Protein AF-0000000080605460 (afdb_homodimer)

Secondary structure (DSSP, 8-state):
---------------S----EE-SS-S-EESSEEEEE-EEETTT--EE--TT-EEEEE-SSTTEEEEEEEEEEPSSP-----EEEEEES---GGG-PPPSEEEETT--B-TTSHHHH---SSSEEEEEEE-S-SS----EEEEEEEEEB------S------S------TTT-SS-GGG--EEEEEEEES--TTHHHHHHHHHHHHHHHHTTS-B---TT-SSSBEEEEEEE-SSTTSEEE-S-TT-B-HHHHHHSS--S--SS---HHHHHHHHHHHH-B-SS-STTBPPTTSEEEEEEEES---TT----HHHHHHHHHHTEEEEEEEES--HHHHHHHT-TT-SSEEEEES--SHHHHHHHIIIIIS--SSS---SS--EEEEE-STT-EEEEESTT--S-SSTT----S-TT---S-PPTT-EEEEEEE-TTS--EEEEEEEE--TTTSEEEEE-TT--EEEEE-SEEEEEEEEEES-SEEEEEEE--SS----EEEEEEEE-/--------------SS----EE-SS-S-EESSEEEEE-EEETTT--EE--TT-EEEEE-SSTTEEEEEEEEEEPSSP----EEEEEEES---GGG-PPPSEEEETT--B-TTSTTTT---SSSEEEEEEEES-SSS---EEEEEEEEEB------S------S------TTT-SS-GGG--EEEEEEEES--TTHHHHHHHHHHHHHHHHTTS-B---TT-SSSBEEEEEEE-SSTTSEEE-S-TT-B-HHHHHHSS--S--SS---HHHHHHHHHHHH-B-SS-STTBPPTTSEEEEEEEES---TT----HHHHHHHHHHTEEEEEEEES--HHHHHHHT-TT-SSEEEEES--SHHHHHHHIIIIIS--SSS---SS--EEEEE-STT-EEEEESTT--S-SSTT----S-TT---S-PPTT-EEEEEEE-TTS--EEEEEEEE--TTTSEEEEE-TT--EEEEE-SEEEEEEEEEES-SEEEEEEE--SS----EEEEEEEE-

InterPro domains:
  IPR035914 Spermadhesin, CUB domain superfamily [G3DSA:2.60.120.290] (391-506)
  IPR035914 Spermadhesin, CUB domain superfamily [SSF49854] (421-504)

Solvent-accessible surface area (backbone atoms only — not comparable to full-atom values): 52788 Å² total; per-residue (Å²): 137,72,84,64,84,71,78,75,75,60,74,47,77,65,72,88,56,78,68,51,55,34,43,62,57,82,52,69,41,72,42,53,63,49,79,40,54,41,19,22,19,74,50,47,62,42,63,24,57,42,93,75,32,52,32,41,37,29,32,79,38,87,57,16,6,38,26,57,29,30,32,40,53,43,81,77,74,52,77,17,58,36,34,39,33,31,26,54,29,80,67,62,68,89,70,62,64,78,55,73,40,74,35,48,68,75,51,62,36,51,86,88,31,76,72,5,60,44,50,25,38,26,31,31,29,25,41,35,47,49,53,74,36,79,86,42,33,44,47,41,41,33,36,33,26,41,38,87,46,48,25,78,53,77,61,72,85,56,78,62,68,64,76,70,84,61,78,71,64,70,90,56,35,86,62,67,57,34,52,48,26,29,46,36,39,39,31,39,39,30,46,32,77,59,43,68,65,38,42,52,38,48,50,35,31,50,41,56,51,44,63,41,39,36,67,41,59,62,78,74,53,61,61,36,19,27,29,27,42,34,32,41,36,57,48,90,67,14,46,15,64,50,46,31,60,38,60,28,49,57,66,44,48,61,56,36,48,76,68,49,55,39,91,57,76,56,44,61,46,57,16,51,46,50,47,51,66,66,51,54,33,64,90,72,85,47,76,53,35,44,50,76,42,40,48,34,32,39,42,38,34,27,27,54,56,62,88,85,50,65,70,47,70,73,43,47,50,56,31,51,65,47,30,42,30,47,35,40,39,31,39,68,48,50,71,68,32,42,53,66,72,66,38,85,88,54,74,49,39,74,45,73,30,88,61,33,48,61,60,47,37,26,68,52,41,32,19,63,61,44,40,64,69,80,39,91,50,46,74,40,35,68,33,67,74,38,78,52,78,86,78,27,32,32,34,31,29,8,60,62,47,59,60,33,88,44,65,86,36,62,72,69,65,61,90,75,44,57,37,41,36,33,53,46,31,36,75,49,74,44,72,51,68,41,88,85,59,34,24,34,37,38,38,38,21,34,31,38,34,64,89,61,19,38,43,33,30,22,35,78,86,66,46,79,74,48,78,44,58,22,75,40,65,60,46,50,71,52,72,43,74,45,29,30,41,36,37,39,38,39,32,42,55,50,50,37,35,45,23,33,36,38,39,38,37,65,95,134,77,79,64,78,58,47,31,57,34,66,74,72,56,79,69,72,72,80,45,60,36,40,60,55,81,61,70,43,72,42,57,66,50,81,42,58,48,18,24,24,79,48,3,44,41,62,29,68,37,89,72,31,56,32,43,38,30,31,83,40,84,58,16,7,39,26,62,28,34,36,42,62,44,80,77,69,59,80,21,56,37,36,41,39,31,29,58,29,82,69,66,72,84,71,51,64,81,61,72,45,77,39,50,64,82,54,68,40,53,85,92,32,82,72,7,64,44,60,27,48,29,34,29,31,25,42,38,48,53,58,71,39,78,84,49,38,50,49,44,43,35,41,37,26,40,39,88,47,50,30,78,68,77,73,76,84,66,78,68,74,69,71,79,81,57,81,70,63,70,90,56,35,86,61,68,57,34,52,46,28,29,46,36,40,38,31,40,38,31,47,30,78,60,42,66,63,38,42,51,37,49,51,36,32,51,40,56,50,46,61,38,39,33,68,42,60,64,79,77,54,61,60,36,19,28,29,26,41,33,32,40,35,57,48,92,66,14,47,15,64,50,48,32,61,36,59,29,50,58,67,44,50,61,57,36,48,75,66,45,54,38,91,56,78,56,44,61,47,57,17,53,45,49,48,51,68,66,52,53,33,65,88,69,85,46,74,53,35,46,49,76,42,41,48,35,33,38,42,37,34,27,26,55,56,60,86,84,52,66,70,47,68,71,43,47,51,55,30,51,65,47,30,42,31,48,34,40,38,30,39,69,46,51,72,69,31,43,53,65,72,65,37,83,88,56,74,48,37,75,44,73,30,88,60,33,48,61,61,48,38,26,69,50,40,32,19,62,62,43,41,64,70,80,40,91,50,46,73,40,35,67,34,68,75,39,80,52,77,84,76,28,31,32,34,31,29,8,61,62,45,61,60,34,88,43,61,87,34,63,71,68,68,60,90,74,44,58,38,42,37,32,52,46,31,37,74,46,77,44,73,53,67,40,89,84,58,32,26,32,37,38,38,36,22,34,31,36,34,61,88,61,18,38,44,33,31,21,36,78,85,67,44,81,74,48,76,45,44,19,75,41,66,61,46,52,70,53,72,44,73,45,28,30,42,36,37,38,37,37,33,43,55,48,50,39,35,46,22,34,35,37,38,39,37,66,94

Structure (mmCIF, N/CA/C/O backbone):
data_AF-0000000080605460-model_v1
#
loop_
_entity.id
_entity.type
_entity.pdbx_description
1 polymer 'Uncharacterized protein'
#
loop_
_atom_site.group_PDB
_atom_site.id
_atom_site.type_symbol
_atom_site.label_atom_id
_atom_site.label_alt_id
_atom_site.label_comp_id
_atom_site.label_asym_id
_atom_site.label_entity_id
_atom_site.label_seq_id
_atom_site.pdbx_PDB_ins_code
_atom_site.Cartn_x
_atom_site.Cartn_y
_atom_site.Cartn_z
_atom_site.occupancy
_atom_site.B_iso_or_equiv
_atom_site.auth_seq_id
_atom_site.auth_comp_id
_atom_site.auth_asym_id
_atom_site.auth_atom_id
_atom_site.pdbx_PDB_model_num
ATOM 1 N N . MET A 1 1 ? 46.125 33.969 37.312 1 19.55 1 MET A N 1
ATOM 2 C CA . MET A 1 1 ? 45.719 34.938 38.312 1 19.55 1 MET A CA 1
ATOM 3 C C . MET A 1 1 ? 44.281 35.406 38.094 1 19.55 1 MET A C 1
ATOM 5 O O . MET A 1 1 ? 43.75 35.312 36.969 1 19.55 1 MET A O 1
ATOM 9 N N . GLY A 1 2 ? 43.594 35.656 39.281 1 21.31 2 GLY A N 1
ATOM 10 C CA . GLY A 1 2 ? 42.5 36.25 40 1 21.31 2 GLY A CA 1
ATOM 11 C C . GLY A 1 2 ? 42.188 37.656 39.562 1 21.31 2 GLY A C 1
ATOM 12 O O . GLY A 1 2 ? 41.469 38.406 40.25 1 21.31 2 GLY A O 1
ATOM 13 N N . TRP A 1 3 ? 42.75 38.188 38.531 1 21.7 3 TRP A N 1
ATOM 14 C CA . TRP A 1 3 ? 42.312 39.594 38.562 1 21.7 3 TRP A CA 1
ATOM 15 C C . TRP A 1 3 ? 40.812 39.688 38.375 1 21.7 3 TRP A C 1
ATOM 17 O O . TRP A 1 3 ? 40.281 39.25 37.375 1 21.7 3 TRP A O 1
ATOM 27 N N . LYS A 1 4 ? 40.188 39.594 39.562 1 23.52 4 LYS A N 1
ATOM 28 C CA . LYS A 1 4 ? 38.781 39.812 39.938 1 23.52 4 LYS A CA 1
ATOM 29 C C . LYS A 1 4 ? 38.281 41.156 39.406 1 23.52 4 LYS A C 1
ATOM 31 O O . LYS A 1 4 ? 38.906 42.219 39.688 1 23.52 4 LYS A O 1
ATOM 36 N N . PHE A 1 5 ? 37.906 41.25 38.219 1 23.55 5 PHE A N 1
ATOM 37 C CA . PHE A 1 5 ? 37.344 42.5 37.719 1 23.55 5 PHE A CA 1
ATOM 38 C C . PHE A 1 5 ? 36.375 43.094 38.719 1 23.55 5 PHE A C 1
ATOM 40 O O . PHE A 1 5 ? 35.375 42.438 39.094 1 23.55 5 PHE A O 1
ATOM 47 N N . ALA A 1 6 ? 36.969 43.812 39.75 1 22.91 6 ALA A N 1
ATOM 48 C CA . ALA A 1 6 ? 36.469 44.656 40.812 1 22.91 6 ALA A CA 1
ATOM 49 C C . ALA A 1 6 ? 35.438 45.625 40.281 1 22.91 6 ALA A C 1
ATOM 51 O O . ALA A 1 6 ? 35.719 46.438 39.406 1 22.91 6 ALA A O 1
ATOM 52 N N . VAL A 1 7 ? 34.25 45.219 40.219 1 25.66 7 VAL A N 1
ATOM 53 C CA . VAL A 1 7 ? 33.094 46.094 40.094 1 25.66 7 VAL A CA 1
ATOM 54 C C . VAL A 1 7 ? 33.188 47.219 41.125 1 25.66 7 VAL A C 1
ATOM 56 O O . VAL A 1 7 ? 33.156 46.969 42.312 1 25.66 7 VAL A O 1
ATOM 59 N N . LEU A 1 8 ? 34.25 48.094 40.906 1 22.45 8 LEU A N 1
ATOM 60 C CA . LEU A 1 8 ? 34.406 49.281 41.781 1 22.45 8 LEU A CA 1
ATOM 61 C C . LEU A 1 8 ? 33.062 50 41.938 1 22.45 8 LEU A C 1
ATOM 63 O O . LEU A 1 8 ? 32.438 50.406 40.969 1 22.45 8 LEU A O 1
ATOM 67 N N . LEU A 1 9 ? 32.5 49.656 43.094 1 25.36 9 LEU A N 1
ATOM 68 C CA . LEU A 1 9 ? 31.375 50.312 43.781 1 25.36 9 LEU A CA 1
ATOM 69 C C . LEU A 1 9 ? 31.656 51.812 43.969 1 25.36 9 LEU A C 1
ATOM 71 O O . LEU A 1 9 ? 32.438 52.188 44.844 1 25.36 9 LEU A O 1
ATOM 75 N N . LEU A 1 10 ? 32.125 52.531 42.938 1 23.3 10 LEU A N 1
ATOM 76 C CA . LEU A 1 10 ? 32.406 53.906 43.281 1 23.3 10 LEU A CA 1
ATOM 77 C C . LEU A 1 10 ? 31.188 54.594 43.875 1 23.3 10 LEU A C 1
ATOM 79 O O . LEU A 1 10 ? 30.156 54.719 43.219 1 23.3 10 LEU A O 1
ATOM 83 N N . ALA A 1 11 ? 31.141 54.562 45.281 1 27.7 11 ALA A N 1
ATOM 84 C CA . ALA A 1 11 ? 30.234 55.281 46.219 1 27.7 11 ALA A CA 1
ATOM 85 C C . ALA A 1 11 ? 30.359 56.781 46.031 1 27.7 11 ALA A C 1
ATOM 87 O O . ALA A 1 11 ? 31.219 57.406 46.656 1 27.7 11 ALA A O 1
ATOM 88 N N . VAL A 1 12 ? 30.719 57.375 44.875 1 27.5 12 VAL A N 1
ATOM 89 C CA . VAL A 1 12 ? 30.922 58.812 45.062 1 27.5 12 VAL A CA 1
ATOM 90 C C . VAL A 1 12 ? 29.641 59.438 45.594 1 27.5 12 VAL A C 1
ATOM 92 O O . VAL A 1 12 ? 28.547 59.188 45.062 1 27.5 12 VAL A O 1
ATOM 95 N N . LEU A 1 13 ? 29.703 60.062 46.844 1 29.47 13 LEU A N 1
ATOM 96 C CA . LEU A 1 13 ? 28.828 60.875 47.688 1 29.47 13 LEU A CA 1
ATOM 97 C C . LEU A 1 13 ? 28.344 62.094 46.938 1 29.47 13 LEU A C 1
ATOM 99 O O . LEU A 1 13 ? 27.797 63.031 47.531 1 29.47 13 LEU A O 1
ATOM 103 N N . VAL A 1 14 ? 28.672 62.344 45.719 1 30.83 14 VAL A N 1
ATOM 104 C CA . VAL A 1 14 ? 28.438 63.75 45.344 1 30.83 14 VAL A CA 1
ATOM 105 C C . VAL A 1 14 ? 26.969 64.125 45.594 1 30.83 14 VAL A C 1
ATOM 107 O O . VAL A 1 14 ? 26.078 63.281 45.406 1 30.83 14 VAL A O 1
ATOM 110 N N . LYS A 1 15 ? 26.828 65.375 46.312 1 33.47 15 LYS A N 1
ATOM 111 C CA . LYS A 1 15 ? 25.734 66.25 46.781 1 33.47 15 LYS A CA 1
ATOM 112 C C . LYS A 1 15 ? 24.562 66.25 45.812 1 33.47 15 LYS A C 1
ATOM 114 O O . LYS A 1 15 ? 24.703 65.812 44.656 1 33.47 15 LYS A O 1
ATOM 119 N N . ASP A 1 16 ? 23.75 67.375 45.969 1 34.44 16 ASP A N 1
ATOM 120 C CA . ASP A 1 16 ? 22.328 67.688 45.781 1 34.44 16 ASP A CA 1
ATOM 121 C C . ASP A 1 16 ? 21.953 67.625 44.312 1 34.44 16 ASP A C 1
ATOM 123 O O . ASP A 1 16 ? 20.938 68.188 43.906 1 34.44 16 ASP A O 1
ATOM 127 N N . ALA A 1 17 ? 23.125 67.5 43.531 1 38.88 17 ALA A N 1
ATOM 128 C CA . ALA A 1 17 ? 22.938 67.875 42.125 1 38.88 17 ALA A CA 1
ATOM 129 C C . ALA A 1 17 ? 21.812 67.062 41.5 1 38.88 17 ALA A C 1
ATOM 131 O O . ALA A 1 17 ? 21.578 65.875 41.875 1 38.88 17 ALA A O 1
ATOM 132 N N . HIS A 1 18 ? 21.062 67.812 40.938 1 48.28 18 HIS A N 1
ATOM 133 C CA . HIS A 1 18 ? 19.922 67.312 40.188 1 48.28 18 HIS A CA 1
ATOM 134 C C . HIS A 1 18 ? 20.281 66 39.438 1 48.28 18 HIS A C 1
ATOM 136 O O . HIS A 1 18 ? 21.234 66 38.656 1 48.28 18 HIS A O 1
ATOM 142 N N . ALA A 1 19 ? 20.516 64.938 40.188 1 58.66 19 ALA A N 1
ATOM 143 C CA . ALA A 1 19 ? 20.688 63.594 39.594 1 58.66 19 ALA A CA 1
ATOM 144 C C . ALA A 1 19 ? 20.078 63.531 38.188 1 58.66 19 ALA A C 1
ATOM 146 O O . ALA A 1 19 ? 18.906 63.844 38.031 1 58.66 19 ALA A O 1
ATOM 147 N N . VAL A 1 20 ? 21.203 63.719 37.312 1 76.75 20 VAL A N 1
ATOM 148 C CA . VAL A 1 20 ? 20.719 63.562 35.938 1 76.75 20 VAL A CA 1
ATOM 149 C C . VAL A 1 20 ? 20.844 62.125 35.5 1 76.75 20 VAL A C 1
ATOM 151 O O . VAL A 1 20 ? 21.906 61.5 35.656 1 76.75 20 VAL A O 1
ATOM 154 N N . CYS A 1 21 ? 19.812 61.469 35.344 1 84.31 21 CYS A N 1
ATOM 155 C CA . CYS A 1 21 ? 19.797 60.094 34.812 1 84.31 21 CYS A CA 1
ATOM 156 C C . CYS A 1 21 ? 20.344 60.062 33.375 1 84.31 21 CYS A C 1
ATOM 158 O O . CYS A 1 21 ? 19.812 60.719 32.5 1 84.31 21 CYS A O 1
ATOM 160 N N . SER A 1 22 ? 21.516 59.281 33.312 1 84.88 22 SER A N 1
ATOM 161 C CA . SER A 1 22 ? 22.172 59.188 32 1 84.88 22 SER A CA 1
ATOM 162 C C . SER A 1 22 ? 22.031 57.781 31.422 1 84.88 22 SER A C 1
ATOM 164 O O . SER A 1 22 ? 22.062 56.781 32.188 1 84.88 22 SER A O 1
ATOM 166 N N . CYS A 1 23 ? 21.797 57.781 30.156 1 88.75 23 CYS A N 1
ATOM 167 C CA . CYS A 1 23 ? 21.734 56.469 29.484 1 88.75 23 CYS A CA 1
ATOM 168 C C . CYS A 1 23 ? 23.109 55.812 29.516 1 88.75 23 CYS A C 1
ATOM 170 O O . CYS A 1 23 ? 24.141 56.469 29.453 1 88.75 23 CYS A O 1
ATOM 172 N N . TYR A 1 24 ? 23.094 54.438 29.625 1 85.12 24 TYR A N 1
ATOM 173 C CA . TYR A 1 24 ? 24.328 53.656 29.578 1 85.12 24 TYR A CA 1
ATOM 174 C C . TYR A 1 24 ? 25.062 53.906 28.281 1 85.12 24 TYR A C 1
ATOM 176 O O . TYR A 1 24 ? 26.297 54.062 28.266 1 85.12 24 TYR A O 1
ATOM 184 N N . GLN A 1 25 ? 24.391 53.844 27.25 1 78.88 25 GLN A N 1
ATOM 185 C CA . GLN A 1 25 ? 24.906 54.188 25.938 1 78.88 25 GLN A CA 1
ATOM 186 C C . GLN A 1 25 ? 24.312 55.5 25.453 1 78.88 25 GLN A C 1
ATOM 188 O O . GLN A 1 25 ? 23.141 55.562 25.078 1 78.88 25 GLN A O 1
ATOM 193 N N . ALA A 1 26 ? 25 56.562 25.578 1 75.44 26 ALA A N 1
ATOM 194 C CA . ALA A 1 26 ? 24.516 57.938 25.344 1 75.44 26 ALA A CA 1
ATOM 195 C C . ALA A 1 26 ? 24.438 58.25 23.844 1 75.44 26 ALA A C 1
ATOM 197 O O . ALA A 1 26 ? 23.766 59.188 23.438 1 75.44 26 ALA A O 1
ATOM 198 N N . GLY A 1 27 ? 25.078 57.469 22.953 1 79.75 27 GLY A N 1
ATOM 199 C CA . GLY A 1 27 ? 25.078 57.656 21.5 1 79.75 27 GLY A CA 1
ATOM 200 C C . GLY A 1 27 ? 25.078 56.344 20.734 1 79.75 27 GLY A C 1
ATOM 201 O O . GLY A 1 27 ? 25.125 55.281 21.328 1 79.75 27 GLY A O 1
ATOM 202 N N . ASN A 1 28 ? 24.938 56.594 19.344 1 86.25 28 ASN A N 1
ATOM 203 C CA . ASN A 1 28 ? 24.969 55.406 18.484 1 86.25 28 ASN A CA 1
ATOM 204 C C . ASN A 1 28 ? 26.266 54.625 18.641 1 86.25 28 ASN A C 1
ATOM 206 O O . ASN A 1 28 ? 27.297 55.188 19 1 86.25 28 ASN A O 1
ATOM 210 N N . TYR A 1 29 ? 26.125 53.344 18.641 1 86.69 29 TYR A N 1
ATOM 211 C CA . TYR A 1 29 ? 27.219 52.406 18.844 1 86.69 29 TYR A CA 1
ATOM 212 C C . TYR A 1 29 ? 27.656 51.812 17.516 1 86.69 29 TYR A C 1
ATOM 214 O O . TYR A 1 29 ? 26.828 51.5 16.656 1 86.69 29 TYR A O 1
ATOM 222 N N . THR A 1 30 ? 29 51.844 17.188 1 90 30 THR A N 1
ATOM 223 C CA . THR A 1 30 ? 29.594 51.062 16.094 1 90 30 THR A CA 1
ATOM 224 C C . THR A 1 30 ? 30.641 50.094 16.609 1 90 30 THR A C 1
ATOM 226 O O . THR A 1 30 ? 31.578 50.5 17.312 1 90 30 THR A O 1
ATOM 229 N N . GLY A 1 31 ? 30.438 48.719 16.391 1 86.94 31 GLY A N 1
ATOM 230 C CA . GLY A 1 31 ? 31.391 47.719 16.828 1 86.94 31 GLY A CA 1
ATOM 231 C C . GLY A 1 31 ? 30.875 46.281 16.688 1 86.94 31 GLY A C 1
ATOM 232 O O . GLY A 1 31 ? 29.797 46.062 16.125 1 86.94 31 GLY A O 1
ATOM 233 N N . ALA A 1 32 ? 31.594 45.406 17.25 1 84.88 32 ALA A N 1
ATOM 234 C CA . ALA A 1 32 ? 31.312 43.969 17.031 1 84.88 32 ALA A CA 1
ATOM 235 C C . ALA A 1 32 ? 30.438 43.406 18.141 1 84.88 32 ALA A C 1
ATOM 237 O O . ALA A 1 32 ? 29.828 42.344 17.984 1 84.88 32 ALA A O 1
ATOM 238 N N . THR A 1 33 ? 30.375 44 19.25 1 89.5 33 THR A N 1
ATOM 239 C CA . THR A 1 33 ? 29.531 43.562 20.375 1 89.5 33 THR A CA 1
ATOM 240 C C . THR A 1 33 ? 28.859 44.781 21.016 1 89.5 33 THR A C 1
ATOM 242 O O . THR A 1 33 ? 29.531 45.594 21.688 1 89.5 33 THR A O 1
ATOM 245 N N . ALA A 1 34 ? 27.531 45 20.766 1 90.38 34 ALA A N 1
ATOM 246 C CA . ALA A 1 34 ? 26.797 46.125 21.328 1 90.38 34 ALA A CA 1
ATOM 247 C C . ALA A 1 34 ? 26.406 45.844 22.781 1 90.38 34 ALA A C 1
ATOM 249 O O . ALA A 1 34 ? 25.734 44.844 23.062 1 90.38 34 ALA A O 1
ATOM 250 N N . PRO A 1 35 ? 26.812 46.688 23.734 1 88.56 35 PRO A N 1
ATOM 251 C CA . PRO A 1 35 ? 26.469 46.469 25.141 1 88.56 35 PRO A CA 1
ATOM 252 C C . PRO A 1 35 ? 25.078 46.938 25.484 1 88.56 35 PRO A C 1
ATOM 254 O O . PRO A 1 35 ? 24.578 47.906 24.891 1 88.56 35 PRO A O 1
ATOM 257 N N . ILE A 1 36 ? 24.359 46.312 26.344 1 88.94 36 ILE A N 1
ATOM 258 C CA . ILE A 1 36 ? 23.047 46.656 26.875 1 88.94 36 ILE A CA 1
ATOM 259 C C . ILE A 1 36 ? 23.109 46.719 28.391 1 88.94 36 ILE A C 1
ATOM 261 O O . ILE A 1 36 ? 23.516 45.781 29.047 1 88.94 36 ILE A O 1
ATOM 265 N N . SER A 1 37 ? 22.75 47.969 28.922 1 88.12 37 SER A N 1
ATOM 266 C CA . SER A 1 37 ? 22.641 48.156 30.375 1 88.12 37 SER A CA 1
ATOM 267 C C . SER A 1 37 ? 21.656 49.25 30.703 1 88.12 37 SER A C 1
ATOM 269 O O . SER A 1 37 ? 21.359 50.094 29.859 1 88.12 37 SER A O 1
ATOM 271 N N . ASN A 1 38 ? 21.203 49.281 31.906 1 85.69 38 ASN A N 1
ATOM 272 C CA . ASN A 1 38 ? 20.312 50.312 32.406 1 85.69 38 ASN A CA 1
ATOM 273 C C . ASN A 1 38 ? 21 51.688 32.438 1 85.69 38 ASN A C 1
ATOM 275 O O . ASN A 1 38 ? 22.234 51.75 32.469 1 85.69 38 ASN A O 1
ATOM 279 N N . ALA A 1 39 ? 20.094 52.719 32.406 1 85.75 39 ALA A N 1
ATOM 280 C CA . ALA A 1 39 ? 20.594 54.062 32.688 1 85.75 39 ALA A CA 1
ATOM 281 C C . ALA A 1 39 ? 21.094 54.188 34.125 1 85.75 39 ALA A C 1
ATOM 283 O O . ALA A 1 39 ? 20.734 53.375 34.969 1 85.75 39 ALA A O 1
ATOM 284 N N . TYR A 1 40 ? 21.938 55.156 34.281 1 83.5 40 TYR A N 1
ATOM 285 C CA . TYR A 1 40 ? 22.516 55.312 35.594 1 83.5 40 TYR A CA 1
ATOM 286 C C . TYR A 1 40 ? 22.609 56.812 35.969 1 83.5 40 TYR A C 1
ATOM 288 O O . TYR A 1 40 ? 22.734 57.656 35.094 1 83.5 40 TYR A O 1
ATOM 296 N N . ASN A 1 41 ? 22.453 57.062 37.281 1 83.38 41 ASN A N 1
ATOM 297 C CA . ASN A 1 41 ? 22.688 58.406 37.812 1 83.38 41 ASN A CA 1
ATOM 298 C C . ASN A 1 41 ? 24.172 58.75 37.781 1 83.38 41 ASN A C 1
ATOM 300 O O . ASN A 1 41 ? 25.016 58 38.281 1 83.38 41 ASN A O 1
ATOM 304 N N . ASN A 1 42 ? 24.359 59.812 37.219 1 77.94 42 ASN A N 1
ATOM 305 C CA . ASN A 1 42 ? 25.75 60.188 37.031 1 77.94 42 ASN A CA 1
ATOM 306 C C . ASN A 1 42 ? 26.438 60.469 38.344 1 77.94 42 ASN A C 1
ATOM 308 O O . ASN A 1 42 ? 27.672 60.5 38.438 1 77.94 42 ASN A O 1
ATOM 312 N N . SER A 1 43 ? 25.609 60.719 39.406 1 77.31 43 SER A N 1
ATOM 313 C CA . SER A 1 43 ? 26.188 61.062 40.688 1 77.31 43 SER A CA 1
ATOM 314 C C . SER A 1 43 ? 26.688 59.844 41.438 1 77.31 43 SER A C 1
ATOM 316 O O . SER A 1 43 ? 27.734 59.906 42.094 1 77.31 43 SER A O 1
ATOM 318 N N . ASP A 1 44 ? 26.016 58.719 41.406 1 74 44 ASP A N 1
ATOM 319 C CA . ASP A 1 44 ? 26.375 57.594 42.25 1 74 44 ASP A CA 1
ATOM 320 C C . ASP A 1 44 ? 26.297 56.281 41.438 1 74 44 ASP A C 1
ATOM 322 O O . ASP A 1 44 ? 26.469 55.188 42 1 74 44 ASP A O 1
ATOM 326 N N . PHE A 1 45 ? 26.016 56.406 40.188 1 78.94 45 PHE A N 1
ATOM 327 C CA . PHE A 1 45 ? 25.953 55.281 39.25 1 78.94 45 PHE A CA 1
ATOM 328 C C . PHE A 1 45 ? 24.859 54.312 39.656 1 78.94 45 PHE A C 1
ATOM 330 O O . PHE A 1 45 ? 24.891 53.125 39.281 1 78.94 45 PHE A O 1
ATOM 337 N N . SER A 1 46 ? 23.969 54.938 40.5 1 79.88 46 SER A N 1
ATOM 338 C CA . SER A 1 46 ? 22.797 54.125 40.781 1 79.88 46 SER A CA 1
ATOM 339 C C . SER A 1 46 ? 21.891 54 39.562 1 79.88 46 SER A C 1
ATOM 341 O O . SER A 1 46 ? 21.875 54.906 38.719 1 79.88 46 SER A O 1
ATOM 343 N N . ALA A 1 47 ? 21.266 52.719 39.5 1 84.44 47 ALA A N 1
ATOM 344 C CA . ALA A 1 47 ? 20.344 52.531 38.375 1 84.44 47 ALA A CA 1
ATOM 345 C C . ALA A 1 47 ? 19.234 53.594 38.375 1 84.44 47 ALA A C 1
ATOM 347 O O . ALA A 1 47 ? 18.719 53.938 39.438 1 84.44 47 ALA A O 1
ATOM 348 N N . CYS A 1 48 ? 19.031 54.188 37.281 1 83.38 48 CYS A N 1
ATOM 349 C CA . CYS A 1 48 ? 17.906 55.094 37.094 1 83.38 48 CYS A CA 1
ATOM 350 C C . CYS A 1 48 ? 17.234 54.844 35.75 1 83.38 48 CYS A C 1
ATOM 352 O O . CYS A 1 48 ? 17.719 54.031 34.938 1 83.38 48 CYS A O 1
ATOM 354 N N . PHE A 1 49 ? 16.016 55.469 35.531 1 84.19 49 PHE A N 1
ATOM 355 C CA . PHE A 1 49 ? 15.32 55.344 34.25 1 84.19 49 PHE A CA 1
ATOM 356 C C . PHE A 1 49 ? 15.281 56.688 33.531 1 84.19 49 PHE A C 1
ATOM 358 O O . PHE A 1 49 ? 15 57.719 34.156 1 84.19 49 PHE A O 1
ATOM 365 N N . SER A 1 50 ? 15.68 56.594 32.375 1 80.62 50 SER A N 1
ATOM 366 C CA . SER A 1 50 ? 15.5 57.688 31.438 1 80.62 50 SER A CA 1
ATOM 367 C C . SER A 1 50 ? 14.695 57.25 30.219 1 80.62 50 SER A C 1
ATOM 369 O O . SER A 1 50 ? 15.023 56.25 29.578 1 80.62 50 SER A O 1
ATOM 371 N N . SER A 1 51 ? 13.602 58 29.969 1 79 51 SER A N 1
ATOM 372 C CA . SER A 1 51 ? 12.75 57.656 28.828 1 79 51 SER A CA 1
ATOM 373 C C . SER A 1 51 ? 13.461 57.938 27.5 1 79 51 SER A C 1
ATOM 375 O O . SER A 1 51 ? 12.992 57.5 26.438 1 79 51 SER A O 1
ATOM 377 N N . ALA A 1 52 ? 14.617 58.469 27.562 1 79.12 52 ALA A N 1
ATOM 378 C CA . ALA A 1 52 ? 15.352 58.906 26.375 1 79.12 52 ALA A CA 1
ATOM 379 C C . ALA A 1 52 ? 16.375 57.844 25.953 1 79.12 52 ALA A C 1
ATOM 381 O O . ALA A 1 52 ? 17.031 57.969 24.922 1 79.12 52 ALA A O 1
ATOM 382 N N . CYS A 1 53 ? 16.375 56.781 26.656 1 81.62 53 CYS A N 1
ATOM 383 C CA . CYS A 1 53 ? 17.5 55.875 26.406 1 81.62 53 CYS A CA 1
ATOM 384 C C . CYS A 1 53 ? 17.172 54.906 25.266 1 81.62 53 CYS A C 1
ATOM 386 O O . CYS A 1 53 ? 16.406 53.969 25.453 1 81.62 53 CYS A O 1
ATOM 388 N N . SER A 1 54 ? 17.531 55.25 24.141 1 89.69 54 SER A N 1
ATOM 389 C CA . SER A 1 54 ? 17.547 54.438 22.906 1 89.69 54 SER A CA 1
ATOM 390 C C . SER A 1 54 ? 18.75 54.812 22.047 1 89.69 54 SER A C 1
ATOM 392 O O . SER A 1 54 ? 19.188 55.969 22.031 1 89.69 54 SER A O 1
ATOM 394 N N . TYR A 1 55 ? 19.375 53.719 21.469 1 88.94 55 TYR A N 1
ATOM 395 C CA . TYR A 1 55 ? 20.484 54.031 20.578 1 88.94 55 TYR A CA 1
ATOM 396 C C . TYR A 1 55 ? 20.531 53.031 19.422 1 88.94 55 TYR A C 1
ATOM 398 O O . TYR A 1 55 ? 19.969 51.938 19.5 1 88.94 55 TYR A O 1
ATOM 406 N N . VAL A 1 56 ? 21.141 53.5 18.359 1 91.38 56 VAL A N 1
ATOM 407 C CA . VAL A 1 56 ? 21.375 52.656 17.188 1 91.38 56 VAL A CA 1
ATOM 408 C C . VAL A 1 56 ? 22.75 52 17.266 1 91.38 56 VAL A C 1
ATOM 410 O O . VAL A 1 56 ? 23.734 52.656 17.562 1 91.38 56 VAL A O 1
ATOM 413 N N . ALA A 1 57 ? 22.812 50.688 17.109 1 91.25 57 ALA A N 1
ATOM 414 C CA . ALA A 1 57 ? 24.062 49.938 17 1 91.25 57 ALA A CA 1
ATOM 415 C C . ALA A 1 57 ? 24.344 49.562 15.547 1 91.25 57 ALA A C 1
ATOM 417 O O . ALA A 1 57 ? 23.516 48.969 14.875 1 91.25 57 ALA A O 1
ATOM 418 N N . TYR A 1 58 ? 25.484 50 15.039 1 90 58 TYR A N 1
ATOM 419 C CA . TYR A 1 58 ? 26 49.625 13.719 1 90 58 TYR A CA 1
ATOM 420 C C . TYR A 1 58 ? 27.156 48.656 13.836 1 90 58 TYR A C 1
ATOM 422 O O . TYR A 1 58 ? 28.078 48.875 14.625 1 90 58 TYR A O 1
ATOM 430 N N . SER A 1 59 ? 27.109 47.594 13.031 1 85.5 59 SER A N 1
ATOM 431 C CA . SER A 1 59 ? 28.109 46.531 13.094 1 85.5 59 SER A CA 1
ATOM 432 C C . SER A 1 59 ? 29.453 47 12.547 1 85.5 59 SER A C 1
ATOM 434 O O . SER A 1 59 ? 30.469 46.344 12.766 1 85.5 59 SER A O 1
ATOM 436 N N . GLY A 1 60 ? 29.5 48.125 11.953 1 83.5 60 GLY A N 1
ATOM 437 C CA . GLY A 1 60 ? 30.719 48.625 11.336 1 83.5 60 GLY A CA 1
ATOM 438 C C . GLY A 1 60 ? 30.953 48.094 9.938 1 83.5 60 GLY A C 1
ATOM 439 O O . GLY A 1 60 ? 31.891 48.531 9.25 1 83.5 60 GLY A O 1
ATOM 440 N N . ASP A 1 61 ? 30.25 47.125 9.586 1 78.75 61 ASP A N 1
ATOM 441 C CA . ASP A 1 61 ? 30.344 46.406 8.305 1 78.75 61 ASP A CA 1
ATOM 442 C C . ASP A 1 61 ? 28.969 46.062 7.777 1 78.75 61 ASP A C 1
ATOM 444 O O . ASP A 1 61 ? 28.219 45.312 8.43 1 78.75 61 ASP A O 1
ATOM 448 N N . ASP A 1 62 ? 28.609 46.688 6.59 1 78 62 ASP A N 1
ATOM 449 C CA . ASP A 1 62 ? 27.266 46.5 6.027 1 78 62 ASP A CA 1
ATOM 450 C C . ASP A 1 62 ? 27.016 45.031 5.703 1 78 62 ASP A C 1
ATOM 452 O O . ASP A 1 62 ? 25.875 44.625 5.43 1 78 62 ASP A O 1
ATOM 456 N N . THR A 1 63 ? 27.938 44.219 5.824 1 73.31 63 THR A N 1
ATOM 457 C CA . THR A 1 63 ? 27.766 42.781 5.539 1 73.31 63 THR A CA 1
ATOM 458 C C . THR A 1 63 ? 27.609 42 6.828 1 73.31 63 THR A C 1
ATOM 460 O O . THR A 1 63 ? 27.516 40.75 6.797 1 73.31 63 THR A O 1
ATOM 463 N N . LYS A 1 64 ? 27.5 42.594 7.875 1 78.19 64 LYS A N 1
ATOM 464 C CA . LYS A 1 64 ? 27.406 41.906 9.164 1 78.19 64 LYS A CA 1
ATOM 465 C C . LYS A 1 64 ? 26.094 42.281 9.875 1 78.19 64 LYS A C 1
ATOM 467 O O . LYS A 1 64 ? 25.781 43.438 10.039 1 78.19 64 LYS A O 1
ATOM 472 N N . GLY A 1 65 ? 25.281 41.219 10.227 1 80.94 65 GLY A N 1
ATOM 473 C CA . GLY A 1 65 ? 24.094 41.375 11.055 1 80.94 65 GLY A CA 1
ATOM 474 C C . GLY A 1 65 ? 24.359 41.094 12.523 1 80.94 65 GLY A C 1
ATOM 475 O O . GLY A 1 65 ? 25.484 40.781 12.914 1 80.94 65 GLY A O 1
ATOM 476 N N . TRP A 1 66 ? 23.359 41.438 13.352 1 86.31 66 TRP A N 1
ATOM 477 C CA . TRP A 1 66 ? 23.453 41.281 14.797 1 86.31 66 TRP A CA 1
ATOM 478 C C . TRP A 1 66 ? 22.781 40 15.258 1 86.31 66 TRP A C 1
ATOM 480 O O . TRP A 1 66 ? 21.688 39.656 14.789 1 86.31 66 TRP A O 1
ATOM 490 N N . THR A 1 67 ? 23.484 39.188 16.031 1 85.69 67 THR A N 1
ATOM 491 C CA . THR A 1 67 ? 22.953 37.969 16.641 1 85.69 67 THR A CA 1
ATOM 492 C C . THR A 1 67 ? 23.672 37.656 17.953 1 85.69 67 THR A C 1
ATOM 494 O O . THR A 1 67 ? 24.422 38.5 18.453 1 85.69 67 THR A O 1
ATOM 497 N N . GLY A 1 68 ? 23.188 36.469 18.531 1 81.44 68 GLY A N 1
ATOM 498 C CA . GLY A 1 68 ? 23.844 36.062 19.766 1 81.44 68 GLY A CA 1
ATOM 499 C C . GLY A 1 68 ? 23.469 36.938 20.953 1 81.44 68 GLY A C 1
ATOM 500 O O . GLY A 1 68 ? 24.312 37.281 21.781 1 81.44 68 GLY A O 1
ATOM 501 N N . PHE A 1 69 ? 22.281 37.469 20.938 1 86.69 69 PHE A N 1
ATOM 502 C CA . PHE A 1 69 ? 21.766 38.312 22 1 86.69 69 PHE A CA 1
ATOM 503 C C . PHE A 1 69 ? 21.766 37.594 23.344 1 86.69 69 PHE A C 1
ATOM 505 O O . PHE A 1 69 ? 21.312 36.438 23.422 1 86.69 69 PHE A O 1
ATOM 512 N N . THR A 1 70 ? 22.391 38.125 24.312 1 87 70 THR A N 1
ATOM 513 C CA . THR A 1 70 ? 22.312 37.656 25.703 1 87 70 THR A CA 1
ATOM 514 C C . THR A 1 70 ? 21.875 38.781 26.625 1 87 70 THR A C 1
ATOM 516 O O . THR A 1 70 ? 22.25 39.938 26.422 1 87 70 THR A O 1
ATOM 519 N N . PHE A 1 71 ? 21.047 38.469 27.547 1 86.88 71 PHE A N 1
ATOM 520 C CA . PHE A 1 71 ? 20.438 39.5 28.406 1 86.88 71 PHE A CA 1
ATOM 521 C C . PHE A 1 71 ? 20.109 38.906 29.781 1 86.88 71 PHE A C 1
ATOM 523 O O . PHE A 1 71 ? 19.562 37.812 29.875 1 86.88 71 PHE A O 1
ATOM 530 N N . ASN A 1 72 ? 20.453 39.688 30.844 1 86.81 72 ASN A N 1
ATOM 531 C CA . ASN A 1 72 ? 20.203 39.25 32.219 1 86.81 72 ASN A CA 1
ATOM 532 C C . ASN A 1 72 ? 19.688 40.406 33.062 1 86.81 72 ASN A C 1
ATOM 534 O O . ASN A 1 72 ? 20.297 41.469 33.125 1 86.81 72 ASN A O 1
ATOM 538 N N . TRP A 1 73 ? 18.531 40.188 33.719 1 84.25 73 TRP A N 1
ATOM 539 C CA . TRP A 1 73 ? 18.062 41.094 34.75 1 84.25 73 TRP A CA 1
ATOM 540 C C . TRP A 1 73 ? 18.797 40.812 36.062 1 84.25 73 TRP A C 1
ATOM 542 O O . TRP A 1 73 ? 19 39.656 36.438 1 84.25 73 TRP A O 1
ATOM 552 N N . VAL A 1 74 ? 19.203 41.781 36.688 1 80.75 74 VAL A N 1
ATOM 553 C CA . VAL A 1 74 ? 19.828 41.625 38 1 80.75 74 VAL A CA 1
ATOM 554 C C . VAL A 1 74 ? 18.75 41.5 39.094 1 80.75 74 VAL A C 1
ATOM 556 O O . VAL A 1 74 ? 17.812 42.312 39.125 1 80.75 74 VAL A O 1
ATOM 559 N N . LEU A 1 75 ? 18.812 40.5 39.844 1 78.31 75 LEU A N 1
ATOM 560 C CA . LEU A 1 75 ? 17.891 40.281 40.969 1 78.31 75 LEU A CA 1
ATOM 561 C C . LEU A 1 75 ? 18.375 41 42.219 1 78.31 75 LEU A C 1
ATOM 563 O O . LEU A 1 75 ? 19.578 41.125 42.438 1 78.31 75 LEU A O 1
ATOM 567 N N . PRO A 1 76 ? 17.469 41.656 43.062 1 74.12 76 PRO A N 1
ATOM 568 C CA . PRO A 1 76 ? 16.031 41.531 42.844 1 74.12 76 PRO A CA 1
ATOM 569 C C . PRO A 1 76 ? 15.508 42.469 41.781 1 74.12 76 PRO A C 1
ATOM 571 O O . PRO A 1 76 ? 16.031 43.594 41.625 1 74.12 76 PRO A O 1
ATOM 574 N N . LEU A 1 77 ? 14.414 42.031 41.125 1 78.94 77 LEU A N 1
ATOM 575 C CA . LEU A 1 77 ? 13.797 42.875 40.125 1 78.94 77 LEU A CA 1
ATOM 576 C C . LEU A 1 77 ? 13.18 44.125 40.75 1 78.94 77 LEU A C 1
ATOM 578 O O . LEU A 1 77 ? 12.586 44.062 41.812 1 78.94 77 LEU A O 1
ATOM 582 N N . ALA A 1 78 ? 13.375 45.125 40.188 1 78.25 78 ALA A N 1
ATOM 583 C CA . ALA A 1 78 ? 12.812 46.375 40.688 1 78.25 78 ALA A CA 1
ATOM 584 C C . ALA A 1 78 ? 11.32 46.5 40.375 1 78.25 78 ALA A C 1
ATOM 586 O O . ALA A 1 78 ? 10.617 47.344 40.938 1 78.25 78 ALA A O 1
ATOM 587 N N . ASN A 1 79 ? 10.859 45.688 39.5 1 79.75 79 ASN A N 1
ATOM 588 C CA . ASN A 1 79 ? 9.469 45.688 39.062 1 79.75 79 ASN A CA 1
ATOM 589 C C . ASN A 1 79 ? 9.07 47.062 38.5 1 79.75 79 ASN A C 1
ATOM 591 O O . ASN A 1 79 ? 8.047 47.625 38.906 1 79.75 79 ASN A O 1
ATOM 595 N N . ALA A 1 80 ? 9.781 47.531 37.781 1 82.88 80 ALA A N 1
ATOM 596 C CA . ALA A 1 80 ? 9.609 48.875 37.25 1 82.88 80 ALA A CA 1
ATOM 597 C C . ALA A 1 80 ? 8.805 48.875 35.938 1 82.88 80 ALA A C 1
ATOM 599 O O . ALA A 1 80 ? 8.609 49.906 35.312 1 82.88 80 ALA A O 1
ATOM 600 N N . GLY A 1 81 ? 8.375 47.75 35.594 1 81.19 81 GLY A N 1
ATOM 601 C CA . GLY A 1 81 ? 7.676 47.625 34.344 1 81.19 81 GLY A CA 1
ATOM 602 C C . GLY A 1 81 ? 8.578 47.812 33.125 1 81.19 81 GLY A C 1
ATOM 603 O O . GLY A 1 81 ? 8.188 48.469 32.156 1 81.19 81 GLY A O 1
ATOM 604 N N . GLY A 1 82 ? 9.617 47.188 33.188 1 82.25 82 GLY A N 1
ATOM 605 C CA . GLY A 1 82 ? 10.617 47.406 32.156 1 82.25 82 GLY A CA 1
ATOM 606 C C . GLY A 1 82 ? 10.461 46.5 30.953 1 82.25 82 GLY A C 1
ATOM 607 O O . GLY A 1 82 ? 9.914 45.406 31.062 1 82.25 82 GLY A O 1
ATOM 608 N N . SER A 1 83 ? 10.945 47.094 29.844 1 86.81 83 SER A N 1
ATOM 609 C CA . SER A 1 83 ? 11 46.312 28.609 1 86.81 83 SER A CA 1
ATOM 610 C C . SER A 1 83 ? 12.195 46.75 27.75 1 86.81 83 SER A C 1
ATOM 612 O O . SER A 1 83 ? 12.539 47.938 27.688 1 86.81 83 SER A O 1
ATOM 614 N N . LEU A 1 84 ? 12.906 45.75 27.281 1 87.44 84 LEU A N 1
ATOM 615 C CA . LEU A 1 84 ? 13.945 46 26.281 1 87.44 84 LEU A CA 1
ATOM 616 C C . LEU A 1 84 ? 13.477 45.531 24.906 1 87.44 84 LEU A C 1
ATOM 618 O O . LEU A 1 84 ? 12.953 44.438 24.75 1 87.44 84 LEU A O 1
ATOM 622 N N . GLN A 1 85 ? 13.672 46.469 24.016 1 88.31 85 GLN A N 1
ATOM 623 C CA . GLN A 1 85 ? 13.328 46.156 22.641 1 88.31 85 GLN A CA 1
ATOM 624 C C . GLN A 1 85 ? 14.516 46.438 21.703 1 88.31 85 GLN A C 1
ATOM 626 O O . GLN A 1 85 ? 15.211 47.438 21.859 1 88.31 85 GLN A O 1
ATOM 631 N N . ILE A 1 86 ? 14.758 45.438 20.859 1 87.62 86 ILE A N 1
ATOM 632 C CA . ILE A 1 86 ? 15.734 45.594 19.781 1 87.62 86 ILE A CA 1
ATOM 633 C C . ILE A 1 86 ? 15.008 45.625 18.438 1 87.62 86 ILE A C 1
ATOM 635 O O . ILE A 1 86 ? 14.227 44.719 18.125 1 87.62 86 ILE A O 1
ATOM 639 N N . PHE A 1 87 ? 15.234 46.656 17.734 1 85.5 87 PHE A N 1
ATOM 640 C CA . PHE A 1 87 ? 14.609 46.844 16.422 1 85.5 87 PHE A CA 1
ATOM 641 C C . PHE A 1 87 ? 15.625 46.656 15.312 1 85.5 87 PHE A C 1
ATOM 643 O O . PHE A 1 87 ? 16.797 47.031 15.461 1 85.5 87 PHE A O 1
ATOM 650 N N . ASP A 1 88 ? 15.031 46.062 14.234 1 82.88 88 ASP A N 1
ATOM 651 C CA . ASP A 1 88 ? 15.852 45.969 13.031 1 82.88 88 ASP A CA 1
ATOM 652 C C . ASP A 1 88 ? 15.977 47.312 12.336 1 82.88 88 ASP A C 1
ATOM 654 O O . ASP A 1 88 ? 14.984 48.031 12.141 1 82.88 88 ASP A O 1
ATOM 658 N N . GLY A 1 89 ? 17.094 47.656 11.969 1 87.31 89 GLY A N 1
ATOM 659 C CA . GLY A 1 89 ? 17.328 48.938 11.336 1 87.31 89 GLY A CA 1
ATOM 660 C C . GLY A 1 89 ? 17.156 50.094 12.289 1 87.31 89 GLY A C 1
ATOM 661 O O . GLY A 1 89 ? 17.516 50 13.461 1 87.31 89 GLY A O 1
ATOM 662 N N . THR A 1 90 ? 16.812 51.219 11.664 1 85.69 90 THR A N 1
ATOM 663 C CA . THR A 1 90 ? 16.578 52.438 12.422 1 85.69 90 THR A CA 1
ATOM 664 C C . THR A 1 90 ? 15.156 52.938 12.211 1 85.69 90 THR A C 1
ATOM 666 O O . THR A 1 90 ? 14.961 54.031 11.68 1 85.69 90 THR A O 1
ATOM 669 N N . PRO A 1 91 ? 14.211 52.188 12.594 1 80.81 91 PRO A N 1
ATOM 670 C CA . PRO A 1 91 ? 12.828 52.625 12.375 1 80.81 91 PRO A CA 1
ATOM 671 C C . PRO A 1 91 ? 12.453 53.844 13.242 1 80.81 91 PRO A C 1
ATOM 673 O O . PRO A 1 91 ? 13.102 54.094 14.258 1 80.81 91 PRO A O 1
ATOM 676 N N . ASP A 1 92 ? 11.484 54.562 12.758 1 76.81 92 ASP A N 1
ATOM 677 C CA . ASP A 1 92 ? 10.867 55.594 13.594 1 76.81 92 ASP A CA 1
ATOM 678 C C . ASP A 1 92 ? 10.109 54.969 14.758 1 76.81 92 ASP A C 1
ATOM 680 O O . ASP A 1 92 ? 9.039 54.406 14.578 1 76.81 92 ASP A O 1
ATOM 684 N N . LEU A 1 93 ? 10.656 55.031 15.898 1 80.44 93 LEU A N 1
ATOM 685 C CA . LEU A 1 93 ? 10.109 54.406 17.078 1 80.44 93 LEU A CA 1
ATOM 686 C C . LEU A 1 93 ? 8.734 54.969 17.422 1 80.44 93 LEU A C 1
ATOM 688 O O . LEU A 1 93 ? 7.938 54.312 18.109 1 80.44 93 LEU A O 1
ATOM 692 N N . SER A 1 94 ? 8.492 56.219 16.938 1 76.88 94 SER A N 1
ATOM 693 C CA . SER A 1 94 ? 7.188 56.812 17.188 1 76.88 94 SER A CA 1
ATOM 694 C C . SER A 1 94 ? 6.09 56.094 16.406 1 76.88 94 SER A C 1
ATOM 696 O O . SER A 1 94 ? 4.91 56.188 16.75 1 76.88 94 SER A O 1
ATOM 698 N N . SER A 1 95 ? 6.461 55.375 15.445 1 72.81 95 SER A N 1
ATOM 699 C CA . SER A 1 95 ? 5.508 54.625 14.633 1 72.81 95 SER A CA 1
ATOM 700 C C . SER A 1 95 ? 5.219 53.25 15.234 1 72.81 95 SER A C 1
ATOM 702 O O . SER A 1 95 ? 4.5 52.438 14.641 1 72.81 95 SER A O 1
ATOM 704 N N . ASN A 1 96 ? 5.754 53.062 16.344 1 67.44 96 ASN A N 1
ATOM 705 C CA . ASN A 1 96 ? 5.598 51.812 17.094 1 67.44 96 ASN A CA 1
ATOM 706 C C . ASN A 1 96 ? 5.957 50.594 16.234 1 67.44 96 ASN A C 1
ATOM 708 O O . ASN A 1 96 ? 5.121 49.719 16.031 1 67.44 96 ASN A O 1
ATOM 712 N N . PRO A 1 97 ? 7.113 50.594 15.75 1 75.88 97 PRO A N 1
ATOM 713 C CA . PRO A 1 97 ? 7.555 49.469 14.922 1 75.88 97 PRO A CA 1
ATOM 714 C C . PRO A 1 97 ? 7.652 48.156 15.711 1 75.88 97 PRO A C 1
ATOM 716 O O . PRO A 1 97 ? 7.816 48.188 16.938 1 75.88 97 PRO A O 1
ATOM 719 N N . ALA A 1 98 ? 7.531 47.094 15.047 1 75.12 98 ALA A N 1
ATOM 720 C CA . ALA A 1 98 ? 7.719 45.781 15.688 1 75.12 98 ALA A CA 1
ATOM 721 C C . ALA A 1 98 ? 9.188 45.531 16.016 1 75.12 98 ALA A C 1
ATOM 723 O O . ALA A 1 98 ? 10.055 45.656 15.148 1 75.12 98 ALA A O 1
ATOM 724 N N . PRO A 1 99 ? 9.469 45.125 17.234 1 82.19 99 PRO A N 1
ATOM 725 C CA . PRO A 1 99 ? 10.867 44.875 17.562 1 82.19 99 PRO A CA 1
ATOM 726 C C . PRO A 1 99 ? 11.344 43.5 17.047 1 82.19 99 PRO A C 1
ATOM 728 O O . PRO A 1 99 ? 10.555 42.562 16.922 1 82.19 99 PRO A O 1
ATOM 731 N N . LEU A 1 100 ? 12.586 43.406 16.625 1 79.31 100 LEU A N 1
ATOM 732 C CA . LEU A 1 100 ? 13.297 42.188 16.312 1 79.31 100 LEU A CA 1
ATOM 733 C C . LEU A 1 100 ? 13.383 41.281 17.531 1 79.31 100 LEU A C 1
ATOM 735 O O . LEU A 1 100 ? 13.234 40.062 17.422 1 79.31 100 LEU A O 1
ATOM 739 N N . ILE A 1 101 ? 13.719 41.812 18.625 1 81.75 101 ILE A N 1
ATOM 740 C CA . ILE A 1 101 ? 13.805 41.156 19.922 1 81.75 101 ILE A CA 1
ATOM 741 C C . ILE A 1 101 ? 13.133 42.031 20.984 1 81.75 101 ILE A C 1
ATOM 743 O O . ILE A 1 101 ? 13.352 43.219 21.047 1 81.75 101 ILE A O 1
ATOM 747 N N . GLN A 1 102 ? 12.375 41.406 21.766 1 79.19 102 GLN A N 1
ATOM 748 C CA . GLN A 1 102 ? 11.789 42.094 22.922 1 79.19 102 GLN A CA 1
ATOM 749 C C . GLN A 1 102 ? 12.023 41.281 24.203 1 79.19 102 GLN A C 1
ATOM 751 O O . GLN A 1 102 ? 11.812 40.094 24.219 1 79.19 102 GLN A O 1
ATOM 756 N N . ILE A 1 103 ? 12.273 41.938 25.109 1 81.69 103 ILE A N 1
ATOM 757 C CA . ILE A 1 103 ? 12.539 41.344 26.422 1 81.69 103 ILE A CA 1
ATOM 758 C C . ILE A 1 103 ? 11.656 42.031 27.469 1 81.69 103 ILE A C 1
ATOM 760 O O . ILE A 1 103 ? 11.648 43.25 27.609 1 81.69 103 ILE A O 1
ATOM 764 N N . ASN A 1 104 ? 11.094 41.312 28.156 1 74.19 104 ASN A N 1
ATOM 765 C CA . ASN A 1 104 ? 10.328 41.844 29.297 1 74.19 104 ASN A CA 1
ATOM 766 C C . ASN A 1 104 ? 11.133 41.75 30.594 1 74.19 104 ASN A C 1
ATOM 768 O O . ASN A 1 104 ? 12.086 40.969 30.688 1 74.19 104 ASN A O 1
ATOM 772 N N . GLU A 1 105 ? 10.43 42.5 31.484 1 78.94 105 GLU A N 1
ATOM 773 C CA . GLU A 1 105 ? 11.125 42.562 32.781 1 78.94 105 GLU A CA 1
ATOM 774 C C . GLU A 1 105 ? 11.25 41.188 33.406 1 78.94 105 GLU A C 1
ATOM 776 O O . GLU A 1 105 ? 10.258 40.469 33.531 1 78.94 105 GLU A O 1
ATOM 781 N N . GLY A 1 106 ? 12.445 40.844 33.625 1 77.25 106 GLY A N 1
ATOM 782 C CA . GLY A 1 106 ? 12.742 39.562 34.25 1 77.25 106 GLY A CA 1
ATOM 783 C C . GLY A 1 106 ? 13.109 38.469 33.281 1 77.25 106 GLY A C 1
ATOM 784 O O . GLY A 1 106 ? 13.523 37.406 33.688 1 77.25 106 GLY A O 1
ATOM 785 N N . GLU A 1 107 ? 12.969 38.656 32.062 1 79.69 107 GLU A N 1
ATOM 786 C CA . GLU A 1 107 ? 13.305 37.688 31 1 79.69 107 GLU A CA 1
ATOM 787 C C . GLU A 1 107 ? 14.797 37.719 30.672 1 79.69 107 GLU A C 1
ATOM 789 O O . GLU A 1 107 ? 15.297 38.719 30.156 1 79.69 107 GLU A O 1
ATOM 794 N N . ASN A 1 108 ? 15.422 36.562 30.938 1 81 108 ASN A N 1
ATOM 795 C CA . ASN A 1 108 ? 16.828 36.5 30.578 1 81 108 ASN A CA 1
ATOM 796 C C . ASN A 1 108 ? 17.031 35.75 29.25 1 81 108 ASN A C 1
ATOM 798 O O . ASN A 1 108 ? 16.234 34.875 28.906 1 81 108 ASN A O 1
ATOM 802 N N . VAL A 1 109 ? 18.016 36.188 28.547 1 80.88 109 VAL A N 1
ATOM 803 C CA . VAL A 1 109 ? 18.406 35.5 27.312 1 80.88 109 VAL A CA 1
ATOM 804 C C . VAL A 1 109 ? 19.812 34.938 27.453 1 80.88 109 VAL A C 1
ATOM 806 O O . VAL A 1 109 ? 20.781 35.688 27.625 1 80.88 109 VAL A O 1
ATOM 809 N N . ILE A 1 110 ? 19.938 33.562 27.344 1 77.38 110 ILE A N 1
ATOM 810 C CA . ILE A 1 110 ? 21.234 32.938 27.438 1 77.38 110 ILE A CA 1
ATOM 811 C C . ILE A 1 110 ? 21.656 32.406 26.062 1 77.38 110 ILE A C 1
ATOM 813 O O . ILE A 1 110 ? 20.828 32.312 25.156 1 77.38 110 ILE A O 1
ATOM 817 N N . ALA A 1 111 ? 22.891 31.938 25.969 1 70.81 111 ALA A N 1
ATOM 818 C CA . ALA A 1 111 ? 23.484 31.5 24.703 1 70.81 111 ALA A CA 1
ATOM 819 C C . ALA A 1 111 ? 22.766 30.25 24.172 1 70.81 111 ALA A C 1
ATOM 821 O O . ALA A 1 111 ? 22.375 29.375 24.953 1 70.81 111 ALA A O 1
ATOM 822 N N . ASN A 1 112 ? 22.594 30.344 22.859 1 61.16 112 ASN A N 1
ATOM 823 C CA . ASN A 1 112 ? 22.047 29.25 22.078 1 61.16 112 ASN A CA 1
ATOM 824 C C . ASN A 1 112 ? 20.562 29.047 22.328 1 61.16 112 ASN A C 1
ATOM 826 O O . ASN A 1 112 ? 20.031 27.953 22.141 1 61.16 112 ASN A O 1
ATOM 830 N N . THR A 1 113 ? 20.016 30.188 22.844 1 60.72 113 THR A N 1
ATOM 831 C CA . THR A 1 113 ? 18.562 30.219 22.938 1 60.72 113 THR A CA 1
ATOM 832 C C . THR A 1 113 ? 17.953 30.906 21.734 1 60.72 113 THR A C 1
ATOM 834 O O . THR A 1 113 ? 18.672 31.547 20.938 1 60.72 113 THR A O 1
ATOM 837 N N . ALA A 1 114 ? 16.594 30.734 21.578 1 61.56 114 ALA A N 1
ATOM 838 C CA . ALA A 1 114 ? 15.914 31.266 20.391 1 61.56 114 ALA A CA 1
ATOM 839 C C . ALA A 1 114 ? 16.219 32.75 20.203 1 61.56 114 ALA A C 1
ATOM 841 O O . ALA A 1 114 ? 16.594 33.188 19.109 1 61.56 114 ALA A O 1
ATOM 842 N N . LYS A 1 115 ? 16.078 33.5 21.219 1 70.81 115 LYS A N 1
ATOM 843 C CA . LYS A 1 115 ? 16.344 34.938 21.109 1 70.81 115 LYS A CA 1
ATOM 844 C C . LYS A 1 115 ? 17.828 35.219 20.891 1 70.81 115 LYS A C 1
ATOM 846 O O . LYS A 1 115 ? 18.188 36.219 20.266 1 70.81 115 LYS A O 1
ATOM 851 N N . ASN A 1 116 ? 18.547 34.219 21.406 1 77.31 116 ASN A N 1
ATOM 852 C CA . ASN A 1 116 ? 19.984 34.344 21.203 1 77.31 116 ASN A CA 1
ATOM 853 C C . ASN A 1 116 ? 20.359 34.219 19.734 1 77.31 116 ASN A C 1
ATOM 855 O O . ASN A 1 116 ? 21.281 34.875 19.25 1 77.31 116 ASN A O 1
ATOM 859 N N . LEU A 1 117 ? 19.578 33.531 19.172 1 70.5 117 LEU A N 1
ATOM 860 C CA . LEU A 1 117 ? 19.984 33.125 17.828 1 70.5 117 LEU A CA 1
ATOM 861 C C . LEU A 1 117 ? 19.344 34.031 16.781 1 70.5 117 LEU A C 1
ATOM 863 O O . LEU A 1 117 ? 19.625 33.906 15.586 1 70.5 117 LEU A O 1
ATOM 867 N N . ILE A 1 118 ? 18.531 34.906 17.141 1 71.5 118 ILE A N 1
ATOM 868 C CA . ILE A 1 118 ? 17.938 35.875 16.219 1 71.5 118 ILE A CA 1
ATOM 869 C C . ILE A 1 118 ? 19.031 36.75 15.609 1 71.5 118 ILE A C 1
ATOM 871 O O . ILE A 1 118 ? 19.906 37.219 16.312 1 71.5 118 ILE A O 1
ATOM 875 N N . LYS A 1 119 ? 18.922 36.875 14.227 1 75.19 119 LYS A N 1
ATOM 876 C CA . LYS A 1 119 ? 19.875 37.719 13.5 1 75.19 119 LYS A CA 1
ATOM 877 C C . LYS A 1 119 ? 19.188 38.906 12.859 1 75.19 119 LYS A C 1
ATOM 879 O O . LYS A 1 119 ? 18.078 38.781 12.32 1 75.19 119 LYS A O 1
ATOM 884 N N . SER A 1 120 ? 19.719 39.969 12.922 1 77.12 120 SER A N 1
ATOM 885 C CA . SER A 1 120 ? 19.172 41.188 12.312 1 77.12 120 SER A CA 1
ATOM 886 C C . SER A 1 120 ? 19.297 41.125 10.789 1 77.12 120 SER A C 1
ATOM 888 O O . SER A 1 120 ? 20.234 40.531 10.258 1 77.12 120 SER A O 1
ATOM 890 N N . THR A 1 121 ? 18.391 41.781 10.07 1 74.94 121 THR A N 1
ATOM 891 C CA . THR A 1 121 ? 18.469 41.938 8.625 1 74.94 121 THR A CA 1
ATOM 892 C C . THR A 1 121 ? 19.281 43.188 8.273 1 74.94 121 THR A C 1
ATOM 894 O O . THR A 1 121 ? 19.578 43.438 7.102 1 74.94 121 THR A O 1
ATOM 897 N N . SER A 1 122 ? 19.484 43.969 9.086 1 80.06 122 SER A N 1
ATOM 898 C CA . SER A 1 122 ? 20.203 45.219 8.906 1 80.06 122 SER A CA 1
ATOM 899 C C . SER A 1 122 ? 21.5 45.25 9.695 1 80.06 122 SER A C 1
ATOM 901 O O . SER A 1 122 ? 21.594 44.656 10.781 1 80.06 122 SER A O 1
ATOM 903 N N . PRO A 1 123 ? 22.422 45.844 9.008 1 85.38 123 PRO A N 1
ATOM 904 C CA . PRO A 1 123 ? 23.656 46.031 9.773 1 85.38 123 PRO A CA 1
ATOM 905 C C . PRO A 1 123 ? 23.5 47 10.938 1 85.38 123 PRO A C 1
ATOM 907 O O . PRO A 1 123 ? 24.422 47.219 11.719 1 85.38 123 PRO A O 1
ATOM 910 N N . ARG A 1 124 ? 22.359 47.625 10.977 1 87.56 124 ARG A N 1
ATOM 911 C CA . ARG A 1 124 ? 21.984 48.5 12.078 1 87.56 124 ARG A CA 1
ATOM 912 C C . ARG A 1 124 ? 20.812 47.906 12.867 1 87.56 124 ARG A C 1
ATOM 914 O O . ARG A 1 124 ? 19.906 47.312 12.289 1 87.56 124 ARG A O 1
ATOM 921 N N . ILE A 1 125 ? 20.891 48.062 14.195 1 89.94 125 ILE A N 1
ATOM 922 C CA . ILE A 1 125 ? 19.75 47.781 15.062 1 89.94 125 ILE A CA 1
ATOM 923 C C . ILE A 1 125 ? 19.531 48.938 16.016 1 89.94 125 ILE A C 1
ATOM 925 O O . ILE A 1 125 ? 20.469 49.688 16.312 1 89.94 125 ILE A O 1
ATOM 929 N N . THR A 1 126 ? 18.281 49.125 16.391 1 90.56 126 THR A N 1
ATOM 930 C CA . THR A 1 126 ? 17.922 50.094 17.422 1 90.56 126 THR A CA 1
ATOM 931 C C . THR A 1 126 ? 17.562 49.406 18.734 1 90.56 126 THR A C 1
ATOM 933 O O . THR A 1 126 ? 16.719 48.5 18.75 1 90.56 126 THR A O 1
ATOM 936 N N . ILE A 1 127 ? 18.234 49.688 19.766 1 91.56 127 ILE A N 1
ATOM 937 C CA . ILE A 1 127 ? 18 49.125 21.078 1 91.56 127 ILE A CA 1
ATOM 938 C C . ILE A 1 127 ? 17.328 50.188 21.984 1 91.56 127 ILE A C 1
ATOM 940 O O . ILE A 1 127 ? 17.844 51.281 22.125 1 91.56 127 ILE A O 1
ATOM 944 N N . GLN A 1 128 ? 16.188 49.844 22.469 1 88.31 128 GLN A N 1
ATOM 945 C CA . GLN A 1 128 ? 15.438 50.75 23.344 1 88.31 128 GLN A CA 1
ATOM 946 C C . GLN A 1 128 ? 15 50.031 24.625 1 88.31 128 GLN A C 1
ATOM 948 O O . GLN A 1 128 ? 14.484 48.906 24.578 1 88.31 128 GLN A O 1
ATOM 953 N N . TYR A 1 129 ? 15.258 50.625 25.719 1 85.62 129 TYR A N 1
ATOM 954 C CA . TYR A 1 129 ? 14.703 50.188 26.984 1 85.62 129 TYR A CA 1
ATOM 955 C C . TYR A 1 129 ? 13.633 51.188 27.469 1 85.62 129 TYR A C 1
ATOM 957 O O . TYR A 1 129 ? 13.836 52.406 27.438 1 85.62 129 TYR A O 1
ATOM 965 N N . THR A 1 130 ? 12.484 50.656 27.812 1 82.19 130 THR A N 1
ATOM 966 C CA . THR A 1 130 ? 11.383 51.438 28.391 1 82.19 130 THR A CA 1
ATOM 967 C C . THR A 1 130 ? 10.938 50.844 29.719 1 82.19 130 THR A C 1
ATOM 969 O O . THR A 1 130 ? 11.219 49.656 30 1 82.19 130 THR A O 1
ATOM 972 N N . GLN A 1 131 ? 10.336 51.688 30.562 1 83.69 131 GLN A N 1
ATOM 973 C CA . GLN A 1 131 ? 9.688 51.219 31.781 1 83.69 131 GLN A CA 1
ATOM 974 C C . GLN A 1 131 ? 8.492 52.094 32.125 1 83.69 131 GLN A C 1
ATOM 976 O O . GLN A 1 131 ? 8.438 53.281 31.75 1 83.69 131 GLN A O 1
ATOM 981 N N . THR A 1 132 ? 7.613 51.562 32.938 1 82.12 132 THR A N 1
ATOM 982 C CA . THR A 1 132 ? 6.426 52.281 33.406 1 82.12 132 THR A CA 1
ATOM 983 C C . THR A 1 132 ? 6.742 53.156 34.594 1 82.12 132 THR A C 1
ATOM 985 O O . THR A 1 132 ? 6.246 54.281 34.719 1 82.12 132 THR A O 1
ATOM 988 N N . SER A 1 133 ? 7.648 52.656 35.375 1 82.56 133 SER A N 1
ATOM 989 C CA . SER A 1 133 ? 8.031 53.375 36.562 1 82.56 133 SER A CA 1
ATOM 990 C C . SER A 1 133 ? 9.039 54.469 36.25 1 82.56 133 SER A C 1
ATOM 992 O O . SER A 1 133 ? 10.008 54.25 35.531 1 82.56 133 SER A O 1
ATOM 994 N N . THR A 1 134 ? 8.766 55.625 36.781 1 78 134 THR A N 1
ATOM 995 C CA . THR A 1 134 ? 9.719 56.719 36.562 1 78 134 THR A CA 1
ATOM 996 C C . THR A 1 134 ? 10.578 56.906 37.812 1 78 134 THR A C 1
ATOM 998 O O . THR A 1 134 ? 11.5 57.719 37.812 1 78 134 THR A O 1
ATOM 1001 N N . THR A 1 135 ? 10.32 56.156 38.875 1 78.12 135 THR A N 1
ATOM 1002 C CA . THR A 1 135 ? 11.016 56.375 40.156 1 78.12 135 THR A CA 1
ATOM 1003 C C . THR A 1 135 ? 11.922 55.188 40.469 1 78.12 135 THR A C 1
ATOM 1005 O O . THR A 1 135 ? 12.836 55.312 41.281 1 78.12 135 THR A O 1
ATOM 1008 N N . THR A 1 136 ? 11.539 54.031 40.062 1 81.56 136 THR A N 1
ATOM 1009 C CA . THR A 1 136 ? 12.336 52.812 40.219 1 81.56 136 THR A CA 1
ATOM 1010 C C . THR A 1 136 ? 12.914 52.344 38.875 1 81.56 136 THR A C 1
ATOM 1012 O O . THR A 1 136 ? 12.266 52.5 37.844 1 81.56 136 THR A O 1
ATOM 1015 N N . ALA A 1 137 ? 14.047 51.844 39.031 1 84.06 137 ALA A N 1
ATOM 1016 C CA . ALA A 1 137 ? 14.688 51.406 37.781 1 84.06 137 ALA A CA 1
ATOM 1017 C C . ALA A 1 137 ? 15.148 49.969 37.875 1 84.06 137 ALA A C 1
ATOM 1019 O O . ALA A 1 137 ? 15.641 49.531 38.906 1 84.06 137 ALA A O 1
ATOM 1020 N N . ASN A 1 138 ? 14.922 49.312 36.906 1 87.25 138 ASN A N 1
ATOM 1021 C CA . ASN A 1 138 ? 15.484 47.969 36.75 1 87.25 138 ASN A CA 1
ATOM 1022 C C . ASN A 1 138 ? 17 48.031 36.531 1 87.25 138 ASN A C 1
ATOM 1024 O O . ASN A 1 138 ? 17.516 49 35.969 1 87.25 138 ASN A O 1
ATOM 1028 N N . VAL A 1 139 ? 17.625 46.906 37.031 1 85.5 139 VAL A N 1
ATOM 1029 C CA . VAL A 1 139 ? 19.031 46.688 36.688 1 85.5 139 VAL A CA 1
ATOM 1030 C C . VAL A 1 139 ? 19.156 45.5 35.719 1 85.5 139 VAL A C 1
ATOM 1032 O O . VAL A 1 139 ? 18.578 44.438 36 1 85.5 139 VAL A O 1
ATOM 1035 N N . TYR A 1 140 ? 19.75 45.719 34.688 1 88.81 140 TYR A N 1
ATOM 1036 C CA . TYR A 1 140 ? 19.922 44.688 33.688 1 88.81 140 TYR A CA 1
ATOM 1037 C C . TYR A 1 140 ? 21.219 44.875 32.938 1 88.81 140 TYR A C 1
ATOM 1039 O O . TYR A 1 140 ? 21.797 45.969 32.938 1 88.81 140 TYR A O 1
ATOM 1047 N N . TYR A 1 141 ? 21.719 43.688 32.375 1 87.81 141 TYR A N 1
ATOM 1048 C CA . TYR A 1 141 ? 22.859 43.75 31.484 1 87.81 141 TYR A CA 1
ATOM 1049 C C . TYR A 1 141 ? 22.75 42.688 30.375 1 87.81 141 TYR A C 1
ATOM 1051 O O . TYR A 1 141 ? 22.094 41.656 30.562 1 87.81 141 TYR A O 1
ATOM 1059 N N . GLY A 1 142 ? 23.297 43.062 29.25 1 88.25 142 GLY A N 1
ATOM 1060 C CA . GLY A 1 142 ? 23.328 42.156 28.109 1 88.25 142 GLY A CA 1
ATOM 1061 C C . GLY A 1 142 ? 24.203 42.625 26.969 1 88.25 142 GLY A C 1
ATOM 1062 O O . GLY A 1 142 ? 24.922 43.625 27.125 1 88.25 142 GLY A O 1
ATOM 1063 N N . SER A 1 143 ? 24.25 41.781 25.953 1 88.75 143 SER A N 1
ATOM 1064 C CA . SER A 1 143 ? 24.969 42.156 24.75 1 88.75 143 SER A CA 1
ATOM 1065 C C . SER A 1 143 ? 24.391 41.469 23.516 1 88.75 143 SER A C 1
ATOM 1067 O O . SER A 1 143 ? 23.672 40.469 23.641 1 88.75 143 SER A O 1
ATOM 1069 N N . ILE A 1 144 ? 24.688 42.062 22.422 1 89.44 144 ILE A N 1
ATOM 1070 C CA . ILE A 1 144 ? 24.391 41.438 21.141 1 89.44 144 ILE A CA 1
ATOM 1071 C C . ILE A 1 144 ? 25.594 41.594 20.203 1 89.44 144 ILE A C 1
ATOM 1073 O O . ILE A 1 144 ? 26.266 42.625 20.219 1 89.44 144 ILE A O 1
ATOM 1077 N N . LYS A 1 145 ? 25.781 40.469 19.406 1 87.56 145 LYS A N 1
ATOM 1078 C CA . LYS A 1 145 ? 27.031 40.375 18.656 1 87.56 145 LYS A CA 1
ATOM 1079 C C . LYS A 1 145 ? 26.781 40.594 17.156 1 87.56 145 LYS A C 1
ATOM 1081 O O . LYS A 1 145 ? 25.734 40.219 16.641 1 87.56 145 LYS A O 1
ATOM 1086 N N . ALA A 1 146 ? 27.766 41.312 16.562 1 83.94 146 ALA A N 1
ATOM 1087 C CA . ALA A 1 146 ? 27.781 41.438 15.102 1 83.94 146 ALA A CA 1
ATOM 1088 C C . ALA A 1 146 ? 28.5 40.25 14.461 1 83.94 146 ALA A C 1
ATOM 1090 O O . ALA A 1 146 ? 29.625 39.906 14.828 1 83.94 146 ALA A O 1
ATOM 1091 N N . THR A 1 147 ? 27.891 39.562 13.711 1 79.81 147 THR A N 1
ATOM 1092 C CA . THR A 1 147 ? 28.469 38.406 13.008 1 79.81 147 THR A CA 1
ATOM 1093 C C . THR A 1 147 ? 28.312 38.562 11.5 1 79.81 147 THR A C 1
ATOM 1095 O O . THR A 1 147 ? 27.391 39.25 11.031 1 79.81 147 THR A O 1
ATOM 1098 N N . PRO A 1 148 ? 29.297 38 10.719 1 71.75 148 PRO A N 1
ATOM 1099 C CA . PRO A 1 148 ? 29.125 38.062 9.266 1 71.75 148 PRO A CA 1
ATOM 1100 C C . PRO A 1 148 ? 27.781 37.5 8.797 1 71.75 148 PRO A C 1
ATOM 1102 O O . PRO A 1 148 ? 27.328 36.469 9.328 1 71.75 148 PRO A O 1
ATOM 1105 N N . GLY A 1 149 ? 27.141 38.344 7.852 1 68.31 149 GLY A N 1
ATOM 1106 C CA . GLY A 1 149 ? 25.859 37.938 7.27 1 68.31 149 GLY A CA 1
ATOM 1107 C C . GLY A 1 149 ? 24.688 38.688 7.883 1 68.31 149 GLY A C 1
ATOM 1108 O O . GLY A 1 149 ? 24.688 39 9.07 1 68.31 149 GLY A O 1
ATOM 1109 N N . LEU A 1 150 ? 23.844 39.281 7.215 1 56.91 150 LEU A N 1
ATOM 1110 C CA . LEU A 1 150 ? 22.578 39.844 7.645 1 56.91 150 LEU A CA 1
ATOM 1111 C C . LEU A 1 150 ? 21.469 38.812 7.609 1 56.91 150 LEU A C 1
ATOM 1113 O O . LEU A 1 150 ? 21.547 37.844 6.844 1 56.91 150 LEU A O 1
ATOM 1117 N N . GLN A 1 151 ? 20.781 39 8.758 1 54 151 GLN A N 1
ATOM 1118 C CA . GLN A 1 151 ? 19.562 38.25 8.492 1 54 151 GLN A CA 1
ATOM 1119 C C . GLN A 1 151 ? 18.859 38.75 7.238 1 54 151 GLN A C 1
ATOM 1121 O O . GLN A 1 151 ? 18.766 39.969 7.027 1 54 151 GLN A O 1
ATOM 1126 N N . PRO A 1 152 ? 18.469 38.062 6.312 1 38.16 152 PRO A N 1
ATOM 1127 C CA . PRO A 1 152 ? 17.766 38.625 5.176 1 38.16 152 PRO A CA 1
ATOM 1128 C C . PRO A 1 152 ? 16.562 39.469 5.605 1 38.16 152 PRO A C 1
ATOM 1130 O O . PRO A 1 152 ? 15.875 39.125 6.574 1 38.16 152 PRO A O 1
ATOM 1133 N N . ILE A 1 153 ? 16.625 40.844 5.777 1 37.66 153 ILE A N 1
ATOM 1134 C CA . ILE A 1 153 ? 15.531 41.781 5.992 1 37.66 153 ILE A CA 1
ATOM 1135 C C . ILE A 1 153 ? 14.211 41.156 5.543 1 37.66 153 ILE A C 1
ATOM 1137 O O . ILE A 1 153 ? 14.102 40.688 4.41 1 37.66 153 ILE A O 1
ATOM 1141 N N . ALA A 1 154 ? 13.492 40.812 6.57 1 33.25 154 ALA A N 1
ATOM 1142 C CA . ALA A 1 154 ? 12.164 40.594 6.008 1 33.25 154 ALA A CA 1
ATOM 1143 C C . ALA A 1 154 ? 11.648 41.812 5.281 1 33.25 154 ALA A C 1
ATOM 1145 O O . ALA A 1 154 ? 11.656 42.938 5.84 1 33.25 154 ALA A O 1
ATOM 1146 N N . GLU A 1 155 ? 12.062 42.219 4.121 1 31.02 155 GLU A N 1
ATOM 1147 C CA . GLU A 1 155 ? 11.305 43.219 3.404 1 31.02 155 GLU A CA 1
ATOM 1148 C C . GLU A 1 155 ? 9.875 43.312 3.936 1 31.02 155 GLU A C 1
ATOM 1150 O O . GLU A 1 155 ? 9.344 42.344 4.484 1 31.02 155 GLU A O 1
ATOM 1155 N N . PRO A 1 156 ? 9.289 44.656 4.168 1 28.2 156 PRO A N 1
ATOM 1156 C CA . PRO A 1 156 ? 7.859 44.812 4.422 1 28.2 156 PRO A CA 1
ATOM 1157 C C . PRO A 1 156 ? 7.047 43.562 4.051 1 28.2 156 PRO A C 1
ATOM 1159 O O . PRO A 1 156 ? 7.441 42.812 3.158 1 28.2 156 PRO A O 1
ATOM 1162 N N . THR A 1 157 ? 6.297 43.062 5.109 1 31.02 157 THR A N 1
ATOM 1163 C CA . THR A 1 157 ? 5.336 42 4.836 1 31.02 157 THR A CA 1
ATOM 1164 C C . THR A 1 157 ? 4.734 42.156 3.445 1 31.02 157 THR A C 1
ATOM 1166 O O . THR A 1 157 ? 3.945 43.094 3.205 1 31.02 157 THR A O 1
ATOM 1169 N N . SER A 1 158 ? 5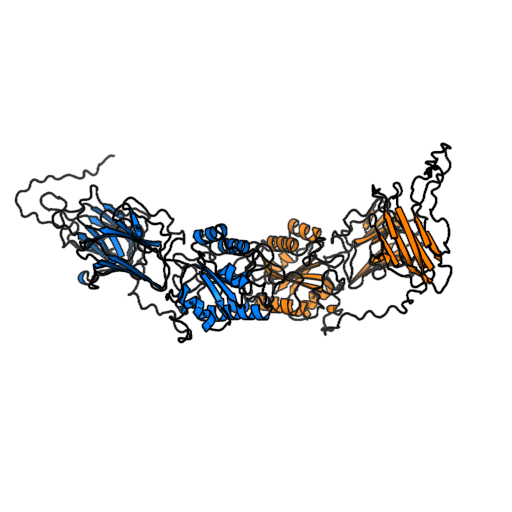.484 42.406 2.523 1 28.06 158 SER A N 1
ATOM 1170 C CA . SER A 1 158 ? 4.918 42.281 1.184 1 28.06 158 SER A CA 1
ATOM 1171 C C . SER A 1 158 ? 3.756 41.312 1.157 1 28.06 158 SER A C 1
ATOM 1173 O O . SER A 1 158 ? 3.77 40.312 1.875 1 28.06 158 SER A O 1
ATOM 1175 N N . THR A 1 159 ? 2.418 41.844 1.098 1 32.22 159 THR A N 1
ATOM 1176 C CA . THR A 1 159 ? 1.294 41 0.697 1 32.22 159 THR A CA 1
ATOM 1177 C C . THR A 1 159 ? 1.786 39.719 0.011 1 32.22 159 THR A C 1
ATOM 1179 O O . THR A 1 159 ? 2.236 39.781 -1.136 1 32.22 159 THR A O 1
ATOM 1182 N N . THR A 1 160 ? 2.656 39.156 0.636 1 34.75 160 THR A N 1
ATOM 1183 C CA . THR A 1 160 ? 3.004 37.906 -0.051 1 34.75 160 THR A CA 1
ATOM 1184 C C . THR A 1 160 ? 1.827 37.406 -0.881 1 34.75 160 THR A C 1
ATOM 1186 O O . THR A 1 160 ? 0.729 37.219 -0.357 1 34.75 160 THR A O 1
ATOM 1189 N N . ALA A 1 161 ? 1.899 37.688 -1.992 1 36.44 161 ALA A N 1
ATOM 1190 C CA . ALA A 1 161 ? 0.884 37.281 -2.961 1 36.44 161 ALA A CA 1
ATOM 1191 C C . ALA A 1 161 ? 0.309 35.906 -2.613 1 36.44 161 ALA A C 1
ATOM 1193 O O . ALA A 1 161 ? 1.05 35 -2.258 1 36.44 161 ALA A O 1
ATOM 1194 N N . ILE A 1 162 ? -0.919 35.938 -1.801 1 44.41 162 ILE A N 1
ATOM 1195 C CA . ILE A 1 162 ? -1.765 34.75 -1.891 1 44.41 162 ILE A CA 1
ATOM 1196 C C . ILE A 1 162 ? -1.305 33.875 -3.055 1 44.41 162 ILE A C 1
ATOM 1198 O O . ILE A 1 162 ? -1.094 34.375 -4.164 1 44.41 162 ILE A O 1
ATOM 1202 N N . PRO A 1 163 ? -0.541 32.906 -2.783 1 46.47 163 PRO A N 1
ATOM 1203 C CA . PRO A 1 163 ? -0.387 32.062 -3.977 1 46.47 163 PRO A CA 1
ATOM 1204 C C . PRO A 1 163 ? -1.575 32.188 -4.93 1 46.47 163 PRO A C 1
ATOM 1206 O O . PRO A 1 163 ? -2.729 32.125 -4.492 1 46.47 163 PRO A O 1
ATOM 1209 N N . SER A 1 164 ? -1.536 33 -5.949 1 48.03 164 SER A N 1
ATOM 1210 C CA . SER A 1 164 ? -2.602 33.344 -6.883 1 48.03 164 SER A CA 1
ATOM 1211 C C . SER A 1 164 ? -3.59 32.188 -7.047 1 48.03 164 SER A C 1
ATOM 1213 O O . SER A 1 164 ? -4.738 32.281 -6.613 1 48.03 164 SER A O 1
ATOM 1215 N N . THR A 1 165 ? -3.887 32.031 -8.367 1 57.06 165 THR A N 1
ATOM 1216 C CA . THR A 1 165 ? -5.035 32.125 -9.258 1 57.06 165 THR A CA 1
ATOM 1217 C C . THR A 1 165 ? -5.609 30.75 -9.562 1 57.06 165 THR A C 1
ATOM 1219 O O . THR A 1 165 ? -5.371 30.188 -10.633 1 57.06 165 THR A O 1
ATOM 1222 N N . LYS A 1 166 ? -5.625 29.891 -8.242 1 76.94 166 LYS A N 1
ATOM 1223 C CA . LYS A 1 166 ? -6.473 28.891 -8.891 1 76.94 166 LYS A CA 1
ATOM 1224 C C . LYS A 1 166 ? -7.941 29.297 -8.828 1 76.94 166 LYS A C 1
ATOM 1226 O O . LYS A 1 166 ? -8.375 29.922 -7.867 1 76.94 166 LYS A O 1
ATOM 1231 N N . THR A 1 167 ? -8.547 29.172 -9.844 1 80.81 167 THR A N 1
ATOM 1232 C CA . THR A 1 167 ? -9.992 29.391 -9.891 1 80.81 167 THR A CA 1
ATOM 1233 C C . THR A 1 167 ? -10.711 28.453 -8.93 1 80.81 167 THR A C 1
ATOM 1235 O O . THR A 1 167 ? -10.328 27.281 -8.781 1 80.81 167 THR A O 1
ATOM 1238 N N . TYR A 1 168 ? -11.516 29.047 -7.988 1 84.38 168 TYR A N 1
ATOM 1239 C CA . TYR A 1 168 ? -12.367 28.266 -7.105 1 84.38 168 TYR A CA 1
ATOM 1240 C C . TYR A 1 168 ? -13.805 28.766 -7.156 1 84.38 168 TYR A C 1
ATOM 1242 O O . TYR A 1 168 ? -14.078 29.844 -7.688 1 84.38 168 TYR A O 1
ATOM 1250 N N . ASP A 1 169 ? -14.75 27.953 -6.746 1 84.69 169 ASP A N 1
ATOM 1251 C CA . ASP A 1 169 ? -16.156 28.328 -6.758 1 84.69 169 ASP A CA 1
ATOM 1252 C C . ASP A 1 169 ? -16.5 29.203 -5.562 1 84.69 169 ASP A C 1
ATOM 1254 O O . ASP A 1 169 ? -16.688 28.703 -4.449 1 84.69 169 ASP A O 1
ATOM 1258 N N . THR A 1 170 ? -16.719 30.438 -5.738 1 84.69 170 THR A N 1
ATOM 1259 C CA . THR A 1 170 ? -16.953 31.422 -4.684 1 84.69 170 THR A CA 1
ATOM 1260 C C . THR A 1 170 ? -18.344 31.234 -4.074 1 84.69 170 THR A C 1
ATOM 1262 O O . THR A 1 170 ? -18.625 31.75 -3 1 84.69 170 THR A O 1
ATOM 1265 N N . GLN A 1 171 ? -19.188 30.484 -4.812 1 84.94 171 GLN A N 1
ATOM 1266 C CA . GLN A 1 171 ? -20.531 30.234 -4.289 1 84.94 171 GLN A CA 1
ATOM 1267 C C . GLN A 1 171 ? -20.484 29.297 -3.078 1 84.94 171 GLN A C 1
ATOM 1269 O O . GLN A 1 171 ? -21.312 29.406 -2.178 1 84.94 171 GLN A O 1
ATOM 1274 N N . TYR A 1 172 ? -19.422 28.469 -3.059 1 87.62 172 TYR A N 1
ATOM 1275 C CA . TYR A 1 172 ? -19.422 27.438 -2.035 1 87.62 172 TYR A CA 1
ATOM 1276 C C . TYR A 1 172 ? -18.359 27.719 -0.972 1 87.62 172 TYR A C 1
ATOM 1278 O O . TYR A 1 172 ? -18.609 27.531 0.222 1 87.62 172 TYR A O 1
ATOM 1286 N N . PHE A 1 173 ? -17.188 28.188 -1.331 1 92.12 173 PHE A N 1
ATOM 1287 C CA . PHE A 1 173 ? -16.062 28.312 -0.402 1 92.12 173 PHE A CA 1
ATOM 1288 C C . PHE A 1 173 ? -16 29.719 0.182 1 92.12 173 PHE A C 1
ATOM 1290 O O . PHE A 1 173 ? -15.984 30.703 -0.559 1 92.12 173 PHE A O 1
ATOM 1297 N N . LYS A 1 174 ? -15.844 29.797 1.479 1 90.44 174 LYS A N 1
ATOM 1298 C CA . LYS A 1 174 ? -15.742 31.078 2.166 1 90.44 174 LYS A CA 1
ATOM 1299 C C . LYS A 1 174 ? -14.461 31.812 1.78 1 90.44 174 LYS A C 1
ATOM 1301 O O . LYS A 1 174 ? -14.461 33.031 1.647 1 90.44 174 LYS A O 1
ATOM 1306 N N . TYR A 1 175 ? -13.391 31.125 1.751 1 90.25 175 TYR A N 1
ATOM 1307 C CA . TYR A 1 175 ? -12.102 31.641 1.313 1 90.25 175 TYR A CA 1
ATOM 1308 C C . TYR A 1 175 ? -11.523 30.781 0.194 1 90.25 175 TYR A C 1
ATOM 1310 O O . TYR A 1 175 ? -12.031 29.703 -0.098 1 90.25 175 TYR A O 1
ATOM 1318 N N . ASN A 1 176 ? -10.508 31.312 -0.533 1 90 176 ASN A N 1
ATOM 1319 C CA . ASN A 1 176 ? -9.773 30.547 -1.531 1 90 176 ASN A CA 1
ATOM 1320 C C . ASN A 1 176 ? -9.086 29.328 -0.91 1 90 176 ASN A C 1
ATOM 1322 O O . ASN A 1 176 ? -8.188 29.484 -0.077 1 90 176 ASN A O 1
ATOM 1326 N N . PRO A 1 177 ? -9.477 28.109 -1.337 1 94.88 177 PRO A N 1
ATOM 1327 C CA . PRO A 1 177 ? -8.852 26.922 -0.759 1 94.88 177 PRO A CA 1
ATOM 1328 C C . PRO A 1 177 ? -7.332 26.906 -0.936 1 94.88 177 PRO A C 1
ATOM 1330 O O . PRO A 1 177 ? -6.625 26.203 -0.217 1 94.88 177 PRO A O 1
ATOM 1333 N N . CYS A 1 178 ? -6.824 27.719 -1.771 1 93 178 CYS A N 1
ATOM 1334 C CA . CYS A 1 178 ? -5.387 27.875 -1.969 1 93 178 CYS A CA 1
ATOM 1335 C C . CYS A 1 178 ? -4.715 28.375 -0.701 1 93 178 CYS A C 1
ATOM 1337 O O . CYS A 1 178 ? -3.5 28.25 -0.541 1 93 178 CYS A O 1
ATOM 1339 N N . LEU A 1 179 ? -5.477 28.906 0.176 1 92 179 LEU A N 1
ATOM 1340 C CA . LEU A 1 179 ? -4.938 29.5 1.397 1 92 179 LEU A CA 1
ATOM 1341 C C . LEU A 1 179 ? -4.75 28.438 2.475 1 92 179 LEU A C 1
ATOM 1343 O O . LEU A 1 179 ? -4.137 28.703 3.512 1 92 179 LEU A O 1
ATOM 1347 N N . ILE A 1 180 ? -5.281 27.266 2.281 1 96.12 180 ILE A N 1
ATOM 1348 C CA . ILE A 1 180 ? -5.121 26.203 3.264 1 96.12 180 ILE A CA 1
ATOM 1349 C C . ILE A 1 180 ? -3.648 25.828 3.377 1 96.12 180 ILE A C 1
ATOM 1351 O O . ILE A 1 180 ? -3 25.516 2.371 1 96.12 180 ILE A O 1
ATOM 1355 N N . THR A 1 181 ? -3.109 25.859 4.52 1 95 181 THR A N 1
ATOM 1356 C CA . THR A 1 181 ? -1.738 25.469 4.828 1 95 181 THR A CA 1
ATOM 1357 C C . THR A 1 181 ? -1.715 24.281 5.777 1 95 181 THR A C 1
ATOM 1359 O O . THR A 1 181 ? -1.798 24.438 6.996 1 95 181 THR A O 1
ATOM 1362 N N . HIS A 1 182 ? -1.626 23.094 5.262 1 96.38 182 HIS A N 1
ATOM 1363 C CA . HIS A 1 182 ? -1.656 21.828 5.992 1 96.38 182 HIS A CA 1
ATOM 1364 C C . HIS A 1 182 ? -0.696 20.828 5.379 1 96.38 182 HIS A C 1
ATOM 1366 O O . HIS A 1 182 ? -0.44 20.859 4.172 1 96.38 182 HIS A O 1
ATOM 1372 N N . ASP A 1 183 ? -0.087 20 6.137 1 96.06 183 ASP A N 1
ATOM 1373 C CA . ASP A 1 183 ? 0.301 18.672 5.676 1 96.06 183 ASP A CA 1
ATOM 1374 C C . ASP A 1 183 ? -0.872 17.703 5.758 1 96.06 183 ASP A C 1
ATOM 1376 O O . ASP A 1 183 ? -1.277 17.297 6.855 1 96.06 183 ASP A O 1
ATOM 1380 N N . ILE A 1 184 ? -1.428 17.344 4.586 1 98.44 184 ILE A N 1
ATOM 1381 C CA . ILE A 1 184 ? -2.664 16.578 4.562 1 98.44 184 ILE A CA 1
ATOM 1382 C C . ILE A 1 184 ? -2.383 15.164 4.043 1 98.44 184 ILE A C 1
ATOM 1384 O O . ILE A 1 184 ? -1.94 14.992 2.906 1 98.44 184 ILE A O 1
ATOM 1388 N N . MET A 1 185 ? -2.588 14.188 4.879 1 98.56 185 MET A N 1
ATOM 1389 C CA . MET A 1 185 ? -2.643 12.789 4.449 1 98.56 185 MET A CA 1
ATOM 1390 C C . MET A 1 185 ? -4.055 12.406 4.031 1 98.56 185 MET A C 1
ATOM 1392 O O . MET A 1 185 ? -4.953 12.312 4.871 1 98.56 185 MET A O 1
ATOM 1396 N N . VAL A 1 186 ? -4.25 12.195 2.709 1 98.88 186 VAL A N 1
ATOM 1397 C CA . VAL A 1 186 ? -5.535 11.734 2.193 1 98.88 186 VAL A CA 1
ATOM 1398 C C . VAL A 1 186 ? -5.598 10.211 2.254 1 98.88 186 VAL A C 1
ATOM 1400 O O . VAL A 1 186 ? -4.66 9.523 1.835 1 98.88 186 VAL A O 1
ATOM 1403 N N . VAL A 1 187 ? -6.605 9.68 2.812 1 98.88 187 VAL A N 1
ATOM 1404 C CA . VAL A 1 187 ? -6.793 8.234 2.934 1 98.88 187 VAL A CA 1
ATOM 1405 C C . VAL A 1 187 ? -8.133 7.836 2.328 1 98.88 187 VAL A C 1
ATOM 1407 O O . VAL A 1 187 ? -9.18 8.391 2.693 1 98.88 187 VAL A O 1
ATOM 1410 N N . VAL A 1 188 ? -8.156 6.91 1.381 1 98.81 188 VAL A N 1
ATOM 1411 C CA . VAL A 1 188 ? -9.383 6.426 0.763 1 98.81 188 VAL A CA 1
ATOM 1412 C C . VAL A 1 188 ? -9.633 4.973 1.173 1 98.81 188 VAL A C 1
ATOM 1414 O O . VAL A 1 188 ? -8.758 4.117 1.01 1 98.81 188 VAL A O 1
ATOM 1417 N N . ASN A 1 189 ? -10.766 4.68 1.74 1 98.5 189 ASN A N 1
ATOM 1418 C CA . ASN A 1 189 ? -11.156 3.314 2.078 1 98.5 189 ASN A CA 1
ATOM 1419 C C . ASN A 1 189 ? -11.656 2.555 0.854 1 98.5 189 ASN A C 1
ATOM 1421 O O . ASN A 1 189 ? -12.719 2.869 0.314 1 98.5 189 ASN A O 1
ATOM 1425 N N . GLN A 1 190 ? -10.945 1.519 0.493 1 96.31 190 GLN A N 1
ATOM 1426 C CA . GLN A 1 190 ? -11.289 0.755 -0.7 1 96.31 190 GLN A CA 1
ATOM 1427 C C . GLN A 1 190 ? -12.484 -0.161 -0.439 1 96.31 190 GLN A C 1
ATOM 1429 O O . GLN A 1 190 ? -13.094 -0.677 -1.377 1 96.31 190 GLN A O 1
ATOM 1434 N N . ARG A 1 191 ? -12.758 -0.443 0.78 1 95.75 191 ARG A N 1
ATOM 1435 C CA . ARG A 1 191 ? -13.938 -1.222 1.139 1 95.75 191 ARG A CA 1
ATOM 1436 C C . ARG A 1 191 ? -15.18 -0.344 1.163 1 95.75 191 ARG A C 1
ATOM 1438 O O . ARG A 1 191 ? -15.359 0.464 2.076 1 95.75 191 ARG A O 1
ATOM 1445 N N . THR A 1 192 ? -16.031 -0.462 0.199 1 93 192 THR A N 1
ATOM 1446 C CA . THR A 1 192 ? -17.188 0.405 0.052 1 93 192 THR A CA 1
ATOM 1447 C C . THR A 1 192 ? -18.469 -0.419 -0.011 1 93 192 THR A C 1
ATOM 1449 O O . THR A 1 192 ? -18.531 -1.436 -0.707 1 93 192 THR A O 1
ATOM 1452 N N . ASN A 1 193 ? -19.5 -0.074 0.719 1 87.75 193 ASN A N 1
ATOM 1453 C CA . ASN A 1 193 ? -20.812 -0.709 0.64 1 87.75 193 ASN A CA 1
ATOM 1454 C C . ASN A 1 193 ? -21.469 -0.454 -0.708 1 87.75 193 ASN A C 1
ATOM 1456 O O . ASN A 1 193 ? -22.203 -1.308 -1.217 1 87.75 193 ASN A O 1
ATOM 1460 N N . GLY A 1 194 ? -21.266 0.593 -1.334 1 86.94 194 GLY A N 1
ATOM 1461 C CA . GLY A 1 194 ? -21.891 0.948 -2.604 1 86.94 194 GLY A CA 1
ATOM 1462 C C . GLY A 1 194 ? -21.062 0.515 -3.805 1 86.94 194 GLY A C 1
ATOM 1463 O O . GLY A 1 194 ? -21.328 0.935 -4.93 1 86.94 194 GLY A O 1
ATOM 1464 N N . GLY A 1 195 ? -20.047 -0.327 -3.574 1 90.25 195 GLY A N 1
ATOM 1465 C CA . GLY A 1 195 ? -19.234 -0.871 -4.656 1 90.25 195 GLY A CA 1
ATOM 1466 C C . GLY A 1 195 ? -18.406 0.18 -5.371 1 90.25 195 GLY A C 1
ATOM 1467 O O . GLY A 1 195 ? -17.922 1.118 -4.746 1 90.25 195 GLY A O 1
ATOM 1468 N N . ILE A 1 196 ? -18.234 -0.05 -6.668 1 90.5 196 ILE A N 1
ATOM 1469 C CA . ILE A 1 196 ? -17.344 0.772 -7.477 1 90.5 196 ILE A CA 1
ATOM 1470 C C . ILE A 1 196 ? -17.922 2.18 -7.613 1 90.5 196 ILE A C 1
ATOM 1472 O O . ILE A 1 196 ? -17.172 3.158 -7.691 1 90.5 196 ILE A O 1
ATOM 1476 N N . LYS A 1 197 ? -19.266 2.314 -7.625 1 90.56 197 LYS A N 1
ATOM 1477 C CA . LYS A 1 197 ? -19.891 3.633 -7.719 1 90.56 197 LYS A CA 1
ATOM 1478 C C . LYS A 1 197 ? -19.531 4.496 -6.512 1 90.56 197 LYS A C 1
ATOM 1480 O O . LYS A 1 197 ? -19.203 5.68 -6.664 1 90.56 197 LYS A O 1
ATOM 1485 N N . ALA A 1 198 ? -19.609 3.885 -5.293 1 94.19 198 ALA A N 1
ATOM 1486 C CA . ALA A 1 198 ? -19.25 4.613 -4.082 1 94.19 198 ALA A CA 1
ATOM 1487 C C . ALA A 1 198 ? -17.766 5 -4.09 1 94.19 198 ALA A C 1
ATOM 1489 O O . ALA A 1 198 ? -17.406 6.105 -3.686 1 94.19 198 ALA A O 1
ATOM 1490 N N . LEU A 1 199 ? -16.906 4.059 -4.527 1 96.38 199 LEU A N 1
ATOM 1491 C CA . LEU A 1 199 ? -15.477 4.348 -4.598 1 96.38 199 LEU A CA 1
ATOM 1492 C C . LEU A 1 199 ? -15.203 5.5 -5.555 1 96.38 199 LEU A C 1
ATOM 1494 O O . LEU A 1 199 ? -14.383 6.371 -5.27 1 96.38 199 LEU A O 1
ATOM 1498 N N . THR A 1 200 ? -15.867 5.473 -6.703 1 95.44 200 THR A N 1
ATOM 1499 C CA . THR A 1 200 ? -15.742 6.551 -7.676 1 95.44 200 THR A CA 1
ATOM 1500 C C . THR A 1 200 ? -16.172 7.883 -7.062 1 95.44 200 THR A C 1
ATOM 1502 O O . THR A 1 200 ? -15.539 8.914 -7.312 1 95.44 200 THR A O 1
ATOM 1505 N N . ALA A 1 201 ? -17.219 7.871 -6.281 1 94.81 201 ALA A N 1
ATOM 1506 C CA . ALA A 1 201 ? -17.672 9.078 -5.605 1 94.81 201 ALA A CA 1
ATOM 1507 C C . ALA A 1 201 ? -16.641 9.57 -4.598 1 94.81 201 ALA A C 1
ATOM 1509 O O . ALA A 1 201 ? -16.359 10.773 -4.516 1 94.81 201 ALA A O 1
ATOM 1510 N N . LEU A 1 202 ? -16.125 8.641 -3.795 1 98.31 202 LEU A N 1
ATOM 1511 C CA . LEU A 1 202 ? -15.062 9.023 -2.865 1 98.31 202 LEU A CA 1
ATOM 1512 C C . LEU A 1 202 ? -13.906 9.68 -3.602 1 98.31 202 LEU A C 1
ATOM 1514 O O . LEU A 1 202 ? -13.391 10.711 -3.162 1 98.31 202 LEU A O 1
ATOM 1518 N N . ASN A 1 203 ? -13.469 9.031 -4.699 1 98.44 203 ASN A N 1
ATOM 1519 C CA . ASN A 1 203 ? -12.383 9.57 -5.508 1 98.44 203 ASN A CA 1
ATOM 1520 C C . ASN A 1 203 ? -12.719 10.953 -6.055 1 98.44 203 ASN A C 1
ATOM 1522 O O . ASN A 1 203 ? -11.852 11.812 -6.168 1 98.44 203 ASN A O 1
ATOM 1526 N N . GLY A 1 204 ? -13.969 11.133 -6.434 1 97.44 204 GLY A N 1
ATOM 1527 C CA . GLY A 1 204 ? -14.422 12.445 -6.863 1 97.44 204 GLY A CA 1
ATOM 1528 C C . GLY A 1 204 ? -14.281 13.508 -5.789 1 97.44 204 GLY A C 1
ATOM 1529 O O . GLY A 1 204 ? -13.828 14.625 -6.066 1 97.44 204 GLY A O 1
ATOM 1530 N N . ILE A 1 205 ? -14.656 13.18 -4.566 1 98.19 205 ILE A N 1
ATOM 1531 C CA . ILE A 1 205 ? -14.531 14.109 -3.451 1 98.19 205 ILE A CA 1
ATOM 1532 C C . ILE A 1 205 ? -13.062 14.484 -3.258 1 98.19 205 ILE A C 1
ATOM 1534 O O . ILE A 1 205 ? -12.734 15.664 -3.086 1 98.19 205 ILE A O 1
ATOM 1538 N N . VAL A 1 206 ? -12.164 13.461 -3.312 1 98.75 206 VAL A N 1
ATOM 1539 C CA . VAL A 1 206 ? -10.734 13.719 -3.143 1 98.75 206 VAL A CA 1
ATOM 1540 C C . VAL A 1 206 ? -10.242 14.664 -4.238 1 98.75 206 VAL A C 1
ATOM 1542 O O . VAL A 1 206 ? -9.555 15.648 -3.955 1 98.75 206 VAL A O 1
ATOM 1545 N N . SER A 1 207 ? -10.594 14.375 -5.473 1 97.94 207 SER A N 1
ATOM 1546 C CA . SER A 1 207 ? -10.133 15.172 -6.605 1 97.94 207 SER A CA 1
ATOM 1547 C C . SER A 1 207 ? -10.602 16.625 -6.492 1 97.94 207 SER A C 1
ATOM 1549 O O . SER A 1 207 ? -9.82 17.547 -6.691 1 97.94 207 SER A O 1
ATOM 1551 N N . ASN A 1 208 ? -11.867 16.812 -6.172 1 95.62 208 ASN A N 1
ATOM 1552 C CA . ASN A 1 208 ? -12.43 18.156 -6.055 1 95.62 208 ASN A CA 1
ATOM 1553 C C . ASN A 1 208 ? -11.867 18.891 -4.848 1 95.62 208 ASN A C 1
ATOM 1555 O O . ASN A 1 208 ? -11.859 20.125 -4.816 1 95.62 208 ASN A O 1
ATOM 1559 N N . PHE A 1 209 ? -11.469 18.172 -3.82 1 98.12 209 PHE A N 1
ATOM 1560 C CA . PHE A 1 209 ? -10.867 18.766 -2.633 1 98.12 209 PHE A CA 1
ATOM 1561 C C . PHE A 1 209 ? -9.445 19.234 -2.93 1 98.12 209 PHE A C 1
ATOM 1563 O O . PHE A 1 209 ? -9.078 20.359 -2.578 1 98.12 209 PHE A O 1
ATOM 1570 N N . VAL A 1 210 ? -8.602 18.406 -3.645 1 97.94 210 VAL A N 1
ATOM 1571 C CA . VAL A 1 210 ? -7.176 18.703 -3.738 1 97.94 210 VAL A CA 1
ATOM 1572 C C . VAL A 1 210 ? -6.918 19.641 -4.918 1 97.94 210 VAL A C 1
ATOM 1574 O O . VAL A 1 210 ? -5.898 20.328 -4.957 1 97.94 210 VAL A O 1
ATOM 1577 N N . THR A 1 211 ? -7.77 19.703 -5.859 1 95.38 211 THR A N 1
ATOM 1578 C CA . THR A 1 211 ? -7.555 20.438 -7.098 1 95.38 211 THR A CA 1
ATOM 1579 C C . THR A 1 211 ? -7.41 21.938 -6.816 1 95.38 211 THR A C 1
ATOM 1581 O O . THR A 1 211 ? -6.504 22.578 -7.34 1 95.38 211 THR A O 1
ATOM 1584 N N . PRO A 1 212 ? -8.234 22.531 -5.961 1 94.44 212 PRO A N 1
ATOM 1585 C CA . PRO A 1 212 ? -8.094 23.969 -5.754 1 94.44 212 PRO A CA 1
ATOM 1586 C C . PRO A 1 212 ? -6.988 24.328 -4.762 1 94.44 212 PRO A C 1
ATOM 1588 O O . PRO A 1 212 ? -6.707 25.516 -4.543 1 94.44 212 PRO A O 1
ATOM 1591 N N . LEU A 1 213 ? -6.344 23.375 -4.121 1 96.38 213 LEU A N 1
ATOM 1592 C CA . LEU A 1 213 ? -5.293 23.641 -3.145 1 96.38 213 LEU A CA 1
ATOM 1593 C C . LEU A 1 213 ? -4.012 24.094 -3.836 1 96.38 213 LEU A C 1
ATOM 1595 O O . LEU A 1 213 ? -3.682 23.609 -4.922 1 96.38 213 LEU A O 1
ATOM 1599 N N . CYS A 1 214 ? -3.342 25.047 -3.305 1 92.81 214 CYS A N 1
ATOM 1600 C CA . CYS A 1 214 ? -1.95 25.297 -3.668 1 92.81 214 CYS A CA 1
ATOM 1601 C C . CYS A 1 214 ? -1.017 24.344 -2.939 1 92.81 214 CYS A C 1
ATOM 1603 O O . CYS A 1 214 ? -0.994 24.297 -1.708 1 92.81 214 CYS A O 1
ATOM 1605 N N . VAL A 1 215 ? -0.293 23.562 -3.738 1 94.81 215 VAL A N 1
ATOM 1606 C CA . VAL A 1 215 ? 0.474 22.453 -3.182 1 94.81 215 VAL A CA 1
ATOM 1607 C C . VAL A 1 215 ? 1.968 22.719 -3.342 1 94.81 215 VAL A C 1
ATOM 1609 O O . VAL A 1 215 ? 2.389 23.359 -4.312 1 94.81 215 VAL A O 1
ATOM 1612 N N . THR A 1 216 ? 2.76 22.328 -2.363 1 90 216 THR A N 1
ATOM 1613 C CA . THR A 1 216 ? 4.215 22.375 -2.4 1 90 216 THR A CA 1
ATOM 1614 C C . THR A 1 216 ? 4.82 21.047 -1.99 1 90 216 THR A C 1
ATOM 1616 O O . THR A 1 216 ? 4.16 20.234 -1.343 1 90 216 THR A O 1
ATOM 1619 N N . THR A 1 217 ? 5.984 20.703 -2.49 1 87.94 217 THR A N 1
ATOM 1620 C CA . THR A 1 217 ? 6.719 19.516 -2.072 1 87.94 217 THR A CA 1
ATOM 1621 C C . THR A 1 217 ? 8 19.891 -1.334 1 87.94 217 THR A C 1
ATOM 1623 O O . THR A 1 217 ? 8.805 19.031 -0.99 1 87.94 217 THR A O 1
ATOM 1626 N N . VAL A 1 218 ? 8.203 21.172 -1.15 1 81 218 VAL A N 1
ATOM 1627 C CA . VAL A 1 218 ? 9.414 21.688 -0.523 1 81 218 VAL A CA 1
ATOM 1628 C C . VAL A 1 218 ? 9.297 21.594 0.996 1 81 218 VAL A C 1
ATOM 1630 O O . VAL A 1 218 ? 8.375 22.156 1.59 1 81 218 VAL A O 1
ATOM 1633 N N . PRO A 1 219 ? 10.359 20.906 1.502 1 77.31 219 PRO A N 1
ATOM 1634 C CA . PRO A 1 219 ? 10.305 20.781 2.959 1 77.31 219 PRO A CA 1
ATOM 1635 C C . PRO A 1 219 ? 10.531 22.109 3.682 1 77.31 219 PRO A C 1
ATOM 1637 O O . PRO A 1 219 ? 11.273 22.953 3.199 1 77.31 219 PRO A O 1
ATOM 1640 N N . ASN A 1 220 ? 9.859 22.469 4.703 1 71.06 220 ASN A N 1
ATOM 1641 C CA . ASN A 1 220 ? 10.047 23.547 5.656 1 71.06 220 ASN A CA 1
ATOM 1642 C C . ASN A 1 220 ? 9.359 24.828 5.195 1 71.06 220 ASN A C 1
ATOM 1644 O O . ASN A 1 220 ? 9.625 25.906 5.719 1 71.06 220 ASN A O 1
ATOM 1648 N N . THR A 1 221 ? 8.648 24.75 4.039 1 79.25 221 THR A N 1
ATOM 1649 C CA . THR A 1 221 ? 7.793 25.891 3.707 1 79.25 221 THR A CA 1
ATOM 1650 C C . THR A 1 221 ? 6.754 26.125 4.801 1 79.25 221 THR A C 1
ATOM 1652 O O . THR A 1 221 ? 6.344 25.188 5.484 1 79.25 221 THR A O 1
ATOM 1655 N N . ILE A 1 222 ? 6.355 27.375 4.91 1 80.81 222 ILE A N 1
ATOM 1656 C CA . ILE A 1 222 ? 5.391 27.672 5.961 1 80.81 222 ILE A CA 1
ATOM 1657 C C . ILE A 1 222 ? 4.004 27.859 5.352 1 80.81 222 ILE A C 1
ATOM 1659 O O . ILE A 1 222 ? 3.006 27.922 6.074 1 80.81 222 ILE A O 1
ATOM 1663 N N . ASP A 1 223 ? 3.947 27.953 4.062 1 85.44 223 ASP A N 1
ATOM 1664 C CA . ASP A 1 223 ? 2.666 28.125 3.383 1 85.44 223 ASP A CA 1
ATOM 1665 C C . ASP A 1 223 ? 2.387 26.953 2.434 1 85.44 223 ASP A C 1
ATOM 1667 O O . ASP A 1 223 ? 3.186 26.031 2.334 1 85.44 223 ASP A O 1
ATOM 1671 N N . SER A 1 224 ? 1.198 26.922 1.863 1 91.56 224 SER A N 1
ATOM 1672 C CA . SER A 1 224 ? 0.756 25.922 0.91 1 91.56 224 SER A CA 1
ATOM 1673 C C . SER A 1 224 ? 0.53 24.578 1.594 1 91.56 224 SER A C 1
ATOM 1675 O O . SER A 1 224 ? 0.781 24.438 2.793 1 91.56 224 SER A O 1
ATOM 1677 N N . THR A 1 225 ? -0.022 23.719 0.883 1 96.5 225 THR A N 1
ATOM 1678 C CA . THR A 1 225 ? -0.373 22.406 1.395 1 96.5 225 THR A CA 1
ATOM 1679 C C . THR A 1 225 ? 0.583 21.344 0.855 1 96.5 225 THR A C 1
ATOM 1681 O O . THR A 1 225 ? 0.951 21.375 -0.321 1 96.5 225 THR A O 1
ATOM 1684 N N . ARG A 1 226 ? 1.081 20.453 1.677 1 95.81 226 ARG A N 1
ATOM 1685 C CA . ARG A 1 226 ? 1.717 19.234 1.207 1 95.81 226 ARG A CA 1
ATOM 1686 C C . ARG A 1 226 ? 0.751 18.047 1.273 1 95.81 226 ARG A C 1
ATOM 1688 O O . ARG A 1 226 ? -0.086 17.984 2.176 1 95.81 226 ARG A O 1
ATOM 1695 N N . LEU A 1 227 ? 0.927 17.172 0.286 1 97.75 227 LEU A N 1
ATOM 1696 C CA . LEU A 1 227 ? -0.04 16.078 0.162 1 97.75 227 LEU A CA 1
ATOM 1697 C C . LEU A 1 227 ? 0.653 14.727 0.242 1 97.75 227 LEU A C 1
ATOM 1699 O O . LEU A 1 227 ? 1.784 14.57 -0.225 1 97.75 227 LEU A O 1
ATOM 1703 N N . ALA A 1 228 ? 0.079 13.82 0.803 1 97.81 228 ALA A N 1
ATOM 1704 C CA . ALA A 1 228 ? 0.336 12.383 0.744 1 97.81 228 ALA A CA 1
ATOM 1705 C C . ALA A 1 228 ? -0.959 11.602 0.546 1 97.81 228 ALA A C 1
ATOM 1707 O O . ALA A 1 228 ? -2.047 12.109 0.822 1 97.81 228 ALA A O 1
ATOM 1708 N N . LEU A 1 229 ? -0.862 10.398 -0.026 1 98.62 229 LEU A N 1
ATOM 1709 C CA . LEU A 1 229 ? -2.035 9.594 -0.36 1 98.62 229 LEU A CA 1
ATOM 1710 C C . LEU A 1 229 ? -1.845 8.148 0.077 1 98.62 229 LEU A C 1
ATOM 1712 O O . LEU A 1 229 ? -0.794 7.551 -0.175 1 98.62 229 LEU A O 1
ATOM 1716 N N . ALA A 1 230 ? -2.781 7.609 0.73 1 98.62 230 ALA A N 1
ATOM 1717 C CA . ALA A 1 230 ? -2.852 6.191 1.074 1 98.62 230 ALA A CA 1
ATOM 1718 C C . ALA A 1 230 ? -4.254 5.637 0.84 1 98.62 230 ALA A C 1
ATOM 1720 O O . ALA A 1 230 ? -5.195 6.398 0.604 1 98.62 230 ALA A O 1
ATOM 1721 N N . SER A 1 231 ? -4.434 4.371 0.749 1 98.44 231 SER A N 1
ATOM 1722 C CA . SER A 1 231 ? -5.719 3.678 0.771 1 98.44 231 SER A CA 1
ATOM 1723 C C . SER A 1 231 ? -5.777 2.658 1.904 1 98.44 231 SER A C 1
ATOM 1725 O O . SER A 1 231 ? -4.746 2.146 2.34 1 98.44 231 SER A O 1
ATOM 1727 N N . LEU A 1 232 ? -6.957 2.486 2.482 1 98.12 232 LEU A N 1
ATOM 1728 C CA . LEU A 1 232 ? -7.152 1.388 3.422 1 98.12 232 LEU A CA 1
ATOM 1729 C C . LEU A 1 232 ? -7.309 0.063 2.684 1 98.12 232 LEU A C 1
ATOM 1731 O O . LEU A 1 232 ? -8.039 -0.017 1.689 1 98.12 232 LEU A O 1
ATOM 1735 N N . THR A 1 233 ? -6.566 -0.916 3.104 1 94 233 THR A N 1
ATOM 1736 C CA . THR A 1 233 ? -6.633 -2.279 2.59 1 94 233 THR A CA 1
ATOM 1737 C C . THR A 1 233 ? -6.879 -3.273 3.721 1 94 233 THR A C 1
ATOM 1739 O O . THR A 1 233 ? -6.699 -2.943 4.895 1 94 233 THR A O 1
ATOM 1742 N N . PRO A 1 234 ? -7.34 -4.457 3.396 1 93.44 234 PRO A N 1
ATOM 1743 C CA . PRO A 1 234 ? -7.598 -5.43 4.461 1 93.44 234 PRO A CA 1
ATOM 1744 C C . PRO A 1 234 ? -6.336 -6.156 4.914 1 93.44 234 PRO A C 1
ATOM 1746 O O . PRO A 1 234 ? -6.406 -7.047 5.77 1 93.44 234 PRO A O 1
ATOM 1749 N N . TYR A 1 235 ? -5.188 -5.816 4.418 1 92.06 235 TYR A N 1
ATOM 1750 C CA . TYR A 1 235 ? -3.949 -6.539 4.695 1 92.06 235 TYR A CA 1
ATOM 1751 C C . TYR A 1 235 ? -3.029 -5.727 5.594 1 92.06 235 TYR A C 1
ATOM 1753 O O . TYR A 1 235 ? -2.918 -4.508 5.438 1 92.06 235 TYR A O 1
ATOM 1761 N N . GLN A 1 236 ? -2.336 -6.367 6.551 1 92.19 236 GLN A N 1
ATOM 1762 C CA . GLN A 1 236 ? -1.384 -5.66 7.402 1 92.19 236 GLN A CA 1
ATOM 1763 C C . GLN A 1 236 ? -0.311 -4.969 6.566 1 92.19 236 GLN A C 1
ATOM 1765 O O . GLN A 1 236 ? 0.263 -5.574 5.66 1 92.19 236 GLN A O 1
ATOM 1770 N N . PRO A 1 237 ? -0.113 -3.646 6.875 1 94.25 237 PRO A N 1
ATOM 1771 C CA . PRO A 1 237 ? -0.515 -2.82 8.016 1 94.25 237 PRO A CA 1
ATOM 1772 C C . PRO A 1 237 ? -1.864 -2.139 7.805 1 94.25 237 PRO A C 1
ATOM 1774 O O . PRO A 1 237 ? -2.139 -1.101 8.414 1 94.25 237 PRO A O 1
ATOM 1777 N N . TYR A 1 238 ? -2.648 -2.615 6.941 1 96.56 238 TYR A N 1
ATOM 1778 C CA . TYR A 1 238 ? -4.043 -2.283 6.68 1 96.56 238 TYR A CA 1
ATOM 1779 C C . TYR A 1 238 ? -4.156 -0.97 5.914 1 96.56 238 TYR A C 1
ATOM 1781 O O . TYR A 1 238 ? -5.223 -0.347 5.895 1 96.56 238 TYR A O 1
ATOM 1789 N N . PHE A 1 239 ? -3.037 -0.53 5.465 1 98 239 PHE A N 1
ATOM 1790 C CA . PHE A 1 239 ? -3.021 0.604 4.551 1 98 239 PHE A CA 1
ATOM 1791 C C . PHE A 1 239 ? -1.951 0.422 3.48 1 98 239 PHE A C 1
ATOM 1793 O O . PHE A 1 239 ? -1.058 -0.415 3.625 1 98 239 PHE A O 1
ATOM 1800 N N . ALA A 1 240 ? -2.098 1.148 2.385 1 97.62 240 ALA A N 1
ATOM 1801 C CA . ALA A 1 240 ? -1.136 1.166 1.286 1 97.62 240 ALA A CA 1
ATOM 1802 C C . ALA A 1 240 ? -0.788 2.596 0.884 1 97.62 240 ALA A C 1
ATOM 1804 O O . ALA A 1 240 ? -1.669 3.377 0.516 1 97.62 240 ALA A O 1
ATOM 1805 N N . ILE A 1 241 ? 0.523 2.926 0.996 1 97.38 241 ILE A N 1
ATOM 1806 C CA . ILE A 1 241 ? 0.98 4.23 0.533 1 97.38 241 ILE A CA 1
ATOM 1807 C C . ILE A 1 241 ? 0.978 4.27 -0.993 1 97.38 241 ILE A C 1
ATOM 1809 O O . ILE A 1 241 ? 1.52 3.369 -1.643 1 97.38 241 ILE A O 1
ATOM 1813 N N . ARG A 1 242 ? 0.392 5.25 -1.568 1 97.31 242 ARG A N 1
ATOM 1814 C CA . ARG A 1 242 ? 0.141 5.207 -3.006 1 97.31 242 ARG A CA 1
ATOM 1815 C C . ARG A 1 242 ? 1.062 6.168 -3.75 1 97.31 242 ARG A C 1
ATOM 1817 O O . ARG A 1 242 ? 0.956 6.32 -4.969 1 97.31 242 ARG A O 1
ATOM 1824 N N . GLY A 1 243 ? 1.922 6.84 -3.117 1 95.25 243 GLY A N 1
ATOM 1825 C CA . GLY A 1 243 ? 2.924 7.75 -3.652 1 95.25 243 GLY A CA 1
ATOM 1826 C C . GLY A 1 243 ? 3.916 8.227 -2.609 1 95.25 243 GLY A C 1
ATOM 1827 O O . GLY A 1 243 ? 3.875 7.785 -1.459 1 95.25 243 GLY A O 1
ATOM 1828 N N . GLU A 1 244 ? 4.773 9.102 -3.049 1 94.12 244 GLU A N 1
ATOM 1829 C CA . GLU A 1 244 ? 5.793 9.594 -2.131 1 94.12 244 GLU A CA 1
ATOM 1830 C C . GLU A 1 244 ? 5.18 10.484 -1.052 1 94.12 244 GLU A C 1
ATOM 1832 O O . GLU A 1 244 ? 4.477 11.453 -1.36 1 94.12 244 GLU A O 1
ATOM 1837 N N . ILE A 1 245 ? 5.441 10.172 0.195 1 96.19 245 ILE A N 1
ATOM 1838 C CA . ILE A 1 245 ? 4.914 10.938 1.317 1 96.19 245 ILE A CA 1
ATOM 1839 C C . ILE A 1 245 ? 5.453 12.367 1.266 1 96.19 245 ILE A C 1
ATOM 1841 O O . ILE A 1 245 ? 6.668 12.578 1.266 1 96.19 245 ILE A O 1
ATOM 1845 N N . TRP A 1 246 ? 4.543 13.328 1.195 1 94.62 246 TRP A N 1
ATOM 1846 C CA . TRP A 1 246 ? 4.766 14.766 1.178 1 94.62 246 TRP A CA 1
ATOM 1847 C C . TRP A 1 246 ? 5.465 15.195 -0.11 1 94.62 246 TRP A C 1
ATOM 1849 O O . TRP A 1 246 ? 5.957 16.312 -0.213 1 94.62 246 TRP A O 1
ATOM 1859 N N . GLY A 1 247 ? 5.562 14.25 -1.077 1 92.75 247 GLY A N 1
ATOM 1860 C CA . GLY A 1 247 ? 6.203 14.547 -2.35 1 92.75 247 GLY A CA 1
ATOM 1861 C C . GLY A 1 247 ? 5.242 14.523 -3.521 1 92.75 247 GLY A C 1
ATOM 1862 O O . GLY A 1 247 ? 5.664 14.5 -4.68 1 92.75 247 GLY A O 1
ATOM 1863 N N . MET A 1 248 ? 3.945 14.562 -3.232 1 95.19 248 MET A N 1
ATOM 1864 C CA . MET A 1 248 ? 2.936 14.445 -4.281 1 95.19 248 MET A CA 1
ATOM 1865 C C . MET A 1 248 ? 2.324 15.805 -4.602 1 95.19 248 MET A C 1
ATOM 1867 O O . MET A 1 248 ? 2.055 16.594 -3.695 1 95.19 248 MET A O 1
ATOM 1871 N N . ASP A 1 249 ? 2.176 16.109 -5.852 1 94.12 249 ASP A N 1
ATOM 1872 C CA . ASP A 1 249 ? 1.343 17.234 -6.238 1 94.12 249 ASP A CA 1
ATOM 1873 C C . ASP A 1 249 ? -0.099 16.797 -6.488 1 94.12 249 ASP A C 1
ATOM 1875 O O . ASP A 1 249 ? -0.466 15.664 -6.199 1 94.12 249 ASP A O 1
ATOM 1879 N N . THR A 1 250 ? -0.916 17.734 -6.93 1 95.38 250 THR A N 1
ATOM 1880 C CA . THR A 1 250 ? -2.336 17.469 -7.121 1 95.38 250 THR A CA 1
ATOM 1881 C C . THR A 1 250 ? -2.539 16.359 -8.164 1 95.38 250 THR A C 1
ATOM 1883 O O . THR A 1 250 ? -3.385 15.484 -7.984 1 95.38 250 THR A O 1
ATOM 1886 N N . THR A 1 251 ? -1.793 16.375 -9.234 1 95.12 251 THR A N 1
ATOM 1887 C CA . THR A 1 251 ? -1.903 15.383 -10.305 1 95.12 251 THR A CA 1
ATOM 1888 C C . THR A 1 251 ? -1.498 14 -9.797 1 95.12 251 THR A C 1
ATOM 1890 O O . THR A 1 251 ? -2.146 13 -10.117 1 95.12 251 THR A O 1
ATOM 1893 N N . ASP A 1 252 ? -0.409 13.977 -9.008 1 96.5 252 ASP A N 1
ATOM 1894 C CA . ASP A 1 252 ? 0.007 12.711 -8.422 1 96.5 252 ASP A CA 1
ATOM 1895 C C . ASP A 1 252 ? -1.127 12.078 -7.613 1 96.5 252 ASP A C 1
ATOM 1897 O O . ASP A 1 252 ? -1.4 10.883 -7.742 1 96.5 252 ASP A O 1
ATOM 1901 N N . VAL A 1 253 ? -1.765 12.883 -6.781 1 98.44 253 VAL A N 1
ATOM 1902 C CA . VAL A 1 253 ? -2.822 12.359 -5.926 1 98.44 253 VAL A CA 1
ATOM 1903 C C . VAL A 1 253 ? -3.988 11.867 -6.781 1 98.44 253 VAL A C 1
ATOM 1905 O O . VAL A 1 253 ? -4.469 10.75 -6.602 1 98.44 253 VAL A O 1
ATOM 1908 N N . THR A 1 254 ? -4.453 12.617 -7.789 1 97.75 254 THR A N 1
ATOM 1909 C CA . THR A 1 254 ? -5.676 12.305 -8.523 1 97.75 254 THR A CA 1
ATOM 1910 C C . THR A 1 254 ? -5.457 11.125 -9.461 1 97.75 254 THR A C 1
ATOM 1912 O O . THR A 1 254 ? -6.398 10.391 -9.773 1 97.75 254 THR A O 1
ATOM 1915 N N . THR A 1 255 ? -4.207 10.844 -9.844 1 96.69 255 THR A N 1
ATOM 1916 C CA . THR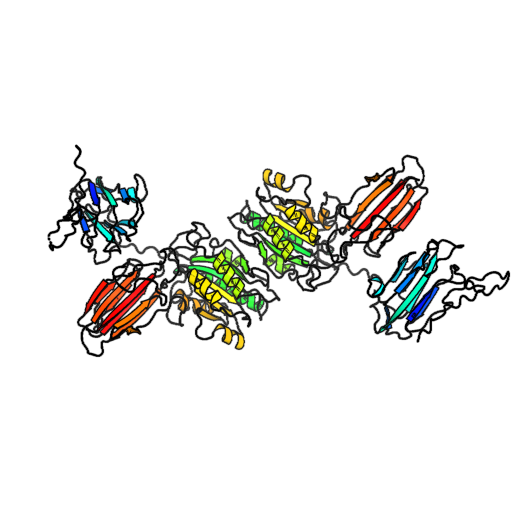 A 1 255 ? -3.943 9.766 -10.781 1 96.69 255 THR A CA 1
ATOM 1917 C C . THR A 1 255 ? -3.604 8.477 -10.039 1 96.69 255 THR A C 1
ATOM 1919 O O . THR A 1 255 ? -3.553 7.398 -10.648 1 96.69 255 THR A O 1
ATOM 1922 N N . ASN A 1 256 ? -3.379 8.555 -8.719 1 98.31 256 ASN A N 1
ATOM 1923 C CA . ASN A 1 256 ? -3 7.367 -7.965 1 98.31 256 ASN A CA 1
ATOM 1924 C C . ASN A 1 256 ? -4.121 6.914 -7.031 1 98.31 256 ASN A C 1
ATOM 1926 O O . ASN A 1 256 ? -3.906 6.062 -6.164 1 98.31 256 ASN A O 1
ATOM 1930 N N . LEU A 1 257 ? -5.312 7.5 -7.172 1 98.56 257 LEU A N 1
ATOM 1931 C CA . LEU A 1 257 ? -6.457 7.066 -6.375 1 98.56 257 LEU A CA 1
ATOM 1932 C C . LEU A 1 257 ? -6.82 5.617 -6.691 1 98.56 257 LEU A C 1
ATOM 1934 O O . LEU A 1 257 ? -6.695 5.18 -7.84 1 98.56 257 LEU A O 1
ATOM 1938 N N . PRO A 1 258 ? -7.238 4.836 -5.66 1 98.06 258 PRO A N 1
ATOM 1939 C CA . PRO A 1 258 ? -7.617 3.445 -5.926 1 98.06 258 PRO A CA 1
ATOM 1940 C C . PRO A 1 258 ? -8.812 3.328 -6.867 1 98.06 258 PRO A C 1
ATOM 1942 O O . PRO A 1 258 ? -9.805 4.039 -6.703 1 98.06 258 PRO A O 1
ATOM 1945 N N . GLN A 1 259 ? -8.719 2.414 -7.832 1 96 259 GLN A N 1
ATOM 1946 C CA . GLN A 1 259 ? -9.75 2.287 -8.852 1 96 259 GLN A CA 1
ATOM 1947 C C . GLN A 1 259 ? -10.484 0.958 -8.734 1 96 259 GLN A C 1
ATOM 1949 O O . GLN A 1 259 ? -11.32 0.626 -9.57 1 96 259 GLN A O 1
ATOM 1954 N N . SER A 1 260 ? -10.18 0.144 -7.781 1 94.5 260 SER A N 1
ATOM 1955 C CA . SER A 1 260 ? -10.914 -1.079 -7.48 1 94.5 260 SER A CA 1
ATOM 1956 C C . SER A 1 260 ? -11.109 -1.255 -5.98 1 94.5 260 SER A C 1
ATOM 1958 O O . SER A 1 260 ? -10.305 -0.768 -5.184 1 94.5 260 SER A O 1
ATOM 1960 N N . GLY A 1 261 ? -12.195 -1.831 -5.617 1 93.88 261 GLY A N 1
ATOM 1961 C CA . GLY A 1 261 ? -12.508 -2.053 -4.215 1 93.88 261 GLY A CA 1
ATOM 1962 C C . GLY A 1 261 ? -11.953 -3.357 -3.676 1 93.88 261 GLY A C 1
ATOM 1963 O O . GLY A 1 261 ? -11.172 -4.031 -4.352 1 93.88 261 GLY A O 1
ATOM 1964 N N . VAL A 1 262 ? -12.172 -3.623 -2.428 1 92.81 262 VAL A N 1
ATOM 1965 C CA . VAL A 1 262 ? -11.852 -4.879 -1.756 1 92.81 262 VAL A CA 1
ATOM 1966 C C . VAL A 1 262 ? -13.102 -5.426 -1.063 1 92.81 262 VAL A C 1
ATOM 1968 O O . VAL A 1 262 ? -13.992 -4.664 -0.685 1 92.81 262 VAL A O 1
ATOM 1971 N N . SER A 1 263 ? -13.148 -6.68 -0.901 1 87.62 263 SER A N 1
ATOM 1972 C CA . SER A 1 263 ? -14.344 -7.309 -0.356 1 87.62 263 SER A CA 1
ATOM 1973 C C . SER A 1 263 ? -14.141 -7.711 1.101 1 87.62 263 SER A C 1
ATOM 1975 O O . SER A 1 263 ? -15.109 -8.016 1.807 1 87.62 263 SER A O 1
ATOM 1977 N N . ILE A 1 264 ? -12.891 -7.699 1.531 1 87.44 264 ILE A N 1
ATOM 1978 C CA . ILE A 1 264 ? -12.516 -8.125 2.875 1 87.44 264 ILE A CA 1
ATOM 1979 C C . ILE A 1 264 ? -12.406 -6.902 3.787 1 87.44 264 ILE A C 1
ATOM 1981 O O . ILE A 1 264 ? -11.891 -5.859 3.379 1 87.44 264 ILE A O 1
ATOM 1985 N N . ASP A 1 265 ? -12.891 -7.098 5.012 1 89.25 265 ASP A N 1
ATOM 1986 C CA . ASP A 1 265 ? -12.859 -5.988 5.961 1 89.25 265 ASP A CA 1
ATOM 1987 C C . ASP A 1 265 ? -11.43 -5.738 6.453 1 89.25 265 ASP A C 1
ATOM 1989 O O . ASP A 1 265 ? -10.672 -6.68 6.684 1 89.25 265 ASP A O 1
ATOM 1993 N N . GLY A 1 266 ? -11.117 -4.48 6.57 1 94.44 266 GLY A N 1
ATOM 1994 C CA . GLY A 1 266 ? -9.844 -4.094 7.16 1 94.44 266 GLY A CA 1
ATOM 1995 C C . GLY A 1 266 ? -9.953 -3.703 8.625 1 94.44 266 GLY A C 1
ATOM 1996 O O . GLY A 1 266 ? -10.898 -4.105 9.305 1 94.44 266 GLY A O 1
ATOM 1997 N N . ASP A 1 267 ? -8.969 -3.092 9.148 1 97 267 ASP A N 1
ATOM 1998 C CA . ASP A 1 267 ? -8.883 -2.551 10.508 1 97 267 ASP A CA 1
ATOM 1999 C C . ASP A 1 267 ? -8.547 -1.062 10.477 1 97 267 ASP A C 1
ATOM 2001 O O . ASP A 1 267 ? -7.371 -0.686 10.477 1 97 267 ASP A O 1
ATOM 2005 N N . ILE A 1 268 ? -9.609 -0.251 10.555 1 98.31 268 ILE A N 1
ATOM 2006 C CA . ILE A 1 268 ? -9.461 1.187 10.359 1 98.31 268 ILE A CA 1
ATOM 2007 C C . ILE A 1 268 ? -8.625 1.775 11.5 1 98.31 268 ILE A C 1
ATOM 2009 O O . ILE A 1 268 ? -7.734 2.594 11.266 1 98.31 268 ILE A O 1
ATOM 2013 N N . ASP A 1 269 ? -8.883 1.376 12.75 1 98.44 269 ASP A N 1
ATOM 2014 C CA . ASP A 1 269 ? -8.148 1.893 13.898 1 98.44 269 ASP A CA 1
ATOM 2015 C C . ASP A 1 269 ? -6.656 1.595 13.773 1 98.44 269 ASP A C 1
ATOM 2017 O O . ASP A 1 269 ? -5.82 2.48 13.969 1 98.44 269 ASP A O 1
ATOM 2021 N N . ALA A 1 270 ? -6.336 0.377 13.43 1 97.94 270 ALA A N 1
ATOM 2022 C CA . ALA A 1 270 ? -4.938 -0.006 13.258 1 97.94 270 ALA A CA 1
ATOM 2023 C C . ALA A 1 270 ? -4.297 0.746 12.094 1 97.94 270 ALA A C 1
ATOM 2025 O O . ALA A 1 270 ? -3.143 1.177 12.188 1 97.94 270 ALA A O 1
ATOM 2026 N N . ALA A 1 271 ? -5.02 0.826 11.023 1 98.44 271 ALA A N 1
ATOM 2027 C CA . ALA A 1 271 ? -4.504 1.513 9.844 1 98.44 271 ALA A CA 1
ATOM 2028 C C . ALA A 1 271 ? -4.168 2.967 10.156 1 98.44 271 ALA A C 1
ATOM 2030 O O . ALA A 1 271 ? -3.078 3.441 9.828 1 98.44 271 ALA A O 1
ATOM 2031 N N . LEU A 1 272 ? -5.105 3.686 10.789 1 98.69 272 LEU A N 1
ATOM 2032 C CA . LEU A 1 272 ? -4.902 5.102 11.094 1 98.69 272 LEU A CA 1
ATOM 2033 C C . LEU A 1 272 ? -3.752 5.289 12.07 1 98.69 272 LEU A C 1
ATOM 2035 O O . LEU A 1 272 ? -2.945 6.211 11.914 1 98.69 272 LEU A O 1
ATOM 2039 N N . THR A 1 273 ? -3.684 4.402 13.055 1 97.81 273 THR A N 1
ATOM 2040 C CA . THR A 1 273 ? -2.58 4.453 14.008 1 97.81 273 THR A CA 1
ATOM 2041 C C . THR A 1 273 ? -1.243 4.273 13.297 1 97.81 273 THR A C 1
ATOM 2043 O O . THR A 1 273 ? -0.304 5.039 13.523 1 97.81 273 THR A O 1
ATOM 2046 N N . GLY A 1 274 ? -1.169 3.295 12.445 1 96.62 274 GLY A N 1
ATOM 2047 C CA . GLY A 1 274 ? 0.053 3.053 11.695 1 96.62 274 GLY A CA 1
ATOM 2048 C C . GLY A 1 274 ? 0.41 4.184 10.75 1 96.62 274 GLY A C 1
ATOM 2049 O O . GLY A 1 274 ? 1.577 4.566 10.648 1 96.62 274 GLY A O 1
ATOM 2050 N N . LEU A 1 275 ? -0.572 4.73 10.062 1 97.12 275 LEU A N 1
ATOM 2051 C CA . LEU A 1 275 ? -0.36 5.793 9.086 1 97.12 275 LEU A CA 1
ATOM 2052 C C . LEU A 1 275 ? 0.18 7.051 9.766 1 97.12 275 LEU A C 1
ATOM 2054 O O . LEU A 1 275 ? 1.108 7.684 9.258 1 97.12 275 LEU A O 1
ATOM 2058 N N . VAL A 1 276 ? -0.44 7.434 10.883 1 96.19 276 VAL A N 1
ATOM 2059 C CA . VAL A 1 276 ? -0.012 8.641 11.586 1 96.19 276 VAL A CA 1
ATOM 2060 C C . VAL A 1 276 ? 1.432 8.477 12.055 1 96.19 276 VAL A C 1
ATOM 2062 O O . VAL A 1 276 ? 2.246 9.391 11.906 1 96.19 276 VAL A O 1
ATOM 2065 N N . ASN A 1 277 ? 1.795 7.277 12.531 1 93.31 277 ASN A N 1
ATOM 2066 C CA . ASN A 1 277 ? 3.152 7.016 13 1 93.31 277 ASN A CA 1
ATOM 2067 C C . ASN A 1 277 ? 4.156 7.039 11.852 1 93.31 277 ASN A C 1
ATOM 2069 O O . ASN A 1 277 ? 5.301 7.453 12.031 1 93.31 277 ASN A O 1
ATOM 2073 N N . LEU A 1 278 ? 3.711 6.668 10.734 1 93.75 278 LEU A N 1
ATOM 2074 C CA . LEU A 1 278 ? 4.602 6.578 9.586 1 93.75 278 LEU A CA 1
ATOM 2075 C C . LEU A 1 278 ? 4.789 7.945 8.938 1 93.75 278 LEU A C 1
ATOM 2077 O O . LEU A 1 278 ? 5.887 8.273 8.477 1 93.75 278 LEU A O 1
ATOM 2081 N N . THR A 1 279 ? 3.775 8.758 8.82 1 93.69 279 THR A N 1
ATOM 2082 C CA . THR A 1 279 ? 3.734 9.891 7.898 1 93.69 279 THR A CA 1
ATOM 2083 C C . THR A 1 279 ? 4.059 11.188 8.625 1 93.69 279 THR A C 1
ATOM 2085 O O . THR A 1 279 ? 4.559 12.141 8.016 1 93.69 279 THR A O 1
ATOM 2088 N N . PHE A 1 280 ? 3.695 11.266 9.867 1 92 280 PHE A N 1
ATOM 2089 C CA . PHE A 1 280 ? 3.873 12.531 10.562 1 92 280 PHE A CA 1
ATOM 2090 C C . PHE A 1 280 ? 5.055 12.453 11.523 1 92 280 PHE A C 1
ATOM 2092 O O . PHE A 1 280 ? 4.887 12.594 12.734 1 92 280 PHE A O 1
ATOM 2099 N N . LEU A 1 281 ? 6.148 12.273 10.898 1 84.06 281 LEU A N 1
ATOM 2100 C CA . LEU A 1 281 ? 7.41 12.312 11.633 1 84.06 281 LEU A CA 1
ATOM 2101 C C . LEU A 1 281 ? 7.812 13.742 11.953 1 84.06 281 LEU A C 1
ATOM 2103 O O . LEU A 1 281 ? 7.469 14.672 11.211 1 84.06 281 LEU A O 1
ATOM 2107 N N . VAL A 1 282 ? 8.445 13.836 13.07 1 72.44 282 VAL A N 1
ATOM 2108 C CA . VAL A 1 282 ? 8.805 15.195 13.469 1 72.44 282 VAL A CA 1
ATOM 2109 C C . VAL A 1 282 ? 10.281 15.25 13.844 1 72.44 282 VAL A C 1
ATOM 2111 O O . VAL A 1 282 ? 10.797 14.344 14.5 1 72.44 282 VAL A O 1
ATOM 2114 N N . ASN A 1 283 ? 10.969 16.281 13.383 1 65.44 283 ASN A N 1
ATOM 2115 C CA . ASN A 1 283 ? 12.305 16.688 13.805 1 65.44 283 ASN A CA 1
ATOM 2116 C C . ASN A 1 283 ? 13.344 15.609 13.484 1 65.44 283 ASN A C 1
ATOM 2118 O O . ASN A 1 283 ? 14.25 15.359 14.281 1 65.44 283 ASN A O 1
ATOM 2122 N N . GLN A 1 284 ? 13.125 14.883 12.367 1 68.12 284 GLN A N 1
ATOM 2123 C CA . GLN A 1 284 ? 14.117 13.906 11.93 1 68.12 284 GLN A CA 1
ATOM 2124 C C . GLN A 1 284 ? 15.016 14.484 10.844 1 68.12 284 GLN A C 1
ATOM 2126 O O . GLN A 1 284 ? 16.031 13.875 10.484 1 68.12 284 GLN A O 1
ATOM 2131 N N . SER A 1 285 ? 14.641 15.578 10.445 1 64.12 285 SER A N 1
ATOM 2132 C CA . SER A 1 285 ? 15.375 16.266 9.391 1 64.12 285 SER A CA 1
ATOM 2133 C C . SER A 1 285 ? 15.375 15.461 8.102 1 64.12 285 SER A C 1
ATOM 2135 O O . SER A 1 285 ? 16.406 15.352 7.43 1 64.12 285 SER A O 1
ATOM 2137 N N . LYS A 1 286 ? 14.32 14.891 7.848 1 71.19 286 LYS A N 1
ATOM 2138 C CA . LYS A 1 286 ? 14.117 14.133 6.617 1 71.19 286 LYS A CA 1
ATOM 2139 C C . LYS A 1 286 ? 13.031 14.766 5.754 1 71.19 286 LYS A C 1
ATOM 2141 O O . LYS A 1 286 ? 12.219 15.547 6.246 1 71.19 286 LYS A O 1
ATOM 2146 N N . SER A 1 287 ? 13.062 14.422 4.473 1 70.44 287 SER A N 1
ATOM 2147 C CA . SER A 1 287 ? 12.062 14.93 3.537 1 70.44 287 SER A CA 1
ATOM 2148 C C . SER A 1 287 ? 10.672 14.414 3.869 1 70.44 287 SER A C 1
ATOM 2150 O O . SER A 1 287 ? 9.672 15.008 3.469 1 70.44 287 SER A O 1
ATOM 2152 N N . THR A 1 288 ? 10.672 13.445 4.656 1 75 288 THR A N 1
ATOM 2153 C CA . THR A 1 288 ? 9.406 12.82 5.031 1 75 288 THR A CA 1
ATOM 2154 C C . THR A 1 288 ? 8.859 13.438 6.312 1 75 288 THR A C 1
ATOM 2156 O O . THR A 1 288 ? 7.77 13.07 6.766 1 75 288 THR A O 1
ATOM 2159 N N . ASP A 1 289 ? 9.602 14.43 6.746 1 81.88 289 ASP A N 1
ATOM 2160 C CA . ASP A 1 289 ? 9.133 15.094 7.961 1 81.88 289 ASP A CA 1
ATOM 2161 C C . ASP A 1 289 ? 7.91 15.969 7.676 1 81.88 289 ASP A C 1
ATOM 2163 O O . ASP A 1 289 ? 7.832 16.609 6.625 1 81.88 289 ASP A O 1
ATOM 2167 N N . SER A 1 290 ? 7.023 15.969 8.664 1 86.81 290 SER A N 1
ATOM 2168 C CA . SER A 1 290 ? 6.008 17.016 8.641 1 86.81 290 SER A CA 1
ATOM 2169 C C . SER A 1 290 ? 6.598 18.359 9.039 1 86.81 290 SER A C 1
ATOM 2171 O O . SER A 1 290 ? 7.59 18.422 9.766 1 86.81 290 SER A O 1
ATOM 2173 N N . ARG A 1 291 ? 6.078 19.297 8.547 1 86.44 291 ARG A N 1
ATOM 2174 C CA . ARG A 1 291 ? 6.609 20.641 8.742 1 86.44 291 ARG A CA 1
ATOM 2175 C C . ARG A 1 291 ? 6.305 21.156 10.148 1 86.44 291 ARG A C 1
ATOM 2177 O O . ARG A 1 291 ? 5.266 20.812 10.727 1 86.44 291 ARG A O 1
ATOM 2184 N N . THR A 1 292 ? 7.156 21.984 10.57 1 81.75 292 THR A N 1
ATOM 2185 C CA . THR A 1 292 ? 6.969 22.625 11.867 1 81.75 292 THR A CA 1
ATOM 2186 C C . THR A 1 292 ? 5.969 23.781 11.766 1 81.75 292 THR A C 1
ATOM 2188 O O . THR A 1 292 ? 5.992 24.547 10.797 1 81.75 292 THR A O 1
ATOM 2191 N N . ASN A 1 293 ? 5.035 23.938 12.812 1 85 293 ASN A N 1
ATOM 2192 C CA . ASN A 1 293 ? 4.074 25.016 12.969 1 85 293 ASN A CA 1
ATOM 2193 C C . ASN A 1 293 ? 3.078 25.062 11.812 1 85 293 ASN A C 1
ATOM 2195 O O . ASN A 1 293 ? 2.564 26.125 11.461 1 85 293 ASN A O 1
ATOM 2199 N N . VAL A 1 294 ? 3.008 24.016 11.109 1 91.94 294 VAL A N 1
ATOM 2200 C CA . VAL A 1 294 ? 1.979 23.844 10.086 1 91.94 294 VAL A CA 1
ATOM 2201 C C . VAL A 1 294 ? 0.927 22.844 10.562 1 91.94 294 VAL A C 1
ATOM 2203 O O . VAL A 1 294 ? 1.263 21.828 11.164 1 91.94 294 VAL A O 1
ATOM 2206 N N . GLN A 1 295 ? -0.307 23.219 10.312 1 94.88 295 GLN A N 1
ATOM 2207 C CA . GLN A 1 295 ? -1.355 22.297 10.734 1 94.88 295 GLN A CA 1
ATOM 2208 C C . GLN A 1 295 ? -1.244 20.969 9.984 1 94.88 295 GLN A C 1
ATOM 2210 O O . GLN A 1 295 ? -0.763 20.922 8.852 1 94.88 295 GLN A O 1
ATOM 2215 N N . ARG A 1 296 ? -1.667 19.906 10.664 1 95.62 296 ARG A N 1
ATOM 2216 C CA . ARG A 1 296 ? -1.593 18.547 10.164 1 95.62 296 ARG A CA 1
ATOM 2217 C C . ARG A 1 296 ? -2.955 17.859 10.227 1 95.62 296 ARG A C 1
ATOM 2219 O O . ARG A 1 296 ? -3.666 17.969 11.227 1 95.62 296 ARG A O 1
ATOM 2226 N N . SER A 1 297 ? -3.295 17.188 9.133 1 97.56 297 SER A N 1
ATOM 2227 C CA . SER A 1 297 ? -4.594 16.531 9.164 1 97.56 297 SER A CA 1
ATOM 2228 C C . SER A 1 297 ? -4.582 15.242 8.344 1 97.56 297 SER A C 1
ATOM 2230 O O . SER A 1 297 ? -3.812 15.125 7.387 1 97.56 297 SER A O 1
ATOM 2232 N N . VAL A 1 298 ? -5.289 14.273 8.789 1 98.69 298 VAL A N 1
ATOM 2233 C CA . VAL A 1 298 ? -5.688 13.094 8.023 1 98.69 298 VAL A CA 1
ATOM 2234 C C . VAL A 1 298 ? -7.145 13.227 7.586 1 98.69 298 VAL A C 1
ATOM 2236 O O . VAL A 1 298 ? -8.016 13.523 8.406 1 98.69 298 VAL A O 1
ATOM 2239 N N . VAL A 1 299 ? -7.375 13.102 6.32 1 98.81 299 VAL A N 1
ATOM 2240 C CA . VAL A 1 299 ? -8.734 13.078 5.789 1 98.81 299 VAL A CA 1
ATOM 2241 C C . VAL A 1 299 ? -9.062 11.672 5.277 1 98.81 299 VAL A C 1
ATOM 2243 O O . VAL A 1 299 ? -8.562 11.258 4.227 1 98.81 299 VAL A O 1
ATOM 2246 N N . LEU A 1 300 ? -9.883 10.977 6.035 1 98.88 300 LEU A N 1
ATOM 2247 C CA . LEU A 1 300 ? -10.305 9.641 5.648 1 98.88 300 LEU A CA 1
ATOM 2248 C C . LEU A 1 300 ? -11.641 9.688 4.91 1 98.88 300 LEU A C 1
ATOM 2250 O O . LEU A 1 300 ? -12.641 10.148 5.461 1 98.88 300 LEU A O 1
ATOM 2254 N N . LEU A 1 301 ? -11.664 9.312 3.672 1 98.81 301 LEU A N 1
ATOM 2255 C CA . LEU A 1 301 ? -12.883 9.156 2.885 1 98.81 301 LEU A CA 1
ATOM 2256 C C . LEU A 1 301 ? -13.359 7.707 2.906 1 98.81 301 LEU A C 1
ATOM 2258 O O . LEU A 1 301 ? -12.602 6.793 2.572 1 98.81 301 LEU A O 1
ATOM 2262 N N . THR A 1 302 ? -14.578 7.457 3.234 1 98.62 302 THR A N 1
ATOM 2263 C CA . THR A 1 302 ? -15.078 6.094 3.371 1 98.62 302 THR A CA 1
ATOM 2264 C C . THR A 1 302 ? -16.562 6.02 3.031 1 98.62 302 THR A C 1
ATOM 2266 O O . THR A 1 302 ? -17.312 6.941 3.334 1 98.62 302 THR A O 1
ATOM 2269 N N . ALA A 1 303 ? -16.969 4.969 2.387 1 96.56 303 ALA A N 1
ATOM 2270 C CA . ALA A 1 303 ? -18.375 4.738 2.064 1 96.56 303 ALA A CA 1
ATOM 2271 C C . ALA A 1 303 ? -18.953 3.619 2.926 1 96.56 303 ALA A C 1
ATOM 2273 O O . ALA A 1 303 ? -19.922 2.967 2.535 1 96.56 303 ALA A O 1
ATOM 2274 N N . GLU A 1 304 ? -18.281 3.354 4.023 1 96.06 304 GLU A N 1
ATOM 2275 C CA . GLU A 1 304 ? -18.75 2.471 5.082 1 96.06 304 GLU A CA 1
ATOM 2276 C C . GLU A 1 304 ? -18.141 2.85 6.43 1 96.06 304 GLU A C 1
ATOM 2278 O O . GLU A 1 304 ? -17.125 3.547 6.484 1 96.06 304 GLU A O 1
ATOM 2283 N N . TRP A 1 305 ? -18.828 2.387 7.5 1 97.38 305 TRP A N 1
ATOM 2284 C CA . TRP A 1 305 ? -18.25 2.504 8.836 1 97.38 305 TRP A CA 1
ATOM 2285 C C . TRP A 1 305 ? -18.547 1.266 9.672 1 97.38 305 TRP A C 1
ATOM 2287 O O . TRP A 1 305 ? -19.594 1.196 10.328 1 97.38 305 TRP A O 1
ATOM 2297 N N . PRO A 1 306 ? -17.625 0.317 9.617 1 95 306 PRO A N 1
ATOM 2298 C CA . PRO A 1 306 ? -17.875 -0.941 10.32 1 95 306 PRO A CA 1
ATOM 2299 C C . PRO A 1 306 ? -17.906 -0.77 11.836 1 95 306 PRO A C 1
ATOM 2301 O O . PRO A 1 306 ? -17.312 0.178 12.367 1 95 306 PRO A O 1
ATOM 2304 N N . SER A 1 307 ? -18.516 -1.701 12.57 1 92.62 307 SER A N 1
ATOM 2305 C CA . SER A 1 307 ? -18.688 -1.61 14.016 1 92.62 307 SER A CA 1
ATOM 2306 C C . SER A 1 307 ? -17.344 -1.729 14.742 1 92.62 307 SER A C 1
ATOM 2308 O O . SER A 1 307 ? -17.203 -1.245 15.867 1 92.62 307 SER A O 1
ATOM 2310 N N . ALA A 1 308 ? -16.375 -2.332 14.078 1 94.19 308 ALA A N 1
ATOM 2311 C CA . ALA A 1 308 ? -15.07 -2.535 14.703 1 94.19 308 ALA A CA 1
ATOM 2312 C C . ALA A 1 308 ? -14.273 -1.238 14.727 1 94.19 308 ALA A C 1
ATOM 2314 O O . ALA A 1 308 ? -13.289 -1.125 15.461 1 94.19 308 ALA A O 1
ATOM 2315 N N . ALA A 1 309 ? -14.617 -0.282 13.898 1 96.88 309 ALA A N 1
ATOM 2316 C CA . ALA A 1 309 ? -13.945 1.016 13.922 1 96.88 309 ALA A CA 1
ATOM 2317 C C . ALA A 1 309 ? -14.469 1.887 15.055 1 96.88 309 ALA A C 1
ATOM 2319 O O . ALA A 1 309 ? -15.633 2.299 15.047 1 96.88 309 ALA A O 1
ATOM 2320 N N . THR A 1 310 ? -13.656 2.209 16.031 1 96.31 310 THR A N 1
ATOM 2321 C CA . THR A 1 310 ? -14.141 2.879 17.234 1 96.31 310 THR A CA 1
ATOM 2322 C C . THR A 1 310 ? -13.453 4.227 17.406 1 96.31 310 THR A C 1
ATOM 2324 O O . THR A 1 310 ? -13.953 5.094 18.125 1 96.31 310 THR A O 1
ATOM 2327 N N . LEU A 1 311 ? -12.297 4.344 16.812 1 97.94 311 LEU A N 1
ATOM 2328 C CA . LEU A 1 311 ? -11.484 5.539 17.031 1 97.94 311 LEU A CA 1
ATOM 2329 C C . LEU A 1 311 ? -11.383 5.867 18.516 1 97.94 311 LEU A C 1
ATOM 2331 O O . LEU A 1 311 ? -11.609 7.012 18.922 1 97.94 311 LEU A O 1
ATOM 2335 N N . ASN A 1 312 ? -11.039 4.859 19.297 1 96.31 312 ASN A N 1
ATOM 2336 C CA . ASN A 1 312 ? -11.039 4.961 20.75 1 96.31 312 ASN A CA 1
ATOM 2337 C C . ASN A 1 312 ? -9.859 5.797 21.25 1 96.31 312 ASN A C 1
ATOM 2339 O O . ASN A 1 312 ? -9.156 6.418 20.453 1 96.31 312 ASN A O 1
ATOM 2343 N N . ASP A 1 313 ? -9.578 5.812 22.531 1 96.44 313 ASP A N 1
ATOM 2344 C CA . ASP A 1 313 ? -8.594 6.688 23.172 1 96.44 313 ASP A CA 1
ATOM 2345 C C . ASP A 1 313 ? -7.172 6.305 22.75 1 96.44 313 ASP A C 1
ATOM 2347 O O . ASP A 1 313 ? -6.281 7.156 22.719 1 96.44 313 ASP A O 1
ATOM 2351 N N . THR A 1 314 ? -7.02 5.066 22.469 1 96.62 314 THR A N 1
ATOM 2352 C CA . THR A 1 314 ? -5.707 4.637 22 1 96.62 314 THR A CA 1
ATOM 2353 C C . THR A 1 314 ? -5.367 5.281 20.672 1 96.62 314 THR A C 1
ATOM 2355 O O . THR A 1 314 ? -4.25 5.758 20.469 1 96.62 314 THR A O 1
ATOM 2358 N N . VAL A 1 315 ? -6.348 5.266 19.766 1 97.81 315 VAL A N 1
ATOM 2359 C CA . VAL A 1 315 ? -6.148 5.922 18.469 1 97.81 315 VAL A CA 1
ATOM 2360 C C . VAL A 1 315 ? -5.941 7.418 18.688 1 97.81 315 VAL A C 1
ATOM 2362 O O . VAL A 1 315 ? -4.996 8 18.141 1 97.81 315 VAL A O 1
ATOM 2365 N N . LYS A 1 316 ? -6.762 8.031 19.469 1 96.62 316 LYS A N 1
ATOM 2366 C CA . LYS A 1 316 ? -6.68 9.461 19.766 1 96.62 316 LYS A CA 1
ATOM 2367 C C . LYS A 1 316 ? -5.293 9.836 20.281 1 96.62 316 LYS A C 1
ATOM 2369 O O . LYS A 1 316 ? -4.742 10.867 19.891 1 96.62 316 LYS A O 1
ATOM 2374 N N . SER A 1 317 ? -4.789 9.023 21.172 1 94.75 317 SER A N 1
ATOM 2375 C CA . SER A 1 317 ? -3.51 9.352 21.797 1 94.75 317 SER A CA 1
ATOM 2376 C C . SER A 1 317 ? -2.396 9.445 20.75 1 94.75 317 SER A C 1
ATOM 2378 O O . SER A 1 317 ? -1.481 10.266 20.891 1 94.75 317 SER A O 1
ATOM 2380 N N . VAL A 1 318 ? -2.449 8.648 19.766 1 94.25 318 VAL A N 1
ATOM 2381 C CA . VAL A 1 318 ? -1.446 8.664 18.703 1 94.25 318 VAL A CA 1
ATOM 2382 C C . VAL A 1 318 ? -1.573 9.953 17.891 1 94.25 318 VAL A C 1
ATOM 2384 O O . VAL A 1 318 ? -0.568 10.586 17.562 1 94.25 318 VAL A O 1
ATOM 2387 N N . PHE A 1 319 ? -2.76 10.367 17.562 1 94.94 319 PHE A N 1
ATOM 2388 C CA . PHE A 1 319 ? -3.01 11.617 16.844 1 94.94 319 PHE A CA 1
ATOM 2389 C C . PHE A 1 319 ? -2.576 12.812 17.672 1 94.94 319 PHE A C 1
ATOM 2391 O O . PHE A 1 319 ? -1.884 13.703 17.188 1 94.94 319 PHE A O 1
ATOM 2398 N N . ASP A 1 320 ? -2.941 12.781 18.938 1 91.44 320 ASP A N 1
ATOM 2399 C CA . ASP A 1 320 ? -2.607 13.883 19.844 1 91.44 320 ASP A CA 1
ATOM 2400 C C . ASP A 1 320 ? -1.096 14.047 19.969 1 91.44 320 ASP A C 1
ATOM 2402 O O . ASP A 1 320 ? -0.588 15.164 20 1 91.44 320 ASP A O 1
ATOM 2406 N N . ALA A 1 321 ? -0.447 12.93 20.047 1 87.31 321 ALA A N 1
ATOM 2407 C CA . ALA A 1 321 ? 1 12.953 20.25 1 87.31 321 ALA A CA 1
ATOM 2408 C C . ALA A 1 321 ? 1.707 13.609 19.078 1 87.31 321 ALA A C 1
ATOM 2410 O O . ALA A 1 321 ? 2.811 14.141 19.219 1 87.31 321 ALA A O 1
ATOM 2411 N N . LYS A 1 322 ? 1.041 13.586 17.953 1 88.81 322 LYS A N 1
ATOM 2412 C CA . LYS A 1 322 ? 1.655 14.133 16.75 1 88.81 322 LYS A CA 1
ATOM 2413 C C . LYS A 1 322 ? 0.969 15.43 16.312 1 88.81 322 LYS A C 1
ATOM 2415 O O . LYS A 1 322 ? 1.347 16.031 15.312 1 88.81 322 LYS A O 1
ATOM 2420 N N . GLY A 1 323 ? 0.012 15.906 17.094 1 90 323 GLY A N 1
ATOM 2421 C CA . GLY A 1 323 ? -0.736 17.109 16.75 1 90 323 GLY A CA 1
ATOM 2422 C C . GLY A 1 323 ? -1.482 16.984 15.438 1 90 323 GLY A C 1
ATOM 2423 O O . GLY A 1 323 ? -1.514 17.922 14.641 1 90 323 GLY A O 1
ATOM 2424 N N . VAL A 1 324 ? -1.977 15.812 15.109 1 95.06 324 VAL A N 1
ATOM 2425 C CA . VAL A 1 324 ? -2.664 15.547 13.844 1 95.06 324 VAL A CA 1
ATOM 2426 C C . VAL A 1 324 ? -4.176 15.57 14.07 1 95.06 324 VAL A C 1
ATOM 2428 O O . VAL A 1 324 ? -4.676 14.984 15.031 1 95.06 324 VAL A O 1
ATOM 2431 N N . ASN A 1 325 ? -4.879 16.281 13.211 1 96.5 325 ASN A N 1
ATOM 2432 C CA . ASN A 1 325 ? -6.336 16.359 13.227 1 96.5 325 ASN A CA 1
ATOM 2433 C C . ASN A 1 325 ? -6.961 15.328 12.289 1 96.5 325 ASN A C 1
ATOM 2435 O O . ASN A 1 325 ? -6.445 15.086 11.195 1 96.5 325 ASN A O 1
ATOM 2439 N N . LEU A 1 326 ? -8.062 14.695 12.742 1 98.5 326 LEU A N 1
ATOM 2440 C CA . LEU A 1 326 ? -8.719 13.688 11.914 1 98.5 326 LEU A CA 1
ATOM 2441 C C . LEU A 1 326 ? -10.078 14.188 11.438 1 98.5 326 LEU A C 1
ATOM 2443 O O . LEU A 1 326 ? -10.883 14.688 12.234 1 98.5 326 LEU A O 1
ATOM 2447 N N . LEU A 1 327 ? -10.258 14.148 10.18 1 98.69 327 LEU A N 1
ATOM 2448 C CA . LEU A 1 327 ? -11.562 14.32 9.539 1 98.69 327 LEU A CA 1
ATOM 2449 C C . LEU A 1 327 ? -11.992 13.039 8.828 1 98.69 327 LEU A C 1
ATOM 2451 O O . LEU A 1 327 ? -11.234 12.484 8.031 1 98.69 327 LEU A O 1
ATOM 2455 N N . VAL A 1 328 ? -13.18 12.516 9.156 1 98.69 328 VAL A N 1
ATOM 2456 C CA . VAL A 1 328 ? -13.758 11.391 8.43 1 98.69 328 VAL A CA 1
ATOM 2457 C C . VAL A 1 328 ? -14.914 11.875 7.555 1 98.69 328 VAL A C 1
ATOM 2459 O O . VAL A 1 328 ? -15.906 12.406 8.062 1 98.69 328 VAL A O 1
ATOM 2462 N N . VAL A 1 329 ? -14.734 11.734 6.277 1 98.19 329 VAL A N 1
ATOM 2463 C CA . VAL A 1 329 ? -15.766 12.086 5.309 1 98.19 329 VAL A CA 1
ATOM 2464 C C . VAL A 1 329 ? -16.438 10.812 4.793 1 98.19 329 VAL A C 1
ATOM 2466 O O . VAL A 1 329 ? -15.891 10.109 3.949 1 98.19 329 VAL A O 1
ATOM 2469 N N . GLY A 1 330 ? -17.625 10.586 5.27 1 96.5 330 GLY A N 1
ATOM 2470 C CA . GLY A 1 330 ? -18.438 9.492 4.758 1 96.5 330 GLY A CA 1
ATOM 2471 C C . GLY A 1 330 ? -19.141 9.828 3.457 1 96.5 330 GLY A C 1
ATOM 2472 O O . GLY A 1 330 ? -19.266 11 3.092 1 96.5 330 GLY A O 1
ATOM 2473 N N . TYR A 1 331 ? -19.469 8.812 2.766 1 96 331 TYR A N 1
ATOM 2474 C CA . TYR A 1 331 ? -20.312 8.945 1.577 1 96 331 TYR A CA 1
ATOM 2475 C C . TYR A 1 331 ? -21.484 7.984 1.632 1 96 331 TYR A C 1
ATOM 2477 O O . TYR A 1 331 ? -21.312 6.77 1.536 1 96 331 TYR A O 1
ATOM 2485 N N . ASN A 1 332 ? -22.672 8.523 1.713 1 91.12 332 ASN A N 1
ATOM 2486 C CA . ASN A 1 332 ? -23.906 7.766 1.747 1 91.12 332 ASN A CA 1
ATOM 2487 C C . ASN A 1 332 ? -23.875 6.672 2.811 1 91.12 332 ASN A C 1
ATOM 2489 O O . ASN A 1 332 ? -24.203 5.52 2.533 1 91.12 332 ASN A O 1
ATOM 2493 N N . LEU A 1 333 ? -23.344 6.996 3.967 1 92.25 333 LEU A N 1
ATOM 2494 C CA . LEU A 1 333 ? -23.375 6.066 5.094 1 92.25 333 LEU A CA 1
ATOM 2495 C C . LEU A 1 333 ? -24.812 5.816 5.547 1 92.25 333 LEU A C 1
ATOM 2497 O O . LEU A 1 333 ? -25.656 6.723 5.504 1 92.25 333 LEU A O 1
ATOM 2501 N N . THR A 1 334 ? -25.062 4.613 5.969 1 85.62 334 THR A N 1
ATOM 2502 C CA . THR A 1 334 ? -26.391 4.305 6.52 1 85.62 334 THR A CA 1
ATOM 2503 C C . THR A 1 334 ? -26.609 5.062 7.824 1 85.62 334 THR A C 1
ATOM 2505 O O . THR A 1 334 ? -25.672 5.609 8.406 1 85.62 334 THR A O 1
ATOM 2508 N N . ILE A 1 335 ? -27.844 5.047 8.227 1 87.69 335 ILE A N 1
ATOM 2509 C CA . ILE A 1 335 ? -28.203 5.723 9.469 1 87.69 335 ILE A CA 1
ATOM 2510 C C . ILE A 1 335 ? -27.438 5.109 10.633 1 87.69 335 ILE A C 1
ATOM 2512 O O . ILE A 1 335 ? -26.938 5.828 11.508 1 87.69 335 ILE A O 1
ATOM 2516 N N . GLU A 1 336 ? -27.312 3.809 10.633 1 87.56 336 GLU A N 1
ATOM 2517 C CA . GLU A 1 336 ? -26.594 3.109 11.695 1 87.56 336 GLU A CA 1
ATOM 2518 C C . GLU A 1 336 ? -25.109 3.441 11.68 1 87.56 336 GLU A C 1
ATOM 2520 O O . GLU A 1 336 ? -24.516 3.693 12.727 1 87.56 336 GLU A O 1
ATOM 2525 N N . GLU A 1 337 ? -24.547 3.406 10.523 1 91.62 337 GLU A N 1
ATOM 2526 C CA . GLU A 1 337 ? -23.141 3.732 10.375 1 91.62 337 GLU A CA 1
ATOM 2527 C C . GLU A 1 337 ? -22.859 5.172 10.797 1 91.62 337 GLU A C 1
ATOM 2529 O O . GLU A 1 337 ? -21.891 5.434 11.523 1 91.62 337 GLU A O 1
ATOM 2534 N N . TRP A 1 338 ? -23.656 6.098 10.297 1 91.69 338 TRP A N 1
ATOM 2535 C CA . TRP A 1 338 ? -23.516 7.504 10.648 1 91.69 338 TRP A CA 1
ATOM 2536 C C . TRP A 1 338 ? -23.688 7.707 12.156 1 91.69 338 TRP A C 1
ATOM 2538 O O . TRP A 1 338 ? -22.969 8.5 12.766 1 91.69 338 TRP A O 1
ATOM 2548 N N . GLY A 1 339 ? -24.625 7.016 12.742 1 90.25 339 GLY A N 1
ATOM 2549 C CA . GLY A 1 339 ? -24.828 7.09 14.18 1 90.25 339 GLY A CA 1
ATOM 2550 C C . GLY A 1 339 ? -23.594 6.695 14.977 1 90.25 339 GLY A C 1
ATOM 2551 O O . GLY A 1 339 ? -23.281 7.316 15.992 1 90.25 339 GLY A O 1
ATOM 2552 N N . ARG A 1 340 ? -22.891 5.68 14.523 1 93.44 340 ARG A N 1
ATOM 2553 C CA . ARG A 1 340 ? -21.656 5.25 15.188 1 93.44 340 ARG A CA 1
ATOM 2554 C C . ARG A 1 340 ? -20.547 6.266 14.992 1 93.44 340 ARG A C 1
ATOM 2556 O O . ARG A 1 340 ? -19.844 6.621 15.945 1 93.44 340 ARG A O 1
ATOM 2563 N N . LEU A 1 341 ? -20.422 6.746 13.766 1 95.81 341 LEU A N 1
ATOM 2564 C CA . LEU A 1 341 ? -19.328 7.633 13.406 1 95.81 341 LEU A CA 1
ATOM 2565 C C . LEU A 1 341 ? -19.516 9.016 14.023 1 95.81 341 LEU A C 1
ATOM 2567 O O . LEU A 1 341 ? -18.547 9.633 14.477 1 95.81 341 LEU A O 1
ATOM 2571 N N . ALA A 1 342 ? -20.75 9.508 14.031 1 93 342 ALA A N 1
ATOM 2572 C CA . ALA A 1 342 ? -21.031 10.875 14.453 1 93 342 ALA A CA 1
ATOM 2573 C C . ALA A 1 342 ? -21.484 10.914 15.914 1 93 342 ALA A C 1
ATOM 2575 O O . ALA A 1 342 ? -22.297 11.75 16.297 1 93 342 ALA A O 1
ATOM 2576 N N . SER A 1 343 ? -21.016 9.992 16.656 1 89.62 343 SER A N 1
ATOM 2577 C CA . SER A 1 343 ? -21.391 9.945 18.062 1 89.62 343 SER A CA 1
ATOM 2578 C C . SER A 1 343 ? -20.922 11.195 18.812 1 89.62 343 SER A C 1
ATOM 2580 O O . SER A 1 343 ? -19.938 11.836 18.391 1 89.62 343 SER A O 1
ATOM 2582 N N . ASN A 1 344 ? -21.547 11.547 19.859 1 86.5 344 ASN A N 1
ATOM 2583 C CA . ASN A 1 344 ? -21.188 12.719 20.672 1 86.5 344 ASN A CA 1
ATOM 2584 C C . ASN A 1 344 ? -19.875 12.5 21.406 1 86.5 344 ASN A C 1
ATOM 2586 O O . ASN A 1 344 ? -19.547 11.375 21.781 1 86.5 344 ASN A O 1
ATOM 2590 N N . GLY A 1 345 ? -19.203 13.562 21.641 1 87.06 345 GLY A N 1
ATOM 2591 C CA . GLY A 1 345 ? -17.969 13.508 22.391 1 87.06 345 GLY A CA 1
ATOM 2592 C C . GLY A 1 345 ? -16.781 13.047 21.547 1 87.06 345 GLY A C 1
ATOM 2593 O O . GLY A 1 345 ? -15.75 12.648 22.094 1 87.06 345 GLY A O 1
ATOM 2594 N N . ARG A 1 346 ? -16.969 13.055 20.312 1 92.75 346 ARG A N 1
ATOM 2595 C CA . ARG A 1 346 ? -15.898 12.633 19.422 1 92.75 346 ARG A CA 1
ATOM 2596 C C . ARG A 1 346 ? -14.781 13.672 19.359 1 92.75 346 ARG A C 1
ATOM 2598 O O . ARG A 1 346 ? -15.039 14.867 19.516 1 92.75 346 ARG A O 1
ATOM 2605 N N . TRP A 1 347 ? -13.562 13.141 19.141 1 95.75 347 TRP A N 1
ATOM 2606 C CA . TRP A 1 347 ? -12.398 14.016 19.078 1 95.75 347 TRP A CA 1
ATOM 2607 C C . TRP A 1 347 ? -12.055 14.359 17.641 1 95.75 347 TRP A C 1
ATOM 2609 O O . TRP A 1 347 ? -11.086 15.078 17.391 1 95.75 347 TRP A O 1
ATOM 2619 N N . TYR A 1 348 ? -12.773 13.867 16.719 1 97.5 348 TYR A N 1
ATOM 2620 C CA . TYR A 1 348 ? -12.562 14.047 15.281 1 97.5 348 TYR A CA 1
ATOM 2621 C C . TYR A 1 348 ? -13.773 14.688 14.625 1 97.5 348 TYR A C 1
ATOM 2623 O O . TYR A 1 348 ? -14.867 14.688 15.195 1 97.5 348 TYR A O 1
ATOM 2631 N N . ASN A 1 349 ? -13.539 15.336 13.492 1 97.56 349 ASN A N 1
ATOM 2632 C CA . ASN A 1 349 ? -14.633 15.898 12.711 1 97.56 349 ASN A CA 1
ATOM 2633 C C . ASN A 1 349 ? -15.203 14.875 11.727 1 97.56 349 ASN A C 1
ATOM 2635 O O . ASN A 1 349 ? -14.5 13.953 11.305 1 97.56 349 ASN A O 1
ATOM 2639 N N . VAL A 1 350 ? -16.5 15.031 11.43 1 97.06 350 VAL A N 1
ATOM 2640 C CA . VAL A 1 350 ? -17.141 14.07 10.539 1 97.06 350 VAL A CA 1
ATOM 2641 C C . VAL A 1 350 ? -18.078 14.805 9.578 1 97.06 350 VAL A C 1
ATOM 2643 O O . VAL A 1 350 ? -18.531 15.906 9.875 1 97.06 350 VAL A O 1
ATOM 2646 N N . LEU A 1 351 ? -18.219 14.227 8.43 1 94.44 351 LEU A N 1
ATOM 2647 C CA . LEU A 1 351 ? -19.203 14.609 7.43 1 94.44 351 LEU A CA 1
ATOM 2648 C C . LEU A 1 351 ? -19.734 13.383 6.691 1 94.44 351 LEU A C 1
ATOM 2650 O O . LEU A 1 351 ? -19 12.438 6.434 1 94.44 351 LEU A O 1
ATOM 2654 N N . ASN A 1 352 ? -21.016 13.367 6.453 1 94.38 352 ASN A N 1
ATOM 2655 C CA . ASN A 1 352 ? -21.594 12.375 5.551 1 94.38 352 ASN A CA 1
ATOM 2656 C C . ASN A 1 352 ? -22.047 13.016 4.242 1 94.38 352 ASN A C 1
ATOM 2658 O O . ASN A 1 352 ? -23.141 13.586 4.176 1 94.38 352 ASN A O 1
ATOM 2662 N N . ALA A 1 353 ? -21.25 12.867 3.232 1 91.25 353 ALA A N 1
ATOM 2663 C CA . ALA A 1 353 ? -21.531 13.516 1.953 1 91.25 353 ALA A CA 1
ATOM 2664 C C . ALA A 1 353 ? -22.562 12.734 1.149 1 91.25 353 ALA A C 1
ATOM 2666 O O . ALA A 1 353 ? -22.641 11.508 1.255 1 91.25 353 ALA A O 1
ATOM 2667 N N . ALA A 1 354 ? -23.328 13.461 0.318 1 86 354 ALA A N 1
ATOM 2668 C CA . ALA A 1 354 ? -24.328 12.852 -0.547 1 86 354 ALA A CA 1
ATOM 2669 C C . ALA A 1 354 ? -23.922 12.945 -2.016 1 86 354 ALA A C 1
ATOM 2671 O O . ALA A 1 354 ? -24.531 12.312 -2.879 1 86 354 ALA A O 1
ATOM 2672 N N . ASN A 1 355 ? -22.984 13.703 -2.287 1 87 355 ASN A N 1
ATOM 2673 C CA . ASN A 1 355 ? -22.438 13.883 -3.625 1 87 355 ASN A CA 1
ATOM 2674 C C . ASN A 1 355 ? -20.938 14.125 -3.58 1 87 355 ASN A C 1
ATOM 2676 O O . ASN A 1 355 ? -20.312 14.039 -2.516 1 87 355 ASN A O 1
ATOM 2680 N N . SER A 1 356 ? -20.312 14.273 -4.746 1 91.31 356 SER A N 1
ATOM 2681 C CA . SER A 1 356 ? -18.859 14.359 -4.801 1 91.31 356 SER A CA 1
ATOM 2682 C C . SER A 1 356 ? -18.406 15.695 -5.395 1 91.31 356 SER A C 1
ATOM 2684 O O . SER A 1 356 ? -17.25 15.836 -5.805 1 91.31 356 SER A O 1
ATOM 2686 N N . ASP A 1 357 ? -19.281 16.703 -5.5 1 87.5 357 ASP A N 1
ATOM 2687 C CA . ASP A 1 357 ? -18.969 17.953 -6.18 1 87.5 357 ASP A CA 1
ATOM 2688 C C . ASP A 1 357 ? -18.375 18.969 -5.211 1 87.5 357 ASP A C 1
ATOM 2690 O O . ASP A 1 357 ? -18.031 18.625 -4.074 1 87.5 357 ASP A O 1
ATOM 2694 N N . ASP A 1 358 ? -18.203 20.219 -5.656 1 89.31 358 ASP A N 1
ATOM 2695 C CA . ASP A 1 358 ? -17.562 21.25 -4.863 1 89.31 358 ASP A CA 1
ATOM 2696 C C . ASP A 1 358 ? -18.375 21.594 -3.623 1 89.31 358 ASP A C 1
ATOM 2698 O O . ASP A 1 358 ? -17.828 21.938 -2.58 1 89.31 358 ASP A O 1
ATOM 2702 N N . SER A 1 359 ? -19.641 21.469 -3.752 1 86.94 359 SER A N 1
ATOM 2703 C CA . SER A 1 359 ? -20.484 21.75 -2.596 1 86.94 359 SER A CA 1
ATOM 2704 C C . SER A 1 359 ? -20.219 20.781 -1.459 1 86.94 359 SER A C 1
ATOM 2706 O O . SER A 1 359 ? -20.172 21.172 -0.29 1 86.94 359 SER A O 1
ATOM 2708 N N . ALA A 1 360 ? -20.062 19.531 -1.802 1 89.06 360 ALA A N 1
ATOM 2709 C CA . ALA A 1 360 ? -19.719 18.516 -0.799 1 89.06 360 ALA A CA 1
ATOM 2710 C C . ALA A 1 360 ? -18.375 18.812 -0.138 1 89.06 360 ALA A C 1
ATOM 2712 O O . ALA A 1 360 ? -18.234 18.672 1.078 1 89.06 360 ALA A O 1
ATOM 2713 N N . VAL A 1 361 ? -17.422 19.25 -0.923 1 96.81 361 VAL A N 1
ATOM 2714 C CA . VAL A 1 361 ? -16.094 19.578 -0.424 1 96.81 361 VAL A CA 1
ATOM 2715 C C . VAL A 1 361 ? -16.156 20.797 0.482 1 96.81 361 VAL A C 1
ATOM 2717 O O . VAL A 1 361 ? -15.547 20.812 1.556 1 96.81 361 VAL A O 1
ATOM 2720 N N . ALA A 1 362 ? -16.922 21.781 0.085 1 93.81 362 ALA A N 1
ATOM 2721 C CA . ALA A 1 362 ? -17.062 23 0.87 1 93.81 362 ALA A CA 1
ATOM 2722 C C . ALA A 1 362 ? -17.656 22.719 2.244 1 93.81 362 ALA A C 1
ATOM 2724 O O . ALA A 1 362 ? -17.328 23.375 3.227 1 93.81 362 ALA A O 1
ATOM 2725 N N . ASN A 1 363 ? -18.438 21.672 2.293 1 92.81 363 ASN A N 1
ATOM 2726 C CA . ASN A 1 363 ? -19.125 21.312 3.531 1 92.81 363 ASN A CA 1
ATOM 2727 C C . ASN A 1 363 ? -18.141 20.859 4.609 1 92.81 363 ASN A C 1
ATOM 2729 O O . ASN A 1 363 ? -18.453 20.922 5.801 1 92.81 363 ASN A O 1
ATOM 2733 N N . PHE A 1 364 ? -16.938 20.469 4.25 1 96.31 364 PHE A N 1
ATOM 2734 C CA . PHE A 1 364 ? -15.984 20.172 5.309 1 96.31 364 PHE A CA 1
ATOM 2735 C C . PHE A 1 364 ? -14.82 21.156 5.266 1 96.31 364 PHE A C 1
ATOM 2737 O O . PHE A 1 364 ? -14.125 21.344 6.27 1 96.31 364 PHE A O 1
ATOM 2744 N N . VAL A 1 365 ? -14.562 21.828 4.148 1 97.62 365 VAL A N 1
ATOM 2745 C CA . VAL A 1 365 ? -13.469 22.781 4.07 1 97.62 365 VAL A CA 1
ATOM 2746 C C . VAL A 1 365 ? -13.812 24.031 4.883 1 97.62 365 VAL A C 1
ATOM 2748 O O . VAL A 1 365 ? -13 24.516 5.672 1 97.62 365 VAL A O 1
ATOM 2751 N N . ASN A 1 366 ? -15.016 24.547 4.734 1 94.25 366 ASN A N 1
ATOM 2752 C CA . ASN A 1 366 ? -15.422 25.781 5.391 1 94.25 366 ASN A CA 1
ATOM 2753 C C . ASN A 1 366 ? -15.375 25.656 6.91 1 94.25 366 ASN A C 1
ATOM 2755 O O . ASN A 1 366 ? -14.695 26.438 7.582 1 94.25 366 ASN A O 1
ATOM 2759 N N . PRO A 1 367 ? -15.992 24.672 7.484 1 94.31 367 PRO A N 1
ATOM 2760 C CA . PRO A 1 367 ? -15.977 24.641 8.953 1 94.31 367 PRO A CA 1
ATOM 2761 C C . PRO A 1 367 ? -14.648 24.141 9.516 1 94.31 367 PRO A C 1
ATOM 2763 O O . PRO A 1 367 ? -14.227 24.578 10.586 1 94.31 367 PRO A O 1
ATOM 2766 N N . PHE A 1 368 ? -13.953 23.25 8.844 1 96 368 PHE A N 1
ATOM 2767 C CA . PHE A 1 368 ? -12.859 22.578 9.531 1 96 368 PHE A CA 1
ATOM 2768 C C . PHE A 1 368 ? -11.516 23.172 9.117 1 96 368 PHE A C 1
ATOM 2770 O O . PHE A 1 368 ? -10.602 23.281 9.938 1 96 368 PHE A O 1
ATOM 2777 N N . TYR A 1 369 ? -11.359 23.562 7.887 1 97.56 369 TYR A N 1
ATOM 2778 C CA . TYR A 1 369 ? -10.102 24.172 7.457 1 97.56 369 TYR A CA 1
ATOM 2779 C C . TYR A 1 369 ? -10.164 25.688 7.602 1 97.56 369 TYR A C 1
ATOM 2781 O O . TYR A 1 369 ? -9.172 26.328 7.973 1 97.56 369 TYR A O 1
ATOM 2789 N N . PHE A 1 370 ? -11.352 26.297 7.371 1 95.31 370 PHE A N 1
ATOM 2790 C CA . PHE A 1 370 ? -11.477 27.75 7.43 1 95.31 370 PHE A CA 1
ATOM 2791 C C . PHE A 1 370 ? -12.062 28.188 8.773 1 95.31 370 PHE A C 1
ATOM 2793 O O . PHE A 1 370 ? -12.109 29.391 9.07 1 95.31 370 PHE A O 1
ATOM 2800 N N . ASN A 1 371 ? -12.469 27.203 9.516 1 95.31 371 ASN A N 1
ATOM 2801 C CA . ASN A 1 371 ? -13.008 27.531 10.836 1 95.31 371 ASN A CA 1
ATOM 2802 C C . ASN A 1 371 ? -14.07 28.625 10.75 1 95.31 371 ASN A C 1
ATOM 2804 O O . ASN A 1 371 ? -14.016 29.609 11.484 1 95.31 371 ASN A O 1
ATOM 2808 N N . ASP A 1 372 ? -15.062 28.438 9.914 1 88.75 372 ASP A N 1
ATOM 2809 C CA . ASP A 1 372 ? -16.016 29.5 9.656 1 88.75 372 ASP A CA 1
ATOM 2810 C C . ASP A 1 372 ? -17.234 29.375 10.555 1 88.75 372 ASP A C 1
ATOM 2812 O O . ASP A 1 372 ? -18.25 30.047 10.336 1 88.75 372 ASP A O 1
ATOM 2816 N N . ASN A 1 373 ? -17.219 28.438 11.469 1 87 373 ASN A N 1
ATOM 2817 C CA . ASN A 1 373 ? -18.234 28.234 12.508 1 87 373 ASN A CA 1
ATOM 2818 C C . ASN A 1 373 ? -19.531 27.703 11.922 1 87 373 ASN A C 1
ATOM 2820 O O . ASN A 1 373 ? -20.578 27.781 12.562 1 87 373 ASN A O 1
ATOM 2824 N N . SER A 1 374 ? -19.5 27.219 10.672 1 87.19 374 SER A N 1
ATOM 2825 C CA . SER A 1 374 ? -20.688 26.625 10.086 1 87.19 374 SER A CA 1
ATOM 2826 C C . SER A 1 374 ? -20.984 25.266 10.688 1 87.19 374 SER A C 1
ATOM 2828 O O . SER A 1 374 ? -22.109 24.75 10.578 1 87.19 374 SER A O 1
ATOM 2830 N N . SER A 1 375 ? -19.984 24.625 11.227 1 87.38 375 SER A N 1
ATOM 2831 C CA . SER A 1 375 ? -20.094 23.406 12 1 87.38 375 SER A CA 1
ATOM 2832 C C . SER A 1 375 ? -19.109 23.391 13.156 1 87.38 375 SER A C 1
ATOM 2834 O O . SER A 1 375 ? -18.047 24.016 13.086 1 87.38 375 SER A O 1
ATOM 2836 N N . PRO A 1 376 ? -19.5 22.688 14.25 1 86.5 376 PRO A N 1
ATOM 2837 C CA . PRO A 1 376 ? -18.516 22.562 15.32 1 86.5 376 PRO A CA 1
ATOM 2838 C C . PRO A 1 376 ? -17.219 21.922 14.852 1 86.5 376 PRO A C 1
ATOM 2840 O O . PRO A 1 376 ? -17.25 20.922 14.133 1 86.5 376 PRO A O 1
ATOM 2843 N N . ASN A 1 377 ? -16.125 22.531 15.211 1 93.75 377 ASN A N 1
ATOM 2844 C CA . ASN A 1 377 ? -14.805 22.047 14.828 1 93.75 377 ASN A CA 1
ATOM 2845 C C . ASN A 1 377 ? -14.07 21.438 16.016 1 93.75 377 ASN A C 1
ATOM 2847 O O . ASN A 1 377 ? -13.703 22.141 16.969 1 93.75 377 ASN A O 1
ATOM 2851 N N . SER A 1 378 ? -13.734 20.188 15.992 1 92.88 378 SER A N 1
ATOM 2852 C CA . SER A 1 378 ? -13.094 19.453 17.078 1 92.88 378 SER A CA 1
ATOM 2853 C C . SER A 1 378 ? -11.57 19.562 17 1 92.88 378 SER A C 1
ATOM 2855 O O . SER A 1 378 ? -10.859 19.062 17.875 1 92.88 378 SER A O 1
ATOM 2857 N N . TRP A 1 379 ? -10.859 20.031 16.016 1 93.38 379 TRP A N 1
ATOM 2858 C CA . TRP A 1 379 ? -9.414 20.047 15.797 1 93.38 379 TRP A CA 1
ATOM 2859 C C . TRP A 1 379 ? -8.719 20.953 16.812 1 93.38 379 TRP A C 1
ATOM 2861 O O . TRP A 1 379 ? -7.68 20.594 17.359 1 93.38 379 TRP A O 1
ATOM 2871 N N . CYS A 1 380 ? -9.078 22.031 17.141 1 88.12 380 CYS A N 1
ATOM 2872 C CA . CYS A 1 380 ? -8.445 22.984 18.047 1 88.12 380 CYS A CA 1
ATOM 2873 C C . CYS A 1 380 ? -9.492 23.812 18.781 1 88.12 380 CYS A C 1
ATOM 2875 O O . CYS A 1 380 ? -9.422 25.047 18.797 1 88.12 380 CYS A O 1
ATOM 2877 N N . PRO A 1 381 ? -10.234 23.031 19.469 1 90.25 381 PRO A N 1
ATOM 2878 C CA . PRO A 1 381 ? -11.32 23.797 20.094 1 90.25 381 PRO A CA 1
ATOM 2879 C C . PRO A 1 381 ? -10.82 24.734 21.188 1 90.25 381 PRO A C 1
ATOM 2881 O O . PRO A 1 381 ? -9.859 24.422 21.891 1 90.25 381 PRO A O 1
ATOM 2884 N N . PRO A 1 382 ? -11.508 25.906 21.281 1 93.31 382 PRO A N 1
ATOM 2885 C CA . PRO A 1 382 ? -11.219 26.812 22.391 1 93.31 382 PRO A CA 1
ATOM 2886 C C . PRO A 1 382 ? -11.797 26.312 23.719 1 93.31 382 PRO A C 1
ATOM 2888 O O . PRO A 1 382 ? -12.703 25.484 23.719 1 93.31 382 PRO A O 1
ATOM 2891 N N . GLN A 1 383 ? -11.188 26.672 24.766 1 93.69 383 GLN A N 1
ATOM 2892 C CA . GLN A 1 383 ? -11.773 26.5 26.094 1 93.69 383 GLN A CA 1
ATOM 2893 C C . GLN A 1 383 ? -12.461 27.781 26.547 1 93.69 383 GLN A C 1
ATOM 2895 O O . GLN A 1 383 ? -11.805 28.797 26.766 1 93.69 383 GLN A O 1
ATOM 2900 N N . SER A 1 384 ? -13.734 27.688 26.672 1 93.81 384 SER A N 1
ATOM 2901 C CA . SER A 1 384 ? -14.508 28.844 27.094 1 93.81 384 SER A CA 1
ATOM 2902 C C . SER A 1 384 ? -14.172 29.219 28.531 1 93.81 384 SER A C 1
ATOM 2904 O O . SER A 1 384 ? -13.555 28.453 29.266 1 93.81 384 SER A O 1
ATOM 2906 N N . VAL A 1 385 ? -14.664 30.406 28.891 1 95.38 385 VAL A N 1
ATOM 2907 C CA . VAL A 1 385 ? -14.414 30.938 30.234 1 95.38 385 VAL A CA 1
ATOM 2908 C C . VAL A 1 385 ? -14.969 29.984 31.281 1 95.38 385 VAL A C 1
ATOM 2910 O O . VAL A 1 385 ? -16.141 29.609 31.234 1 95.38 385 VAL A O 1
ATOM 2913 N N . GLN A 1 386 ? -14.133 29.641 32.156 1 94.5 386 GLN A N 1
ATOM 2914 C CA . GLN A 1 386 ? -14.492 28.734 33.219 1 94.5 386 GLN A CA 1
ATOM 2915 C C . GLN A 1 386 ? -13.984 29.25 34.562 1 94.5 386 GLN A C 1
ATOM 2917 O O . GLN A 1 386 ? -13 29.984 34.625 1 94.5 386 GLN A O 1
ATOM 2922 N N . ASN A 1 387 ? -14.633 28.75 35.594 1 90.5 387 ASN A N 1
ATOM 2923 C CA . ASN A 1 387 ? -14.203 29.125 36.938 1 90.5 387 ASN A CA 1
ATOM 2924 C C . ASN A 1 387 ? -12.953 28.359 37.344 1 90.5 387 ASN A C 1
ATOM 2926 O O . ASN A 1 387 ? -12.789 27.188 37.031 1 90.5 387 ASN A O 1
ATOM 2930 N N . LEU A 1 388 ? -12.148 29.031 37.938 1 88.12 388 LEU A N 1
ATOM 2931 C CA . LEU A 1 388 ? -11.016 28.422 38.625 1 88.12 388 LEU A CA 1
ATOM 2932 C C . LEU A 1 388 ? -11.242 28.375 40.125 1 88.12 388 LEU A C 1
ATOM 2934 O O . LEU A 1 388 ? -12.383 28.344 40.562 1 88.12 388 LEU A O 1
ATOM 2938 N N . THR A 1 389 ? -10.211 28.344 40.938 1 81.25 389 THR A N 1
ATOM 2939 C CA . THR A 1 389 ? -10.344 28.422 42.406 1 81.25 389 THR A CA 1
ATOM 2940 C C . THR A 1 389 ? -10.719 29.844 42.844 1 81.25 389 THR A C 1
ATOM 2942 O O . THR A 1 389 ? -10.148 30.812 42.344 1 81.25 389 THR A O 1
ATOM 2945 N N . GLY A 1 390 ? -11.766 29.953 43.75 1 82.12 390 GLY A N 1
ATOM 2946 C CA . GLY A 1 390 ? -12.211 31.266 44.219 1 82.12 390 GLY A CA 1
ATOM 2947 C C . GLY A 1 390 ? -13.031 32.031 43.219 1 82.12 390 GLY A C 1
ATOM 2948 O O . GLY A 1 390 ? -13.961 31.469 42.625 1 82.12 390 GLY A O 1
ATOM 2949 N N . ASN A 1 391 ? -12.633 33.281 43.031 1 86.31 391 ASN A N 1
ATOM 2950 C CA . ASN A 1 391 ? -13.383 34.156 42.125 1 86.31 391 ASN A CA 1
ATOM 2951 C C . ASN A 1 391 ? -12.656 34.312 40.781 1 86.31 391 ASN A C 1
ATOM 2953 O O . ASN A 1 391 ? -13.117 35.062 39.906 1 86.31 391 ASN A O 1
ATOM 2957 N N . THR A 1 392 ? -11.594 33.625 40.656 1 92.88 392 THR A N 1
ATOM 2958 C CA . THR A 1 392 ? -10.805 33.75 39.438 1 92.88 392 THR A CA 1
ATOM 2959 C C . THR A 1 392 ? -11.383 32.875 38.312 1 92.88 392 THR A C 1
ATOM 2961 O O . THR A 1 392 ? -11.891 31.781 38.594 1 92.88 392 THR A O 1
ATOM 2964 N N . VAL A 1 393 ? -11.352 33.375 37.062 1 96.12 393 VAL A N 1
ATOM 2965 C CA . VAL A 1 393 ? -11.773 32.594 35.906 1 96.12 393 VAL A CA 1
ATOM 2966 C C . VAL A 1 393 ? -10.633 32.5 34.875 1 96.12 393 VAL A C 1
ATOM 2968 O O . VAL A 1 393 ? -9.68 33.281 34.969 1 96.12 393 VAL A O 1
ATOM 2971 N N . PHE A 1 394 ? -10.719 31.531 33.969 1 97.06 394 PHE A N 1
ATOM 2972 C CA . PHE A 1 394 ? -9.703 31.422 32.938 1 97.06 394 PHE A CA 1
ATOM 2973 C C . PHE A 1 394 ? -10.328 30.953 31.625 1 97.06 394 PHE A C 1
ATOM 2975 O O . PHE A 1 394 ? -11.445 30.453 31.609 1 97.06 394 PHE A O 1
ATOM 2982 N N . PHE A 1 395 ? -9.711 31.234 30.578 1 97.25 395 PHE A N 1
ATOM 2983 C CA . PHE A 1 395 ? -9.93 30.625 29.266 1 97.25 395 PHE A CA 1
ATOM 2984 C C . PHE A 1 395 ? -8.609 30.406 28.547 1 97.25 395 PHE A C 1
ATOM 2986 O O . PHE A 1 395 ? -7.582 30.953 28.938 1 97.25 395 PHE A O 1
ATOM 2993 N N . GLN A 1 396 ? -8.586 29.516 27.609 1 96.5 396 GLN A N 1
ATOM 2994 C CA . GLN A 1 396 ? -7.367 29.188 26.875 1 96.5 396 GLN A CA 1
ATOM 2995 C C . GLN A 1 396 ? -7.684 28.688 25.484 1 96.5 396 GLN A C 1
ATOM 2997 O O . GLN A 1 396 ? -8.812 28.281 25.203 1 96.5 396 GLN A O 1
ATOM 3002 N N . GLU A 1 397 ? -6.746 28.797 24.688 1 96.06 397 GLU A N 1
ATOM 3003 C CA . GLU A 1 397 ? -6.797 28.234 23.328 1 96.06 397 GLU A CA 1
ATOM 3004 C C . GLU A 1 397 ? -5.414 27.766 22.875 1 96.06 397 GLU A C 1
ATOM 3006 O O . GLU A 1 397 ? -4.461 28.547 22.875 1 96.06 397 GLU A O 1
ATOM 3011 N N . PRO A 1 398 ? -5.195 26.484 22.438 1 93.94 398 PRO A N 1
ATOM 3012 C CA . PRO A 1 398 ? -6.227 25.453 22.312 1 93.94 398 PRO A CA 1
ATOM 3013 C C . PRO A 1 398 ? -6.645 24.875 23.672 1 93.94 398 PRO A C 1
ATOM 3015 O O . PRO A 1 398 ? -6.066 25.219 24.703 1 93.94 398 PRO A O 1
ATOM 3018 N N . VAL A 1 399 ? -7.684 24.016 23.609 1 92.69 399 VAL A N 1
ATOM 3019 C CA . VAL A 1 399 ? -8.227 23.422 24.844 1 92.69 399 VAL A CA 1
ATOM 3020 C C . VAL A 1 399 ? -7.148 22.625 25.547 1 92.69 399 VAL A C 1
ATOM 3022 O O . VAL A 1 399 ? -7.141 22.531 26.781 1 92.69 399 VAL A O 1
ATOM 3025 N N . ASN A 1 400 ? -6.242 22.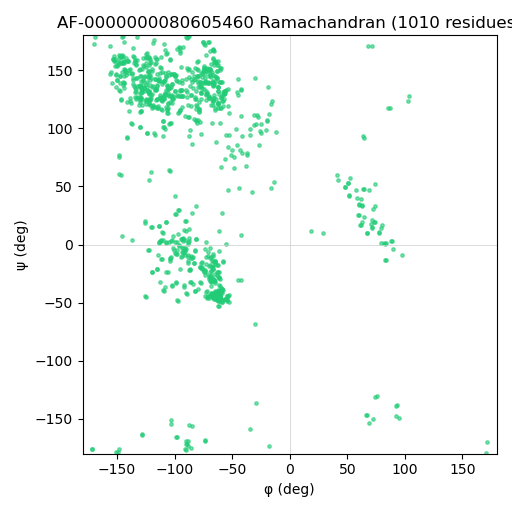094 24.812 1 89.56 400 ASN A N 1
ATOM 3026 C CA . ASN A 1 400 ? -5.172 21.281 25.375 1 89.56 400 ASN A CA 1
ATOM 3027 C C . ASN A 1 400 ? -3.885 22.078 25.531 1 89.56 400 ASN A C 1
ATOM 3029 O O . ASN A 1 400 ? -2.787 21.531 25.438 1 89.56 400 ASN A O 1
ATOM 3033 N N . TYR A 1 401 ? -4.047 23.328 25.672 1 91 401 TYR A N 1
ATOM 3034 C CA . TYR A 1 401 ? -2.91 24.203 25.969 1 91 401 TYR A CA 1
ATOM 3035 C C . TYR A 1 401 ? -1.986 23.578 27 1 91 401 TYR A C 1
ATOM 3037 O O . TYR A 1 401 ? -2.447 23.078 28.031 1 91 401 TYR A O 1
ATOM 3045 N N . SER A 1 402 ? -0.693 23.625 26.688 1 85.56 402 SER A N 1
ATOM 3046 C CA . SER A 1 402 ? 0.267 22.969 27.562 1 85.56 402 SER A CA 1
ATOM 3047 C C . SER A 1 402 ? 1.355 23.922 28.016 1 85.56 402 SER A C 1
ATOM 3049 O O . SER A 1 402 ? 2.455 23.5 28.375 1 85.56 402 SER A O 1
ATOM 3051 N N . GLY A 1 403 ? 1.101 25.141 27.938 1 87 403 GLY A N 1
ATOM 3052 C CA . GLY A 1 403 ? 2.064 26.141 28.375 1 87 403 GLY A CA 1
ATOM 3053 C C . GLY A 1 403 ? 1.906 26.516 29.844 1 87 403 GLY A C 1
ATOM 3054 O O . GLY A 1 403 ? 1.232 25.812 30.609 1 87 403 GLY A O 1
ATOM 3055 N N . PRO A 1 404 ? 2.592 27.547 30.188 1 88.5 404 PRO A N 1
ATOM 3056 C CA . PRO A 1 404 ? 2.535 28.016 31.578 1 88.5 404 PRO A CA 1
ATOM 3057 C C . PRO A 1 404 ? 1.171 28.578 31.953 1 88.5 404 PRO A C 1
ATOM 3059 O O . PRO A 1 404 ? 0.528 29.25 31.141 1 88.5 404 PRO A O 1
ATOM 3062 N N . LYS A 1 405 ? 0.82 28.406 33.219 1 90.38 405 LYS A N 1
ATOM 3063 C CA . LYS A 1 405 ? -0.426 28.953 33.75 1 90.38 405 LYS A CA 1
ATOM 3064 C C . LYS A 1 405 ? -0.158 29.859 34.938 1 90.38 405 LYS A C 1
ATOM 3066 O O . LYS A 1 405 ? -1.093 30.406 35.562 1 90.38 405 LYS A O 1
ATOM 3071 N N . SER A 1 406 ? 1.066 29.875 35.281 1 87.81 406 SER A N 1
ATOM 3072 C CA . SER A 1 406 ? 1.561 30.797 36.281 1 87.81 406 SER A CA 1
ATOM 3073 C C . SER A 1 406 ? 2.98 31.25 35.969 1 87.81 406 SER A C 1
ATOM 3075 O O . SER A 1 406 ? 3.668 30.641 35.156 1 87.81 406 SER A O 1
ATOM 3077 N N . SER A 1 407 ? 3.355 32.344 36.625 1 81.81 407 SER A N 1
ATOM 3078 C CA . SER A 1 407 ? 4.656 32.938 36.344 1 81.81 407 SER A CA 1
ATOM 3079 C C . SER A 1 407 ? 5.797 32 36.75 1 81.81 407 SER A C 1
ATOM 3081 O O . SER A 1 407 ? 6.926 32.156 36.281 1 81.81 407 SER A O 1
ATOM 3083 N N . ASP A 1 408 ? 5.469 31.031 37.5 1 81.44 408 ASP A N 1
ATOM 3084 C CA . ASP A 1 408 ? 6.488 30.094 37.969 1 81.44 408 ASP A CA 1
ATOM 3085 C C . ASP A 1 408 ? 6.609 28.891 37.062 1 81.44 408 ASP A C 1
ATOM 3087 O O . ASP A 1 408 ? 7.496 28.047 37.219 1 81.44 408 ASP A O 1
ATOM 3091 N N . GLU A 1 409 ? 5.727 28.828 36.125 1 81.38 409 GLU A N 1
ATOM 3092 C CA . GLU A 1 409 ? 5.727 27.688 35.219 1 81.38 409 GLU A CA 1
ATOM 3093 C C . GLU A 1 409 ? 6.418 28.047 33.906 1 81.38 409 GLU A C 1
ATOM 3095 O O . GLU A 1 409 ? 6.555 29.219 33.562 1 81.38 409 GLU A O 1
ATOM 3100 N N . ILE A 1 410 ? 7.121 26.938 33.406 1 70.94 410 ILE A N 1
ATOM 3101 C CA . ILE A 1 410 ? 7.77 27.094 32.094 1 70.94 410 ILE A CA 1
ATOM 3102 C C . ILE A 1 410 ? 7.082 26.219 31.062 1 70.94 410 ILE A C 1
ATOM 3104 O O . ILE A 1 410 ? 6.336 25.297 31.422 1 70.94 410 ILE A O 1
ATOM 3108 N N . TRP A 1 411 ? 7.336 26.578 29.812 1 68.38 411 TRP A N 1
ATOM 3109 C CA . TRP A 1 411 ? 6.867 25.688 28.75 1 68.38 411 TRP A CA 1
ATOM 3110 C C . TRP A 1 411 ? 7.578 24.344 28.812 1 68.38 411 TRP A C 1
ATOM 3112 O O . TRP A 1 411 ? 8.797 24.281 28.969 1 68.38 411 TRP A O 1
ATOM 3122 N N . VAL A 1 412 ? 6.852 23.234 29.047 1 60.22 412 VAL A N 1
ATOM 3123 C CA . VAL A 1 412 ? 7.438 21.922 29.203 1 60.22 412 VAL A CA 1
ATOM 3124 C C . VAL A 1 412 ? 7.523 21.234 27.844 1 60.22 412 VAL A C 1
ATOM 3126 O O . VAL A 1 412 ? 8.398 20.391 27.609 1 60.22 412 VAL A O 1
ATOM 3129 N N . ASP A 1 413 ? 6.555 21.328 27.031 1 59.28 413 ASP A N 1
ATOM 3130 C CA . ASP A 1 413 ? 6.551 20.531 25.797 1 59.28 413 ASP A CA 1
ATOM 3131 C C . ASP A 1 413 ? 7.562 21.078 24.797 1 59.28 413 ASP A C 1
ATOM 3133 O O . ASP A 1 413 ? 7.734 22.297 24.672 1 59.28 413 ASP A O 1
ATOM 3137 N N . PRO A 1 414 ? 8.461 20.094 24.391 1 54.78 414 PRO A N 1
ATOM 3138 C CA . PRO A 1 414 ? 9.406 20.562 23.375 1 54.78 414 PRO A CA 1
ATOM 3139 C C . PRO A 1 414 ? 8.727 21.359 22.266 1 54.78 414 PRO A C 1
ATOM 3141 O O . PRO A 1 414 ? 7.59 21.062 21.891 1 54.78 414 PRO A O 1
ATOM 3144 N N . PHE A 1 415 ? 9.367 22.562 21.984 1 48.03 415 PHE A N 1
ATOM 3145 C CA . PHE A 1 415 ? 8.938 23.484 20.938 1 48.03 415 PHE A CA 1
ATOM 3146 C C . PHE A 1 415 ? 8.609 22.734 19.656 1 48.03 415 PHE A C 1
ATOM 3148 O O . PHE A 1 415 ? 7.695 23.109 18.922 1 48.03 415 PHE A O 1
ATOM 3155 N N . ASP A 1 416 ? 9.32 21.625 19.5 1 51.25 416 ASP A N 1
ATOM 3156 C CA . ASP A 1 416 ? 9.25 20.922 18.219 1 51.25 416 ASP A CA 1
ATOM 3157 C C . ASP A 1 416 ? 8.102 19.922 18.203 1 51.25 416 ASP A C 1
ATOM 3159 O O . ASP A 1 416 ? 7.965 19.141 17.266 1 51.25 416 ASP A O 1
ATOM 3163 N N . GLY A 1 417 ? 7.289 19.875 19.359 1 56.44 417 GLY A N 1
ATOM 3164 C CA . GLY A 1 417 ? 6.414 18.719 19.547 1 56.44 417 GLY A CA 1
ATOM 3165 C C . GLY A 1 417 ? 5.09 18.859 18.828 1 56.44 417 GLY A C 1
ATOM 3166 O O . GLY A 1 417 ? 4.332 17.891 18.719 1 56.44 417 GLY A O 1
ATOM 3167 N N . GLN A 1 418 ? 4.918 19.531 17.812 1 71.12 418 GLN A N 1
ATOM 3168 C CA . GLN A 1 418 ? 3.877 19.719 16.812 1 71.12 418 GLN A CA 1
ATOM 3169 C C . GLN A 1 418 ? 2.492 19.469 17.406 1 71.12 418 GLN A C 1
ATOM 3171 O O . GLN A 1 418 ? 1.49 19.516 16.688 1 71.12 418 GLN A O 1
ATOM 3176 N N . SER A 1 419 ? 2.412 19.328 18.844 1 79.88 419 SER A N 1
ATOM 3177 C CA . SER A 1 419 ? 1.107 19.125 19.453 1 79.88 419 SER A CA 1
ATOM 3178 C C . SER A 1 419 ? 0.636 20.391 20.172 1 79.88 419 SER A C 1
ATOM 3180 O O . SER A 1 419 ? 1.405 21.344 20.344 1 79.88 419 SER A O 1
ATOM 3182 N N . THR A 1 420 ? -0.656 20.516 20.531 1 87.12 420 THR A N 1
ATOM 3183 C CA . THR A 1 420 ? -1.262 21.562 21.359 1 87.12 420 THR A CA 1
ATOM 3184 C C . THR A 1 420 ? -1.151 22.922 20.672 1 87.12 420 THR A C 1
ATOM 3186 O O . THR A 1 420 ? -0.693 23.891 21.281 1 87.12 420 THR A O 1
ATOM 3189 N N . ARG A 1 421 ? -1.477 22.984 19.5 1 91.94 421 ARG A N 1
ATOM 3190 C CA . ARG A 1 421 ? -1.434 24.234 18.75 1 91.94 421 ARG A CA 1
ATOM 3191 C C . ARG A 1 421 ? -2.838 24.703 18.375 1 91.94 421 ARG A C 1
ATOM 3193 O O . ARG A 1 421 ? -3.744 23.875 18.203 1 91.94 421 ARG A O 1
ATOM 3200 N N . TYR A 1 422 ? -2.955 26.031 18.328 1 94.81 422 TYR A N 1
ATOM 3201 C CA . TYR A 1 422 ? -4.223 26.562 17.828 1 94.81 422 TYR A CA 1
ATOM 3202 C C . TYR A 1 422 ? -4.344 26.391 16.328 1 94.81 422 TYR A C 1
ATOM 3204 O O . TYR A 1 422 ? -3.395 25.953 15.664 1 94.81 422 TYR A O 1
ATOM 3212 N N . CYS A 1 423 ? -5.535 26.672 15.742 1 96.19 423 CYS A N 1
ATOM 3213 C CA . CYS A 1 423 ? -5.77 26.422 14.32 1 96.19 423 CYS A CA 1
ATOM 3214 C C . CYS A 1 423 ? -5.727 27.734 13.531 1 96.19 423 CYS A C 1
ATOM 3216 O O . CYS A 1 423 ? -5.875 28.812 14.102 1 96.19 423 CYS A O 1
ATOM 3218 N N . ASN A 1 424 ? -5.488 27.578 12.266 1 95.94 424 ASN A N 1
ATOM 3219 C CA . ASN A 1 424 ? -5.613 28.688 11.328 1 95.94 424 ASN A CA 1
ATOM 3220 C C . ASN A 1 424 ? -7.051 29.188 11.242 1 95.94 424 ASN A C 1
ATOM 3222 O O . ASN A 1 424 ? -7.988 28.453 11.57 1 95.94 424 ASN A O 1
ATOM 3226 N N . PHE A 1 425 ? -7.156 30.438 10.82 1 95.69 425 PHE A N 1
ATOM 3227 C CA . PHE A 1 425 ? -8.445 31.078 10.555 1 95.69 425 PHE A CA 1
ATOM 3228 C C . PHE A 1 425 ? -9.305 31.094 11.812 1 95.69 425 PHE A C 1
ATOM 3230 O O . PHE A 1 425 ? -10.531 31 11.734 1 95.69 425 PHE A O 1
ATOM 3237 N N . ALA A 1 426 ? -8.656 31.062 12.93 1 96.31 426 ALA A N 1
ATOM 3238 C CA . ALA A 1 426 ? -9.406 31.188 14.18 1 96.31 426 ALA A CA 1
ATOM 3239 C C . ALA A 1 426 ? -10.016 32.562 14.32 1 96.31 426 ALA A C 1
ATOM 3241 O O . ALA A 1 426 ? -9.406 33.562 13.922 1 96.31 426 ALA A O 1
ATOM 3242 N N . ASP A 1 427 ? -11.188 32.719 14.805 1 95.19 427 ASP A N 1
ATOM 3243 C CA . ASP A 1 427 ? -11.891 33.938 15.195 1 95.19 427 ASP A CA 1
ATOM 3244 C C . ASP A 1 427 ? -12.844 33.688 16.359 1 95.19 427 ASP A C 1
ATOM 3246 O O . ASP A 1 427 ? -14.055 33.562 16.156 1 95.19 427 ASP A O 1
ATOM 3250 N N . ASN A 1 428 ? -12.227 33.562 17.516 1 96 428 ASN A N 1
ATOM 3251 C CA . ASN A 1 428 ? -12.984 33.219 18.703 1 96 428 ASN A CA 1
ATOM 3252 C C . ASN A 1 428 ? -13.039 34.375 19.703 1 96 428 ASN A C 1
ATOM 3254 O O . ASN A 1 428 ? -12.125 35.188 19.766 1 96 428 ASN A O 1
ATOM 3258 N N . GLN A 1 429 ? -14.07 34.406 20.469 1 95.25 429 GLN A N 1
ATOM 3259 C CA . GLN A 1 429 ? -14.273 35.469 21.453 1 95.25 429 GLN A CA 1
ATOM 3260 C C . GLN A 1 429 ? -14.578 34.875 22.828 1 95.25 429 GLN A C 1
ATOM 3262 O O . GLN A 1 429 ? -15.234 33.844 22.938 1 95.25 429 GLN A O 1
ATOM 3267 N N . TYR A 1 430 ? -14.133 35.5 23.812 1 96.75 430 TYR A N 1
ATOM 3268 C CA . TYR A 1 430 ? -14.328 35.188 25.219 1 96.75 430 TYR A CA 1
ATOM 3269 C C . TYR A 1 430 ? -14.789 36.438 26 1 96.75 430 TYR A C 1
ATOM 3271 O O . TYR A 1 430 ? -14.117 37.469 25.984 1 96.75 430 TYR A O 1
ATOM 3279 N N . THR A 1 431 ? -15.891 36.312 26.656 1 96.62 431 THR A N 1
ATOM 3280 C CA . THR A 1 431 ? -16.391 37.438 27.406 1 96.62 431 THR A CA 1
ATOM 3281 C C . THR A 1 431 ? -16.594 37.094 28.875 1 96.62 431 THR A C 1
ATOM 3283 O O . THR A 1 431 ? -17.078 36 29.188 1 96.62 431 THR A O 1
ATOM 3286 N N . TYR A 1 432 ? -16.125 37.906 29.703 1 96.88 432 TYR A N 1
ATOM 3287 C CA . TYR A 1 432 ? -16.328 37.781 31.141 1 96.88 432 TYR A CA 1
ATOM 3288 C C . TYR A 1 432 ? -16.797 39.094 31.75 1 96.88 432 TYR A C 1
ATOM 3290 O O . TYR A 1 432 ? -16.312 40.156 31.375 1 96.88 432 TYR A O 1
ATOM 3298 N N . THR A 1 433 ? -17.797 39.031 32.656 1 95.75 433 THR A N 1
ATOM 3299 C CA . THR A 1 433 ? -18.312 40.156 33.375 1 95.75 433 THR A CA 1
ATOM 3300 C C . THR A 1 433 ? -18.203 39.938 34.875 1 95.75 433 THR A C 1
ATOM 3302 O O . THR A 1 433 ? -18.703 38.906 35.406 1 95.75 433 THR A O 1
ATOM 3305 N N . ASN A 1 434 ? -17.547 40.875 35.562 1 95.25 434 ASN A N 1
ATOM 3306 C CA . ASN A 1 434 ? -17.5 40.844 37 1 95.25 434 ASN A CA 1
ATOM 3307 C C . ASN A 1 434 ? -18.875 41.125 37.625 1 95.25 434 ASN A C 1
ATOM 3309 O O . ASN A 1 434 ? -19.422 42.219 37.469 1 95.25 434 ASN A O 1
ATOM 3313 N N . PRO A 1 435 ? -19.359 40.25 38.344 1 91.38 435 PRO A N 1
ATOM 3314 C CA . PRO A 1 435 ? -20.719 40.406 38.875 1 91.38 435 PRO A CA 1
ATOM 3315 C C . PRO A 1 435 ? -20.797 41.562 39.875 1 91.38 435 PRO A C 1
ATOM 3317 O O . PRO A 1 435 ? -21.875 42.156 40.062 1 91.38 435 PRO A O 1
ATOM 3320 N N . ASN A 1 436 ? -19.719 42.031 40.5 1 91.75 436 ASN A N 1
ATOM 3321 C CA . ASN A 1 436 ? -19.766 43.094 41.5 1 91.75 436 ASN A CA 1
ATOM 3322 C C . ASN A 1 436 ? -19.578 44.469 40.844 1 91.75 436 ASN A C 1
ATOM 3324 O O . ASN A 1 436 ? -19.531 45.5 41.562 1 91.75 436 ASN A O 1
ATOM 3328 N N . GLY A 1 437 ? -19.359 44.469 39.562 1 90.25 437 GLY A N 1
ATOM 3329 C CA . GLY A 1 437 ? -19.312 45.719 38.812 1 90.25 437 GLY A CA 1
ATOM 3330 C C . GLY A 1 437 ? -17.969 46.438 38.875 1 90.25 437 GLY A C 1
ATOM 3331 O O . GLY A 1 437 ? -17.812 47.531 38.375 1 90.25 437 GLY A O 1
ATOM 3332 N N . LYS A 1 438 ? -16.984 45.844 39.594 1 92.69 438 LYS A N 1
ATOM 3333 C CA . LYS A 1 438 ? -15.672 46.469 39.75 1 92.69 438 LYS A CA 1
ATOM 3334 C C . LYS A 1 438 ? -14.727 46.031 38.625 1 92.69 438 LYS A C 1
ATOM 3336 O O . LYS A 1 438 ? -15.125 45.312 37.719 1 92.69 438 LYS A O 1
ATOM 3341 N N . GLY A 1 439 ? -13.516 46.594 38.688 1 93.38 439 GLY A N 1
ATOM 3342 C CA . GLY A 1 439 ? -12.531 46.344 37.656 1 93.38 439 GLY A CA 1
ATOM 3343 C C . GLY A 1 439 ? -11.977 44.938 37.688 1 93.38 439 GLY A C 1
ATOM 3344 O O . GLY A 1 439 ? -12.422 44.094 38.469 1 93.38 439 GLY A O 1
ATOM 3345 N N . LEU A 1 440 ? -11.133 44.625 36.656 1 95 440 LEU A N 1
ATOM 3346 C CA . LEU A 1 440 ? -10.562 43.281 36.469 1 95 440 LEU A CA 1
ATOM 3347 C C . LEU A 1 440 ? -9.047 43.375 36.375 1 95 440 LEU A C 1
ATOM 3349 O O . LEU A 1 440 ? -8.5 44.344 35.844 1 95 440 LEU A O 1
ATOM 3353 N N . GLN A 1 441 ? -8.422 42.375 36.906 1 93.31 441 GLN A N 1
ATOM 3354 C CA . GLN A 1 441 ? -7.016 42.094 36.625 1 93.31 441 GLN A CA 1
ATOM 3355 C C . GLN A 1 441 ? -6.867 40.875 35.688 1 93.31 441 GLN A C 1
ATOM 3357 O O . GLN A 1 441 ? -7.457 39.844 35.938 1 93.31 441 GLN A O 1
ATOM 3362 N N . VAL A 1 442 ? -6.074 41.062 34.562 1 93.62 442 VAL A N 1
ATOM 3363 C CA . VAL A 1 442 ? -5.945 40.031 33.531 1 93.62 442 VAL A CA 1
ATOM 3364 C C . VAL A 1 442 ? -4.477 39.625 33.406 1 93.62 442 VAL A C 1
ATOM 3366 O O . VAL A 1 442 ? -3.611 40.5 33.25 1 93.62 442 VAL A O 1
ATOM 3369 N N . GLN A 1 443 ? -4.238 38.375 33.469 1 92.06 443 GLN A N 1
ATOM 3370 C CA . GLN A 1 443 ? -2.918 37.812 33.219 1 92.06 443 GLN A CA 1
ATOM 3371 C C . GLN A 1 443 ? -2.947 36.875 31.984 1 92.06 443 GLN A C 1
ATOM 3373 O O . GLN A 1 443 ? -3.846 36.062 31.844 1 92.06 443 GLN A O 1
ATOM 3378 N N . VAL A 1 444 ? -1.926 37.094 31.109 1 92.81 444 VAL A N 1
ATOM 3379 C CA . VAL A 1 444 ? -1.942 36.406 29.844 1 92.81 444 VAL A CA 1
ATOM 3380 C C . VAL A 1 444 ? -0.598 35.719 29.609 1 92.81 444 VAL A C 1
ATOM 3382 O O . VAL A 1 444 ? 0.455 36.344 29.703 1 92.81 444 VAL A O 1
ATOM 3385 N N . PHE A 1 445 ? -0.626 34.406 29.359 1 90.94 445 PHE A N 1
ATOM 3386 C CA . PHE A 1 445 ? 0.483 33.625 28.828 1 90.94 445 PHE A CA 1
ATOM 3387 C C . PHE A 1 445 ? 0.218 33.219 27.375 1 90.94 445 PHE A C 1
ATOM 3389 O O . PHE A 1 445 ? -0.89 32.812 27.047 1 90.94 445 PHE A O 1
ATOM 3396 N N . TYR A 1 446 ? 1.251 33.469 26.453 1 90.44 446 TYR A N 1
ATOM 3397 C CA . TYR A 1 446 ? 0.882 33.219 25.062 1 90.44 446 TYR A CA 1
ATOM 3398 C C . TYR A 1 446 ? 2.117 32.938 24.219 1 90.44 446 TYR A C 1
ATOM 3400 O O . TYR A 1 446 ? 3.223 33.344 24.562 1 90.44 446 TYR A O 1
ATOM 3408 N N . GLU A 1 447 ? 1.995 32.125 23.25 1 88.56 447 GLU A N 1
ATOM 3409 C CA . GLU A 1 447 ? 2.855 31.938 22.078 1 88.56 447 GLU A CA 1
ATOM 3410 C C . GLU A 1 447 ? 2.043 31.953 20.781 1 88.56 447 GLU A C 1
ATOM 3412 O O . GLU A 1 447 ? 1.335 31 20.484 1 88.56 447 GLU A O 1
ATOM 3417 N N . LEU A 1 448 ? 2.055 33.062 20.078 1 91.44 448 LEU A N 1
ATOM 3418 C CA . LEU A 1 448 ? 1.308 33.281 18.844 1 91.44 448 LEU A CA 1
ATOM 3419 C C . LEU A 1 448 ? 2.246 33.656 17.703 1 91.44 448 LEU A C 1
ATOM 3421 O O . LEU A 1 448 ? 3.396 34.031 17.938 1 91.44 448 LEU A O 1
ATOM 3425 N N . GLU A 1 449 ? 1.752 33.469 16.516 1 89.19 449 GLU A N 1
ATOM 3426 C CA . GLU A 1 449 ? 2.539 33.969 15.383 1 89.19 449 GLU A CA 1
ATOM 3427 C C . GLU A 1 449 ? 2.695 35.469 15.445 1 89.19 449 GLU A C 1
ATOM 3429 O O . GLU A 1 449 ? 1.712 36.219 15.328 1 89.19 449 GLU A O 1
ATOM 3434 N N . ALA A 1 450 ? 3.891 35.844 15.484 1 82.75 450 ALA A N 1
ATOM 3435 C CA . ALA A 1 450 ? 4.176 37.281 15.719 1 82.75 450 ALA A CA 1
ATOM 3436 C C . ALA A 1 450 ? 3.707 38.125 14.547 1 82.75 450 ALA A C 1
ATOM 3438 O O . ALA A 1 450 ? 4.082 37.875 13.398 1 82.75 450 ALA A O 1
ATOM 3439 N N . GLY A 1 451 ? 2.934 39.062 14.859 1 81.44 451 GLY A N 1
ATOM 3440 C CA . GLY A 1 451 ? 2.537 40.094 13.891 1 81.44 451 GLY A CA 1
ATOM 3441 C C . GLY A 1 451 ? 1.442 39.625 12.953 1 81.44 451 GLY A C 1
ATOM 3442 O O . GLY A 1 451 ? 1.002 40.375 12.078 1 81.44 451 GLY A O 1
ATOM 3443 N N . LYS A 1 452 ? 1.009 38.406 13.172 1 86.25 452 LYS A N 1
ATOM 3444 C CA . LYS A 1 452 ? -0.001 37.875 12.266 1 86.25 452 LYS A CA 1
ATOM 3445 C C . LYS A 1 452 ? -1.229 37.406 13.039 1 86.25 452 LYS A C 1
ATOM 3447 O O . LYS A 1 452 ? -2.363 37.656 12.617 1 86.25 452 LYS A O 1
ATOM 3452 N N . ASP A 1 453 ? -0.979 36.688 14.133 1 92.56 453 ASP A N 1
ATOM 3453 C CA . ASP A 1 453 ? -2.053 36.219 15.008 1 92.56 453 ASP A CA 1
ATOM 3454 C C . ASP A 1 453 ? -2.145 37.094 16.266 1 92.56 453 ASP A C 1
ATOM 3456 O O . ASP A 1 453 ? -1.123 37.469 16.828 1 92.56 453 ASP A O 1
ATOM 3460 N N . PHE A 1 454 ? -3.449 37.406 16.641 1 92 454 PHE A N 1
ATOM 3461 C CA . PHE A 1 454 ? -3.598 38.375 17.703 1 92 454 PHE A CA 1
ATOM 3462 C C . PHE A 1 454 ? -4.645 37.938 18.719 1 92 454 PHE A C 1
ATOM 3464 O O . PHE A 1 454 ? -5.691 37.406 18.344 1 92 454 PHE A O 1
ATOM 3471 N N . LEU A 1 455 ? -4.301 38.125 19.969 1 95.12 455 LEU A N 1
ATOM 3472 C CA . LEU A 1 455 ? -5.258 38.125 21.062 1 95.12 455 LEU A CA 1
ATOM 3473 C C . LEU A 1 455 ? -5.496 39.531 21.562 1 95.12 455 LEU A C 1
ATOM 3475 O O . LEU A 1 455 ? -4.602 40.156 22.156 1 95.12 455 LEU A O 1
ATOM 3479 N N . LYS A 1 456 ? -6.719 40.062 21.375 1 92.69 456 LYS A N 1
ATOM 3480 C CA . LYS A 1 456 ? -7.07 41.438 21.703 1 92.69 456 LYS A CA 1
ATOM 3481 C C . LYS A 1 456 ? -8.148 41.5 22.797 1 92.69 456 LYS A C 1
ATOM 3483 O O . LYS A 1 456 ? -9.047 40.656 22.812 1 92.69 456 LYS A O 1
ATOM 3488 N N . PHE A 1 457 ? -8.031 42.438 23.641 1 92.62 457 PHE A N 1
ATOM 3489 C CA . PHE A 1 457 ? -9 42.625 24.719 1 92.62 457 PHE A CA 1
ATOM 3490 C C . PHE A 1 457 ? -9.727 43.969 24.578 1 92.62 457 PHE A C 1
ATOM 3492 O O . PHE A 1 457 ? -9.102 45 24.344 1 92.62 457 PHE A O 1
ATOM 3499 N N . TYR A 1 458 ? -11.016 43.906 24.703 1 91.62 458 TYR A N 1
ATOM 3500 C CA . TYR A 1 458 ? -11.875 45.062 24.562 1 91.62 458 TYR A CA 1
ATOM 3501 C C . TYR A 1 458 ? -12.703 45.281 25.828 1 91.62 458 TYR A C 1
ATOM 3503 O O . TYR A 1 458 ? -13.039 44.344 26.531 1 91.62 458 TYR A O 1
ATOM 3511 N N . ASP A 1 459 ? -13.008 46.531 26.094 1 91.19 459 ASP A N 1
ATOM 3512 C CA . ASP A 1 459 ? -13.883 46.812 27.234 1 91.19 459 ASP A CA 1
ATOM 3513 C C . ASP A 1 459 ? -15.352 46.781 26.812 1 91.19 459 ASP A C 1
ATOM 3515 O O . ASP A 1 459 ? -15.68 46.344 25.703 1 91.19 459 ASP A O 1
ATOM 3519 N N . SER A 1 460 ? -16.172 47.156 27.75 1 90.25 460 SER A N 1
ATOM 3520 C CA . SER A 1 460 ? -17.609 47.062 27.531 1 90.25 460 SER A CA 1
ATOM 3521 C C . SER A 1 460 ? -18.047 48 26.406 1 90.25 460 SER A C 1
ATOM 3523 O O . SER A 1 460 ? -19.109 47.781 25.797 1 90.25 460 SER A O 1
ATOM 3525 N N . SER A 1 461 ? -17.312 49.094 26.125 1 88.06 461 SER A N 1
ATOM 3526 C CA . SER A 1 461 ? -17.641 50.031 25.062 1 88.06 461 SER A CA 1
ATOM 3527 C C . SER A 1 461 ? -16.938 49.656 23.766 1 88.06 461 SER A C 1
ATOM 3529 O O . SER A 1 461 ? -16.875 50.469 22.828 1 88.06 461 SER A O 1
ATOM 3531 N N . ASN A 1 462 ? -16.234 48.5 23.734 1 88.12 462 ASN A N 1
ATOM 3532 C CA . ASN A 1 462 ? -15.531 47.969 22.578 1 88.12 462 ASN A CA 1
ATOM 3533 C C . ASN A 1 462 ? -14.258 48.75 22.281 1 88.12 462 ASN A C 1
ATOM 3535 O O . ASN A 1 462 ? -13.828 48.844 21.125 1 88.12 462 ASN A O 1
ATOM 3539 N N . ASN A 1 463 ? -13.805 49.469 23.281 1 86.25 463 ASN A N 1
ATOM 3540 C CA . ASN A 1 463 ? -12.484 50.062 23.156 1 86.25 463 ASN A CA 1
ATOM 3541 C C . ASN A 1 463 ? -11.375 49.031 23.391 1 86.25 463 ASN A C 1
ATOM 3543 O O . ASN A 1 463 ? -11.469 48.219 24.297 1 86.25 463 ASN A O 1
ATOM 3547 N N . LEU A 1 464 ? -10.367 49.062 22.547 1 87.5 464 LEU A N 1
ATOM 3548 C CA . LEU A 1 464 ? -9.234 48.156 22.688 1 87.5 464 LEU A CA 1
ATOM 3549 C C . LEU A 1 464 ? -8.445 48.469 23.953 1 87.5 464 LEU A C 1
ATOM 3551 O O . LEU A 1 464 ? -8.016 49.625 24.156 1 87.5 464 LEU A O 1
ATOM 3555 N N . ILE A 1 465 ? -8.289 47.469 24.812 1 85.19 465 ILE A N 1
ATOM 3556 C CA . ILE A 1 465 ? -7.57 47.594 26.078 1 85.19 465 ILE A CA 1
ATOM 3557 C C . ILE A 1 465 ? -6.137 47.094 25.922 1 85.19 465 ILE A C 1
ATOM 3559 O O . ILE A 1 465 ? -5.195 47.719 26.422 1 85.19 465 ILE A O 1
ATOM 3563 N N . ALA A 1 466 ? -6.02 45.969 25.359 1 87.31 466 ALA A N 1
ATOM 3564 C CA . ALA A 1 466 ? -4.73 45.281 25.203 1 87.31 466 ALA A CA 1
ATOM 3565 C C . ALA A 1 466 ? -4.715 44.406 23.969 1 87.31 466 ALA A C 1
ATOM 3567 O O . ALA A 1 466 ? -5.766 43.906 23.531 1 87.31 466 ALA A O 1
ATOM 3568 N N . SER A 1 467 ? -3.566 44.281 23.312 1 86.88 467 SER A N 1
ATOM 3569 C CA . SER A 1 467 ? -3.354 43.406 22.156 1 86.88 467 SER A CA 1
ATOM 3570 C C . SER A 1 467 ? -2.064 42.625 22.297 1 86.88 467 SER A C 1
ATOM 3572 O O . SER A 1 467 ? -1.001 43.188 22.562 1 86.88 467 SER A O 1
ATOM 3574 N N . PHE A 1 468 ? -2.199 41.312 22.156 1 88.31 468 PHE A N 1
ATOM 3575 C CA . PHE A 1 468 ? -1.049 40.438 22.359 1 88.31 468 PHE A CA 1
ATOM 3576 C C . PHE A 1 468 ? -0.742 39.656 21.078 1 88.31 468 PHE A C 1
ATOM 3578 O O . PHE A 1 468 ? -1.653 39.156 20.422 1 88.31 468 PHE A O 1
ATOM 3585 N N . THR A 1 469 ? 0.437 39.5 20.625 1 88.94 469 THR A N 1
ATOM 3586 C CA . THR A 1 469 ? 1.016 38.688 19.562 1 88.94 469 THR A CA 1
ATOM 3587 C C . THR A 1 469 ? 2.465 38.344 19.875 1 88.94 469 THR A C 1
ATOM 3589 O O . THR A 1 469 ? 3.086 38.969 20.75 1 88.94 469 THR A O 1
ATOM 3592 N N . GLY A 1 470 ? 2.916 37.188 19.297 1 85.94 470 GLY A N 1
ATOM 3593 C CA . GLY A 1 470 ? 4.277 36.75 19.594 1 85.94 470 GLY A CA 1
ATOM 3594 C C . GLY A 1 470 ? 4.363 35.781 20.75 1 85.94 470 GLY A C 1
ATOM 3595 O O . GLY A 1 470 ? 3.6 34.812 20.812 1 85.94 470 GLY A O 1
ATOM 3596 N N . PHE A 1 471 ? 5.375 35.969 21.609 1 79.94 471 PHE A N 1
ATOM 3597 C CA . PHE A 1 471 ? 5.688 34.938 22.609 1 79.94 471 PHE A CA 1
ATOM 3598 C C . PHE A 1 471 ? 5.867 35.562 23.984 1 79.94 471 PHE A C 1
ATOM 3600 O O . PHE A 1 471 ? 6.465 36.656 24.109 1 79.94 471 PHE A O 1
ATOM 3607 N N . GLU A 1 472 ? 5.109 35.031 25.031 1 70.5 472 GLU A N 1
ATOM 3608 C CA . GLU A 1 472 ? 5.246 35.469 26.406 1 70.5 472 GLU A CA 1
ATOM 3609 C C . GLU A 1 472 ? 5.203 34.281 27.375 1 70.5 472 GLU A C 1
ATOM 3611 O O . GLU A 1 472 ? 4.199 33.594 27.453 1 70.5 472 GLU A O 1
ATOM 3616 N N . VAL A 1 473 ? 6.324 34.125 28.25 1 65.81 473 VAL A N 1
ATOM 3617 C CA . VAL A 1 473 ? 6.402 33 29.156 1 65.81 473 VAL A CA 1
ATOM 3618 C C . VAL A 1 473 ? 6.156 33.469 30.594 1 65.81 473 VAL A C 1
ATOM 3620 O O . VAL A 1 473 ? 5.727 32.688 31.453 1 65.81 473 VAL A O 1
ATOM 3623 N N . SER A 1 474 ? 6.379 34.688 30.875 1 69 474 SER A N 1
ATOM 3624 C CA . SER A 1 474 ? 6.301 35.156 32.25 1 69 474 SER A CA 1
ATOM 3625 C C . SER A 1 474 ? 4.906 35.656 32.594 1 69 474 SER A C 1
ATOM 3627 O O . SER A 1 474 ? 4.582 35.906 33.75 1 69 474 SER A O 1
ATOM 3629 N N . GLY A 1 475 ? 4.148 35.75 31.609 1 75.5 475 GLY A N 1
ATOM 3630 C CA . GLY A 1 475 ? 2.791 36.219 31.828 1 75.5 475 GLY A CA 1
ATOM 3631 C C . GLY A 1 475 ? 2.676 37.719 31.781 1 75.5 475 GLY A C 1
ATOM 3632 O O . GLY A 1 475 ? 3.348 38.438 32.531 1 75.5 475 GLY A O 1
ATOM 3633 N N . SER A 1 476 ? 1.992 38.312 30.938 1 76.94 476 SER A N 1
ATOM 3634 C CA . SER A 1 476 ? 1.669 39.719 30.859 1 76.94 476 SER A CA 1
ATOM 3635 C C . SER A 1 476 ? 0.389 40.062 31.625 1 76.94 476 SER A C 1
ATOM 3637 O O . SER A 1 476 ? -0.578 39.281 31.578 1 76.94 476 SER A O 1
ATOM 3639 N N . THR A 1 477 ? 0.502 41.062 32.406 1 85.25 477 THR A N 1
ATOM 3640 C CA . THR A 1 477 ? -0.664 41.406 33.219 1 85.25 477 THR A CA 1
ATOM 3641 C C . THR A 1 477 ? -1.127 42.844 32.938 1 85.25 477 THR A C 1
ATOM 3643 O O . THR A 1 477 ? -0.306 43.719 32.688 1 85.25 477 THR A O 1
ATOM 3646 N N . PHE A 1 478 ? -2.424 43.094 32.906 1 83.06 478 PHE A N 1
ATOM 3647 C CA . PHE A 1 478 ? -3.002 44.438 32.844 1 83.06 478 PHE A CA 1
ATOM 3648 C C . PHE A 1 478 ? -4.293 44.5 33.625 1 83.06 478 PHE A C 1
ATOM 3650 O O . PHE A 1 478 ? -4.871 43.469 34 1 83.06 478 PHE A O 1
ATOM 3657 N N . SER A 1 479 ? -4.629 45.688 34.031 1 89.69 479 SER A N 1
ATOM 3658 C CA . SER A 1 479 ? -5.875 45.938 34.75 1 89.69 479 SER A CA 1
ATOM 3659 C C . SER A 1 479 ? -6.797 46.844 33.969 1 89.69 479 SER A C 1
ATOM 3661 O O . SER A 1 479 ? -6.344 47.594 33.125 1 89.69 479 SER A O 1
ATOM 3663 N N . THR A 1 480 ? -8.008 46.75 34.25 1 89.62 480 THR A N 1
ATOM 3664 C CA . THR A 1 480 ? -9.008 47.625 33.656 1 89.62 480 THR A CA 1
ATOM 3665 C C . THR A 1 480 ? -10.086 47.969 34.688 1 89.62 480 THR A C 1
ATOM 3667 O O . THR A 1 480 ? -10.344 47.219 35.594 1 89.62 480 THR A O 1
ATOM 3670 N N . THR A 1 481 ? -10.625 49.156 34.5 1 91.88 481 THR A N 1
ATOM 3671 C CA . THR A 1 481 ? -11.719 49.562 35.375 1 91.88 481 THR A CA 1
ATOM 3672 C C . THR A 1 481 ? -13.055 49.062 34.844 1 91.88 481 THR A C 1
ATOM 3674 O O . THR A 1 481 ? -14.062 49.094 35.562 1 91.88 481 THR A O 1
ATOM 3677 N N . SER A 1 482 ? -13.023 48.562 33.656 1 91.69 482 SER A N 1
ATOM 3678 C CA . SER A 1 482 ? -14.242 48 33.094 1 91.69 482 SER A CA 1
ATOM 3679 C C . SER A 1 482 ? -14.609 46.688 33.781 1 91.69 482 SER A C 1
ATOM 3681 O O . SER A 1 482 ? -13.734 45.875 34.125 1 91.69 482 SER A O 1
ATOM 3683 N N . SER A 1 483 ? -15.867 46.531 34.031 1 94.88 483 SER A N 1
ATOM 3684 C CA . SER A 1 483 ? -16.328 45.312 34.688 1 94.88 483 SER A CA 1
ATOM 3685 C C . SER A 1 483 ? -16.516 44.188 33.688 1 94.88 483 SER A C 1
ATOM 3687 O O . SER A 1 483 ? -16.656 43 34.062 1 94.88 483 SER A O 1
ATOM 3689 N N . THR A 1 484 ? -16.562 44.531 32.438 1 96.31 484 THR A N 1
ATOM 3690 C CA . THR A 1 484 ? -16.719 43.562 31.391 1 96.31 484 THR A CA 1
ATOM 3691 C C . THR A 1 484 ? -15.562 43.625 30.391 1 96.31 484 THR A C 1
ATOM 3693 O O . THR A 1 484 ? -15.172 44.719 29.969 1 96.31 484 THR A O 1
ATOM 3696 N N . ILE A 1 485 ? -15 42.469 30.094 1 95.62 485 ILE A N 1
ATOM 3697 C CA . ILE A 1 485 ? -13.953 42.406 29.078 1 95.62 485 ILE A CA 1
ATOM 3698 C C . ILE A 1 485 ? -14.312 41.344 28.031 1 95.62 485 ILE A C 1
ATOM 3700 O O . ILE A 1 485 ? -14.922 40.344 28.359 1 95.62 485 ILE A O 1
ATOM 3704 N N . THR A 1 486 ? -14.016 41.656 26.797 1 96.12 486 THR A N 1
ATOM 3705 C CA . THR A 1 486 ? -14.125 40.688 25.703 1 96.12 486 THR A CA 1
ATOM 3706 C C . THR A 1 486 ? -12.766 40.469 25.031 1 96.12 486 THR A C 1
ATOM 3708 O O . THR A 1 486 ? -12.133 41.438 24.578 1 96.12 486 THR A O 1
ATOM 3711 N N . ALA A 1 487 ? -12.336 39.312 25.109 1 97.12 487 ALA A N 1
ATOM 3712 C CA . ALA A 1 487 ? -11.125 38.906 24.391 1 97.12 487 ALA A CA 1
ATOM 3713 C C . ALA A 1 487 ? -11.461 38.312 23.031 1 97.12 487 ALA A C 1
ATOM 3715 O O . ALA A 1 487 ? -12.398 37.531 22.906 1 97.12 487 ALA A O 1
ATOM 3716 N N . ARG A 1 488 ? -10.781 38.719 21.984 1 94.94 488 ARG A N 1
ATOM 3717 C CA . ARG A 1 488 ? -10.938 38.156 20.641 1 94.94 488 ARG A CA 1
ATOM 3718 C C . ARG A 1 488 ? -9.609 37.625 20.125 1 94.94 488 ARG A C 1
ATOM 3720 O O . ARG A 1 488 ? -8.625 38.344 20.047 1 94.94 488 ARG A O 1
ATOM 3727 N N . PHE A 1 489 ? -9.578 36.344 19.812 1 96.88 489 PHE A N 1
ATOM 3728 C CA . PHE A 1 489 ? -8.406 35.719 19.203 1 96.88 489 PHE A CA 1
ATOM 3729 C C . PHE A 1 489 ? -8.625 35.562 17.703 1 96.88 489 PHE A C 1
ATOM 3731 O O . PHE A 1 489 ? -9.641 35 17.281 1 96.88 489 PHE A O 1
ATOM 3738 N N . THR A 1 490 ? -7.664 36.062 16.875 1 94.88 490 THR A N 1
ATOM 3739 C CA . THR A 1 490 ? -7.688 35.875 15.438 1 94.88 490 THR A CA 1
ATOM 3740 C C . THR A 1 490 ? -6.352 35.312 14.945 1 94.88 490 THR A C 1
ATOM 3742 O O . THR A 1 490 ? -5.293 35.75 15.406 1 94.88 490 THR A O 1
ATOM 3745 N N . SER A 1 491 ? -6.387 34.344 14.156 1 95.38 491 SER A N 1
ATOM 3746 C CA . SER A 1 491 ? -5.203 33.812 13.484 1 95.38 491 SER A CA 1
ATOM 3747 C C . SER A 1 491 ? -5.344 33.906 11.969 1 95.38 491 SER A C 1
ATOM 3749 O O . SER A 1 491 ? -6.461 33.906 11.438 1 95.38 491 SER A O 1
ATOM 3751 N N . ASP A 1 492 ? -4.227 34.062 11.273 1 93.19 492 ASP A N 1
ATOM 3752 C CA . ASP A 1 492 ? -4.273 34.062 9.82 1 93.19 492 ASP A CA 1
ATOM 3753 C C . ASP A 1 492 ? -4.215 32.656 9.242 1 93.19 492 ASP A C 1
ATOM 3755 O O . ASP A 1 492 ? -4.707 31.719 9.852 1 93.19 492 ASP A O 1
ATOM 3759 N N . TYR A 1 493 ? -3.76 32.469 7.934 1 92.12 493 TYR A N 1
ATOM 3760 C CA . TYR A 1 493 ? -3.936 31.219 7.199 1 92.12 493 TYR A CA 1
ATOM 3761 C C . TYR A 1 493 ? -2.719 30.312 7.363 1 92.12 493 TYR A C 1
ATOM 3763 O O . TYR A 1 493 ? -2.699 29.188 6.852 1 92.12 493 TYR A O 1
ATOM 3771 N N . GLU A 1 494 ? -1.677 30.766 8.07 1 90.94 494 GLU A N 1
ATOM 3772 C CA . GLU A 1 494 ? -0.453 29.969 8.133 1 90.94 494 GLU A CA 1
ATOM 3773 C C . GLU A 1 494 ? 0.223 30.094 9.492 1 90.94 494 GLU A C 1
ATOM 3775 O O . GLU A 1 494 ? -0.109 30.984 10.273 1 90.94 494 GLU A O 1
ATOM 3780 N N . SER A 1 495 ? 1.099 29.203 9.844 1 88.38 495 SER A N 1
ATOM 3781 C CA . SER A 1 495 ? 1.997 29.234 11 1 88.38 495 SER A CA 1
ATOM 3782 C C . SER A 1 495 ? 1.218 29.219 12.305 1 88.38 495 SER A C 1
ATOM 3784 O O . SER A 1 495 ? 0.898 30.266 12.859 1 88.38 495 SER A O 1
ATOM 3786 N N . VAL A 1 496 ? 1.004 28.109 12.836 1 93.31 496 VAL A N 1
ATOM 3787 C CA . VAL A 1 496 ? 0.286 27.969 14.094 1 93.31 496 VAL A CA 1
ATOM 3788 C C . VAL A 1 496 ? 1.272 27.656 15.219 1 93.31 496 VAL A C 1
ATOM 3790 O O . VAL A 1 496 ? 2.258 26.953 15.008 1 93.31 496 VAL A O 1
ATOM 3793 N N . TYR A 1 497 ? 0.945 28.172 16.391 1 90 497 TYR A N 1
ATOM 3794 C CA . TYR A 1 497 ? 1.793 28.016 17.562 1 90 497 TYR A CA 1
ATOM 3795 C C . TYR A 1 497 ? 0.999 27.469 18.75 1 90 497 TYR A C 1
ATOM 3797 O O . TYR A 1 497 ? -0.084 26.906 18.562 1 90 497 TYR A O 1
ATOM 3805 N N . ARG A 1 498 ? 1.489 27.562 20 1 91.44 498 ARG A N 1
ATOM 3806 C CA . ARG A 1 498 ? 0.965 26.766 21.109 1 91.44 498 ARG A CA 1
ATOM 3807 C C . ARG A 1 498 ? -0.158 27.5 21.828 1 91.44 498 ARG A C 1
ATOM 3809 O O . ARG A 1 498 ? -0.764 26.953 22.75 1 91.44 498 ARG A O 1
ATOM 3816 N N . GLY A 1 499 ? -0.421 28.719 21.469 1 94.12 499 GLY A N 1
ATOM 3817 C CA . GLY A 1 499 ? -1.655 29.359 21.891 1 94.12 499 GLY A CA 1
ATOM 3818 C C . GLY A 1 499 ? -1.491 30.188 23.141 1 94.12 499 GLY A C 1
ATOM 3819 O O . GLY A 1 499 ? -0.492 30.891 23.297 1 94.12 499 GLY A O 1
ATOM 3820 N N . PHE A 1 500 ? -2.637 30.25 23.938 1 94.69 500 PHE A N 1
ATOM 3821 C CA . PHE A 1 500 ? -2.615 31.156 25.078 1 94.69 500 PHE A CA 1
ATOM 3822 C C . PHE A 1 500 ? -3.451 30.625 26.234 1 94.69 500 PHE A C 1
ATOM 3824 O O . PHE A 1 500 ? -4.312 29.766 26.031 1 94.69 500 PHE A O 1
ATOM 3831 N N . TYR A 1 501 ? -3.098 31.109 27.359 1 95.44 501 TYR A N 1
ATOM 3832 C CA . TYR A 1 501 ? -3.816 30.922 28.609 1 95.44 501 TYR A CA 1
ATOM 3833 C C . TYR A 1 501 ? -4.066 32.25 29.312 1 95.44 501 TYR A C 1
ATOM 3835 O O . TYR A 1 501 ? -3.135 33.031 29.531 1 95.44 501 TYR A O 1
ATOM 3843 N N . VAL A 1 502 ? -5.344 32.594 29.672 1 96.56 502 VAL A N 1
ATOM 3844 C CA . VAL A 1 502 ? -5.734 33.875 30.281 1 96.56 502 VAL A CA 1
ATOM 3845 C C . VAL A 1 502 ? -6.406 33.625 31.625 1 96.56 502 VAL A C 1
ATOM 3847 O O . VAL A 1 502 ? -7.332 32.812 31.719 1 96.56 502 VAL A O 1
ATOM 3850 N N . GLN A 1 503 ? -5.949 34.312 32.531 1 95.56 503 GLN A N 1
ATOM 3851 C CA . GLN A 1 503 ? -6.574 34.312 33.844 1 95.56 503 GLN A CA 1
ATOM 3852 C C . GLN A 1 503 ? -7.141 35.688 34.188 1 95.56 503 GLN A C 1
ATOM 3854 O O . GLN A 1 503 ? -6.477 36.688 33.969 1 95.56 503 GLN A O 1
ATOM 3859 N N . ILE A 1 504 ? -8.352 35.719 34.688 1 95.88 504 ILE A N 1
ATOM 3860 C CA . ILE A 1 504 ? -9.016 36.969 35.062 1 95.88 504 ILE A CA 1
ATOM 3861 C C . ILE A 1 504 ? -9.375 36.938 36.531 1 95.88 504 ILE A C 1
ATOM 3863 O O . ILE A 1 504 ? -10.047 36.031 37 1 95.88 504 ILE A O 1
ATOM 3867 N N . THR A 1 505 ? -8.969 37.906 37.25 1 94.62 505 THR A N 1
ATOM 3868 C CA . THR A 1 505 ? -9.281 38.062 38.656 1 94.62 505 THR A CA 1
ATOM 3869 C C . THR A 1 505 ? -10.133 39.312 38.875 1 94.62 505 THR A C 1
ATOM 3871 O O . THR A 1 505 ? -9.656 40.438 38.688 1 94.62 505 THR A O 1
ATOM 3874 N N . PRO A 1 506 ? -11.344 39.094 39.375 1 93.44 506 PRO A N 1
ATOM 3875 C CA . PRO A 1 506 ? -12.148 40.25 39.719 1 93.44 506 PRO A CA 1
ATOM 3876 C C . PRO A 1 506 ? -11.555 41.062 40.875 1 93.44 506 PRO A C 1
ATOM 3878 O O . PRO A 1 506 ? -11.023 40.469 41.812 1 93.44 506 PRO A O 1
ATOM 3881 N N . GLN A 1 507 ? -11.641 42.375 40.688 1 87.38 507 GLN A N 1
ATOM 3882 C CA . GLN A 1 507 ? -11.109 43.25 41.75 1 87.38 507 GLN A CA 1
ATOM 3883 C C . GLN A 1 507 ? -12.18 43.562 42.781 1 87.38 507 GLN A C 1
ATOM 3885 O O . GLN A 1 507 ? -13.375 43.562 42.5 1 87.38 507 GLN A O 1
ATOM 3890 N N . MET B 1 1 ? -22.312 -66.438 23.422 1 20.95 1 MET B N 1
ATOM 3891 C CA . MET B 1 1 ? -20.875 -66.625 23.594 1 20.95 1 MET B CA 1
ATOM 3892 C C . MET B 1 1 ? -20.125 -66.312 22.312 1 20.95 1 MET B C 1
ATOM 3894 O O . MET B 1 1 ? -20.031 -67.125 21.391 1 20.95 1 MET B O 1
ATOM 3898 N N . GLY B 1 2 ? -20.234 -65.188 21.859 1 22.39 2 GLY B N 1
ATOM 3899 C CA . GLY B 1 2 ? -20.375 -64.562 20.562 1 22.39 2 GLY B CA 1
ATOM 3900 C C . GLY B 1 2 ? -19.047 -64.312 19.859 1 22.39 2 GLY B C 1
ATOM 3901 O O . GLY B 1 2 ? -18.156 -63.688 20.422 1 22.39 2 GLY B O 1
ATOM 3902 N N . TRP B 1 3 ? -18.625 -65.375 19.141 1 20.44 3 TRP B N 1
ATOM 3903 C CA . TRP B 1 3 ? -17.328 -65.812 18.656 1 20.44 3 TRP B CA 1
ATOM 3904 C C . TRP B 1 3 ? -16.625 -64.75 17.859 1 20.44 3 TRP B C 1
ATOM 3906 O O . TRP B 1 3 ? -17.141 -64.25 16.859 1 20.44 3 TRP B O 1
ATOM 3916 N N . LYS B 1 4 ? -16.031 -64 18.656 1 22 4 LYS B N 1
ATOM 3917 C CA . LYS B 1 4 ? -15.117 -62.875 18.547 1 22 4 LYS B CA 1
ATOM 3918 C C . LYS B 1 4 ? -14.078 -63.094 17.453 1 22 4 LYS B C 1
ATOM 3920 O O . LYS B 1 4 ? -13.398 -64.125 17.438 1 22 4 LYS B O 1
ATOM 3925 N N . PHE B 1 5 ? -14.609 -62.844 16.234 1 21.22 5 PHE B N 1
ATOM 3926 C CA . PHE B 1 5 ? -13.922 -63.094 14.984 1 21.22 5 PHE B CA 1
ATOM 3927 C C . PHE B 1 5 ? -12.438 -62.781 15.102 1 21.22 5 PHE B C 1
ATOM 3929 O O . PHE B 1 5 ? -12.062 -61.594 15.289 1 21.22 5 PHE B O 1
ATOM 3936 N N . ALA B 1 6 ? -12.078 -63.75 15.703 1 21.52 6 ALA B N 1
ATOM 3937 C CA . ALA B 1 6 ? -10.711 -63.906 16.188 1 21.52 6 ALA B CA 1
ATOM 3938 C C . ALA B 1 6 ? -9.703 -63.656 15.07 1 21.52 6 ALA B C 1
ATOM 3940 O O . ALA B 1 6 ? -9.727 -64.312 14.047 1 21.52 6 ALA B O 1
ATOM 3941 N N . VAL B 1 7 ? -9.742 -62.469 15.023 1 24.44 7 VAL B N 1
ATOM 3942 C CA . VAL B 1 7 ? -8.719 -61.906 14.148 1 24.44 7 VAL B CA 1
ATOM 3943 C C . VAL B 1 7 ? -7.383 -62.625 14.406 1 24.44 7 VAL B C 1
ATOM 3945 O O . VAL B 1 7 ? -6.82 -62.5 15.492 1 24.44 7 VAL B O 1
ATOM 3948 N N . LEU B 1 8 ? -7.879 -64.062 14.352 1 21.2 8 LEU B N 1
ATOM 3949 C CA . LEU B 1 8 ? -6.844 -65.062 14.555 1 21.2 8 LEU B CA 1
ATOM 3950 C C . LEU B 1 8 ? -5.496 -64.562 14.039 1 21.2 8 LEU B C 1
ATOM 3952 O O . LEU B 1 8 ? -5.379 -64.188 12.883 1 21.2 8 LEU B O 1
ATOM 3956 N N . LEU B 1 9 ? -4.953 -64.25 15.234 1 21.2 9 LEU B N 1
ATOM 3957 C CA . LEU B 1 9 ? -3.539 -63.906 15.297 1 21.2 9 LEU B CA 1
ATOM 3958 C C . LEU B 1 9 ? -2.672 -65.062 14.836 1 21.2 9 LEU B C 1
ATOM 3960 O O . LEU B 1 9 ? -2.502 -66.062 15.57 1 21.2 9 LEU B O 1
ATOM 3964 N N . LEU B 1 10 ? -3.441 -65.938 14.289 1 18.53 10 LEU B N 1
ATOM 3965 C CA . LEU B 1 10 ? -2.709 -67.188 14.023 1 18.53 10 LEU B CA 1
ATOM 3966 C C . LEU B 1 10 ? -1.222 -66.938 13.844 1 18.53 10 LEU B C 1
ATOM 3968 O O . LEU B 1 10 ? -0.828 -66.188 12.922 1 18.53 10 LEU B O 1
ATOM 3972 N N . ALA B 1 11 ? -0.561 -66.938 15.234 1 20.69 11 ALA B N 1
ATOM 3973 C CA . ALA B 1 11 ? 0.9 -66.938 15.234 1 20.69 11 ALA B CA 1
ATOM 3974 C C . ALA B 1 11 ? 1.434 -68.25 14.781 1 20.69 11 ALA B C 1
ATOM 3976 O O . ALA B 1 11 ? 1.461 -69.25 15.555 1 20.69 11 ALA B O 1
ATOM 3977 N N . VAL B 1 12 ? 0.584 -69.312 14.562 1 24.09 12 VAL B N 1
ATOM 3978 C CA . VAL B 1 12 ? 1.288 -70.562 14.32 1 24.09 12 VAL B CA 1
ATOM 3979 C C . VAL B 1 12 ? 2.75 -70.312 13.984 1 24.09 12 VAL B C 1
ATOM 3981 O O . VAL B 1 12 ? 3.059 -69.312 13.305 1 24.09 12 VAL B O 1
ATOM 3984 N N . LEU B 1 13 ? 3.59 -71.125 15.133 1 24.98 13 LEU B N 1
ATOM 3985 C CA . LEU B 1 13 ? 5.043 -71.25 15.148 1 24.98 13 LEU B CA 1
ATOM 3986 C C . LEU B 1 13 ? 5.555 -71.812 13.828 1 24.98 13 LEU B C 1
ATOM 3988 O O . LEU B 1 13 ? 6.742 -72.125 13.703 1 24.98 13 LEU B O 1
ATOM 3992 N N . VAL B 1 14 ? 5.074 -72.562 13.578 1 27.48 14 VAL B N 1
ATOM 3993 C CA . VAL B 1 14 ? 5.508 -73.375 12.469 1 27.48 14 VAL B CA 1
ATOM 3994 C C . VAL B 1 14 ? 6.301 -72.562 11.469 1 27.48 14 VAL B C 1
ATOM 3996 O O . VAL B 1 14 ? 5.832 -71.5 11.008 1 27.48 14 VAL B O 1
ATOM 3999 N N . LYS B 1 15 ? 8.125 -73.312 11.781 1 30.52 15 LYS B N 1
ATOM 4000 C CA . LYS B 1 15 ? 8.719 -72.125 11.203 1 30.52 15 LYS B CA 1
ATOM 4001 C C . LYS B 1 15 ? 7.809 -71.5 10.141 1 30.52 15 LYS B C 1
ATOM 4003 O O . LYS B 1 15 ? 7.566 -70.312 10.148 1 30.52 15 LYS B O 1
ATOM 4008 N N . ASP B 1 16 ? 7.973 -72.062 9.812 1 28.88 16 ASP B N 1
ATOM 4009 C CA . ASP B 1 16 ? 8.656 -71.438 8.688 1 28.88 16 ASP B CA 1
ATOM 4010 C C . ASP B 1 16 ? 7.676 -70.688 7.809 1 28.88 16 ASP B C 1
ATOM 4012 O O . ASP B 1 16 ? 7.977 -69.562 7.363 1 28.88 16 ASP B O 1
ATOM 4016 N N . ALA B 1 17 ? 6.035 -71.625 7.742 1 38.75 17 ALA B N 1
ATOM 4017 C CA . ALA B 1 17 ? 5.57 -71.438 6.375 1 38.75 17 ALA B CA 1
ATOM 4018 C C . ALA B 1 17 ? 5.031 -70 6.215 1 38.75 17 ALA B C 1
ATOM 4020 O O . ALA B 1 17 ? 4.383 -69.5 7.117 1 38.75 17 ALA B O 1
ATOM 4021 N N . HIS B 1 18 ? 5.137 -69.625 5.332 1 44 18 HIS B N 1
ATOM 4022 C CA . HIS B 1 18 ? 5.145 -68.312 4.598 1 44 18 HIS B CA 1
ATOM 4023 C C . HIS B 1 18 ? 3.822 -67.625 4.77 1 44 18 HIS B C 1
ATOM 4025 O O . HIS B 1 18 ? 2.773 -68.062 4.336 1 44 18 HIS B O 1
ATOM 4031 N N . ALA B 1 19 ? 3.303 -67 6.438 1 55.75 19 ALA B N 1
ATOM 4032 C CA . ALA B 1 19 ? 2.186 -66.062 6.523 1 55.75 19 ALA B CA 1
ATOM 4033 C C . ALA B 1 19 ? 1.926 -65.438 5.172 1 55.75 19 ALA B C 1
ATOM 4035 O O . ALA B 1 19 ? 2.832 -64.812 4.578 1 55.75 19 ALA B O 1
ATOM 4036 N N . VAL B 1 20 ? 0.56 -66.125 4.988 1 72.88 20 VAL B N 1
ATOM 4037 C CA . VAL B 1 20 ? 0.341 -65.625 3.639 1 72.88 20 VAL B CA 1
ATOM 4038 C C . VAL B 1 20 ? -0.686 -64.5 3.674 1 72.88 20 VAL B C 1
ATOM 4040 O O . VAL B 1 20 ? -1.778 -64.625 4.223 1 72.88 20 VAL B O 1
ATOM 4043 N N . CYS B 1 21 ? -0.612 -63.594 3.615 1 76.94 21 CYS B N 1
ATOM 4044 C CA . CYS B 1 21 ? -1.494 -62.438 3.529 1 76.94 21 CYS B CA 1
ATOM 4045 C C . CYS B 1 21 ? -2.482 -62.594 2.379 1 76.94 21 CYS B C 1
ATOM 4047 O O . CYS B 1 21 ? -2.082 -62.625 1.214 1 76.94 21 CYS B O 1
ATOM 4049 N N . SER B 1 22 ? -3.889 -62.562 3.037 1 84.38 22 SER B N 1
ATOM 4050 C CA . SER B 1 22 ? -4.902 -62.812 2.018 1 84.38 22 SER B CA 1
ATOM 4051 C C . SER B 1 22 ? -5.777 -61.594 1.792 1 84.38 22 SER B C 1
ATOM 4053 O O . SER B 1 22 ? -6.082 -60.844 2.736 1 84.38 22 SER B O 1
ATOM 4055 N N . CYS B 1 23 ? -6.105 -61.375 0.373 1 87.62 23 CYS B N 1
ATOM 4056 C CA . CYS B 1 23 ? -7 -60.25 0.08 1 87.62 23 CYS B CA 1
ATOM 4057 C C . CYS B 1 23 ? -8.391 -60.5 0.661 1 87.62 23 CYS B C 1
ATOM 4059 O O . CYS B 1 23 ? -8.852 -61.656 0.709 1 87.62 23 CYS B O 1
ATOM 4061 N N . TYR B 1 24 ? -8.852 -59.406 1.214 1 84.5 24 TYR B N 1
ATOM 4062 C CA . TYR B 1 24 ? -10.195 -59.562 1.763 1 84.5 24 TYR B CA 1
ATOM 4063 C C . TYR B 1 24 ? -11.156 -60.094 0.707 1 84.5 24 TYR B C 1
ATOM 4065 O O . TYR B 1 24 ? -11.977 -60.969 0.99 1 84.5 24 TYR B O 1
ATOM 4073 N N . GLN B 1 25 ? -11.07 -59.531 -0.503 1 78.31 25 GLN B N 1
ATOM 4074 C CA . GLN B 1 25 ? -11.828 -60 -1.648 1 78.31 25 GLN B CA 1
ATOM 4075 C C . GLN B 1 25 ? -10.914 -60.656 -2.684 1 78.31 25 GLN B C 1
ATOM 4077 O O . GLN B 1 25 ? -10.266 -59.969 -3.465 1 78.31 25 GLN B O 1
ATOM 4082 N N . ALA B 1 26 ? -10.82 -61.969 -2.539 1 68.88 26 ALA B N 1
ATOM 4083 C CA . ALA B 1 26 ? -9.703 -62.688 -3.15 1 68.88 26 ALA B CA 1
ATOM 4084 C C . ALA B 1 26 ? -9.898 -62.812 -4.66 1 68.88 26 ALA B C 1
ATOM 4086 O O . ALA B 1 26 ? -8.945 -63.062 -5.395 1 68.88 26 ALA B O 1
ATOM 4087 N N . GLY B 1 27 ? -11.57 -62.719 -5.316 1 80.12 27 GLY B N 1
ATOM 4088 C CA . GLY B 1 27 ? -11.953 -62.781 -6.719 1 80.12 27 GLY B CA 1
ATOM 4089 C C . GLY B 1 27 ? -12.953 -61.688 -7.109 1 80.12 27 GLY B C 1
ATOM 4090 O O . GLY B 1 27 ? -13.391 -60.906 -6.266 1 80.12 27 GLY B O 1
ATOM 4091 N N . ASN B 1 28 ? -13.352 -61.656 -8.484 1 82.5 28 ASN B N 1
ATOM 4092 C CA . ASN B 1 28 ? -14.352 -60.688 -8.953 1 82.5 28 ASN B CA 1
ATOM 4093 C C . ASN B 1 28 ? -15.68 -60.875 -8.234 1 82.5 28 ASN B C 1
ATOM 4095 O O . ASN B 1 28 ? -16.016 -62 -7.805 1 82.5 28 ASN B O 1
ATOM 4099 N N . TYR B 1 29 ? -16.328 -59.781 -7.883 1 87.88 29 TYR B N 1
ATOM 4100 C CA . TYR B 1 29 ? -17.562 -59.75 -7.109 1 87.88 29 TYR B CA 1
ATOM 4101 C C . TYR B 1 29 ? -18.75 -59.469 -8.016 1 87.88 29 TYR B C 1
ATOM 4103 O O . TYR B 1 29 ? -18.703 -58.625 -8.891 1 87.88 29 TYR B O 1
ATOM 4111 N N . THR B 1 30 ? -19.984 -60.344 -8.023 1 88.62 30 THR B N 1
ATOM 4112 C CA . THR B 1 30 ? -21.266 -60.031 -8.656 1 88.62 30 THR B CA 1
ATOM 4113 C C . THR B 1 30 ? -22.375 -59.969 -7.613 1 88.62 30 THR B C 1
ATOM 4115 O O . THR B 1 30 ? -22.578 -60.906 -6.852 1 88.62 30 THR B O 1
ATOM 4118 N N . GLY B 1 31 ? -23.016 -58.844 -7.488 1 86.25 31 GLY B N 1
ATOM 4119 C CA . GLY B 1 31 ? -24.094 -58.719 -6.523 1 86.25 31 GLY B CA 1
ATOM 4120 C C . GLY B 1 31 ? -24.578 -57.281 -6.348 1 86.25 31 GLY B C 1
ATOM 4121 O O . GLY B 1 31 ? -24.125 -56.375 -7.047 1 86.25 31 GLY B O 1
ATOM 4122 N N . ALA B 1 32 ? -25.625 -57.062 -5.398 1 82.62 32 ALA B N 1
ATOM 4123 C CA . ALA B 1 32 ? -26.328 -55.781 -5.273 1 82.62 32 ALA B CA 1
ATOM 4124 C C . ALA B 1 32 ? -25.594 -54.844 -4.328 1 82.62 32 ALA B C 1
ATOM 4126 O O . ALA B 1 32 ? -25.859 -53.625 -4.32 1 82.62 32 ALA B O 1
ATOM 4127 N N . THR B 1 33 ? -24.672 -55.281 -3.367 1 82 33 THR B N 1
ATOM 4128 C CA . THR B 1 33 ? -23.844 -54.469 -2.473 1 82 33 THR B CA 1
ATOM 4129 C C . THR B 1 33 ? -22.422 -55.031 -2.422 1 82 33 THR B C 1
ATOM 4131 O O . THR B 1 33 ? -22.172 -56.094 -1.843 1 82 33 THR B O 1
ATOM 4134 N N . ALA B 1 34 ? -21.234 -54.406 -3.145 1 85.31 34 ALA B N 1
ATOM 4135 C CA . ALA B 1 34 ? -19.844 -54.844 -3.18 1 85.31 34 ALA B CA 1
ATOM 4136 C C . ALA B 1 34 ? -19.125 -54.469 -1.886 1 85.31 34 ALA B C 1
ATOM 4138 O O . ALA B 1 34 ? -19.062 -53.312 -1.509 1 85.31 34 ALA B O 1
ATOM 4139 N N . PRO B 1 35 ? -18.469 -55.375 -1.114 1 83 35 PRO B N 1
ATOM 4140 C CA . PRO B 1 35 ? -17.781 -55.125 0.151 1 83 35 PRO B CA 1
ATOM 4141 C C . PRO B 1 35 ? -16.328 -54.656 -0.047 1 83 35 PRO B C 1
ATOM 4143 O O . PRO B 1 35 ? -15.68 -55.031 -1.018 1 83 35 PRO B O 1
ATOM 4146 N N . ILE B 1 36 ? -15.875 -53.688 0.841 1 85.75 36 ILE B N 1
ATOM 4147 C CA . ILE B 1 36 ? -14.516 -53.156 0.861 1 85.75 36 ILE B CA 1
ATOM 4148 C C . ILE B 1 36 ? -13.922 -53.312 2.262 1 85.75 36 ILE B C 1
ATOM 4150 O O . ILE B 1 36 ? -14.492 -52.812 3.238 1 85.75 36 ILE B O 1
ATOM 4154 N N . SER B 1 37 ? -12.523 -54.125 2.42 1 80.81 37 SER B N 1
ATOM 4155 C CA . SER B 1 37 ? -11.781 -54.25 3.674 1 80.81 37 SER B CA 1
ATOM 4156 C C . SER B 1 37 ? -10.305 -54.531 3.418 1 80.81 37 SER B C 1
ATOM 4158 O O . SER B 1 37 ? -9.922 -54.938 2.33 1 80.81 37 SER B O 1
ATOM 4160 N N . ASN B 1 38 ? -9.414 -54.5 4.465 1 80.69 38 ASN B N 1
ATOM 4161 C CA . ASN B 1 38 ? -7.988 -54.812 4.348 1 80.69 38 ASN B CA 1
ATOM 4162 C C . ASN B 1 38 ? -7.738 -56.312 4.148 1 80.69 38 ASN B C 1
ATOM 4164 O O . ASN B 1 38 ? -8.578 -57.125 4.504 1 80.69 38 ASN B O 1
ATOM 4168 N N . ALA B 1 39 ? -6.379 -56.594 3.637 1 80.88 39 ALA B N 1
ATOM 4169 C CA . ALA B 1 39 ? -5.941 -58 3.635 1 80.88 39 ALA B CA 1
ATOM 4170 C C . ALA B 1 39 ? -5.742 -58.5 5.059 1 80.88 39 ALA B C 1
ATOM 4172 O O . ALA B 1 39 ? -5.57 -57.719 5.992 1 80.88 39 ALA B O 1
ATOM 4173 N N . TYR B 1 40 ? -5.613 -59.844 5.312 1 77.12 40 TYR B N 1
ATOM 4174 C CA . TYR B 1 40 ? -5.445 -60.375 6.648 1 77.12 40 TYR B CA 1
ATOM 4175 C C . TYR B 1 40 ? -4.574 -61.625 6.617 1 77.12 40 TYR B C 1
ATOM 4177 O O . TYR B 1 40 ? -4.543 -62.344 5.613 1 77.12 40 TYR B O 1
ATOM 4185 N N . ASN B 1 41 ? -3.609 -61.812 7.617 1 79.62 41 ASN B N 1
ATOM 4186 C CA . ASN B 1 41 ? -2.82 -63.031 7.762 1 79.62 41 ASN B CA 1
ATOM 4187 C C . ASN B 1 41 ? -3.709 -64.25 7.992 1 79.62 41 ASN B C 1
ATOM 4189 O O . ASN B 1 41 ? -4.516 -64.25 8.922 1 79.62 41 ASN B O 1
ATOM 4193 N N . ASN B 1 42 ? -3.527 -65.188 7.199 1 70.94 42 ASN B N 1
ATOM 4194 C CA . ASN B 1 42 ? -4.422 -66.375 7.238 1 70.94 42 ASN B CA 1
ATOM 4195 C C . ASN B 1 42 ? -4.281 -67.125 8.547 1 70.94 42 ASN B C 1
ATOM 4197 O O . ASN B 1 42 ? -5.121 -68 8.867 1 70.94 42 ASN B O 1
ATOM 4201 N N . SER B 1 43 ? -2.844 -66.688 9.406 1 72.56 43 SER B N 1
ATOM 4202 C CA . SER B 1 43 ? -2.549 -67.438 10.617 1 72.56 43 SER B CA 1
ATOM 4203 C C . SER B 1 43 ? -3.285 -66.812 11.82 1 72.56 43 SER B C 1
ATOM 4205 O O . SER B 1 43 ? -3.752 -67.562 12.688 1 72.56 43 SER B O 1
ATOM 4207 N N . ASP B 1 44 ? -3.658 -65.438 12.133 1 69.44 44 ASP B N 1
ATOM 4208 C CA . ASP B 1 44 ? -4.223 -64.812 13.328 1 69.44 44 ASP B CA 1
ATOM 4209 C C . ASP B 1 44 ? -5.164 -63.656 12.953 1 69.44 44 ASP B C 1
ATOM 4211 O O . ASP B 1 44 ? -5.617 -62.906 13.828 1 69.44 44 ASP B O 1
ATOM 4215 N N . PHE B 1 45 ? -5.559 -63.344 11.688 1 74.44 45 PHE B N 1
ATOM 4216 C CA . PHE B 1 45 ? -6.539 -62.438 11.117 1 74.44 45 PHE B CA 1
ATOM 4217 C C . PHE B 1 45 ? -6.168 -61 11.414 1 74.44 45 PHE B C 1
ATOM 4219 O O . PHE B 1 45 ? -7.031 -60.094 11.438 1 74.44 45 PHE B O 1
ATOM 4226 N N . SER B 1 46 ? -4.676 -61.031 11.648 1 78.12 46 SER B N 1
ATOM 4227 C CA . SER B 1 46 ? -4.219 -59.656 11.82 1 78.12 46 SER B CA 1
ATOM 4228 C C . SER B 1 46 ? -4.164 -58.906 10.492 1 78.12 46 SER B C 1
ATOM 4230 O O . SER B 1 46 ? -3.973 -59.531 9.438 1 78.12 46 SER B O 1
ATOM 4232 N N . ALA B 1 47 ? -4.578 -57.625 10.445 1 80.81 47 ALA B N 1
ATOM 4233 C CA . ALA B 1 47 ? -4.426 -56.812 9.234 1 80.81 47 ALA B CA 1
ATOM 4234 C C . ALA B 1 47 ? -3.025 -57 8.648 1 80.81 47 ALA B C 1
ATOM 4236 O O . ALA B 1 47 ? -2.033 -56.969 9.375 1 80.81 47 ALA B O 1
ATOM 4237 N N . CYS B 1 48 ? -2.885 -57.031 7.527 1 75.75 48 CYS B N 1
ATOM 4238 C CA . CYS B 1 48 ? -1.595 -56.969 6.848 1 75.75 48 CYS B CA 1
ATOM 4239 C C . CYS B 1 48 ? -1.719 -56.281 5.488 1 75.75 48 CYS B C 1
ATOM 4241 O O . CYS B 1 48 ? -2.828 -56.031 5.027 1 75.75 48 CYS B O 1
ATOM 4243 N N . PHE B 1 49 ? -0.703 -56.188 4.676 1 73.25 49 PHE B N 1
ATOM 4244 C CA . PHE B 1 49 ? -0.844 -55.531 3.377 1 73.25 49 PHE B CA 1
ATOM 4245 C C . PHE B 1 49 ? -0.291 -56.438 2.268 1 73.25 49 PHE B C 1
ATOM 4247 O O . PHE B 1 49 ? 0.814 -56.969 2.387 1 73.25 49 PHE B O 1
ATOM 4254 N N . SER B 1 50 ? -1.682 -56.781 1.381 1 77.38 50 SER B N 1
ATOM 4255 C CA . SER B 1 50 ? -1.258 -57.469 0.159 1 77.38 50 SER B CA 1
ATOM 4256 C C . SER B 1 50 ? -1.438 -56.562 -1.061 1 77.38 50 SER B C 1
ATOM 4258 O O . SER B 1 50 ? -2.535 -56.062 -1.307 1 77.38 50 SER B O 1
ATOM 4260 N N . SER B 1 51 ? -0.195 -56.469 -1.737 1 77.56 51 SER B N 1
ATOM 4261 C CA . SER B 1 51 ? -0.18 -55.562 -2.877 1 77.56 51 SER B CA 1
ATOM 4262 C C . SER B 1 51 ? -1.044 -56.094 -4.02 1 77.56 51 SER B C 1
ATOM 4264 O O . SER B 1 51 ? -1.282 -55.406 -5 1 77.56 51 SER B O 1
ATOM 4266 N N . ALA B 1 52 ? -1.355 -57.219 -3.785 1 77.25 52 ALA B N 1
ATOM 4267 C CA . ALA B 1 52 ? -2.064 -57.938 -4.84 1 77.25 52 ALA B CA 1
ATOM 4268 C C . ALA B 1 52 ? -3.57 -57.719 -4.742 1 77.25 52 ALA B C 1
ATOM 4270 O O . ALA B 1 52 ? -4.332 -58.188 -5.594 1 77.25 52 ALA B O 1
ATOM 4271 N N . CYS B 1 53 ? -3.83 -57 -3.816 1 78.75 53 CYS B N 1
ATOM 4272 C CA . CYS B 1 53 ? -5.262 -57 -3.547 1 78.75 53 CYS B CA 1
ATOM 4273 C C . CYS B 1 53 ? -5.98 -55.969 -4.398 1 78.75 53 CYS B C 1
ATOM 4275 O O . CYS B 1 53 ? -5.883 -54.75 -4.129 1 78.75 53 CYS B O 1
ATOM 4277 N N . SER B 1 54 ? -6.656 -56.344 -5.613 1 87.88 54 SER B N 1
ATOM 4278 C CA . SER B 1 54 ? -7.586 -55.656 -6.5 1 87.88 54 SER B CA 1
ATOM 4279 C C . SER B 1 54 ? -8.617 -56.625 -7.078 1 87.88 54 SER B C 1
ATOM 4281 O O . SER B 1 54 ? -8.312 -57.781 -7.324 1 87.88 54 SER B O 1
ATOM 4283 N N . TYR B 1 55 ? -9.992 -56.094 -7.105 1 87.69 55 TYR B N 1
ATOM 4284 C CA . TYR B 1 55 ? -10.969 -56.969 -7.73 1 87.69 55 TYR B CA 1
ATOM 4285 C C . TYR B 1 55 ? -12.008 -56.188 -8.508 1 87.69 55 TYR B C 1
ATOM 4287 O O . TYR B 1 55 ? -12.211 -55 -8.242 1 87.69 55 TYR B O 1
ATOM 4295 N N . VAL B 1 56 ? -12.719 -56.906 -9.555 1 91.12 56 VAL B N 1
ATOM 4296 C CA . VAL B 1 56 ? -13.805 -56.312 -10.344 1 91.12 56 VAL B CA 1
ATOM 4297 C C . VAL B 1 56 ? -15.148 -56.656 -9.695 1 91.12 56 VAL B C 1
ATOM 4299 O O . VAL B 1 56 ? -15.398 -57.812 -9.352 1 91.12 56 VAL B O 1
ATOM 4302 N N . ALA B 1 57 ? -16.031 -55.625 -9.422 1 91.81 57 ALA B N 1
ATOM 4303 C CA . ALA B 1 57 ? -17.391 -55.844 -8.945 1 91.81 57 ALA B CA 1
ATOM 4304 C C . ALA B 1 57 ? -18.406 -55.625 -10.078 1 91.81 57 ALA B C 1
ATOM 4306 O O . ALA B 1 57 ? -18.438 -54.594 -10.711 1 91.81 57 ALA B O 1
ATOM 4307 N N . TYR B 1 58 ? -19.328 -56.688 -10.461 1 89.88 58 TYR B N 1
ATOM 4308 C CA . TYR B 1 58 ? -20.422 -56.656 -11.438 1 89.88 58 TYR B CA 1
ATOM 4309 C C . TYR B 1 58 ? -21.781 -56.625 -10.742 1 89.88 58 TYR B C 1
ATOM 4311 O O . TYR B 1 58 ? -22.031 -57.406 -9.836 1 89.88 58 TYR B O 1
ATOM 4319 N N . SER B 1 59 ? -22.797 -55.719 -11.156 1 85.19 59 SER B N 1
ATOM 4320 C CA . SER B 1 59 ? -24.078 -55.5 -10.5 1 85.19 59 SER B CA 1
ATOM 4321 C C . SER B 1 59 ? -25.016 -56.688 -10.734 1 85.19 59 SER B C 1
ATOM 4323 O O . SER B 1 59 ? -26.047 -56.812 -10.062 1 85.19 59 SER B O 1
ATOM 4325 N N . GLY B 1 60 ? -24.797 -57.625 -11.555 1 83.31 60 GLY B N 1
ATOM 4326 C CA . GLY B 1 60 ? -25.609 -58.75 -11.953 1 83.31 60 GLY B CA 1
ATOM 4327 C C . GLY B 1 60 ? -26.625 -58.438 -13.023 1 83.31 60 GLY B C 1
ATOM 4328 O O . GLY B 1 60 ? -27.344 -59.312 -13.508 1 83.31 60 GLY B O 1
ATOM 4329 N N . ASP B 1 61 ? -26.797 -57.031 -13.219 1 80.31 61 ASP B N 1
ATOM 4330 C CA . ASP B 1 61 ? -27.812 -56.5 -14.117 1 80.31 61 ASP B CA 1
ATOM 4331 C C . ASP B 1 61 ? -27.266 -55.281 -14.883 1 80.31 61 ASP B C 1
ATOM 4333 O O . ASP B 1 61 ? -26.906 -54.281 -14.281 1 80.31 61 ASP B O 1
ATOM 4337 N N . ASP B 1 62 ? -27.297 -55.375 -16.297 1 75.62 62 ASP B N 1
ATOM 4338 C CA . ASP B 1 62 ? -26.641 -54.375 -17.125 1 75.62 62 ASP B CA 1
ATOM 4339 C C . ASP B 1 62 ? -27.359 -53.031 -17.062 1 75.62 62 ASP B C 1
ATOM 4341 O O . ASP B 1 62 ? -26.859 -52.031 -17.562 1 75.62 62 ASP B O 1
ATOM 4345 N N . THR B 1 63 ? -28.656 -53.031 -16.438 1 72 63 THR B N 1
ATOM 4346 C CA . THR B 1 63 ? -29.406 -51.781 -16.344 1 72 63 THR B CA 1
ATOM 4347 C C . THR B 1 63 ? -29.219 -51.125 -14.977 1 72 63 THR B C 1
ATOM 4349 O O . THR B 1 63 ? -29.828 -50.094 -14.68 1 72 63 THR B O 1
ATOM 4352 N N . LYS B 1 64 ? -28.25 -51.656 -14.109 1 77.12 64 LYS B N 1
ATOM 4353 C CA . LYS B 1 64 ? -28 -51.156 -12.758 1 77.12 64 LYS B CA 1
ATOM 4354 C C . LYS B 1 64 ? -26.547 -50.719 -12.594 1 77.12 64 LYS B C 1
ATOM 4356 O O . LYS B 1 64 ? -25.625 -51.469 -12.922 1 77.12 64 LYS B O 1
ATOM 4361 N N . GLY B 1 65 ? -26.438 -49.406 -12.219 1 77.94 65 GLY B N 1
ATOM 4362 C CA . GLY B 1 65 ? -25.141 -48.875 -11.867 1 77.94 65 GLY B CA 1
ATOM 4363 C C . GLY B 1 65 ? -24.859 -48.875 -10.375 1 77.94 65 GLY B C 1
ATOM 4364 O O . GLY B 1 65 ? -25.703 -49.312 -9.594 1 77.94 65 GLY B O 1
ATOM 4365 N N . TRP B 1 66 ? -23.453 -48.562 -10.023 1 83.12 66 TRP B N 1
ATOM 4366 C CA . TRP B 1 66 ? -23.047 -48.625 -8.625 1 83.12 66 TRP B CA 1
ATOM 4367 C C . TRP B 1 66 ? -23.078 -47.219 -7.992 1 83.12 66 TRP B C 1
ATOM 4369 O O . TRP B 1 66 ? -22.609 -46.25 -8.594 1 83.12 66 TRP B O 1
ATOM 4379 N N . THR B 1 67 ? -23.797 -47.062 -6.781 1 83.06 67 THR B N 1
ATOM 4380 C CA . THR B 1 67 ? -23.844 -45.812 -6.027 1 83.06 67 THR B CA 1
ATOM 4381 C C . THR B 1 67 ? -24 -46.062 -4.535 1 83.06 67 THR B C 1
ATOM 4383 O O . THR B 1 67 ? -23.938 -47.219 -4.098 1 83.06 67 THR B O 1
ATOM 4386 N N . GLY B 1 68 ? -24.094 -44.906 -3.74 1 80.38 68 GLY B N 1
ATOM 4387 C CA . GLY B 1 68 ? -24.312 -45.031 -2.309 1 80.38 68 GLY B CA 1
ATOM 4388 C C . GLY B 1 68 ? -23.094 -45.5 -1.559 1 80.38 68 GLY B C 1
ATOM 4389 O O . GLY B 1 68 ? -23.203 -46.281 -0.616 1 80.38 68 GLY B O 1
ATOM 4390 N N . PHE B 1 69 ? -21.906 -45.156 -1.957 1 78.62 69 PHE B N 1
ATOM 4391 C CA . PHE B 1 69 ? -20.625 -45.531 -1.4 1 78.62 69 PHE B CA 1
ATOM 4392 C C . PHE B 1 69 ? -20.469 -45.031 0.024 1 78.62 69 PHE B C 1
ATOM 4394 O O . PHE B 1 69 ? -20.688 -43.844 0.288 1 78.62 69 PHE B O 1
ATOM 4401 N N . THR B 1 70 ? -20.031 -45.844 0.988 1 84.31 70 THR B N 1
ATOM 4402 C CA . THR B 1 70 ? -19.656 -45.469 2.348 1 84.31 70 THR B CA 1
ATOM 4403 C C . THR B 1 70 ? -18.328 -46.125 2.738 1 84.31 70 THR B C 1
ATOM 4405 O O . THR B 1 70 ? -18.062 -47.25 2.354 1 84.31 70 THR B O 1
ATOM 4408 N N . PHE B 1 71 ? -17.469 -45.438 3.504 1 82.44 71 PHE B N 1
ATOM 4409 C CA . PHE B 1 71 ? -16.109 -45.844 3.809 1 82.44 71 PHE B CA 1
ATOM 4410 C C . PHE B 1 71 ? -15.625 -45.25 5.121 1 82.44 71 PHE B C 1
ATOM 4412 O O . PHE B 1 71 ? -15.758 -44.031 5.332 1 82.44 71 PHE B O 1
ATOM 4419 N N . ASN B 1 72 ? -14.852 -46.094 6.004 1 82.06 72 ASN B N 1
ATOM 4420 C CA . ASN B 1 72 ? -14.352 -45.656 7.305 1 82.06 72 ASN B CA 1
ATOM 4421 C C . ASN B 1 72 ? -12.977 -46.25 7.605 1 82.06 72 ASN B C 1
ATOM 4423 O O . ASN B 1 72 ? -12.797 -47.469 7.531 1 82.06 72 ASN B O 1
ATOM 4427 N N . TRP B 1 73 ? -12.117 -45.438 8.078 1 76.88 73 TRP B N 1
ATOM 4428 C CA . TRP B 1 73 ? -10.867 -45.875 8.695 1 76.88 73 TRP B CA 1
ATOM 4429 C C . TRP B 1 73 ? -11.07 -46.156 10.18 1 76.88 73 TRP B C 1
ATOM 4431 O O . TRP B 1 73 ? -11.727 -45.406 10.891 1 76.88 73 TRP B O 1
ATOM 4441 N N . VAL B 1 74 ? -10.242 -47.281 10.586 1 79.94 74 VAL B N 1
ATOM 4442 C CA . VAL B 1 74 ? -10.266 -47.656 12 1 79.94 74 VAL B CA 1
ATOM 4443 C C . VAL B 1 74 ? -9.18 -46.875 12.75 1 79.94 74 VAL B C 1
ATOM 4445 O O . VAL B 1 74 ? -8.023 -46.844 12.328 1 79.94 74 VAL B O 1
ATOM 4448 N N . LEU B 1 75 ? -9.672 -46.188 13.852 1 77.69 75 LEU B N 1
ATOM 4449 C CA . LEU B 1 75 ? -8.727 -45.469 14.703 1 77.69 75 LEU B CA 1
ATOM 4450 C C . LEU B 1 75 ? -8.211 -46.375 15.812 1 77.69 75 LEU B C 1
ATOM 4452 O O . LEU B 1 75 ? -8.93 -47.25 16.281 1 77.69 75 LEU B O 1
ATOM 4456 N N . PRO B 1 76 ? -6.805 -46.312 16.266 1 75.69 76 PRO B N 1
ATOM 4457 C CA . PRO B 1 76 ? -5.918 -45.281 15.75 1 75.69 76 PRO B CA 1
ATOM 4458 C C . PRO B 1 76 ? -5.406 -45.562 14.344 1 75.69 76 PRO B C 1
ATOM 4460 O O . PRO B 1 76 ? -5.164 -46.75 14.008 1 75.69 76 PRO B O 1
ATOM 4463 N N . LEU B 1 77 ? -5.383 -44.562 13.68 1 74.12 77 LEU B N 1
ATOM 4464 C CA . LEU B 1 77 ? -4.828 -44.719 12.344 1 74.12 77 LEU B CA 1
ATOM 4465 C C . LEU B 1 77 ? -3.424 -45.312 12.406 1 74.12 77 LEU B C 1
ATOM 4467 O O . LEU B 1 77 ? -2.631 -44.969 13.281 1 74.12 77 LEU B O 1
ATOM 4471 N N . ALA B 1 78 ? -3.098 -46.312 11.602 1 74.44 78 ALA B N 1
ATOM 4472 C CA . ALA B 1 78 ? -1.792 -46.969 11.57 1 74.44 78 ALA B CA 1
ATOM 4473 C C . ALA B 1 78 ? -0.747 -46.062 10.906 1 74.44 78 ALA B C 1
ATOM 4475 O O . ALA B 1 78 ? 0.454 -46.312 11.016 1 74.44 78 ALA B O 1
ATOM 4476 N N . ASN B 1 79 ? -1.089 -44.969 10.43 1 77.5 79 ASN B N 1
ATOM 4477 C CA . ASN B 1 79 ? -0.259 -44.062 9.664 1 77.5 79 ASN B CA 1
ATOM 4478 C C . ASN B 1 79 ? 0.625 -44.812 8.664 1 77.5 79 ASN B C 1
ATOM 4480 O O . ASN B 1 79 ? 1.842 -44.625 8.641 1 77.5 79 ASN B O 1
ATOM 4484 N N . ALA B 1 80 ? -0.142 -45.562 7.746 1 86 80 ALA B N 1
ATOM 4485 C CA . ALA B 1 80 ? 0.573 -46.469 6.832 1 86 80 ALA B CA 1
ATOM 4486 C C . ALA B 1 80 ? 0.611 -45.875 5.422 1 86 80 ALA B C 1
ATOM 4488 O O . ALA B 1 80 ? 1.13 -46.5 4.5 1 86 80 ALA B O 1
ATOM 4489 N N . GLY B 1 81 ? 0.236 -45.062 5.34 1 82.44 81 GLY B N 1
ATOM 4490 C CA . GLY B 1 81 ? 0.195 -44.406 4.039 1 82.44 81 GLY B CA 1
ATOM 4491 C C . GLY B 1 81 ? -0.826 -45 3.1 1 82.44 81 GLY B C 1
ATOM 4492 O O . GLY B 1 81 ? -0.57 -45.156 1.901 1 82.44 81 GLY B O 1
ATOM 4493 N N . GLY B 1 82 ? -1.887 -45.125 3.428 1 79.06 82 GLY B N 1
ATOM 4494 C CA . GLY B 1 82 ? -2.852 -45.906 2.676 1 79.06 82 GLY B CA 1
ATOM 4495 C C . GLY B 1 82 ? -3.689 -45.062 1.725 1 79.06 82 GLY B C 1
ATOM 4496 O O . GLY B 1 82 ? -3.877 -43.875 1.942 1 79.06 82 GLY B O 1
ATOM 4497 N N . SER B 1 83 ? -4.164 -45.812 0.571 1 83.94 83 SER B N 1
ATOM 4498 C CA . SER B 1 83 ? -5.07 -45.188 -0.388 1 83.94 83 SER B CA 1
ATOM 4499 C C . SER B 1 83 ? -6.031 -46.219 -0.985 1 83.94 83 SER B C 1
ATOM 4501 O O . SER B 1 83 ? -5.629 -47.312 -1.319 1 83.94 83 SER B O 1
ATOM 4503 N N . LEU B 1 84 ? -7.367 -45.844 -1.006 1 85.56 84 LEU B N 1
ATOM 4504 C CA . LEU B 1 84 ? -8.375 -46.656 -1.697 1 85.56 84 LEU B CA 1
ATOM 4505 C C . LEU B 1 84 ? -8.828 -45.969 -2.979 1 85.56 84 LEU B C 1
ATOM 4507 O O . LEU B 1 84 ? -9.156 -44.781 -2.967 1 85.56 84 LEU B O 1
ATOM 4511 N N . GLN B 1 85 ? -8.867 -46.875 -4.145 1 89.06 85 GLN B N 1
ATOM 4512 C CA . GLN B 1 85 ? -9.328 -46.344 -5.426 1 89.06 85 GLN B CA 1
ATOM 4513 C C . GLN B 1 85 ? -10.422 -47.25 -6.02 1 89.06 85 GLN B C 1
ATOM 4515 O O . GLN B 1 85 ? -10.336 -48.469 -5.973 1 89.06 85 GLN B O 1
ATOM 4520 N N . ILE B 1 86 ? -11.516 -46.688 -6.551 1 84.69 86 ILE B N 1
ATOM 4521 C CA . ILE B 1 86 ? -12.594 -47.344 -7.285 1 84.69 86 ILE B CA 1
ATOM 4522 C C . ILE B 1 86 ? -12.617 -46.844 -8.727 1 84.69 86 ILE B C 1
ATOM 4524 O O . ILE B 1 86 ? -12.695 -45.625 -8.961 1 84.69 86 ILE B O 1
ATOM 4528 N N . PHE B 1 87 ? -12.539 -47.844 -9.672 1 83.69 87 PHE B N 1
ATOM 4529 C CA . PHE B 1 87 ? -12.5 -47.5 -11.094 1 83.69 87 PHE B CA 1
ATOM 4530 C C . PHE B 1 87 ? -13.812 -47.875 -11.773 1 83.69 87 PHE B C 1
ATOM 4532 O O . PHE B 1 87 ? -14.422 -48.875 -11.43 1 83.69 87 PHE B O 1
ATOM 4539 N N . ASP B 1 88 ? -14.289 -47.062 -12.875 1 84.5 88 ASP B N 1
ATOM 4540 C CA . ASP B 1 88 ? -15.453 -47.375 -13.695 1 84.5 88 ASP B CA 1
ATOM 4541 C C . ASP B 1 88 ? -15.117 -48.469 -14.711 1 84.5 88 ASP B C 1
ATOM 4543 O O . ASP B 1 88 ? -14.078 -48.406 -15.375 1 84.5 88 ASP B O 1
ATOM 4547 N N . GLY B 1 89 ? -15.828 -49.469 -14.883 1 82.31 89 GLY B N 1
ATOM 4548 C CA . GLY B 1 89 ? -15.562 -50.594 -15.766 1 82.31 89 GLY B CA 1
ATOM 4549 C C . GLY B 1 89 ? -14.445 -51.5 -15.273 1 82.31 89 GLY B C 1
ATOM 4550 O O . GLY B 1 89 ? -14.281 -51.688 -14.062 1 82.31 89 GLY B O 1
ATOM 4551 N N . THR B 1 90 ? -13.789 -52.094 -16.188 1 77.81 90 THR B N 1
ATOM 4552 C CA . THR B 1 90 ? -12.664 -52.969 -15.875 1 77.81 90 THR B CA 1
ATOM 4553 C C . THR B 1 90 ? -11.398 -52.5 -16.578 1 77.81 90 THR B C 1
ATOM 4555 O O . THR B 1 90 ? -10.836 -53.25 -17.406 1 77.81 90 THR B O 1
ATOM 4558 N N . PRO B 1 91 ? -11.016 -51.156 -16.328 1 77.75 91 PRO B N 1
ATOM 4559 C CA . PRO B 1 91 ? -9.875 -50.625 -17.078 1 77.75 91 PRO B CA 1
ATOM 4560 C C . PRO B 1 91 ? -8.586 -51.406 -16.812 1 77.75 91 PRO B C 1
ATOM 4562 O O . PRO B 1 91 ? -8.461 -52.062 -15.781 1 77.75 91 PRO B O 1
ATOM 4565 N N . ASP B 1 92 ? -7.699 -51.531 -17.625 1 74.38 92 ASP B N 1
ATOM 4566 C CA . ASP B 1 92 ? -6.348 -52.031 -17.391 1 74.38 92 ASP B CA 1
ATOM 4567 C C . ASP B 1 92 ? -5.613 -51.156 -16.375 1 74.38 92 ASP B C 1
ATOM 4569 O O . ASP B 1 92 ? -5.199 -50.031 -16.703 1 74.38 92 ASP B O 1
ATOM 4573 N N . LEU B 1 93 ? -5.359 -51.5 -15.008 1 69.19 93 LEU B N 1
ATOM 4574 C CA . LEU B 1 93 ? -4.852 -50.75 -13.867 1 69.19 93 LEU B CA 1
ATOM 4575 C C . LEU B 1 93 ? -3.379 -50.375 -14.062 1 69.19 93 LEU B C 1
ATOM 4577 O O . LEU B 1 93 ? -2.871 -49.438 -13.43 1 69.19 93 LEU B O 1
ATOM 4581 N N . SER B 1 94 ? -2.844 -51 -14.969 1 70.81 94 SER B N 1
ATOM 4582 C CA . SER B 1 94 ? -1.456 -50.656 -15.281 1 70.81 94 SER B CA 1
ATOM 4583 C C . SER B 1 94 ? -1.361 -49.375 -16.094 1 70.81 94 SER B C 1
ATOM 4585 O O . SER B 1 94 ? -0.299 -48.75 -16.156 1 70.81 94 SER B O 1
ATOM 4587 N N . SER B 1 95 ? -2.4 -49.094 -16.641 1 61.66 95 SER B N 1
ATOM 4588 C CA . SER B 1 95 ? -2.412 -47.938 -17.516 1 61.66 95 SER B CA 1
ATOM 4589 C C . SER B 1 95 ? -2.711 -46.656 -16.734 1 61.66 95 SER B C 1
ATOM 4591 O O . SER B 1 95 ? -2.881 -45.594 -17.312 1 61.66 95 SER B O 1
ATOM 4593 N N . ASN B 1 96 ? -2.633 -46.781 -15.43 1 66.62 96 ASN B N 1
ATOM 4594 C CA . ASN B 1 96 ? -2.898 -45.781 -14.398 1 66.62 96 ASN B CA 1
ATOM 4595 C C . ASN B 1 96 ? -4.141 -44.969 -14.727 1 66.62 96 ASN B C 1
ATOM 4597 O O . ASN B 1 96 ? -4.059 -43.75 -14.875 1 66.62 96 ASN B O 1
ATOM 4601 N N . PRO B 1 97 ? -5.211 -45.75 -14.914 1 74.38 97 PRO B N 1
ATOM 4602 C CA . PRO B 1 97 ? -6.473 -45.062 -15.25 1 74.38 97 PRO B CA 1
ATOM 4603 C C . PRO B 1 97 ? -6.938 -44.125 -14.156 1 74.38 97 PRO B C 1
ATOM 4605 O O . PRO B 1 97 ? -6.543 -44.25 -13 1 74.38 97 PRO B O 1
ATOM 4608 N N . ALA B 1 98 ? -7.867 -43.031 -14.562 1 69.56 98 ALA B N 1
ATOM 4609 C CA . ALA B 1 98 ? -8.438 -42.125 -13.555 1 69.56 98 ALA B CA 1
ATOM 4610 C C . ALA B 1 98 ? -9.484 -42.844 -12.711 1 69.56 98 ALA B C 1
ATOM 4612 O O . ALA B 1 98 ? -10.422 -43.438 -13.25 1 69.56 98 ALA B O 1
ATOM 4613 N N . PRO B 1 99 ? -9.406 -42.75 -11.375 1 81.56 99 PRO B N 1
ATOM 4614 C CA . PRO B 1 99 ? -10.43 -43.438 -10.578 1 81.56 99 PRO B CA 1
ATOM 4615 C C . PRO B 1 99 ? -11.742 -42.656 -10.508 1 81.56 99 PRO B C 1
ATOM 4617 O O . PRO B 1 99 ? -11.727 -41.406 -10.57 1 81.56 99 PRO B O 1
ATOM 4620 N N . LEU B 1 100 ? -12.961 -43.469 -10.477 1 77.94 100 LEU B N 1
ATOM 4621 C CA . LEU B 1 100 ? -14.289 -42.938 -10.234 1 77.94 100 LEU B CA 1
ATOM 4622 C C . LEU B 1 100 ? -14.383 -42.312 -8.844 1 77.94 100 LEU B C 1
ATOM 4624 O O . LEU B 1 100 ? -14.992 -41.25 -8.664 1 77.94 100 LEU B O 1
ATOM 4628 N N . ILE B 1 101 ? -13.922 -42.969 -7.789 1 79.69 101 ILE B N 1
ATOM 4629 C CA . ILE B 1 101 ? -13.812 -42.562 -6.391 1 79.69 101 ILE B CA 1
ATOM 4630 C C . ILE B 1 101 ? -12.406 -42.844 -5.879 1 79.69 101 ILE B C 1
ATOM 4632 O O . ILE B 1 101 ? -11.867 -43.938 -6.105 1 79.69 101 ILE B O 1
ATOM 4636 N N . GLN B 1 102 ? -11.875 -41.875 -5.133 1 76.56 102 GLN B N 1
ATOM 4637 C CA . GLN B 1 102 ? -10.609 -42.094 -4.438 1 76.56 102 GLN B CA 1
ATOM 4638 C C . GLN B 1 102 ? -10.703 -41.625 -2.982 1 76.56 102 GLN B C 1
ATOM 4640 O O . GLN B 1 102 ? -11.164 -40.531 -2.703 1 76.56 102 GLN B O 1
ATOM 4645 N N . ILE B 1 103 ? -10.016 -42.406 -2.141 1 79.38 103 ILE B N 1
ATOM 4646 C CA . ILE B 1 103 ? -10.031 -42.156 -0.701 1 79.38 103 ILE B CA 1
ATOM 4647 C C . ILE B 1 103 ? -8.602 -42.125 -0.167 1 79.38 103 ILE B C 1
ATOM 4649 O O . ILE B 1 103 ? -7.844 -43.094 -0.38 1 79.38 103 ILE B O 1
ATOM 4653 N N . ASN B 1 104 ? -8.289 -41.156 0.558 1 73.19 104 ASN B N 1
ATOM 4654 C CA . ASN B 1 104 ? -7 -41.094 1.245 1 73.19 104 ASN B CA 1
ATOM 4655 C C . ASN B 1 104 ? -7.098 -41.594 2.674 1 73.19 104 ASN B C 1
ATOM 4657 O O . ASN B 1 104 ? -8.18 -41.594 3.27 1 73.19 104 ASN B O 1
ATOM 4661 N N . GLU B 1 105 ? -5.711 -41.812 3.059 1 77.38 105 GLU B N 1
ATOM 4662 C CA . GLU B 1 105 ? -5.676 -42.375 4.406 1 77.38 105 GLU B CA 1
ATOM 4663 C C . GLU B 1 105 ? -6.293 -41.406 5.422 1 77.38 105 GLU B C 1
ATOM 4665 O O . GLU B 1 105 ? -5.91 -40.25 5.488 1 77.38 105 GLU B O 1
ATOM 4670 N N . GLY B 1 106 ? -7.121 -41.75 6.191 1 78.06 106 GLY B N 1
ATOM 4671 C CA . GLY B 1 106 ? -7.816 -41 7.219 1 78.06 106 GLY B CA 1
ATOM 4672 C C . GLY B 1 106 ? -9.094 -40.344 6.719 1 78.06 106 GLY B C 1
ATOM 4673 O O . GLY B 1 106 ? -9.852 -39.75 7.504 1 78.06 106 GLY B O 1
ATOM 4674 N N . GLU B 1 107 ? -9.438 -40.406 5.473 1 81.12 107 GLU B N 1
ATOM 4675 C CA . GLU B 1 107 ? -10.641 -39.812 4.879 1 81.12 107 GLU B CA 1
ATOM 4676 C C . GLU B 1 107 ? -11.82 -40.781 4.961 1 81.12 107 GLU B C 1
ATOM 4678 O O . GLU B 1 107 ? -11.828 -41.812 4.312 1 81.12 107 GLU B O 1
ATOM 4683 N N . ASN B 1 108 ? -12.984 -40.25 5.738 1 82.69 108 ASN B N 1
ATOM 4684 C CA . ASN B 1 108 ? -14.195 -41.094 5.812 1 82.69 108 ASN B CA 1
ATOM 4685 C C . ASN B 1 108 ? -15.273 -40.594 4.855 1 82.69 108 ASN B C 1
ATOM 4687 O O . ASN B 1 108 ? -15.352 -39.375 4.574 1 82.69 108 ASN B O 1
ATOM 4691 N N . VAL B 1 109 ? -16.109 -41.5 4.254 1 83.56 109 VAL B N 1
ATOM 4692 C CA . VAL B 1 109 ? -17.266 -41.188 3.41 1 83.56 109 VAL B CA 1
ATOM 4693 C C . VAL B 1 109 ? -18.547 -41.656 4.094 1 83.56 109 VAL B C 1
ATOM 4695 O O . VAL B 1 109 ? -18.766 -42.844 4.281 1 83.56 109 VAL B O 1
ATOM 4698 N N . ILE B 1 110 ? -19.578 -40.625 4.434 1 80.56 110 ILE B N 1
ATOM 4699 C CA . ILE B 1 110 ? -20.844 -40.938 5.082 1 80.56 110 ILE B CA 1
ATOM 4700 C C . ILE B 1 110 ? -21.984 -40.781 4.09 1 80.56 110 ILE B C 1
ATOM 4702 O O . ILE B 1 110 ? -21.844 -40.094 3.066 1 80.56 110 ILE B O 1
ATOM 4706 N N . ALA B 1 111 ? -23.188 -41.312 4.516 1 71.19 111 ALA B N 1
ATOM 4707 C CA . ALA B 1 111 ? -24.375 -41.281 3.674 1 71.19 111 ALA B CA 1
ATOM 4708 C C . ALA B 1 111 ? -24.797 -39.844 3.359 1 71.19 111 ALA B C 1
ATOM 4710 O O . ALA B 1 111 ? -24.688 -38.969 4.211 1 71.19 111 ALA B O 1
ATOM 4711 N N . ASN B 1 112 ? -25.25 -39.656 1.991 1 64.44 112 ASN B N 1
ATOM 4712 C CA . ASN B 1 112 ? -25.828 -38.438 1.44 1 64.44 112 ASN B CA 1
ATOM 4713 C C . ASN B 1 112 ? -24.797 -37.312 1.294 1 64.44 112 ASN B C 1
ATOM 4715 O O . ASN B 1 112 ? -25.141 -36.125 1.272 1 64.44 112 ASN B O 1
ATOM 4719 N N . THR B 1 113 ? -23.422 -37.844 1.338 1 62.38 113 THR B N 1
ATOM 4720 C CA . THR B 1 113 ? -22.359 -36.906 1.019 1 62.38 113 THR B CA 1
ATOM 4721 C C . THR B 1 113 ? -22 -36.969 -0.466 1 62.38 113 THR B C 1
ATOM 4723 O O . THR B 1 113 ? -22.438 -37.875 -1.175 1 62.38 113 THR B O 1
ATOM 4726 N N . ALA B 1 114 ? -21.141 -35.938 -0.925 1 62.66 114 ALA B N 1
ATOM 4727 C CA . ALA B 1 114 ? -20.859 -35.844 -2.355 1 62.66 114 ALA B CA 1
ATOM 4728 C C . ALA B 1 114 ? -20.359 -37.188 -2.904 1 62.66 114 ALA B C 1
ATOM 4730 O O . ALA B 1 114 ? -20.828 -37.656 -3.941 1 62.66 114 ALA B O 1
ATOM 4731 N N . LYS B 1 115 ? -19.406 -37.969 -2.188 1 63.66 115 LYS B N 1
ATOM 4732 C CA . LYS B 1 115 ? -18.844 -39.25 -2.652 1 63.66 115 LYS B CA 1
ATOM 4733 C C . LYS B 1 115 ? -19.844 -40.375 -2.539 1 63.66 115 LYS B C 1
ATOM 4735 O O . LYS B 1 115 ? -19.812 -41.312 -3.316 1 63.66 115 LYS B O 1
ATOM 4740 N N . ASN B 1 116 ? -20.688 -40.125 -1.633 1 77 116 ASN B N 1
ATOM 4741 C CA . ASN B 1 116 ? -21.734 -41.125 -1.458 1 77 116 ASN B CA 1
ATOM 4742 C C . ASN B 1 116 ? -22.656 -41.219 -2.674 1 77 116 ASN B C 1
ATOM 4744 O O . ASN B 1 116 ? -23.125 -42.281 -3.035 1 77 116 ASN B O 1
ATOM 4748 N N . LEU B 1 117 ? -22.75 -40.188 -3.229 1 72.75 117 LEU B N 1
ATOM 4749 C CA . LEU B 1 117 ? -23.844 -40.094 -4.195 1 72.75 117 LEU B CA 1
ATOM 4750 C C . LEU B 1 117 ? -23.328 -40.312 -5.617 1 72.75 117 LEU B C 1
ATOM 4752 O O . LEU B 1 117 ? -24.109 -40.344 -6.566 1 72.75 117 LEU B O 1
ATOM 4756 N N . ILE B 1 118 ? -22.031 -40.594 -5.738 1 67.38 118 ILE B N 1
ATOM 4757 C CA . ILE B 1 118 ? -21.438 -40.875 -7.043 1 67.38 118 ILE B CA 1
ATOM 4758 C C . ILE B 1 118 ? -22.031 -42.156 -7.605 1 67.38 118 ILE B C 1
ATOM 4760 O O . ILE B 1 118 ? -22.125 -43.156 -6.898 1 67.38 118 ILE B O 1
ATOM 4764 N N . LYS B 1 119 ? -22.328 -42.188 -9.055 1 77.06 119 LYS B N 1
ATOM 4765 C CA . LYS B 1 119 ? -22.906 -43.344 -9.711 1 77.06 119 LYS B CA 1
ATOM 4766 C C . LYS B 1 119 ? -22.031 -43.812 -10.859 1 77.06 119 LYS B C 1
ATOM 4768 O O . LYS B 1 119 ? -21.5 -43.031 -11.617 1 77.06 119 LYS B O 1
ATOM 4773 N N . SER B 1 120 ? -21.828 -45.094 -10.961 1 68 120 SER B N 1
ATOM 4774 C CA . SER B 1 120 ? -21 -45.688 -12.031 1 68 120 SER B CA 1
ATOM 4775 C C . SER B 1 120 ? -21.703 -45.562 -13.383 1 68 120 SER B C 1
ATOM 4777 O O . SER B 1 120 ? -22.938 -45.594 -13.445 1 68 120 SER B O 1
ATOM 4779 N N . THR B 1 121 ? -20.938 -45.469 -14.539 1 72.06 121 THR B N 1
ATOM 4780 C CA . THR B 1 121 ? -21.516 -45.531 -15.883 1 72.06 121 THR B CA 1
ATOM 4781 C C . THR B 1 121 ? -21.594 -46.969 -16.359 1 72.06 121 THR B C 1
ATOM 4783 O O . THR B 1 121 ? -22.188 -47.219 -17.422 1 72.06 121 THR B O 1
ATOM 4786 N N . SER B 1 122 ? -20.953 -47.906 -15.758 1 76.06 122 SER B N 1
ATOM 4787 C CA . SER B 1 122 ? -20.875 -49.312 -16.109 1 76.06 122 SER B CA 1
ATOM 4788 C C . SER B 1 122 ? -21.516 -50.188 -15.031 1 76.06 122 SER B C 1
ATOM 4790 O O . SER B 1 122 ? -21.453 -49.844 -13.844 1 76.06 122 SER B O 1
ATOM 4792 N N . PRO B 1 123 ? -22.094 -51.281 -15.602 1 83.56 123 PRO B N 1
ATOM 4793 C CA . PRO B 1 123 ? -22.625 -52.219 -14.602 1 83.56 123 PRO B CA 1
ATOM 4794 C C . PRO B 1 123 ? -21.516 -52.969 -13.867 1 83.56 123 PRO B C 1
ATOM 4796 O O . PRO B 1 123 ? -21.797 -53.719 -12.93 1 83.56 123 PRO B O 1
ATOM 4799 N N . ARG B 1 124 ? -20.188 -52.562 -14.266 1 85.25 124 ARG B N 1
ATOM 4800 C CA . ARG B 1 124 ? -18.984 -53.125 -13.641 1 85.25 124 ARG B CA 1
ATOM 4801 C C . ARG B 1 124 ? -18.109 -52 -13.086 1 85.25 124 ARG B C 1
ATOM 4803 O O . ARG B 1 124 ? -18 -50.938 -13.688 1 85.25 124 ARG B O 1
ATOM 4810 N N . ILE B 1 125 ? -17.531 -52.25 -11.773 1 85.69 125 ILE B N 1
ATOM 4811 C CA . ILE B 1 125 ? -16.484 -51.375 -11.266 1 85.69 125 ILE B CA 1
ATOM 4812 C C . ILE B 1 125 ? -15.273 -52.219 -10.82 1 85.69 125 ILE B C 1
ATOM 4814 O O . ILE B 1 125 ? -15.422 -53.375 -10.461 1 85.69 125 ILE B O 1
ATOM 4818 N N . THR B 1 126 ? -13.984 -51.594 -10.82 1 86.88 126 THR B N 1
ATOM 4819 C CA . THR B 1 126 ? -12.781 -52.219 -10.273 1 86.88 126 THR B CA 1
ATOM 4820 C C . THR B 1 126 ? -12.359 -51.5 -8.984 1 86.88 126 THR B C 1
ATOM 4822 O O . THR B 1 126 ? -12.18 -50.281 -8.969 1 86.88 126 THR B O 1
ATOM 4825 N N . ILE B 1 127 ? -12.133 -52.219 -7.887 1 83.5 127 ILE B N 1
ATOM 4826 C CA . ILE B 1 127 ? -11.742 -51.688 -6.582 1 83.5 127 ILE B CA 1
ATOM 4827 C C . ILE B 1 127 ? -10.32 -52.125 -6.25 1 83.5 127 ILE B C 1
ATOM 4829 O O . ILE B 1 127 ? -10.023 -53.344 -6.254 1 83.5 127 ILE B O 1
ATOM 4833 N N . GLN B 1 128 ? -9.453 -51.156 -5.941 1 84.81 128 GLN B N 1
ATOM 4834 C CA . GLN B 1 128 ? -8.062 -51.438 -5.617 1 84.81 128 GLN B CA 1
ATOM 4835 C C . GLN B 1 128 ? -7.613 -50.688 -4.379 1 84.81 128 GLN B C 1
ATOM 4837 O O . GLN B 1 128 ? -7.828 -49.469 -4.281 1 84.81 128 GLN B O 1
ATOM 4842 N N . TYR B 1 129 ? -6.961 -51.219 -3.418 1 77.25 129 TYR B N 1
ATOM 4843 C CA . TYR B 1 129 ? -6.297 -50.594 -2.277 1 77.25 129 TYR B CA 1
ATOM 4844 C C . TYR B 1 129 ? -4.781 -50.719 -2.395 1 77.25 129 TYR B C 1
ATOM 4846 O O . TYR B 1 129 ? -4.258 -51.812 -2.672 1 77.25 129 TYR B O 1
ATOM 4854 N N . THR B 1 130 ? -4.141 -49.688 -2.082 1 79 130 THR B N 1
ATOM 4855 C CA . THR B 1 130 ? -2.684 -49.625 -2.08 1 79 130 THR B CA 1
ATOM 4856 C C . THR B 1 130 ? -2.17 -48.938 -0.827 1 79 130 THR B C 1
ATOM 4858 O O . THR B 1 130 ? -2.895 -48.156 -0.208 1 79 130 THR B O 1
ATOM 4861 N N . GLN B 1 131 ? -0.944 -49.094 -0.274 1 73.62 131 GLN B N 1
ATOM 4862 C CA . GLN B 1 131 ? -0.29 -48.375 0.812 1 73.62 131 GLN B CA 1
ATOM 4863 C C . GLN B 1 131 ? 1.221 -48.312 0.604 1 73.62 131 GLN B C 1
ATOM 4865 O O . GLN B 1 131 ? 1.795 -49.188 -0.056 1 73.62 131 GLN B O 1
ATOM 4870 N N . THR B 1 132 ? 1.959 -47.312 1.389 1 82 132 THR B N 1
ATOM 4871 C CA . THR B 1 132 ? 3.396 -47.094 1.256 1 82 132 THR B CA 1
ATOM 4872 C C . THR B 1 132 ? 4.168 -48.062 2.172 1 82 132 THR B C 1
ATOM 4874 O O . THR B 1 132 ? 5.234 -48.531 1.804 1 82 132 THR B O 1
ATOM 4877 N N . SER B 1 133 ? 3.525 -48.25 3.092 1 83.31 133 SER B N 1
ATOM 4878 C CA . SER B 1 133 ? 4.164 -49.125 4.066 1 83.31 133 SER B CA 1
ATOM 4879 C C . SER B 1 133 ? 3.926 -50.594 3.729 1 83.31 133 SER B C 1
ATOM 4881 O O . SER B 1 133 ? 2.805 -50.969 3.406 1 83.31 133 SER B O 1
ATOM 4883 N N . THR B 1 134 ? 4.898 -51.531 4.055 1 73.38 134 THR B N 1
ATOM 4884 C CA . THR B 1 134 ? 4.734 -52.969 3.791 1 73.38 134 THR B CA 1
ATOM 4885 C C . THR B 1 134 ? 4.676 -53.75 5.094 1 73.38 134 THR B C 1
ATOM 4887 O O . THR B 1 134 ? 4.477 -54.969 5.082 1 73.38 134 THR B O 1
ATOM 4890 N N . THR B 1 135 ? 5.004 -52.844 6.125 1 73.12 135 THR B N 1
ATOM 4891 C CA . THR B 1 135 ? 5.117 -53.562 7.383 1 73.12 135 THR B CA 1
ATOM 4892 C C . THR B 1 135 ? 3.941 -53.25 8.305 1 73.12 135 THR B C 1
ATOM 4894 O O . THR B 1 135 ? 3.691 -53.969 9.273 1 73.12 135 THR B O 1
ATOM 4897 N N . THR B 1 136 ? 3.492 -52.094 8.305 1 82.06 136 THR B N 1
ATOM 4898 C CA . THR B 1 136 ? 2.295 -51.656 9.016 1 82.06 136 THR B CA 1
ATOM 4899 C C . THR B 1 136 ? 1.101 -51.594 8.062 1 82.06 136 THR B C 1
ATOM 4901 O O . THR B 1 136 ? 1.245 -51.219 6.906 1 82.06 136 THR B O 1
ATOM 4904 N N . ALA B 1 137 ? 0.016 -52.031 8.711 1 81 137 ALA B N 1
ATOM 4905 C CA . ALA B 1 137 ? -1.135 -52.062 7.809 1 81 137 ALA B CA 1
ATOM 4906 C C . ALA B 1 137 ? -2.275 -51.188 8.328 1 81 137 ALA B C 1
ATOM 4908 O O . ALA B 1 137 ? -2.561 -51.188 9.531 1 81 137 ALA B O 1
ATOM 4909 N N . ASN B 1 138 ? -2.76 -50.562 7.438 1 86.38 138 ASN B N 1
ATOM 4910 C CA . ASN B 1 138 ? -3.979 -49.844 7.812 1 86.38 138 ASN B CA 1
ATOM 4911 C C . ASN B 1 138 ? -5.141 -50.812 8.031 1 86.38 138 ASN B C 1
ATOM 4913 O O . ASN B 1 138 ? -5.184 -51.875 7.434 1 86.38 138 ASN B O 1
ATOM 4917 N N . VAL B 1 139 ? -6.039 -50.344 8.992 1 84.94 139 VAL B N 1
ATOM 4918 C CA . VAL B 1 139 ? -7.301 -51.062 9.133 1 84.94 139 VAL B CA 1
ATOM 4919 C C . VAL B 1 139 ? -8.445 -50.188 8.625 1 84.94 139 VAL B C 1
ATOM 4921 O O . VAL B 1 139 ? -8.578 -49.031 9.023 1 84.94 139 VAL B O 1
ATOM 4924 N N . TYR B 1 140 ? -9.258 -50.781 7.668 1 85.44 140 TYR B N 1
ATOM 4925 C CA . TYR B 1 140 ? -10.352 -50.031 7.074 1 85.44 140 TYR B CA 1
ATOM 4926 C C . TYR B 1 140 ? -11.5 -50.938 6.668 1 85.44 140 TYR B C 1
ATOM 4928 O O . TYR B 1 140 ? -11.312 -52.156 6.543 1 85.44 140 TYR B O 1
ATOM 4936 N N . TYR B 1 141 ? -12.836 -50.281 6.637 1 87.5 141 TYR B N 1
ATOM 4937 C CA . TYR B 1 141 ? -13.984 -51 6.102 1 87.5 141 TYR B CA 1
ATOM 4938 C C . TYR B 1 141 ? -14.914 -50.062 5.344 1 87.5 141 TYR B C 1
ATOM 4940 O O . TYR B 1 141 ? -14.961 -48.875 5.625 1 87.5 141 TYR B O 1
ATOM 4948 N N . GLY B 1 142 ? -15.609 -50.656 4.258 1 87.75 142 GLY B N 1
ATOM 4949 C CA . GLY B 1 142 ? -16.578 -49.906 3.477 1 87.75 142 GLY B CA 1
ATOM 4950 C C . GLY B 1 142 ? -17.375 -50.781 2.527 1 87.75 142 GLY B C 1
ATOM 4951 O O . GLY B 1 142 ? -17.266 -52 2.553 1 87.75 142 GLY B O 1
ATOM 4952 N N . SER B 1 143 ? -18.547 -50.094 1.779 1 88.06 143 SER B N 1
ATOM 4953 C CA . SER B 1 143 ? -19.328 -50.781 0.754 1 88.06 143 SER B CA 1
ATOM 4954 C C . SER B 1 143 ? -19.781 -49.812 -0.335 1 88.06 143 SER B C 1
ATOM 4956 O O . SER B 1 143 ? -19.812 -48.594 -0.13 1 88.06 143 SER B O 1
ATOM 4958 N N . ILE B 1 144 ? -20.172 -50.375 -1.532 1 88.25 144 ILE B N 1
ATOM 4959 C CA . ILE B 1 144 ? -20.812 -49.625 -2.607 1 88.25 144 ILE B CA 1
ATOM 4960 C C . ILE B 1 144 ? -21.984 -50.438 -3.172 1 88.25 144 ILE B C 1
ATOM 4962 O O . ILE B 1 144 ? -21.906 -51.656 -3.307 1 88.25 144 ILE B O 1
ATOM 4966 N N . LYS B 1 145 ? -23.078 -49.688 -3.5 1 86.69 145 LYS B N 1
ATOM 4967 C CA . LYS B 1 145 ? -24.359 -50.312 -3.822 1 86.69 145 LYS B CA 1
ATOM 4968 C C . LYS B 1 145 ? -24.641 -50.25 -5.32 1 86.69 145 LYS B C 1
ATOM 4970 O O . LYS B 1 145 ? -24.297 -49.281 -5.98 1 86.69 145 LYS B O 1
ATOM 4975 N N . ALA B 1 146 ? -25.438 -51.375 -5.938 1 84.06 146 ALA B N 1
ATOM 4976 C CA . ALA B 1 146 ? -25.953 -51.406 -7.301 1 84.06 146 ALA B CA 1
ATOM 4977 C C . ALA B 1 146 ? -27.391 -50.875 -7.355 1 84.06 146 ALA B C 1
ATOM 4979 O O . ALA B 1 146 ? -28.25 -51.344 -6.625 1 84.06 146 ALA B O 1
ATOM 4980 N N . THR B 1 147 ? -27.734 -49.938 -7.957 1 82.25 147 THR B N 1
ATOM 4981 C CA . THR B 1 147 ? -29.078 -49.375 -8.07 1 82.25 147 THR B CA 1
ATOM 4982 C C . THR B 1 147 ? -29.516 -49.312 -9.531 1 82.25 147 THR B C 1
ATOM 4984 O O . THR B 1 147 ? -28.672 -49.219 -10.43 1 82.25 147 THR B O 1
ATOM 4987 N N . PRO B 1 148 ? -31.047 -49.344 -9.781 1 72 148 PRO B N 1
ATOM 4988 C CA . PRO B 1 148 ? -31.484 -49.25 -11.164 1 72 148 PRO B CA 1
ATOM 4989 C C . PRO B 1 148 ? -31.062 -47.906 -11.812 1 72 148 PRO B C 1
ATOM 4991 O O . PRO B 1 148 ? -31.094 -46.875 -11.156 1 72 148 PRO B O 1
ATOM 4994 N N . GLY B 1 149 ? -30.562 -48.094 -13.07 1 65.81 149 GLY B N 1
ATOM 4995 C CA . GLY B 1 149 ? -30.125 -46.969 -13.883 1 65.81 149 GLY B CA 1
ATOM 4996 C C . GLY B 1 149 ? -28.609 -46.812 -13.922 1 65.81 149 GLY B C 1
ATOM 4997 O O . GLY B 1 149 ? -27.922 -47.125 -12.93 1 65.81 149 GLY B O 1
ATOM 4998 N N . LEU B 1 150 ? -27.906 -46.812 -15.133 1 55.78 150 LEU B N 1
ATOM 4999 C CA . LEU B 1 150 ? -26.484 -46.5 -15.328 1 55.78 150 LEU B CA 1
ATOM 5000 C C . LEU B 1 150 ? -26.266 -45 -15.422 1 55.78 150 LEU B C 1
ATOM 5002 O O . LEU B 1 150 ? -27.188 -44.25 -15.797 1 55.78 150 LEU B O 1
ATOM 5006 N N . GLN B 1 151 ? -24.859 -44.812 -14.719 1 56.88 151 GLN B N 1
ATOM 5007 C CA . GLN B 1 151 ? -24.625 -43.406 -15.086 1 56.88 151 GLN B CA 1
ATOM 5008 C C . GLN B 1 151 ? -24.453 -43.25 -16.594 1 56.88 151 GLN B C 1
ATOM 5010 O O . GLN B 1 151 ? -23.828 -44.094 -17.25 1 56.88 151 GLN B O 1
ATOM 5015 N N . PRO B 1 152 ? -25 -42.5 -17.406 1 41.69 152 PRO B N 1
ATOM 5016 C CA . PRO B 1 152 ? -24.766 -42.438 -18.859 1 41.69 152 PRO B CA 1
ATOM 5017 C C . PRO B 1 152 ? -23.281 -42.281 -19.203 1 41.69 152 PRO B C 1
ATOM 5019 O O . PRO B 1 152 ? -22.531 -41.688 -18.438 1 41.69 152 PRO B O 1
ATOM 5022 N N . ILE B 1 153 ? -22.5 -43.406 -19.922 1 40.12 153 ILE B N 1
ATOM 5023 C CA . ILE B 1 153 ? -21.188 -43.438 -20.578 1 40.12 153 ILE B CA 1
ATOM 5024 C C . ILE B 1 153 ? -20.875 -42.031 -21.141 1 40.12 153 ILE B C 1
ATOM 5026 O O . ILE B 1 153 ? -21.609 -41.531 -21.984 1 40.12 153 ILE B O 1
ATOM 5030 N N . ALA B 1 154 ? -20.109 -41.5 -20.469 1 36.47 154 ALA B N 1
ATOM 5031 C CA . ALA B 1 154 ? -19.828 -40.25 -21.172 1 36.47 154 ALA B CA 1
ATOM 5032 C C . ALA B 1 154 ? -18.891 -40.469 -22.359 1 36.47 154 ALA B C 1
ATOM 5034 O O . ALA B 1 154 ? -17.938 -41.219 -22.266 1 36.47 154 ALA B O 1
ATOM 5035 N N . GLU B 1 155 ? -19.281 -40.656 -23.672 1 32.12 155 GLU B N 1
ATOM 5036 C CA . GLU B 1 155 ? -18.656 -40.594 -24.984 1 32.12 155 GLU B CA 1
ATOM 5037 C C . GLU B 1 155 ? -17.344 -39.812 -24.938 1 32.12 155 GLU B C 1
ATOM 5039 O O . GLU B 1 155 ? -17.078 -39.094 -23.984 1 32.12 155 GLU B O 1
ATOM 5044 N N . PRO B 1 156 ? -16.672 -39.531 -26.266 1 29.97 156 PRO B N 1
ATOM 5045 C CA . PRO B 1 156 ? -15.516 -38.844 -26.859 1 29.97 156 PRO B CA 1
ATOM 5046 C C . PRO B 1 156 ? -15.055 -37.625 -26.031 1 29.97 156 PRO B C 1
ATOM 5048 O O . PRO B 1 156 ? -15.891 -36.875 -25.531 1 29.97 156 PRO B O 1
ATOM 5051 N N . THR B 1 157 ? -13.828 -37.781 -25.422 1 31.84 157 THR B N 1
ATOM 5052 C CA . THR B 1 157 ? -13.211 -36.719 -24.656 1 31.84 157 THR B CA 1
ATOM 5053 C C . THR B 1 157 ? -13.469 -35.375 -25.297 1 31.84 157 THR B C 1
ATOM 5055 O O . THR B 1 157 ? -13.023 -35.094 -26.422 1 31.84 157 THR B O 1
ATOM 5058 N N . SER B 1 158 ? -14.484 -34.875 -25.141 1 27.56 158 SER B N 1
ATOM 5059 C CA . SER B 1 158 ? -14.914 -33.531 -25.609 1 27.56 158 SER B CA 1
ATOM 5060 C C . SER B 1 158 ? -13.812 -32.5 -25.406 1 27.56 158 SER B C 1
ATOM 5062 O O . SER B 1 158 ? -13.07 -32.562 -24.422 1 27.56 158 SER B O 1
ATOM 5064 N N . THR B 1 159 ? -13.117 -31.922 -26.562 1 32.94 159 THR B N 1
ATOM 5065 C CA . THR B 1 159 ? -12.438 -30.656 -26.766 1 32.94 159 THR B CA 1
ATOM 5066 C C . THR B 1 159 ? -12.773 -29.672 -25.656 1 32.94 159 THR B C 1
ATOM 5068 O O . THR B 1 159 ? -13.875 -29.109 -25.625 1 32.94 159 THR B O 1
ATOM 5071 N N . THR B 1 160 ? -12.562 -30.125 -24.5 1 34.72 160 THR B N 1
ATOM 5072 C CA . THR B 1 160 ? -12.859 -29.094 -23.5 1 34.72 160 THR B CA 1
ATOM 5073 C C . THR B 1 160 ? -12.57 -27.703 -24.062 1 34.72 160 THR B C 1
ATOM 5075 O O . THR B 1 160 ? -11.492 -27.453 -24.578 1 34.72 160 THR B O 1
ATOM 5078 N N . ALA B 1 161 ? -13.469 -27 -24.266 1 38.22 161 ALA B N 1
ATOM 5079 C CA . ALA B 1 161 ? -13.477 -25.641 -24.781 1 38.22 161 ALA B CA 1
ATOM 5080 C C . ALA B 1 161 ? -12.352 -24.812 -24.172 1 38.22 161 ALA B C 1
ATOM 5082 O O . ALA B 1 161 ? -12.172 -24.797 -22.953 1 38.22 161 ALA B O 1
ATOM 5083 N N . ILE B 1 162 ? -11.109 -24.703 -24.828 1 44.78 162 ILE B N 1
ATOM 5084 C CA . ILE B 1 162 ? -10.109 -23.672 -24.609 1 44.78 162 ILE B CA 1
ATOM 5085 C C . ILE B 1 162 ? -10.758 -22.453 -23.953 1 44.78 162 ILE B C 1
ATOM 5087 O O . ILE B 1 162 ? -11.781 -21.953 -24.422 1 44.78 162 ILE B O 1
ATOM 5091 N N . PRO B 1 163 ? -10.477 -22.281 -22.734 1 48.59 163 PRO B N 1
ATOM 5092 C CA . PRO B 1 163 ? -10.977 -21.016 -22.203 1 48.59 163 PRO B CA 1
ATOM 5093 C C . PRO B 1 163 ? -11.047 -19.922 -23.266 1 48.59 163 PRO B C 1
ATOM 5095 O O . PRO B 1 163 ? -10.344 -19.984 -24.281 1 48.59 163 PRO B O 1
ATOM 5098 N N . SER B 1 164 ? -11.945 -19.078 -23.297 1 55.94 164 SER B N 1
ATOM 5099 C CA . SER B 1 164 ? -12.289 -17.953 -24.172 1 55.94 164 SER B CA 1
ATOM 5100 C C . SER B 1 164 ? -11.039 -17.266 -24.703 1 55.94 164 SER B C 1
ATOM 5102 O O . SER B 1 164 ? -10.094 -17.016 -23.953 1 55.94 164 SER B O 1
ATOM 5104 N N . THR B 1 165 ? -10.562 -17.578 -26.078 1 65 165 THR B N 1
ATOM 5105 C CA . THR B 1 165 ? -9.516 -17.156 -27.016 1 65 165 THR B CA 1
ATOM 5106 C C . THR B 1 165 ? -9.461 -15.641 -27.125 1 65 165 THR B C 1
ATOM 5108 O O . THR B 1 165 ? -10.359 -15.023 -27.703 1 65 165 THR B O 1
ATOM 5111 N N . LYS B 1 166 ? -8.891 -15.102 -26.078 1 79.5 166 LYS B N 1
ATOM 5112 C CA . LYS B 1 166 ? -8.555 -13.703 -26.328 1 79.5 166 LYS B CA 1
ATOM 5113 C C . LYS B 1 166 ? -7.594 -13.57 -27.516 1 79.5 166 LYS B C 1
ATOM 5115 O O . LYS B 1 166 ? -6.812 -14.484 -27.797 1 79.5 166 LYS B O 1
ATOM 5120 N N . THR B 1 167 ? -7.852 -12.594 -28.281 1 82.31 167 THR B N 1
ATOM 5121 C CA . THR B 1 167 ? -6.934 -12.281 -29.375 1 82.31 167 THR B CA 1
ATOM 5122 C C . THR B 1 167 ? -5.539 -11.977 -28.844 1 82.31 167 THR B C 1
ATOM 5124 O O . THR B 1 167 ? -5.395 -11.328 -27.797 1 82.31 167 THR B O 1
ATOM 5127 N N . TYR B 1 168 ? -4.523 -12.648 -29.375 1 85.06 168 TYR B N 1
ATOM 5128 C CA . TYR B 1 168 ? -3.129 -12.391 -29.047 1 85.06 168 TYR B CA 1
ATOM 5129 C C . TYR B 1 168 ? -2.279 -12.297 -30.312 1 85.06 168 TYR B C 1
ATOM 5131 O O . TYR B 1 168 ? -2.732 -12.664 -31.406 1 85.06 168 TYR B O 1
ATOM 5139 N N . ASP B 1 169 ? -1.121 -11.672 -30.25 1 85.19 169 ASP B N 1
ATOM 5140 C CA . ASP B 1 169 ? -0.231 -11.523 -31.406 1 85.19 169 ASP B CA 1
ATOM 5141 C C . ASP B 1 169 ? 0.533 -12.812 -31.688 1 85.19 169 ASP B C 1
ATOM 5143 O O . ASP B 1 169 ? 1.52 -13.117 -31.016 1 85.19 169 ASP B O 1
ATOM 5147 N N . THR B 1 170 ? 0.185 -13.508 -32.656 1 85.62 170 THR B N 1
ATOM 5148 C CA . THR B 1 170 ? 0.753 -14.812 -33 1 85.62 170 THR B CA 1
ATOM 5149 C C . THR B 1 170 ? 2.182 -14.664 -33.5 1 85.62 170 THR B C 1
ATOM 5151 O O . THR B 1 170 ? 2.928 -15.641 -33.594 1 85.62 170 THR B O 1
ATOM 5154 N N . GLN B 1 171 ? 2.539 -13.414 -33.906 1 86.19 171 GLN B N 1
ATOM 5155 C CA . GLN B 1 171 ? 3.9 -13.18 -34.375 1 86.19 171 GLN B CA 1
ATOM 5156 C C . GLN B 1 171 ? 4.906 -13.305 -33.25 1 86.19 171 GLN B C 1
ATOM 5158 O O . GLN B 1 171 ? 6.047 -13.719 -33.469 1 86.19 171 GLN B O 1
ATOM 5163 N N . TYR B 1 172 ? 4.414 -13.008 -32.031 1 88.56 172 TYR B N 1
ATOM 5164 C CA . TYR B 1 172 ? 5.367 -12.922 -30.938 1 88.56 172 TYR B CA 1
ATOM 5165 C C . TYR B 1 172 ? 5.215 -14.102 -29.984 1 88.56 172 TYR B C 1
ATOM 5167 O O . TYR B 1 172 ? 6.211 -14.664 -29.516 1 88.56 172 TYR B O 1
ATOM 5175 N N . PHE B 1 173 ? 3.992 -14.539 -29.688 1 92.75 173 PHE B N 1
ATOM 5176 C CA . PHE B 1 173 ? 3.756 -15.531 -28.641 1 92.75 173 PHE B CA 1
ATOM 5177 C C . PHE B 1 173 ? 3.68 -16.938 -29.25 1 92.75 173 PHE B C 1
ATOM 5179 O O . PHE B 1 173 ? 2.912 -17.172 -30.172 1 92.75 173 PHE B O 1
ATOM 5186 N N . LYS B 1 174 ? 4.387 -17.844 -28.641 1 91.44 174 LYS B N 1
ATOM 5187 C CA . LYS B 1 174 ? 4.391 -19.234 -29.109 1 91.44 174 LYS B CA 1
ATOM 5188 C C . LYS B 1 174 ? 3.021 -19.875 -28.906 1 91.44 174 LYS B C 1
ATOM 5190 O O . LYS B 1 174 ? 2.58 -20.672 -29.75 1 91.44 174 LYS B O 1
ATOM 5195 N N . TYR B 1 175 ? 2.443 -19.688 -27.812 1 91.19 175 TYR B N 1
ATOM 5196 C CA . TYR B 1 175 ? 1.1 -20.156 -27.516 1 91.19 175 TYR B CA 1
ATOM 5197 C C . TYR B 1 175 ? 0.204 -19 -27.078 1 91.19 175 TYR B C 1
ATOM 5199 O O . TYR B 1 175 ? 0.685 -17.891 -26.828 1 91.19 175 TYR B O 1
ATOM 5207 N N . ASN B 1 176 ? -1.133 -19.219 -27.078 1 90.75 176 ASN B N 1
ATOM 5208 C CA . ASN B 1 176 ? -2.082 -18.25 -26.547 1 90.75 176 ASN B CA 1
ATOM 5209 C C . ASN B 1 176 ? -1.833 -17.969 -25.062 1 90.75 176 ASN B C 1
ATOM 5211 O O . ASN B 1 176 ? -1.963 -18.859 -24.234 1 90.75 176 ASN B O 1
ATOM 5215 N N . PRO B 1 177 ? -1.497 -16.719 -24.719 1 95.25 177 PRO B N 1
ATOM 5216 C CA . PRO B 1 177 ? -1.234 -16.406 -23.312 1 95.25 177 PRO B CA 1
ATOM 5217 C C . PRO B 1 177 ? -2.422 -16.719 -22.406 1 95.25 177 PRO B C 1
ATOM 5219 O O . PRO B 1 177 ? -2.258 -16.844 -21.188 1 95.25 177 PRO B O 1
ATOM 5222 N N . CYS B 1 178 ? -3.551 -16.922 -22.953 1 93.62 178 CYS B N 1
ATOM 5223 C CA . CYS B 1 178 ? -4.734 -17.312 -22.203 1 93.62 178 CYS B CA 1
ATOM 5224 C C . CYS B 1 178 ? -4.535 -18.688 -21.547 1 93.62 178 CYS B C 1
ATOM 5226 O O . CYS B 1 178 ? -5.258 -19.047 -20.625 1 93.62 178 CYS B O 1
ATOM 5228 N N . LEU B 1 179 ? -3.586 -19.391 -22.016 1 93.25 179 LEU B N 1
ATOM 5229 C CA . LEU B 1 179 ? -3.344 -20.75 -21.516 1 93.25 179 LEU B CA 1
ATOM 5230 C C . LEU B 1 179 ? -2.492 -20.719 -20.25 1 93.25 179 LEU B C 1
ATOM 5232 O O . LEU B 1 179 ? -2.334 -21.75 -19.578 1 93.25 179 LEU B O 1
ATOM 5236 N N . ILE B 1 180 ? -1.93 -19.594 -19.922 1 96.31 180 ILE B N 1
ATOM 5237 C CA . ILE B 1 180 ? -1.11 -19.5 -18.719 1 96.31 180 ILE B CA 1
ATOM 5238 C C . ILE B 1 180 ? -1.98 -19.703 -17.484 1 96.31 180 ILE B C 1
ATOM 5240 O O . ILE B 1 180 ? -3.004 -19.031 -17.312 1 96.31 180 ILE B O 1
ATOM 5244 N N . THR B 1 181 ? -1.628 -20.594 -16.656 1 95.38 181 THR B N 1
ATOM 5245 C CA . THR B 1 181 ? -2.299 -20.891 -15.398 1 95.38 181 THR B CA 1
ATOM 5246 C C . THR B 1 181 ? -1.367 -20.641 -14.219 1 95.38 181 THR B C 1
ATOM 5248 O O . THR B 1 181 ? -0.56 -21.5 -13.859 1 95.38 181 THR B O 1
ATOM 5251 N N . HIS B 1 182 ? -1.464 -19.484 -13.633 1 96.31 182 HIS B N 1
ATOM 5252 C CA . HIS B 1 182 ? -0.613 -19.016 -12.547 1 96.31 182 HIS B CA 1
ATOM 5253 C C . HIS B 1 182 ? -1.403 -18.172 -11.555 1 96.31 182 HIS B C 1
ATOM 5255 O O . HIS B 1 182 ? -2.375 -17.516 -11.922 1 96.31 182 HIS B O 1
ATOM 5261 N N . ASP B 1 183 ? -1.099 -18.234 -10.32 1 96 183 ASP B N 1
ATOM 5262 C CA . ASP B 1 183 ? -1.294 -17.094 -9.43 1 96 183 ASP B CA 1
ATOM 5263 C C . ASP B 1 183 ? -0.126 -16.125 -9.523 1 96 183 ASP B C 1
ATOM 5265 O O . ASP B 1 183 ? 0.979 -16.422 -9.062 1 96 183 ASP B O 1
ATOM 5269 N N . ILE B 1 184 ? -0.377 -14.961 -10.156 1 98.38 184 ILE B N 1
ATOM 5270 C CA . ILE B 1 184 ? 0.71 -14.039 -10.469 1 98.38 184 ILE B CA 1
ATOM 5271 C C . ILE B 1 184 ? 0.576 -12.773 -9.617 1 98.38 184 ILE B C 1
ATOM 5273 O O . ILE B 1 184 ? -0.42 -12.055 -9.719 1 98.38 184 ILE B O 1
ATOM 5277 N N . MET B 1 185 ? 1.54 -12.531 -8.766 1 98.56 185 MET B N 1
ATOM 5278 C CA . MET B 1 185 ? 1.696 -11.242 -8.102 1 98.56 185 MET B CA 1
ATOM 5279 C C . MET B 1 185 ? 2.553 -10.297 -8.938 1 98.56 185 MET B C 1
ATOM 5281 O O . MET B 1 185 ? 3.76 -10.5 -9.07 1 98.56 185 MET B O 1
ATOM 5285 N N . VAL B 1 186 ? 1.9 -9.25 -9.508 1 98.88 186 VAL B N 1
ATOM 5286 C CA . VAL B 1 186 ? 2.621 -8.234 -10.258 1 98.88 186 VAL B CA 1
ATOM 5287 C C . VAL B 1 186 ? 3.137 -7.156 -9.305 1 98.88 186 VAL B C 1
ATOM 5289 O O . VAL B 1 186 ? 2.391 -6.664 -8.453 1 98.88 186 VAL B O 1
ATOM 5292 N N . VAL B 1 187 ? 4.371 -6.832 -9.367 1 98.88 187 VAL B N 1
ATOM 5293 C CA . VAL B 1 187 ? 4.988 -5.82 -8.516 1 98.88 187 VAL B CA 1
ATOM 5294 C C . VAL B 1 187 ? 5.676 -4.77 -9.383 1 98.88 187 VAL B C 1
ATOM 5296 O O . VAL B 1 187 ? 6.504 -5.102 -10.234 1 98.88 187 VAL B O 1
ATOM 5299 N N . VAL B 1 188 ? 5.336 -3.492 -9.227 1 98.81 188 VAL B N 1
ATOM 5300 C CA . VAL B 1 188 ? 5.961 -2.406 -9.977 1 98.81 188 VAL B CA 1
ATOM 5301 C C . VAL B 1 188 ? 6.809 -1.553 -9.039 1 98.81 188 VAL B C 1
ATOM 5303 O O . VAL B 1 188 ? 6.324 -1.079 -8.008 1 98.81 188 VAL B O 1
ATOM 5306 N N . ASN B 1 189 ? 8.062 -1.38 -9.328 1 98.5 189 ASN B N 1
ATOM 5307 C CA . ASN B 1 189 ? 8.945 -0.507 -8.562 1 98.5 189 ASN B CA 1
ATOM 5308 C C . ASN B 1 189 ? 8.742 0.96 -8.93 1 98.5 189 ASN B C 1
ATOM 5310 O O . ASN B 1 189 ? 9.062 1.378 -10.047 1 98.5 189 ASN B O 1
ATOM 5314 N N . GLN B 1 190 ? 8.305 1.745 -7.98 1 96.38 190 GLN B N 1
ATOM 5315 C CA . GLN B 1 190 ? 8.008 3.15 -8.234 1 96.38 190 GLN B CA 1
ATOM 5316 C C . GLN B 1 190 ? 9.289 3.98 -8.297 1 96.38 190 GLN B C 1
ATOM 5318 O O . GLN B 1 190 ? 9.273 5.117 -8.766 1 96.38 190 GLN B O 1
ATOM 5323 N N . ARG B 1 191 ? 10.336 3.475 -7.762 1 95.44 191 ARG B N 1
ATOM 5324 C CA . ARG B 1 191 ? 11.633 4.137 -7.863 1 95.44 191 ARG B CA 1
ATOM 5325 C C . ARG B 1 191 ? 12.289 3.85 -9.211 1 95.44 191 ARG B C 1
ATOM 5327 O O . ARG B 1 191 ? 12.766 2.74 -9.445 1 95.44 191 ARG B O 1
ATOM 5334 N N . THR B 1 192 ? 12.297 4.777 -10.102 1 92.69 192 THR B N 1
ATOM 5335 C CA . THR B 1 192 ? 12.789 4.586 -11.461 1 92.69 192 THR B CA 1
ATOM 5336 C C . THR B 1 192 ? 13.891 5.586 -11.781 1 92.69 192 THR B C 1
ATOM 5338 O O . THR B 1 192 ? 13.766 6.777 -11.492 1 92.69 192 THR B O 1
ATOM 5341 N N . ASN B 1 193 ? 15 5.164 -12.312 1 86.56 193 ASN B N 1
ATOM 5342 C CA . ASN B 1 193 ? 16.062 6.043 -12.773 1 86.56 193 ASN B CA 1
ATOM 5343 C C . ASN B 1 193 ? 15.609 6.91 -13.945 1 86.56 193 ASN B C 1
ATOM 5345 O O . ASN B 1 193 ? 16.047 8.055 -14.086 1 86.56 193 ASN B O 1
ATOM 5349 N N . GLY B 1 194 ? 14.789 6.488 -14.766 1 86.06 194 GLY B N 1
ATOM 5350 C CA . GLY B 1 194 ? 14.32 7.215 -15.938 1 86.06 194 GLY B CA 1
ATOM 5351 C C . GLY B 1 194 ? 13.086 8.055 -15.664 1 86.06 194 GLY B C 1
ATOM 5352 O O . GLY B 1 194 ? 12.445 8.555 -16.594 1 86.06 194 GLY B O 1
ATOM 5353 N N . GLY B 1 195 ? 12.734 8.219 -14.375 1 90 195 GLY B N 1
ATOM 5354 C CA . GLY B 1 195 ? 11.617 9.07 -13.984 1 90 195 GLY B CA 1
ATOM 5355 C C . GLY B 1 195 ? 10.273 8.539 -14.438 1 90 195 GLY B C 1
ATOM 5356 O O . GLY B 1 195 ? 10.055 7.324 -14.438 1 90 195 GLY B O 1
ATOM 5357 N N . ILE B 1 196 ? 9.375 9.461 -14.758 1 89.88 196 ILE B N 1
ATOM 5358 C CA . ILE B 1 196 ? 7.984 9.125 -15.055 1 89.88 196 ILE B CA 1
ATOM 5359 C C . ILE B 1 196 ? 7.914 8.359 -16.375 1 89.88 196 ILE B C 1
ATOM 5361 O O . ILE B 1 196 ? 7.055 7.496 -16.562 1 89.88 196 ILE B O 1
ATOM 5365 N N . LYS B 1 197 ? 8.828 8.648 -17.312 1 90.19 197 LYS B N 1
ATOM 5366 C CA . LYS B 1 197 ? 8.844 7.938 -18.594 1 90.19 197 LYS B CA 1
ATOM 5367 C C . LYS B 1 197 ? 9.117 6.449 -18.391 1 90.19 197 LYS B C 1
ATOM 5369 O O . LYS B 1 197 ? 8.453 5.605 -19 1 90.19 197 LYS B O 1
ATOM 5374 N N . ALA B 1 198 ? 10.125 6.129 -17.516 1 93.69 198 ALA B N 1
ATOM 5375 C CA . ALA B 1 198 ? 10.438 4.734 -17.219 1 93.69 198 ALA B CA 1
ATOM 5376 C C . ALA B 1 198 ? 9.266 4.047 -16.531 1 93.69 198 ALA B C 1
ATOM 5378 O O . ALA B 1 198 ? 8.945 2.893 -16.828 1 93.69 198 ALA B O 1
ATOM 5379 N N . LEU B 1 199 ? 8.633 4.758 -15.57 1 96.38 199 LEU B N 1
ATOM 5380 C CA . LEU B 1 199 ? 7.48 4.191 -14.875 1 96.38 199 LEU B CA 1
ATOM 5381 C C . LEU B 1 199 ? 6.344 3.893 -15.844 1 96.38 199 LEU B C 1
ATOM 5383 O O . LEU B 1 199 ? 5.695 2.852 -15.75 1 96.38 199 LEU B O 1
ATOM 5387 N N . THR B 1 200 ? 6.098 4.832 -16.75 1 95.38 200 THR B N 1
ATOM 5388 C CA . THR B 1 200 ? 5.078 4.637 -17.766 1 95.38 200 THR B CA 1
ATOM 5389 C C . THR B 1 200 ? 5.395 3.412 -18.625 1 95.38 200 THR B C 1
ATOM 5391 O O . THR B 1 200 ? 4.492 2.65 -18.984 1 95.38 200 THR B O 1
ATOM 5394 N N . ALA B 1 201 ? 6.656 3.219 -18.938 1 94.69 201 ALA B N 1
ATOM 5395 C CA . ALA B 1 201 ? 7.074 2.049 -19.719 1 94.69 201 ALA B CA 1
ATOM 5396 C C . ALA B 1 201 ? 6.84 0.762 -18.922 1 94.69 201 ALA B C 1
ATOM 5398 O O . ALA B 1 201 ? 6.355 -0.229 -19.484 1 94.69 201 ALA B O 1
ATOM 5399 N N . LEU B 1 202 ? 7.25 0.777 -17.672 1 98.31 202 LEU B N 1
ATOM 5400 C CA . LEU B 1 202 ? 6.98 -0.383 -16.828 1 98.31 202 LEU B CA 1
ATOM 5401 C C . LEU B 1 202 ? 5.492 -0.717 -16.812 1 98.31 202 LEU B C 1
ATOM 5403 O O . LEU B 1 202 ? 5.113 -1.883 -16.953 1 98.31 202 LEU B O 1
ATOM 5407 N N . ASN B 1 203 ? 4.66 0.331 -16.609 1 98.5 203 ASN B N 1
ATOM 5408 C CA . ASN B 1 203 ? 3.213 0.144 -16.609 1 98.5 203 ASN B CA 1
ATOM 5409 C C . ASN B 1 203 ? 2.717 -0.404 -17.938 1 98.5 203 ASN B C 1
ATOM 5411 O O . ASN B 1 203 ? 1.774 -1.197 -17.984 1 98.5 203 ASN B O 1
ATOM 5415 N N . GLY B 1 204 ? 3.318 0.054 -19.016 1 97.62 204 GLY B N 1
ATOM 5416 C CA . GLY B 1 204 ? 2.998 -0.486 -20.328 1 97.62 204 GLY B CA 1
ATOM 5417 C C . GLY B 1 204 ? 3.283 -1.972 -20.438 1 97.62 204 GLY B C 1
ATOM 5418 O O . GLY B 1 204 ? 2.469 -2.723 -20.984 1 97.62 204 GLY B O 1
ATOM 5419 N N . ILE B 1 205 ? 4.422 -2.418 -19.938 1 98.25 205 ILE B N 1
ATOM 5420 C CA . ILE B 1 205 ? 4.777 -3.832 -19.969 1 98.25 205 ILE B CA 1
ATOM 5421 C C . ILE B 1 205 ? 3.746 -4.637 -19.188 1 98.25 205 ILE B C 1
ATOM 5423 O O . ILE B 1 205 ? 3.289 -5.688 -19.641 1 98.25 205 ILE B O 1
ATOM 5427 N N . VAL B 1 206 ? 3.346 -4.117 -17.984 1 98.81 206 VAL B N 1
ATOM 5428 C CA . VAL B 1 206 ? 2.361 -4.812 -17.172 1 98.81 206 VAL B CA 1
ATOM 5429 C C . VAL B 1 206 ? 1.044 -4.934 -17.938 1 98.81 206 VAL B C 1
ATOM 5431 O O . VAL B 1 206 ? 0.454 -6.016 -18 1 98.81 206 VAL B O 1
ATOM 5434 N N . SER B 1 207 ? 0.59 -3.834 -18.5 1 98 207 SER B N 1
ATOM 5435 C CA . SER B 1 207 ? -0.689 -3.82 -19.203 1 98 207 SER B CA 1
ATOM 5436 C C . SER B 1 207 ? -0.688 -4.797 -20.375 1 98 207 SER B C 1
ATOM 5438 O O . SER B 1 207 ? -1.635 -5.566 -20.547 1 98 207 SER B O 1
ATOM 5440 N N . ASN B 1 208 ? 0.361 -4.793 -21.156 1 96 208 ASN B N 1
ATOM 5441 C CA . ASN B 1 208 ? 0.46 -5.672 -22.328 1 96 208 ASN B CA 1
ATOM 5442 C C . ASN B 1 208 ? 0.625 -7.133 -21.906 1 96 208 ASN B C 1
ATOM 5444 O O . ASN B 1 208 ? 0.294 -8.039 -22.672 1 96 208 ASN B O 1
ATOM 5448 N N . PHE B 1 209 ? 1.206 -7.379 -20.75 1 98.12 209 PHE B N 1
ATOM 5449 C CA . PHE B 1 209 ? 1.365 -8.734 -20.219 1 98.12 209 PHE B CA 1
ATOM 5450 C C . PHE B 1 209 ? 0.028 -9.289 -19.75 1 98.12 209 PHE B C 1
ATOM 5452 O O . PHE B 1 209 ? -0.327 -10.422 -20.078 1 98.12 209 PHE B O 1
ATOM 5459 N N . VAL B 1 210 ? -0.797 -8.469 -18.984 1 98 210 VAL B N 1
ATOM 5460 C CA . VAL B 1 210 ? -1.96 -9.031 -18.312 1 98 210 VAL B CA 1
ATOM 5461 C C . VAL B 1 210 ? -3.162 -9.031 -19.25 1 98 210 VAL B C 1
ATOM 5463 O O . VAL B 1 210 ? -4.117 -9.781 -19.047 1 98 210 VAL B O 1
ATOM 5466 N N . THR B 1 211 ? -3.182 -8.234 -20.234 1 95.44 211 THR B N 1
ATOM 5467 C CA . THR B 1 211 ? -4.336 -8.039 -21.109 1 95.44 211 THR B CA 1
ATOM 5468 C C . THR B 1 211 ? -4.684 -9.328 -21.844 1 95.44 211 THR B C 1
ATOM 5470 O O . THR B 1 211 ? -5.855 -9.719 -21.906 1 95.44 211 THR B O 1
ATOM 5473 N N . PRO B 1 212 ? -3.705 -10.078 -22.375 1 94.94 212 PRO B N 1
ATOM 5474 C CA . PRO B 1 212 ? -4.082 -11.281 -23.109 1 94.94 212 PRO B CA 1
ATOM 5475 C C . PRO B 1 212 ? -4.344 -12.484 -22.203 1 94.94 212 PRO B C 1
ATOM 5477 O O . PRO B 1 212 ? -4.734 -13.555 -22.672 1 94.94 212 PRO B O 1
ATOM 5480 N N . LEU B 1 213 ? -4.125 -12.398 -20.922 1 96.5 213 LEU B N 1
ATOM 5481 C CA . LEU B 1 213 ? -4.332 -13.508 -20 1 96.5 213 LEU B CA 1
ATOM 5482 C C . LEU B 1 213 ? -5.82 -13.75 -19.766 1 96.5 213 LEU B C 1
ATOM 5484 O O . LEU B 1 213 ? -6.609 -12.805 -19.719 1 96.5 213 LEU B O 1
ATOM 5488 N N . CYS B 1 214 ? -6.223 -14.938 -19.688 1 93.81 214 CYS B N 1
ATOM 5489 C CA . CYS B 1 214 ? -7.523 -15.273 -19.125 1 93.81 214 CYS B CA 1
ATOM 5490 C C . CYS B 1 214 ? -7.461 -15.312 -17.609 1 93.81 214 CYS B C 1
ATOM 5492 O O . CYS B 1 214 ? -6.691 -16.078 -17.031 1 93.81 214 CYS B O 1
ATOM 5494 N N . VAL B 1 215 ? -8.258 -14.461 -17 1 95.12 215 VAL B N 1
ATOM 5495 C CA . VAL B 1 215 ? -8.141 -14.234 -15.562 1 95.12 215 VAL B CA 1
ATOM 5496 C C . VAL B 1 215 ? -9.398 -14.727 -14.852 1 95.12 215 VAL B C 1
ATOM 5498 O O . VAL B 1 215 ? -10.5 -14.633 -15.398 1 95.12 215 VAL B O 1
ATOM 5501 N N . THR B 1 216 ? -9.227 -15.312 -13.688 1 90.88 216 THR B N 1
ATOM 5502 C CA . THR B 1 216 ? -10.312 -15.727 -12.812 1 90.88 216 THR B CA 1
ATOM 5503 C C . THR B 1 216 ? -10.102 -15.195 -11.398 1 90.88 216 THR B C 1
ATOM 5505 O O . THR B 1 216 ? -8.977 -14.844 -11.023 1 90.88 216 THR B O 1
ATOM 5508 N N . THR B 1 217 ? -11.156 -14.961 -10.664 1 88.5 217 THR B N 1
ATOM 5509 C CA . THR B 1 217 ? -11.078 -14.578 -9.258 1 88.5 217 THR B CA 1
ATOM 5510 C C . THR B 1 217 ? -11.625 -15.68 -8.367 1 88.5 217 THR B C 1
ATOM 5512 O O . THR B 1 217 ? -11.734 -15.508 -7.148 1 88.5 217 THR B O 1
ATOM 5515 N N . VAL B 1 218 ? -12 -16.766 -8.953 1 81.69 218 VAL B N 1
ATOM 5516 C CA . VAL B 1 218 ? -12.617 -17.875 -8.234 1 81.69 218 VAL B CA 1
ATOM 5517 C C . VAL B 1 218 ? -11.531 -18.734 -7.586 1 81.69 218 VAL B C 1
ATOM 5519 O O . VAL B 1 218 ? -10.648 -19.266 -8.273 1 81.69 218 VAL B O 1
ATOM 5522 N N . PRO B 1 219 ? -11.781 -18.891 -6.246 1 78.81 219 PRO B N 1
ATOM 5523 C CA . PRO B 1 219 ? -10.773 -19.703 -5.562 1 78.81 219 PRO B CA 1
ATOM 5524 C C . PRO B 1 219 ? -10.852 -21.172 -5.949 1 78.81 219 PRO B C 1
ATOM 5526 O O . PRO B 1 219 ? -11.93 -21.688 -6.242 1 78.81 219 PRO B O 1
ATOM 5529 N N . ASN B 1 220 ? -9.844 -21.922 -6.148 1 72.75 220 ASN B N 1
ATOM 5530 C CA . ASN B 1 220 ? -9.68 -23.359 -6.301 1 72.75 220 ASN B CA 1
ATOM 5531 C C . ASN B 1 220 ? -9.844 -23.797 -7.758 1 72.75 220 ASN B C 1
ATOM 5533 O O . ASN B 1 220 ? -10.023 -24.984 -8.039 1 72.75 220 ASN B O 1
ATOM 5537 N N . THR B 1 221 ? -10.047 -22.797 -8.656 1 80.25 221 THR B N 1
ATOM 5538 C CA . THR B 1 221 ? -9.977 -23.172 -10.062 1 80.25 221 THR B CA 1
ATOM 5539 C C . THR B 1 221 ? -8.602 -23.734 -10.406 1 80.25 221 THR B C 1
ATOM 5541 O O . THR B 1 221 ? -7.602 -23.359 -9.781 1 80.25 221 THR B O 1
ATOM 5544 N N . ILE B 1 222 ? -8.586 -24.609 -11.406 1 81.25 222 ILE B N 1
ATOM 5545 C CA . ILE B 1 222 ? -7.305 -25.203 -11.766 1 81.25 222 ILE B CA 1
ATOM 5546 C C . ILE B 1 222 ? -6.762 -24.547 -13.031 1 81.25 222 ILE B C 1
ATOM 5548 O O . ILE B 1 222 ? -5.598 -24.75 -13.391 1 81.25 222 ILE B O 1
ATOM 5552 N N . ASP B 1 223 ? -7.574 -23.781 -13.672 1 86.19 223 ASP B N 1
ATOM 5553 C CA . ASP B 1 223 ? -7.145 -23.109 -14.898 1 86.19 223 ASP B CA 1
ATOM 5554 C C . ASP B 1 223 ? -7.191 -21.594 -14.742 1 86.19 223 ASP B C 1
ATOM 5556 O O . ASP B 1 223 ? -7.5 -21.094 -13.664 1 86.19 223 ASP B O 1
ATOM 5560 N N . SER B 1 224 ? -6.738 -20.891 -15.758 1 92.38 224 SER B N 1
ATOM 5561 C CA . SER B 1 224 ? -6.73 -19.422 -15.812 1 92.38 224 SER B CA 1
ATOM 5562 C C . SER B 1 224 ? -5.75 -18.844 -14.805 1 92.38 224 SER B C 1
ATOM 5564 O O . SER B 1 224 ? -5.133 -19.578 -14.031 1 92.38 224 SER B O 1
ATOM 5566 N N . THR B 1 225 ? -5.57 -17.609 -14.922 1 96.56 225 THR B N 1
ATOM 5567 C CA . THR B 1 225 ? -4.613 -16.891 -14.086 1 96.56 225 THR B CA 1
ATOM 5568 C C . THR B 1 225 ? -5.34 -16.062 -13.031 1 96.56 225 THR B C 1
ATOM 5570 O O . THR B 1 225 ? -6.367 -15.438 -13.32 1 96.56 225 THR B O 1
ATOM 5573 N N . ARG B 1 226 ? -4.902 -16.062 -11.812 1 96.12 226 ARG B N 1
ATOM 5574 C CA . ARG B 1 226 ? -5.312 -15.062 -10.828 1 96.12 226 ARG B CA 1
ATOM 5575 C C . ARG B 1 226 ? -4.246 -13.984 -10.672 1 96.12 226 ARG B C 1
ATOM 5577 O O . ARG B 1 226 ? -3.051 -14.266 -10.773 1 96.12 226 ARG B O 1
ATOM 5584 N N . LEU B 1 227 ? -4.746 -12.766 -10.414 1 97.81 227 LEU B N 1
ATOM 5585 C CA . LEU B 1 227 ? -3.828 -11.633 -10.398 1 97.81 227 LEU B CA 1
ATOM 5586 C C . LEU B 1 227 ? -3.893 -10.898 -9.055 1 97.81 227 LEU B C 1
ATOM 5588 O O . LEU B 1 227 ? -4.957 -10.812 -8.445 1 97.81 227 LEU B O 1
ATOM 5592 N N . ALA B 1 228 ? -2.857 -10.438 -8.609 1 97.88 228 ALA B N 1
ATOM 5593 C CA . ALA B 1 228 ? -2.674 -9.438 -7.559 1 97.88 228 ALA B CA 1
ATOM 5594 C C . ALA B 1 228 ? -1.654 -8.383 -7.977 1 97.88 228 ALA B C 1
ATOM 5596 O O . ALA B 1 228 ? -0.839 -8.617 -8.867 1 97.88 228 ALA B O 1
ATOM 5597 N N . LEU B 1 229 ? -1.762 -7.172 -7.398 1 98.62 229 LEU B N 1
ATOM 5598 C CA . LEU B 1 229 ? -0.908 -6.055 -7.781 1 98.62 229 LEU B CA 1
ATOM 5599 C C . LEU B 1 229 ? -0.354 -5.344 -6.551 1 98.62 229 LEU B C 1
ATOM 5601 O O . LEU B 1 229 ? -1.098 -5.051 -5.613 1 98.62 229 LEU B O 1
ATOM 5605 N N . ALA B 1 230 ? 0.896 -5.113 -6.516 1 98.62 230 ALA B N 1
ATOM 5606 C CA . ALA B 1 230 ? 1.566 -4.297 -5.512 1 98.62 230 ALA B CA 1
ATOM 5607 C C . ALA B 1 230 ? 2.576 -3.352 -6.156 1 98.62 230 ALA B C 1
ATOM 5609 O O . ALA B 1 230 ? 2.885 -3.48 -7.344 1 98.62 230 ALA B O 1
ATOM 5610 N N . SER B 1 231 ? 3 -2.322 -5.508 1 98.44 231 SER B N 1
ATOM 5611 C CA . SER B 1 231 ? 4.129 -1.474 -5.883 1 98.44 231 SER B CA 1
ATOM 5612 C C . SER B 1 231 ? 5.184 -1.441 -4.785 1 98.44 231 SER B C 1
ATOM 5614 O O . SER B 1 231 ? 4.871 -1.632 -3.609 1 98.44 231 SER B O 1
ATOM 5616 N N . LEU B 1 232 ? 6.445 -1.354 -5.18 1 98.12 232 LEU B N 1
ATOM 5617 C CA . LEU B 1 232 ? 7.504 -1.104 -4.203 1 98.12 232 LEU B CA 1
ATOM 5618 C C . LEU B 1 232 ? 7.523 0.363 -3.789 1 98.12 232 LEU B C 1
ATOM 5620 O O . LEU B 1 232 ? 7.441 1.254 -4.641 1 98.12 232 LEU B O 1
ATOM 5624 N N . THR B 1 233 ? 7.539 0.598 -2.518 1 94 233 THR B N 1
ATOM 5625 C CA . THR B 1 233 ? 7.641 1.924 -1.918 1 94 233 THR B CA 1
ATOM 5626 C C . THR B 1 233 ? 8.812 1.989 -0.948 1 94 233 THR B C 1
ATOM 5628 O O . THR B 1 233 ? 9.344 0.956 -0.532 1 94 233 THR B O 1
ATOM 5631 N N . PRO B 1 234 ? 9.266 3.176 -0.626 1 93 234 PRO B N 1
ATOM 5632 C CA . PRO B 1 234 ? 10.406 3.27 0.291 1 93 234 PRO B CA 1
ATOM 5633 C C . PRO B 1 234 ? 9.992 3.141 1.756 1 93 234 PRO B C 1
ATOM 5635 O O . PRO B 1 234 ? 10.836 3.252 2.648 1 93 234 PRO B O 1
ATOM 5638 N N . TYR B 1 235 ? 8.766 2.877 2.055 1 91.75 235 TYR B N 1
ATOM 5639 C CA . TYR B 1 235 ? 8.258 2.875 3.422 1 91.75 235 TYR B CA 1
ATOM 5640 C C . TYR B 1 235 ? 7.945 1.456 3.885 1 91.75 235 TYR B C 1
ATOM 5642 O O . TYR B 1 235 ? 7.422 0.647 3.115 1 91.75 235 TYR B O 1
ATOM 5650 N N . GLN B 1 236 ? 8.25 1.124 5.141 1 91.81 236 GLN B N 1
ATOM 5651 C CA . GLN B 1 236 ? 7.91 -0.193 5.668 1 91.81 236 GLN B CA 1
ATOM 5652 C C . GLN B 1 236 ? 6.41 -0.465 5.555 1 91.81 236 GLN B C 1
ATOM 5654 O O . GLN B 1 236 ? 5.594 0.386 5.902 1 91.81 236 GLN B O 1
ATOM 5659 N N . PRO B 1 237 ? 6.098 -1.691 4.977 1 94 237 PRO B N 1
ATOM 5660 C CA . PRO B 1 237 ? 6.883 -2.896 4.691 1 94 237 PRO B CA 1
ATOM 5661 C C . PRO B 1 237 ? 7.516 -2.869 3.305 1 94 237 PRO B C 1
ATOM 5663 O O . PRO B 1 237 ? 7.82 -3.924 2.738 1 94 237 PRO B O 1
ATOM 5666 N N . TYR B 1 238 ? 7.66 -1.736 2.73 1 96.44 238 TYR B N 1
ATOM 5667 C CA . TYR B 1 238 ? 8.398 -1.41 1.516 1 96.44 238 TYR B CA 1
ATOM 5668 C C . TYR B 1 238 ? 7.621 -1.832 0.275 1 96.44 238 TYR B C 1
ATOM 5670 O O . TYR B 1 238 ? 8.195 -1.964 -0.81 1 96.44 238 TYR B O 1
ATOM 5678 N N . PHE B 1 239 ? 6.387 -2.197 0.519 1 98.06 239 PHE B N 1
ATOM 5679 C CA . PHE B 1 239 ? 5.469 -2.434 -0.588 1 98.06 239 PHE B CA 1
ATOM 5680 C C . PHE B 1 239 ? 4.074 -1.926 -0.251 1 98.06 239 PHE B C 1
ATOM 5682 O O . PHE B 1 239 ? 3.764 -1.676 0.916 1 98.06 239 PHE B O 1
ATOM 5689 N N . ALA B 1 240 ? 3.293 -1.674 -1.292 1 97.56 240 ALA B N 1
ATOM 5690 C CA . ALA B 1 240 ? 1.897 -1.263 -1.168 1 97.56 240 ALA B CA 1
ATOM 5691 C C . ALA B 1 240 ? 0.989 -2.139 -2.027 1 97.56 240 ALA B C 1
ATOM 5693 O O . ALA B 1 240 ? 1.169 -2.225 -3.244 1 97.56 240 ALA B O 1
ATOM 5694 N N . ILE B 1 241 ? 0.018 -2.826 -1.345 1 97.5 241 ILE B N 1
ATOM 5695 C CA . ILE B 1 241 ? -0.973 -3.605 -2.08 1 97.5 241 ILE B CA 1
ATOM 5696 C C . ILE B 1 241 ? -1.957 -2.666 -2.771 1 97.5 241 ILE B C 1
ATOM 5698 O O . ILE B 1 241 ? -2.508 -1.761 -2.143 1 97.5 241 ILE B O 1
ATOM 5702 N N . ARG B 1 242 ? -2.18 -2.838 -4.012 1 97.38 242 ARG B N 1
ATOM 5703 C CA . ARG B 1 242 ? -2.906 -1.827 -4.773 1 97.38 242 ARG B CA 1
ATOM 5704 C C . ARG B 1 242 ? -4.312 -2.309 -5.121 1 97.38 242 ARG B C 1
ATOM 5706 O O . ARG B 1 242 ? -5.055 -1.612 -5.816 1 97.38 242 ARG B O 1
ATOM 5713 N N . GLY B 1 243 ? -4.715 -3.447 -4.723 1 95.38 243 GLY B N 1
ATOM 5714 C CA . GLY B 1 243 ? -6.031 -4.047 -4.895 1 95.38 243 GLY B CA 1
ATOM 5715 C C . GLY B 1 243 ? -6.207 -5.332 -4.113 1 95.38 243 GLY B C 1
ATOM 5716 O O . GLY B 1 243 ? -5.309 -5.742 -3.373 1 95.38 243 GLY B O 1
ATOM 5717 N N . GLU B 1 244 ? -7.348 -5.926 -4.309 1 94.56 244 GLU B N 1
ATOM 5718 C CA . GLU B 1 244 ? -7.629 -7.152 -3.572 1 94.56 244 GLU B CA 1
ATOM 5719 C C . GLU B 1 244 ? -6.754 -8.305 -4.062 1 94.56 244 GLU B C 1
ATOM 5721 O O . GLU B 1 244 ? -6.734 -8.609 -5.258 1 94.56 244 GLU B O 1
ATOM 5726 N N . ILE B 1 245 ? -6.047 -8.938 -3.152 1 96.31 245 ILE B N 1
AT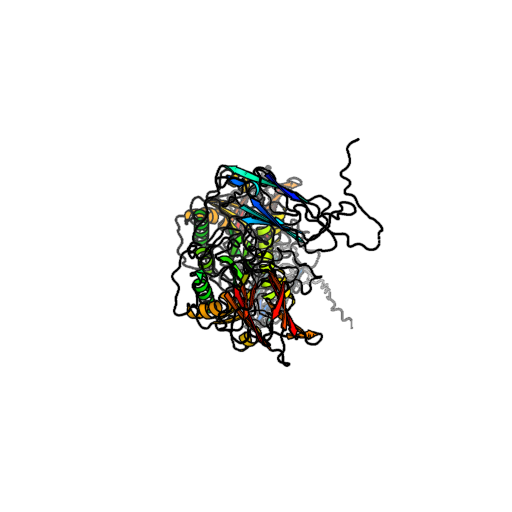OM 5727 C CA . ILE B 1 245 ? -5.172 -10.055 -3.492 1 96.31 245 ILE B CA 1
ATOM 5728 C C . ILE B 1 245 ? -5.996 -11.195 -4.074 1 96.31 245 ILE B C 1
ATOM 5730 O O . ILE B 1 245 ? -6.922 -11.695 -3.426 1 96.31 245 ILE B O 1
ATOM 5734 N N . TRP B 1 246 ? -5.672 -11.602 -5.301 1 95.06 246 TRP B N 1
ATOM 5735 C CA . TRP B 1 246 ? -6.258 -12.688 -6.086 1 95.06 246 TRP B CA 1
ATOM 5736 C C . TRP B 1 246 ? -7.695 -12.359 -6.473 1 95.06 246 TRP B C 1
ATOM 5738 O O . TRP B 1 246 ? -8.438 -13.234 -6.926 1 95.06 246 TRP B O 1
ATOM 5748 N N . GLY B 1 247 ? -8.125 -11.094 -6.227 1 93.31 247 GLY B N 1
ATOM 5749 C CA . GLY B 1 247 ? -9.477 -10.672 -6.555 1 93.31 247 GLY B CA 1
ATOM 5750 C C . GLY B 1 247 ? -9.523 -9.633 -7.664 1 93.31 247 GLY B C 1
ATOM 5751 O O . GLY B 1 247 ? -10.555 -9 -7.887 1 93.31 247 GLY B O 1
ATOM 5752 N N . MET B 1 248 ? -8.43 -9.492 -8.383 1 95.44 248 MET B N 1
ATOM 5753 C CA . MET B 1 248 ? -8.344 -8.453 -9.406 1 95.44 248 MET B CA 1
ATOM 5754 C C . MET B 1 248 ? -8.492 -9.047 -10.805 1 95.44 248 MET B C 1
ATOM 5756 O O . MET B 1 248 ? -7.941 -10.117 -11.086 1 95.44 248 MET B O 1
ATOM 5760 N N . ASP B 1 249 ? -9.273 -8.438 -11.617 1 94.5 249 ASP B N 1
ATOM 5761 C CA . ASP B 1 249 ? -9.25 -8.766 -13.039 1 94.5 249 ASP B CA 1
ATOM 5762 C C . ASP B 1 249 ? -8.25 -7.895 -13.789 1 94.5 249 ASP B C 1
ATOM 5764 O O . ASP B 1 249 ? -7.484 -7.148 -13.172 1 94.5 249 ASP B O 1
ATOM 5768 N N . THR B 1 250 ? -8.211 -8.07 -15.102 1 95.69 250 THR B N 1
ATOM 5769 C CA . THR B 1 250 ? -7.238 -7.355 -15.914 1 95.69 250 THR B CA 1
ATOM 5770 C C . THR B 1 250 ? -7.441 -5.848 -15.805 1 95.69 250 THR B C 1
ATOM 5772 O O . THR B 1 250 ? -6.473 -5.09 -15.711 1 95.69 250 THR B O 1
ATOM 5775 N N . THR B 1 251 ? -8.672 -5.367 -15.812 1 95.44 251 THR B N 1
ATOM 5776 C CA . THR B 1 251 ? -8.984 -3.947 -15.719 1 95.44 251 THR B CA 1
ATOM 5777 C C . THR B 1 251 ? -8.562 -3.389 -14.359 1 95.44 251 THR B C 1
ATOM 5779 O O . THR B 1 251 ? -8.016 -2.285 -14.281 1 95.44 251 THR B O 1
ATOM 5782 N N . ASP B 1 252 ? -8.828 -4.18 -13.305 1 96.75 252 ASP B N 1
ATOM 5783 C CA . ASP B 1 252 ? -8.391 -3.758 -11.977 1 96.75 252 ASP B CA 1
ATOM 5784 C C . ASP B 1 252 ? -6.883 -3.502 -11.945 1 96.75 252 ASP B C 1
ATOM 5786 O O . ASP B 1 252 ? -6.43 -2.484 -11.422 1 96.75 252 ASP B O 1
ATOM 5790 N N . VAL B 1 253 ? -6.133 -4.434 -12.5 1 98.44 253 VAL B N 1
ATOM 5791 C CA . VAL B 1 253 ? -4.68 -4.305 -12.469 1 98.44 253 VAL B CA 1
ATOM 5792 C C . VAL B 1 253 ? -4.254 -3.08 -13.281 1 98.44 253 VAL B C 1
ATOM 5794 O O . VAL B 1 253 ? -3.477 -2.254 -12.805 1 98.44 253 VAL B O 1
ATOM 5797 N N . THR B 1 254 ? -4.777 -2.832 -14.492 1 97.88 254 THR B N 1
ATOM 5798 C CA . THR B 1 254 ? -4.281 -1.798 -15.391 1 97.88 254 THR B CA 1
ATOM 5799 C C . THR B 1 254 ? -4.703 -0.413 -14.906 1 97.88 254 THR B C 1
ATOM 5801 O O . THR B 1 254 ? -4.027 0.58 -15.188 1 97.88 254 THR B O 1
ATOM 5804 N N . THR B 1 255 ? -5.766 -0.318 -14.109 1 96.75 255 THR B N 1
ATOM 5805 C CA . THR B 1 255 ? -6.25 0.982 -13.656 1 96.75 255 THR B CA 1
ATOM 5806 C C . THR B 1 255 ? -5.656 1.342 -12.297 1 96.75 255 THR B C 1
ATOM 5808 O O . THR B 1 255 ? -5.781 2.479 -11.844 1 96.75 255 THR B O 1
ATOM 5811 N N . ASN B 1 256 ? -4.973 0.37 -11.633 1 98.31 256 ASN B N 1
ATOM 5812 C CA . ASN B 1 256 ? -4.43 0.646 -10.305 1 98.31 256 ASN B CA 1
ATOM 5813 C C . ASN B 1 256 ? -2.906 0.695 -10.328 1 98.31 256 ASN B C 1
ATOM 5815 O O . ASN B 1 256 ? -2.27 0.687 -9.273 1 98.31 256 ASN B O 1
ATOM 5819 N N . LEU B 1 257 ? -2.314 0.708 -11.516 1 98.62 257 LEU B N 1
ATOM 5820 C CA . LEU B 1 257 ? -0.866 0.836 -11.625 1 98.62 257 LEU B CA 1
ATOM 5821 C C . LEU B 1 257 ? -0.397 2.178 -11.07 1 98.62 257 LEU B C 1
ATOM 5823 O O . LEU B 1 257 ? -1.093 3.188 -11.203 1 98.62 257 LEU B O 1
ATOM 5827 N N . PRO B 1 258 ? 0.782 2.205 -10.406 1 98.12 258 PRO B N 1
ATOM 5828 C CA . PRO B 1 258 ? 1.278 3.479 -9.883 1 98.12 258 PRO B CA 1
ATOM 5829 C C . PRO B 1 258 ? 1.561 4.504 -10.977 1 98.12 258 PRO B C 1
ATOM 5831 O O . PRO B 1 258 ? 2.172 4.172 -11.992 1 98.12 258 PRO B O 1
ATOM 5834 N N . GLN B 1 259 ? 1.131 5.742 -10.742 1 96.06 259 GLN B N 1
ATOM 5835 C CA . GLN B 1 259 ? 1.25 6.777 -11.766 1 96.06 259 GLN B CA 1
ATOM 5836 C C . GLN B 1 259 ? 2.234 7.863 -11.336 1 96.06 259 GLN B C 1
ATOM 5838 O O . GLN B 1 259 ? 2.391 8.875 -12.016 1 96.06 259 GLN B O 1
ATOM 5843 N N . SER B 1 260 ? 2.844 7.758 -10.211 1 94.69 260 SER B N 1
ATOM 5844 C CA . SER B 1 260 ? 3.908 8.656 -9.773 1 94.69 260 SER B CA 1
ATOM 5845 C C . SER B 1 260 ? 5.055 7.879 -9.133 1 94.69 260 SER B C 1
ATOM 5847 O O . SER B 1 260 ? 4.848 6.797 -8.578 1 94.69 260 SER B O 1
ATOM 5849 N N . GLY B 1 261 ? 6.234 8.375 -9.297 1 93.62 261 GLY B N 1
ATOM 5850 C CA . GLY B 1 261 ? 7.422 7.73 -8.75 1 93.62 261 GLY B CA 1
ATOM 5851 C C . GLY B 1 261 ? 7.738 8.172 -7.336 1 93.62 261 GLY B C 1
ATOM 5852 O O . GLY B 1 261 ? 6.949 8.875 -6.707 1 93.62 261 GLY B O 1
ATOM 5853 N N . VAL B 1 262 ? 8.766 7.621 -6.758 1 92.56 262 VAL B N 1
ATOM 5854 C CA . VAL B 1 262 ? 9.328 8.008 -5.469 1 92.56 262 VAL B CA 1
ATOM 5855 C C . VAL B 1 262 ? 10.812 8.32 -5.617 1 92.56 262 VAL B C 1
ATOM 5857 O O . VAL B 1 262 ? 11.477 7.781 -6.508 1 92.56 262 VAL B O 1
ATOM 5860 N N . SER B 1 263 ? 11.32 9.141 -4.781 1 87.19 263 SER B N 1
ATOM 5861 C CA . SER B 1 263 ? 12.703 9.586 -4.914 1 87.19 263 SER B CA 1
ATOM 5862 C C . SER B 1 263 ? 13.609 8.891 -3.906 1 87.19 263 SER B C 1
ATOM 5864 O O . SER B 1 263 ? 14.836 8.938 -4.031 1 87.19 263 SER B O 1
ATOM 5866 N N . ILE B 1 264 ? 12.977 8.234 -2.934 1 86.94 264 ILE B N 1
ATOM 5867 C CA . ILE B 1 264 ? 13.695 7.574 -1.847 1 86.94 264 ILE B CA 1
ATOM 5868 C C . ILE B 1 264 ? 13.836 6.086 -2.154 1 86.94 264 ILE B C 1
ATOM 5870 O O . ILE B 1 264 ? 12.906 5.453 -2.652 1 86.94 264 ILE B O 1
ATOM 5874 N N . ASP B 1 265 ? 15.023 5.57 -1.816 1 88.5 265 ASP B N 1
ATOM 5875 C CA . ASP B 1 265 ? 15.281 4.16 -2.084 1 88.5 265 ASP B CA 1
ATOM 5876 C C . ASP B 1 265 ? 14.508 3.268 -1.114 1 88.5 265 ASP B C 1
ATOM 5878 O O . ASP B 1 265 ? 14.383 3.59 0.07 1 88.5 265 ASP B O 1
ATOM 5882 N N . GLY B 1 266 ? 14 2.221 -1.646 1 94.12 266 GLY B N 1
ATOM 5883 C CA . GLY B 1 266 ? 13.359 1.211 -0.817 1 94.12 266 GLY B CA 1
ATOM 5884 C C . GLY B 1 266 ? 14.266 0.034 -0.507 1 94.12 266 GLY B C 1
ATOM 5885 O O . GLY B 1 266 ? 15.492 0.154 -0.564 1 94.12 266 GLY B O 1
ATOM 5886 N N . ASP B 1 267 ? 13.727 -1.017 -0.032 1 96.81 267 ASP B N 1
ATOM 5887 C CA . ASP B 1 267 ? 14.375 -2.289 0.265 1 96.81 267 ASP B CA 1
ATOM 5888 C C . ASP B 1 267 ? 13.695 -3.439 -0.476 1 96.81 267 ASP B C 1
ATOM 5890 O O . ASP B 1 267 ? 12.75 -4.035 0.033 1 96.81 267 ASP B O 1
ATOM 5894 N N . ILE B 1 268 ? 14.273 -3.777 -1.633 1 98.31 268 ILE B N 1
ATOM 5895 C CA . ILE B 1 268 ? 13.633 -4.73 -2.531 1 98.31 268 ILE B CA 1
ATOM 5896 C C . ILE B 1 268 ? 13.602 -6.113 -1.882 1 98.31 268 ILE B C 1
ATOM 5898 O O . ILE B 1 268 ? 12.586 -6.805 -1.931 1 98.31 268 ILE B O 1
ATOM 5902 N N . ASP B 1 269 ? 14.695 -6.527 -1.244 1 98.38 269 ASP B N 1
ATOM 5903 C CA . ASP B 1 269 ? 14.758 -7.84 -0.603 1 98.38 269 ASP B CA 1
ATOM 5904 C C . ASP B 1 269 ? 13.688 -7.969 0.485 1 98.38 269 ASP B C 1
ATOM 5906 O O . ASP B 1 269 ? 12.969 -8.969 0.537 1 98.38 269 ASP B O 1
ATOM 5910 N N . ALA B 1 270 ? 13.586 -6.98 1.309 1 98 270 ALA B N 1
ATOM 5911 C CA . ALA B 1 270 ? 12.586 -6.996 2.373 1 98 270 ALA B CA 1
ATOM 5912 C C . ALA B 1 270 ? 11.172 -6.98 1.799 1 98 270 ALA B C 1
ATOM 5914 O O . ALA B 1 270 ? 10.289 -7.676 2.297 1 98 270 ALA B O 1
ATOM 5915 N N . ALA B 1 271 ? 10.977 -6.145 0.816 1 98.44 271 ALA B N 1
ATOM 5916 C CA . ALA B 1 271 ? 9.656 -6.035 0.195 1 98.44 271 ALA B CA 1
ATOM 5917 C C . ALA B 1 271 ? 9.211 -7.375 -0.376 1 98.44 271 ALA B C 1
ATOM 5919 O O . ALA B 1 271 ? 8.086 -7.82 -0.123 1 98.44 271 ALA B O 1
ATOM 5920 N N . LEU B 1 272 ? 10.078 -8.039 -1.162 1 98.69 272 LEU B N 1
ATOM 5921 C CA . LEU B 1 272 ? 9.727 -9.297 -1.801 1 98.69 272 LEU B CA 1
ATOM 5922 C C . LEU B 1 272 ? 9.477 -10.383 -0.758 1 98.69 272 LEU B C 1
ATOM 5924 O O . LEU B 1 272 ? 8.539 -11.172 -0.892 1 98.69 272 LEU B O 1
ATOM 5928 N N . THR B 1 273 ? 10.312 -10.367 0.277 1 97.81 273 THR B N 1
ATOM 5929 C CA . THR B 1 273 ? 10.125 -11.312 1.368 1 97.81 273 THR B CA 1
ATOM 5930 C C . THR B 1 273 ? 8.758 -11.117 2.023 1 97.81 273 THR B C 1
ATOM 5932 O O . THR B 1 273 ? 8.023 -12.078 2.238 1 97.81 273 THR B O 1
ATOM 5935 N N . GLY B 1 274 ? 8.43 -9.922 2.311 1 96.75 274 GLY B N 1
ATOM 5936 C CA . GLY B 1 274 ? 7.145 -9.617 2.92 1 96.75 274 GLY B CA 1
ATOM 5937 C C . GLY B 1 274 ? 5.969 -9.93 2.018 1 96.75 274 GLY B C 1
ATOM 5938 O O . GLY B 1 274 ? 4.953 -10.469 2.475 1 96.75 274 GLY B O 1
ATOM 5939 N N . LEU B 1 275 ? 6.074 -9.617 0.749 1 97.19 275 LEU B N 1
ATOM 5940 C CA . LEU B 1 275 ? 5 -9.82 -0.214 1 97.19 275 LEU B CA 1
ATOM 5941 C C . LEU B 1 275 ? 4.691 -11.312 -0.373 1 97.19 275 LEU B C 1
ATOM 5943 O O . LEU B 1 275 ? 3.523 -11.703 -0.401 1 97.19 275 LEU B O 1
ATOM 5947 N N . VAL B 1 276 ? 5.742 -12.117 -0.519 1 96.19 276 VAL B N 1
ATOM 5948 C CA . VAL B 1 276 ? 5.543 -13.555 -0.701 1 96.19 276 VAL B CA 1
ATOM 5949 C C . VAL B 1 276 ? 4.848 -14.133 0.525 1 96.19 276 VAL B C 1
ATOM 5951 O O . VAL B 1 276 ? 3.904 -14.922 0.396 1 96.19 276 VAL B O 1
ATOM 5954 N N . ASN B 1 277 ? 5.223 -13.688 1.727 1 93.19 277 ASN B N 1
ATOM 5955 C CA . ASN B 1 277 ? 4.621 -14.172 2.963 1 93.19 277 ASN B CA 1
ATOM 5956 C C . ASN B 1 277 ? 3.164 -13.742 3.088 1 93.19 277 ASN B C 1
ATOM 5958 O O . ASN B 1 277 ? 2.338 -14.469 3.637 1 93.19 277 ASN B O 1
ATOM 5962 N N . LEU B 1 278 ? 2.881 -12.633 2.553 1 93.94 278 LEU B N 1
ATOM 5963 C CA . LEU B 1 278 ? 1.534 -12.086 2.674 1 93.94 278 LEU B CA 1
ATOM 5964 C C . LEU B 1 278 ? 0.601 -12.703 1.639 1 93.94 278 LEU B C 1
ATOM 5966 O O . LEU B 1 278 ? -0.568 -12.969 1.93 1 93.94 278 LEU B O 1
ATOM 5970 N N . THR B 1 279 ? 1.02 -12.93 0.431 1 93.81 279 THR B N 1
ATOM 5971 C CA . THR B 1 279 ? 0.143 -13.148 -0.715 1 93.81 279 THR B CA 1
ATOM 5972 C C . THR B 1 279 ? -0.007 -14.641 -1.008 1 93.81 279 THR B C 1
ATOM 5974 O O . THR B 1 279 ? -1.03 -15.07 -1.542 1 93.81 279 THR B O 1
ATOM 5977 N N . PHE B 1 280 ? 1.026 -15.383 -0.753 1 91.81 280 PHE B N 1
ATOM 5978 C CA . PHE B 1 280 ? 0.979 -16.797 -1.119 1 91.81 280 PHE B CA 1
ATOM 5979 C C . PHE B 1 280 ? 0.766 -17.656 0.113 1 91.81 280 PHE B C 1
ATOM 5981 O O . PHE B 1 280 ? 1.613 -18.5 0.445 1 91.81 280 PHE B O 1
ATOM 5988 N N . LEU B 1 281 ? -0.356 -17.422 0.664 1 84.62 281 LEU B N 1
ATOM 5989 C CA . LEU B 1 281 ? -0.799 -18.25 1.773 1 84.62 281 LEU B CA 1
ATOM 5990 C C . LEU B 1 281 ? -1.229 -19.625 1.278 1 84.62 281 LEU B C 1
ATOM 5992 O O . LEU B 1 281 ? -1.714 -19.766 0.153 1 84.62 281 LEU B O 1
ATOM 5996 N N . VAL B 1 282 ? -0.986 -20.578 2.127 1 73.06 282 VAL B N 1
ATOM 5997 C CA . VAL B 1 282 ? -1.29 -21.938 1.688 1 73.06 282 VAL B CA 1
ATOM 5998 C C . VAL B 1 282 ? -2.139 -22.641 2.74 1 73.06 282 VAL B C 1
ATOM 6000 O O . VAL B 1 282 ? -1.874 -22.531 3.939 1 73.06 282 VAL B O 1
ATOM 6003 N N . ASN B 1 283 ? -3.205 -23.312 2.273 1 65.12 283 ASN B N 1
ATOM 6004 C CA . ASN B 1 283 ? -4.012 -24.25 3.039 1 65.12 283 ASN B CA 1
ATOM 6005 C C . ASN B 1 283 ? -4.707 -23.578 4.215 1 65.12 283 ASN B C 1
ATOM 6007 O O . ASN B 1 283 ? -4.781 -24.141 5.309 1 65.12 283 ASN B O 1
ATOM 6011 N N . GLN B 1 284 ? -5.09 -22.297 4.008 1 67.94 284 GLN B N 1
ATOM 6012 C CA . GLN B 1 284 ? -5.84 -21.609 5.051 1 67.94 284 GLN B CA 1
ATOM 6013 C C . GLN B 1 284 ? -7.332 -21.578 4.73 1 67.94 284 GLN B C 1
ATOM 6015 O O . GLN B 1 284 ? -8.141 -21.188 5.57 1 67.94 284 GLN B O 1
ATOM 6020 N N . SER B 1 285 ? -7.605 -22.047 3.623 1 65.06 285 SER B N 1
ATOM 6021 C CA . SER B 1 285 ? -8.984 -22.094 3.148 1 65.06 285 SER B CA 1
ATOM 6022 C C . SER B 1 285 ? -9.609 -20.703 3.104 1 65.06 285 SER B C 1
ATOM 6024 O O . SER B 1 285 ? -10.75 -20.531 3.533 1 65.06 285 SER B O 1
ATOM 6026 N N . LYS B 1 286 ? -8.867 -19.828 2.709 1 71.44 286 LYS B N 1
ATOM 6027 C CA . LYS B 1 286 ? -9.32 -18.438 2.537 1 71.44 286 LYS B CA 1
ATOM 6028 C C . LYS B 1 286 ? -9.234 -18.016 1.076 1 71.44 286 LYS B C 1
ATOM 6030 O O . LYS B 1 286 ? -8.539 -18.641 0.277 1 71.44 286 LYS B O 1
ATOM 6035 N N . SER B 1 287 ? -9.977 -16.938 0.757 1 71.12 287 SER B N 1
ATOM 6036 C CA . SER B 1 287 ? -9.969 -16.406 -0.599 1 71.12 287 SER B CA 1
ATOM 6037 C C . SER B 1 287 ? -8.602 -15.828 -0.959 1 71.12 287 SER B C 1
ATOM 6039 O O . SER B 1 287 ? -8.273 -15.688 -2.139 1 71.12 287 SER B O 1
ATOM 6041 N N . THR B 1 288 ? -7.855 -15.664 0.035 1 75.56 288 THR B N 1
ATOM 6042 C CA . THR B 1 288 ? -6.527 -15.094 -0.163 1 75.56 288 THR B CA 1
ATOM 6043 C C . THR B 1 288 ? -5.484 -16.188 -0.329 1 75.56 288 THR B C 1
ATOM 6045 O O . THR B 1 288 ? -4.305 -15.906 -0.549 1 75.56 288 THR B O 1
ATOM 6048 N N . ASP B 1 289 ? -6.016 -17.391 -0.36 1 82.06 289 ASP B N 1
ATOM 6049 C CA . ASP B 1 289 ? -5.098 -18.516 -0.549 1 82.06 289 ASP B CA 1
ATOM 6050 C C . ASP B 1 289 ? -4.645 -18.609 -2.004 1 82.06 289 ASP B C 1
ATOM 6052 O O . ASP B 1 289 ? -5.434 -18.375 -2.922 1 82.06 289 ASP B O 1
ATOM 6056 N N . SER B 1 290 ? -3.375 -19.016 -2.123 1 85.94 290 SER B N 1
ATOM 6057 C CA . SER B 1 290 ? -2.955 -19.453 -3.449 1 85.94 290 SER B CA 1
ATOM 6058 C C . SER B 1 290 ? -3.49 -20.859 -3.758 1 85.94 290 SER B C 1
ATOM 6060 O O . SER B 1 290 ? -3.703 -21.656 -2.85 1 85.94 290 SER B O 1
ATOM 6062 N N . ARG B 1 291 ? -3.746 -21.031 -4.895 1 86.44 291 ARG B N 1
ATOM 6063 C CA . ARG B 1 291 ? -4.387 -22.281 -5.328 1 86.44 291 ARG B CA 1
ATOM 6064 C C . ARG B 1 291 ? -3.42 -23.453 -5.258 1 86.44 291 ARG B C 1
ATOM 6066 O O . ARG B 1 291 ? -2.217 -23.281 -5.465 1 86.44 291 ARG B O 1
ATOM 6073 N N . THR B 1 292 ? -3.982 -24.578 -5.07 1 82.25 292 THR B N 1
ATOM 6074 C CA . THR B 1 292 ? -3.205 -25.812 -5.051 1 82.25 292 THR B CA 1
ATOM 6075 C C . THR B 1 292 ? -2.891 -26.266 -6.473 1 82.25 292 THR B C 1
ATOM 6077 O O . THR B 1 292 ? -3.746 -26.203 -7.355 1 82.25 292 THR B O 1
ATOM 6080 N N . ASN B 1 293 ? -1.602 -26.797 -6.707 1 86.69 293 ASN B N 1
ATOM 6081 C CA . ASN B 1 293 ? -1.128 -27.391 -7.949 1 86.69 293 ASN B CA 1
ATOM 6082 C C . ASN B 1 293 ? -1.169 -26.406 -9.102 1 86.69 293 ASN B C 1
ATOM 6084 O O . ASN B 1 293 ? -1.329 -26.797 -10.258 1 86.69 293 ASN B O 1
ATOM 6088 N N . VAL B 1 294 ? -1.266 -25.172 -8.766 1 92.12 294 VAL B N 1
ATOM 6089 C CA . VAL B 1 294 ? -1.141 -24.094 -9.758 1 92.12 294 VAL B CA 1
ATOM 6090 C C . VAL B 1 294 ? 0.199 -23.391 -9.578 1 92.12 294 VAL B C 1
ATOM 6092 O O . VAL B 1 294 ? 0.625 -23.125 -8.453 1 92.12 294 VAL B O 1
ATOM 6095 N N . GLN B 1 295 ? 0.818 -23.125 -10.703 1 94.88 295 GLN B N 1
ATOM 6096 C CA . GLN B 1 295 ? 2.096 -22.422 -10.602 1 94.88 295 GLN B CA 1
ATOM 6097 C C . GLN B 1 295 ? 1.917 -21.031 -10 1 94.88 295 GLN B C 1
ATOM 6099 O O . GLN B 1 295 ? 0.86 -20.422 -10.156 1 94.88 295 GLN B O 1
ATOM 6104 N N . ARG B 1 296 ? 2.959 -20.594 -9.305 1 95.62 296 ARG B N 1
ATOM 6105 C CA . ARG B 1 296 ? 2.971 -19.312 -8.602 1 95.62 296 ARG B CA 1
ATOM 6106 C C . ARG B 1 296 ? 4.18 -18.484 -9.008 1 95.62 296 ARG B C 1
ATOM 6108 O O . ARG B 1 296 ? 5.297 -19 -9.094 1 95.62 296 ARG B O 1
ATOM 6115 N N . SER B 1 297 ? 3.904 -17.203 -9.273 1 97.56 297 SER B N 1
ATOM 6116 C CA . SER B 1 297 ? 5.043 -16.375 -9.664 1 97.56 297 SER B CA 1
ATOM 6117 C C . SER B 1 297 ? 4.871 -14.938 -9.195 1 97.56 297 SER B C 1
ATOM 6119 O O . SER B 1 297 ? 3.742 -14.461 -9.039 1 97.56 297 SER B O 1
ATOM 6121 N N . VAL B 1 298 ? 5.934 -14.32 -8.828 1 98.69 298 VAL B N 1
ATOM 6122 C CA . VAL B 1 298 ? 6.059 -12.875 -8.672 1 98.69 298 VAL B CA 1
ATOM 6123 C C . VAL B 1 298 ? 6.781 -12.281 -9.875 1 98.69 298 VAL B C 1
ATOM 6125 O O . VAL B 1 298 ? 7.848 -12.766 -10.266 1 98.69 298 VAL B O 1
ATOM 6128 N N . VAL B 1 299 ? 6.164 -11.32 -10.492 1 98.88 299 VAL B N 1
ATOM 6129 C CA . VAL B 1 299 ? 6.805 -10.578 -11.578 1 98.88 299 VAL B CA 1
ATOM 6130 C C . VAL B 1 299 ? 7.109 -9.156 -11.125 1 98.88 299 VAL B C 1
ATOM 6132 O O . VAL B 1 299 ? 6.203 -8.328 -11 1 98.88 299 VAL B O 1
ATOM 6135 N N . LEU B 1 300 ? 8.383 -8.898 -10.883 1 98.88 300 LEU B N 1
ATOM 6136 C CA . LEU B 1 300 ? 8.82 -7.574 -10.469 1 98.88 300 LEU B CA 1
ATOM 6137 C C . LEU B 1 300 ? 9.289 -6.762 -11.672 1 98.88 300 LEU B C 1
ATOM 6139 O O . LEU B 1 300 ? 10.219 -7.16 -12.375 1 98.88 300 LEU B O 1
ATOM 6143 N N . LEU B 1 301 ? 8.617 -5.699 -11.992 1 98.81 301 LEU B N 1
ATOM 6144 C CA . LEU B 1 301 ? 9.023 -4.742 -13.016 1 98.81 301 LEU B CA 1
ATOM 6145 C C . LEU B 1 301 ? 9.789 -3.578 -12.391 1 98.81 301 LEU B C 1
ATOM 6147 O O . LEU B 1 301 ? 9.297 -2.922 -11.477 1 98.81 301 LEU B O 1
ATOM 6151 N N . THR B 1 302 ? 10.953 -3.252 -12.867 1 98.69 302 THR B N 1
ATOM 6152 C CA . THR B 1 302 ? 11.781 -2.217 -12.258 1 98.69 302 THR B CA 1
ATOM 6153 C C . THR B 1 302 ? 12.648 -1.528 -13.312 1 98.69 302 THR B C 1
ATOM 6155 O O . THR B 1 302 ? 13.125 -2.172 -14.25 1 98.69 302 THR B O 1
ATOM 6158 N N . ALA B 1 303 ? 12.82 -0.247 -13.18 1 96.56 303 ALA B N 1
ATOM 6159 C CA . ALA B 1 303 ? 13.688 0.522 -14.07 1 96.56 303 ALA B CA 1
ATOM 6160 C C . ALA B 1 303 ? 14.969 0.945 -13.359 1 96.56 303 ALA B C 1
ATOM 6162 O O . ALA B 1 303 ? 15.594 1.937 -13.734 1 96.56 303 ALA B O 1
ATOM 6163 N N . GLU B 1 304 ? 15.266 0.243 -12.281 1 95.88 304 GLU B N 1
ATOM 6164 C CA . GLU B 1 304 ? 16.531 0.341 -11.555 1 95.88 304 GLU B CA 1
ATOM 6165 C C . GLU B 1 304 ? 16.844 -0.96 -10.828 1 95.88 304 GLU B C 1
ATOM 6167 O O . GLU B 1 304 ? 15.961 -1.782 -10.594 1 95.88 304 GLU B O 1
ATOM 6172 N N . TRP B 1 305 ? 18.141 -1.125 -10.508 1 97.38 305 TRP B N 1
ATOM 6173 C CA . TRP B 1 305 ? 18.547 -2.221 -9.633 1 97.38 305 TRP B CA 1
ATOM 6174 C C . TRP B 1 305 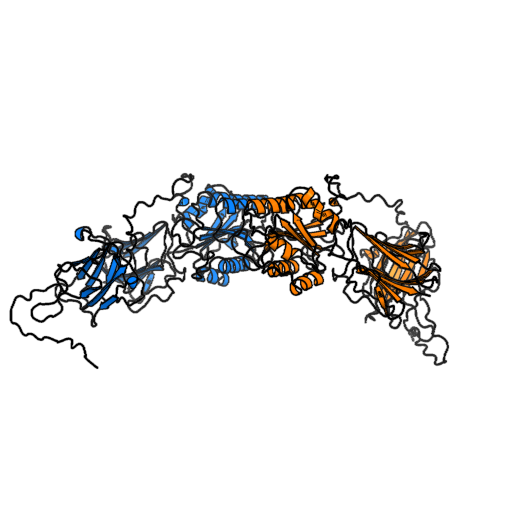? 19.641 -1.777 -8.68 1 97.38 305 TRP B C 1
ATOM 6176 O O . TRP B 1 305 ? 20.828 -1.849 -9.008 1 97.38 305 TRP B O 1
ATOM 6186 N N . PRO B 1 306 ? 19.234 -1.331 -7.504 1 94.75 306 PRO B N 1
ATOM 6187 C CA . PRO B 1 306 ? 20.219 -0.808 -6.559 1 94.75 306 PRO B CA 1
ATOM 6188 C C . PRO B 1 306 ? 21.172 -1.887 -6.035 1 94.75 306 PRO B C 1
ATOM 6190 O O . PRO B 1 306 ? 20.828 -3.072 -6.043 1 94.75 306 PRO B O 1
ATOM 6193 N N . SER B 1 307 ? 22.312 -1.512 -5.516 1 91.88 307 SER B N 1
ATOM 6194 C CA . SER B 1 307 ? 23.344 -2.447 -5.059 1 91.88 307 SER B CA 1
ATOM 6195 C C . SER B 1 307 ? 22.875 -3.201 -3.814 1 91.88 307 SER B C 1
ATOM 6197 O O . SER B 1 307 ? 23.359 -4.305 -3.541 1 91.88 307 SER B O 1
ATOM 6199 N N . ALA B 1 308 ? 21.938 -2.633 -3.102 1 94 308 ALA B N 1
ATOM 6200 C CA . ALA B 1 308 ? 21.453 -3.25 -1.868 1 94 308 ALA B CA 1
ATOM 6201 C C . ALA B 1 308 ? 20.531 -4.426 -2.166 1 94 308 ALA B C 1
ATOM 6203 O O . ALA B 1 308 ? 20.266 -5.25 -1.29 1 94 308 ALA B O 1
ATOM 6204 N N . ALA B 1 309 ? 19.969 -4.48 -3.352 1 96.69 309 ALA B N 1
ATOM 6205 C CA . ALA B 1 309 ? 19.141 -5.617 -3.736 1 96.69 309 ALA B CA 1
ATOM 6206 C C . ALA B 1 309 ? 19.984 -6.816 -4.137 1 96.69 309 ALA B C 1
ATOM 6208 O O . ALA B 1 309 ? 20.688 -6.773 -5.145 1 96.69 309 ALA B O 1
ATOM 6209 N N . THR B 1 310 ? 19.938 -7.883 -3.395 1 96.19 310 THR B N 1
ATOM 6210 C CA . THR B 1 310 ? 20.859 -8.984 -3.613 1 96.19 310 THR B CA 1
ATOM 6211 C C . THR B 1 310 ? 20.109 -10.266 -3.953 1 96.19 310 THR B C 1
ATOM 6213 O O . THR B 1 310 ? 20.672 -11.203 -4.52 1 96.19 310 THR B O 1
ATOM 6216 N N . LEU B 1 311 ? 18.875 -10.312 -3.545 1 97.94 311 LEU B N 1
ATOM 6217 C CA . LEU B 1 311 ? 18.094 -11.539 -3.691 1 97.94 311 LEU B CA 1
ATOM 6218 C C . LEU B 1 311 ? 18.875 -12.75 -3.191 1 97.94 311 LEU B C 1
ATOM 6220 O O . LEU B 1 311 ? 18.969 -13.758 -3.889 1 97.94 311 LEU B O 1
ATOM 6224 N N . ASN B 1 312 ? 19.406 -12.602 -1.999 1 96.31 312 ASN B N 1
ATOM 6225 C CA . ASN B 1 312 ? 20.297 -13.602 -1.432 1 96.31 312 ASN B CA 1
ATOM 6226 C C . ASN B 1 312 ? 19.547 -14.852 -0.992 1 96.31 312 ASN B C 1
ATOM 6228 O O . ASN B 1 312 ? 18.359 -14.992 -1.279 1 96.31 312 ASN B O 1
ATOM 6232 N N . ASP B 1 313 ? 20.156 -15.734 -0.259 1 96.38 313 ASP B N 1
ATOM 6233 C CA . ASP B 1 313 ? 19.609 -17.047 0.087 1 96.38 313 ASP B CA 1
ATOM 6234 C C . ASP B 1 313 ? 18.438 -16.906 1.058 1 96.38 313 ASP B C 1
ATOM 6236 O O . ASP B 1 313 ? 17.547 -17.766 1.077 1 96.38 313 ASP B O 1
ATOM 6240 N N . THR B 1 314 ? 18.5 -15.891 1.819 1 96.69 314 THR B N 1
ATOM 6241 C CA . THR B 1 314 ? 17.391 -15.664 2.732 1 96.69 314 THR B CA 1
ATOM 6242 C C . THR B 1 314 ? 16.109 -15.375 1.958 1 96.69 314 THR B C 1
ATOM 6244 O O . THR B 1 314 ? 15.047 -15.922 2.277 1 96.69 314 THR B O 1
ATOM 6247 N N . VAL B 1 315 ? 16.219 -14.523 0.938 1 97.81 315 VAL B N 1
ATOM 6248 C CA . VAL B 1 315 ? 15.07 -14.234 0.09 1 97.81 315 VAL B CA 1
ATOM 6249 C C . VAL B 1 315 ? 14.633 -15.508 -0.637 1 97.81 315 VAL B C 1
ATOM 6251 O O . VAL B 1 315 ? 13.445 -15.852 -0.639 1 97.81 315 VAL B O 1
ATOM 6254 N N . LYS B 1 316 ? 15.547 -16.219 -1.206 1 96.56 316 LYS B N 1
ATOM 6255 C CA . LYS B 1 316 ? 15.273 -17.453 -1.933 1 96.56 316 LYS B CA 1
ATOM 6256 C C . LYS B 1 316 ? 14.508 -18.438 -1.064 1 96.56 316 LYS B C 1
ATOM 6258 O O . LYS B 1 316 ? 13.57 -19.094 -1.536 1 96.56 316 LYS B O 1
ATOM 6263 N N . SER B 1 317 ? 14.953 -18.547 0.154 1 94.62 317 SER B N 1
ATOM 6264 C CA . SER B 1 317 ? 14.352 -19.547 1.036 1 94.62 317 SER B CA 1
ATOM 6265 C C . SER B 1 317 ? 12.867 -19.266 1.243 1 94.62 317 SER B C 1
ATOM 6267 O O . SER B 1 317 ? 12.07 -20.203 1.375 1 94.62 317 SER B O 1
ATOM 6269 N N . VAL B 1 318 ? 12.492 -18.062 1.288 1 94.12 318 VAL B N 1
ATOM 6270 C CA . VAL B 1 318 ? 11.094 -17.688 1.46 1 94.12 318 VAL B CA 1
ATOM 6271 C C . VAL B 1 318 ? 10.297 -18.062 0.21 1 94.12 318 VAL B C 1
ATOM 6273 O O . VAL B 1 318 ? 9.195 -18.594 0.308 1 94.12 318 VAL B O 1
ATOM 6276 N N . PHE B 1 319 ? 10.805 -17.828 -0.944 1 94.81 319 PHE B N 1
ATOM 6277 C CA . PHE B 1 319 ? 10.172 -18.188 -2.205 1 94.81 319 PHE B CA 1
ATOM 6278 C C . PHE B 1 319 ? 10.062 -19.703 -2.328 1 94.81 319 PHE B C 1
ATOM 6280 O O . PHE B 1 319 ? 8.992 -20.234 -2.664 1 94.81 319 PHE B O 1
ATOM 6287 N N . ASP B 1 320 ? 11.141 -20.359 -1.995 1 90.94 320 ASP B N 1
ATOM 6288 C CA . ASP B 1 320 ? 11.172 -21.812 -2.092 1 90.94 320 ASP B CA 1
ATOM 6289 C C . ASP B 1 320 ? 10.125 -22.453 -1.173 1 90.94 320 ASP B C 1
ATOM 6291 O O . ASP B 1 320 ? 9.461 -23.422 -1.553 1 90.94 320 ASP B O 1
ATOM 6295 N N . ALA B 1 321 ? 10.023 -21.906 -0.015 1 86.94 321 ALA B N 1
ATOM 6296 C CA . ALA B 1 321 ? 9.117 -22.453 0.985 1 86.94 321 ALA B CA 1
ATOM 6297 C C . ALA B 1 321 ? 7.668 -22.391 0.505 1 86.94 321 ALA B C 1
ATOM 6299 O O . ALA B 1 321 ? 6.828 -23.188 0.934 1 86.94 321 ALA B O 1
ATOM 6300 N N . LYS B 1 322 ? 7.434 -21.484 -0.406 1 88.31 322 LYS B N 1
ATOM 6301 C CA . LYS B 1 322 ? 6.066 -21.297 -0.882 1 88.31 322 LYS B CA 1
ATOM 6302 C C . LYS B 1 322 ? 5.922 -21.75 -2.332 1 88.31 322 LYS B C 1
ATOM 6304 O O . LYS B 1 322 ? 4.84 -21.641 -2.914 1 88.31 322 LYS B O 1
ATOM 6309 N N . GLY B 1 323 ? 6.957 -22.297 -2.904 1 89.69 323 GLY B N 1
ATOM 6310 C CA . GLY B 1 323 ? 6.934 -22.719 -4.297 1 89.69 323 GLY B CA 1
ATOM 6311 C C . GLY B 1 323 ? 6.66 -21.594 -5.262 1 89.69 323 GLY B C 1
ATOM 6312 O O . GLY B 1 323 ? 5.914 -21.75 -6.227 1 89.69 323 GLY B O 1
ATOM 6313 N N . VAL B 1 324 ? 7.145 -20.391 -4.965 1 95 324 VAL B N 1
ATOM 6314 C CA . VAL B 1 324 ? 6.902 -19.203 -5.785 1 95 324 VAL B CA 1
ATOM 6315 C C . VAL B 1 324 ? 8.117 -18.938 -6.668 1 95 324 VAL B C 1
ATOM 6317 O O . VAL B 1 324 ? 9.258 -18.984 -6.199 1 95 324 VAL B O 1
ATOM 6320 N N . ASN B 1 325 ? 7.871 -18.703 -7.941 1 96.56 325 ASN B N 1
ATOM 6321 C CA . ASN B 1 325 ? 8.906 -18.344 -8.898 1 96.56 325 ASN B CA 1
ATOM 6322 C C . ASN B 1 325 ? 9.039 -16.828 -9.047 1 96.56 325 ASN B C 1
ATOM 6324 O O . ASN B 1 325 ? 8.039 -16.109 -9.023 1 96.56 325 ASN B O 1
ATOM 6328 N N . LEU B 1 326 ? 10.297 -16.359 -9.188 1 98.5 326 LEU B N 1
ATOM 6329 C CA . LEU B 1 326 ? 10.523 -14.93 -9.328 1 98.5 326 LEU B CA 1
ATOM 6330 C C . LEU B 1 326 ? 11.047 -14.594 -10.719 1 98.5 326 LEU B C 1
ATOM 6332 O O . LEU B 1 326 ? 11.984 -15.227 -11.203 1 98.5 326 LEU B O 1
ATOM 6336 N N . LEU B 1 327 ? 10.391 -13.703 -11.344 1 98.69 327 LEU B N 1
ATOM 6337 C CA . LEU B 1 327 ? 10.859 -13.047 -12.562 1 98.69 327 LEU B CA 1
ATOM 6338 C C . LEU B 1 327 ? 11.078 -11.555 -12.336 1 98.69 327 LEU B C 1
ATOM 6340 O O . LEU B 1 327 ? 10.18 -10.867 -11.844 1 98.69 327 LEU B O 1
ATOM 6344 N N . VAL B 1 328 ? 12.273 -11.062 -12.617 1 98.69 328 VAL B N 1
ATOM 6345 C CA . VAL B 1 328 ? 12.539 -9.625 -12.578 1 98.69 328 VAL B CA 1
ATOM 6346 C C . VAL B 1 328 ? 12.672 -9.094 -14.008 1 98.69 328 VAL B C 1
ATOM 6348 O O . VAL B 1 328 ? 13.555 -9.516 -14.758 1 98.69 328 VAL B O 1
ATOM 6351 N N . VAL B 1 329 ? 11.773 -8.219 -14.359 1 98.38 329 VAL B N 1
ATOM 6352 C CA . VAL B 1 329 ? 11.797 -7.566 -15.664 1 98.38 329 VAL B CA 1
ATOM 6353 C C . VAL B 1 329 ? 12.312 -6.137 -15.523 1 98.38 329 VAL B C 1
ATOM 6355 O O . VAL B 1 329 ? 11.578 -5.246 -15.086 1 98.38 329 VAL B O 1
ATOM 6358 N N . GLY B 1 330 ? 13.539 -5.945 -15.922 1 96.75 330 GLY B N 1
ATOM 6359 C CA . GLY B 1 330 ? 14.102 -4.605 -15.961 1 96.75 330 GLY B CA 1
ATOM 6360 C C . GLY B 1 330 ? 13.68 -3.818 -17.188 1 96.75 330 GLY B C 1
ATOM 6361 O O . GLY B 1 330 ? 13.188 -4.391 -18.156 1 96.75 330 GLY B O 1
ATOM 6362 N N . TYR B 1 331 ? 13.773 -2.547 -17.062 1 96.06 331 TYR B N 1
ATOM 6363 C CA . TYR B 1 331 ? 13.57 -1.647 -18.203 1 96.06 331 TYR B CA 1
ATOM 6364 C C . TYR B 1 331 ? 14.719 -0.657 -18.312 1 96.06 331 TYR B C 1
ATOM 6366 O O . TYR B 1 331 ? 14.875 0.232 -17.484 1 96.06 331 TYR B O 1
ATOM 6374 N N . ASN B 1 332 ? 15.477 -0.762 -19.359 1 91.12 332 ASN B N 1
ATOM 6375 C CA . ASN B 1 332 ? 16.609 0.114 -19.672 1 91.12 332 ASN B CA 1
ATOM 6376 C C . ASN B 1 332 ? 17.562 0.21 -18.484 1 91.12 332 ASN B C 1
ATOM 6378 O O . ASN B 1 332 ? 17.953 1.309 -18.078 1 91.12 332 ASN B O 1
ATOM 6382 N N . LEU B 1 333 ? 17.828 -0.919 -17.844 1 92.25 333 LEU B N 1
ATOM 6383 C CA . LEU B 1 333 ? 18.844 -0.958 -16.797 1 92.25 333 LEU B CA 1
ATOM 6384 C C . LEU B 1 333 ? 20.219 -0.661 -17.344 1 92.25 333 LEU B C 1
ATOM 6386 O O . LEU B 1 333 ? 20.547 -1.048 -18.469 1 92.25 333 LEU B O 1
ATOM 6390 N N . THR B 1 334 ? 21.016 0.031 -16.547 1 85.31 334 THR B N 1
ATOM 6391 C CA . THR B 1 334 ? 22.391 0.275 -16.953 1 85.31 334 THR B CA 1
ATOM 6392 C C . THR B 1 334 ? 23.188 -1.032 -17.016 1 85.31 334 THR B C 1
ATOM 6394 O O . THR B 1 334 ? 22.734 -2.061 -16.5 1 85.31 334 THR B O 1
ATOM 6397 N N . ILE B 1 335 ? 24.328 -0.95 -17.625 1 87.44 335 ILE B N 1
ATOM 6398 C CA . ILE B 1 335 ? 25.188 -2.121 -17.734 1 87.44 335 ILE B CA 1
ATOM 6399 C C . ILE B 1 335 ? 25.547 -2.641 -16.344 1 87.44 335 ILE B C 1
ATOM 6401 O O . ILE B 1 335 ? 25.562 -3.852 -16.109 1 87.44 335 ILE B O 1
ATOM 6405 N N . GLU B 1 336 ? 25.828 -1.753 -15.445 1 87.44 336 GLU B N 1
ATOM 6406 C CA . GLU B 1 336 ? 26.188 -2.129 -14.086 1 87.44 336 GLU B CA 1
ATOM 6407 C C . GLU B 1 336 ? 25.016 -2.781 -13.352 1 87.44 336 GLU B C 1
ATOM 6409 O O . GLU B 1 336 ? 25.188 -3.797 -12.68 1 87.44 336 GLU B O 1
ATOM 6414 N N . GLU B 1 337 ? 23.891 -2.193 -13.484 1 91.5 337 GLU B N 1
ATOM 6415 C CA . GLU B 1 337 ? 22.688 -2.732 -12.852 1 91.5 337 GLU B CA 1
ATOM 6416 C C . GLU B 1 337 ? 22.344 -4.113 -13.398 1 91.5 337 GLU B C 1
ATOM 6418 O O . GLU B 1 337 ? 22.047 -5.035 -12.633 1 91.5 337 GLU B O 1
ATOM 6423 N N . TRP B 1 338 ? 22.344 -4.227 -14.719 1 91.88 338 TRP B N 1
ATOM 6424 C CA . TRP B 1 338 ? 22.078 -5.508 -15.367 1 91.88 338 TRP B CA 1
ATOM 6425 C C . TRP B 1 338 ? 23.094 -6.559 -14.953 1 91.88 338 TRP B C 1
ATOM 6427 O O . TRP B 1 338 ? 22.75 -7.723 -14.734 1 91.88 338 TRP B O 1
ATOM 6437 N N . GLY B 1 339 ? 24.344 -6.16 -14.852 1 89.88 339 GLY B N 1
ATOM 6438 C CA . GLY B 1 339 ? 25.375 -7.066 -14.398 1 89.88 339 GLY B CA 1
ATOM 6439 C C . GLY B 1 339 ? 25.125 -7.637 -13.016 1 89.88 339 GLY B C 1
ATOM 6440 O O . GLY B 1 339 ? 25.359 -8.82 -12.773 1 89.88 339 GLY B O 1
ATOM 6441 N N . ARG B 1 340 ? 24.609 -6.84 -12.125 1 93.56 340 ARG B N 1
ATOM 6442 C CA . ARG B 1 340 ? 24.266 -7.301 -10.773 1 93.56 340 ARG B CA 1
ATOM 6443 C C . ARG B 1 340 ? 23.062 -8.219 -10.797 1 93.56 340 ARG B C 1
ATOM 6445 O O . ARG B 1 340 ? 23.062 -9.273 -10.156 1 93.56 340 ARG B O 1
ATOM 6452 N N . LEU B 1 341 ? 22.047 -7.816 -11.57 1 96 341 LEU B N 1
ATOM 6453 C CA . LEU B 1 341 ? 20.781 -8.531 -11.586 1 96 341 LEU B CA 1
ATOM 6454 C C . LEU B 1 341 ? 20.922 -9.867 -12.32 1 96 341 LEU B C 1
ATOM 6456 O O . LEU B 1 341 ? 20.344 -10.875 -11.891 1 96 341 LEU B O 1
ATOM 6460 N N . ALA B 1 342 ? 21.656 -9.867 -13.422 1 93.56 342 ALA B N 1
ATOM 6461 C CA . ALA B 1 342 ? 21.75 -11.039 -14.289 1 93.56 342 ALA B CA 1
ATOM 6462 C C . ALA B 1 342 ? 23 -11.859 -13.961 1 93.56 342 ALA B C 1
ATOM 6464 O O . ALA B 1 342 ? 23.594 -12.469 -14.852 1 93.56 342 ALA B O 1
ATOM 6465 N N . SER B 1 343 ? 23.391 -11.805 -12.758 1 89.69 343 SER B N 1
ATOM 6466 C CA . SER B 1 343 ? 24.578 -12.555 -12.359 1 89.69 343 SER B CA 1
ATOM 6467 C C . SER B 1 343 ? 24.359 -14.055 -12.523 1 89.69 343 SER B C 1
ATOM 6469 O O . SER B 1 343 ? 23.234 -14.531 -12.484 1 89.69 343 SER B O 1
ATOM 6471 N N . ASN B 1 344 ? 25.391 -14.805 -12.703 1 86.81 344 ASN B N 1
ATOM 6472 C CA . ASN B 1 344 ? 25.312 -16.25 -12.867 1 86.81 344 ASN B CA 1
ATOM 6473 C C . ASN B 1 344 ? 24.906 -16.938 -11.562 1 86.81 344 ASN B C 1
ATOM 6475 O O . ASN B 1 344 ? 25.234 -16.469 -10.477 1 86.81 344 ASN B O 1
ATOM 6479 N N . GLY B 1 345 ? 24.281 -18 -11.695 1 87.12 345 GLY B N 1
ATOM 6480 C CA . GLY B 1 345 ? 23.875 -18.797 -10.531 1 87.12 345 GLY B CA 1
ATOM 6481 C C . GLY B 1 345 ? 22.625 -18.266 -9.852 1 87.12 345 GLY B C 1
ATOM 6482 O O . GLY B 1 345 ? 22.359 -18.609 -8.703 1 87.12 345 GLY B O 1
ATOM 6483 N N . ARG B 1 346 ? 21.953 -17.469 -10.531 1 93 346 ARG B N 1
ATOM 6484 C CA . ARG B 1 346 ? 20.734 -16.891 -9.969 1 93 346 ARG B CA 1
ATOM 6485 C C . ARG B 1 346 ? 19.609 -17.922 -9.945 1 93 346 ARG B C 1
ATOM 6487 O O . ARG B 1 346 ? 19.547 -18.812 -10.805 1 93 346 ARG B O 1
ATOM 6494 N N . TRP B 1 347 ? 18.75 -17.75 -8.93 1 95.62 347 TRP B N 1
ATOM 6495 C CA . TRP B 1 347 ? 17.625 -18.672 -8.773 1 95.62 347 TRP B CA 1
ATOM 6496 C C . TRP B 1 347 ? 16.359 -18.109 -9.398 1 95.62 347 TRP B C 1
ATOM 6498 O O . TRP B 1 347 ? 15.297 -18.734 -9.352 1 95.62 347 TRP B O 1
ATOM 6508 N N . TYR B 1 348 ? 16.422 -16.953 -9.938 1 97.56 348 TYR B N 1
ATOM 6509 C CA . TYR B 1 348 ? 15.297 -16.234 -10.539 1 97.56 348 TYR B CA 1
ATOM 6510 C C . TYR B 1 348 ? 15.562 -15.945 -12.008 1 97.56 348 TYR B C 1
ATOM 6512 O O . TYR B 1 348 ? 16.703 -15.992 -12.461 1 97.56 348 TYR B O 1
ATOM 6520 N N . ASN B 1 349 ? 14.5 -15.75 -12.766 1 97.75 349 ASN B N 1
ATOM 6521 C CA . ASN B 1 349 ? 14.625 -15.344 -14.164 1 97.75 349 ASN B CA 1
ATOM 6522 C C . ASN B 1 349 ? 14.688 -13.82 -14.297 1 97.75 349 ASN B C 1
ATOM 6524 O O . ASN B 1 349 ? 14.18 -13.094 -13.445 1 97.75 349 ASN B O 1
ATOM 6528 N N . VAL B 1 350 ? 15.391 -13.375 -15.352 1 97.19 350 VAL B N 1
ATOM 6529 C CA . VAL B 1 350 ? 15.555 -11.938 -15.539 1 97.19 350 VAL B CA 1
ATOM 6530 C C . VAL B 1 350 ? 15.398 -11.586 -17.016 1 97.19 350 VAL B C 1
ATOM 6532 O O . VAL B 1 350 ? 15.617 -12.438 -17.891 1 97.19 350 VAL B O 1
ATOM 6535 N N . LEU B 1 351 ? 14.938 -10.398 -17.234 1 94.81 351 LEU B N 1
ATOM 6536 C CA . LEU B 1 351 ? 14.906 -9.758 -18.547 1 94.81 351 LEU B CA 1
ATOM 6537 C C . LEU B 1 351 ? 15.164 -8.258 -18.422 1 94.81 351 LEU B C 1
ATOM 6539 O O . LEU B 1 351 ? 14.742 -7.629 -17.453 1 94.81 351 LEU B O 1
ATOM 6543 N N . ASN B 1 352 ? 15.914 -7.73 -19.328 1 94.62 352 ASN B N 1
ATOM 6544 C CA . ASN B 1 352 ? 16.031 -6.281 -19.453 1 94.62 352 ASN B CA 1
ATOM 6545 C C . ASN B 1 352 ? 15.352 -5.773 -20.719 1 94.62 352 ASN B C 1
ATOM 6547 O O . ASN B 1 352 ? 15.93 -5.832 -21.812 1 94.62 352 ASN B O 1
ATOM 6551 N N . ALA B 1 353 ? 14.18 -5.254 -20.562 1 91.5 353 ALA B N 1
ATOM 6552 C CA . ALA B 1 353 ? 13.375 -4.828 -21.703 1 91.5 353 ALA B CA 1
ATOM 6553 C C . ALA B 1 353 ? 13.828 -3.461 -22.219 1 91.5 353 ALA B C 1
ATOM 6555 O O . ALA B 1 353 ? 14.289 -2.625 -21.438 1 91.5 353 ALA B O 1
ATOM 6556 N N . ALA B 1 354 ? 13.648 -3.232 -23.531 1 86.19 354 ALA B N 1
ATOM 6557 C CA . ALA B 1 354 ? 13.992 -1.954 -24.156 1 86.19 354 ALA B CA 1
ATOM 6558 C C . ALA B 1 354 ? 12.734 -1.212 -24.609 1 86.19 354 ALA B C 1
ATOM 6560 O O . ALA B 1 354 ? 12.797 -0.035 -24.969 1 86.19 354 ALA B O 1
ATOM 6561 N N . ASN B 1 355 ? 11.688 -1.867 -24.609 1 87.19 355 ASN B N 1
ATOM 6562 C CA . ASN B 1 355 ? 10.383 -1.305 -24.953 1 87.19 355 ASN B CA 1
ATOM 6563 C C . ASN B 1 355 ? 9.266 -1.93 -24.125 1 87.19 355 ASN B C 1
ATOM 6565 O O . ASN B 1 355 ? 9.531 -2.711 -23.203 1 87.19 355 ASN B O 1
ATOM 6569 N N . SER B 1 356 ? 8.039 -1.487 -24.344 1 91.75 356 SER B N 1
ATOM 6570 C CA . SER B 1 356 ? 6.938 -1.926 -23.484 1 91.75 356 SER B CA 1
ATOM 6571 C C . SER B 1 356 ? 5.855 -2.629 -24.297 1 91.75 356 SER B C 1
ATOM 6573 O O . SER B 1 356 ? 4.727 -2.795 -23.828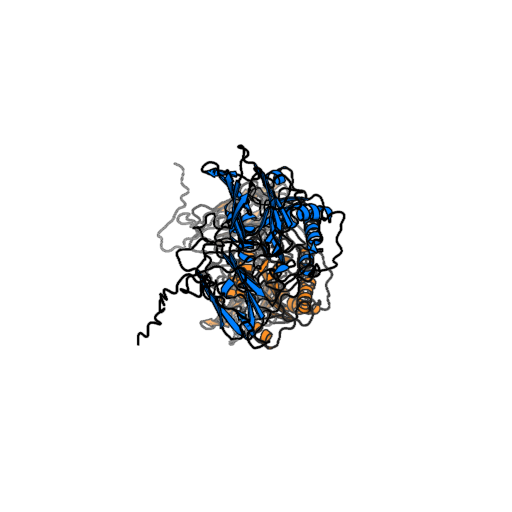 1 91.75 356 SER B O 1
ATOM 6575 N N . ASP B 1 357 ? 6.109 -3.029 -25.531 1 88.38 357 ASP B N 1
ATOM 6576 C CA . ASP B 1 357 ? 5.098 -3.592 -26.422 1 88.38 357 ASP B CA 1
ATOM 6577 C C . ASP B 1 357 ? 5.004 -5.105 -26.266 1 88.38 357 ASP B C 1
ATOM 6579 O O . ASP B 1 357 ? 5.59 -5.676 -25.344 1 88.38 357 ASP B O 1
ATOM 6583 N N . ASP B 1 358 ? 4.242 -5.762 -27.141 1 89.88 358 ASP B N 1
ATOM 6584 C CA . ASP B 1 358 ? 3.994 -7.199 -27.031 1 89.88 358 ASP B CA 1
ATOM 6585 C C . ASP B 1 358 ? 5.281 -7.996 -27.234 1 89.88 358 ASP B C 1
ATOM 6587 O O . ASP B 1 358 ? 5.449 -9.07 -26.656 1 89.88 358 ASP B O 1
ATOM 6591 N N . SER B 1 359 ? 6.137 -7.461 -28.016 1 87.44 359 SER B N 1
ATOM 6592 C CA . SER B 1 359 ? 7.398 -8.164 -28.234 1 87.44 359 SER B CA 1
ATOM 6593 C C . SER B 1 359 ? 8.211 -8.258 -26.953 1 87.44 359 SER B C 1
ATOM 6595 O O . SER B 1 359 ? 8.82 -9.289 -26.672 1 87.44 359 SER B O 1
ATOM 6597 N N . ALA B 1 360 ? 8.227 -7.191 -26.188 1 89.19 360 ALA B N 1
ATOM 6598 C CA . ALA B 1 360 ? 8.922 -7.199 -24.906 1 89.19 360 ALA B CA 1
ATOM 6599 C C . ALA B 1 360 ? 8.297 -8.219 -23.953 1 89.19 360 ALA B C 1
ATOM 6601 O O . ALA B 1 360 ? 9.016 -8.93 -23.25 1 89.19 360 ALA B O 1
ATOM 6602 N N . VAL B 1 361 ? 6.98 -8.312 -23.969 1 97 361 VAL B N 1
ATOM 6603 C CA . VAL B 1 361 ? 6.258 -9.242 -23.094 1 97 361 VAL B CA 1
ATOM 6604 C C . VAL B 1 361 ? 6.539 -10.68 -23.531 1 97 361 VAL B C 1
ATOM 6606 O O . VAL B 1 361 ? 6.789 -11.547 -22.688 1 97 361 VAL B O 1
ATOM 6609 N N . ALA B 1 362 ? 6.555 -10.914 -24.828 1 94.25 362 ALA B N 1
ATOM 6610 C CA . ALA B 1 362 ? 6.809 -12.25 -25.359 1 94.25 362 ALA B CA 1
ATOM 6611 C C . ALA B 1 362 ? 8.195 -12.742 -24.953 1 94.25 362 ALA B C 1
ATOM 6613 O O . ALA B 1 362 ? 8.398 -13.945 -24.75 1 94.25 362 ALA B O 1
ATOM 6614 N N . ASN B 1 363 ? 9.078 -11.797 -24.766 1 93.31 363 ASN B N 1
ATOM 6615 C CA . ASN B 1 363 ? 10.461 -12.141 -24.453 1 93.31 363 ASN B CA 1
ATOM 6616 C C . ASN B 1 363 ? 10.57 -12.789 -23.078 1 93.31 363 ASN B C 1
ATOM 6618 O O . ASN B 1 363 ? 11.539 -13.492 -22.797 1 93.31 363 ASN B O 1
ATOM 6622 N N . PHE B 1 364 ? 9.602 -12.625 -22.219 1 96.44 364 PHE B N 1
ATOM 6623 C CA . PHE B 1 364 ? 9.68 -13.367 -20.953 1 96.44 364 PHE B CA 1
ATOM 6624 C C . PHE B 1 364 ? 8.539 -14.367 -20.859 1 96.44 364 PHE B C 1
ATOM 6626 O O . PHE B 1 364 ? 8.625 -15.336 -20.094 1 96.44 364 PHE B O 1
ATOM 6633 N N . VAL B 1 365 ? 7.445 -14.195 -21.594 1 97.81 365 VAL B N 1
ATOM 6634 C CA . VAL B 1 365 ? 6.34 -15.148 -21.547 1 97.81 365 VAL B CA 1
ATOM 6635 C C . VAL B 1 365 ? 6.75 -16.453 -22.203 1 97.81 365 VAL B C 1
ATOM 6637 O O . VAL B 1 365 ? 6.531 -17.531 -21.656 1 97.81 365 VAL B O 1
ATOM 6640 N N . ASN B 1 366 ? 7.363 -16.391 -23.359 1 94.75 366 ASN B N 1
ATOM 6641 C CA . ASN B 1 366 ? 7.719 -17.578 -24.141 1 94.75 366 ASN B CA 1
ATOM 6642 C C . ASN B 1 366 ? 8.695 -18.469 -23.375 1 94.75 366 ASN B C 1
ATOM 6644 O O . ASN B 1 366 ? 8.422 -19.641 -23.141 1 94.75 366 ASN B O 1
ATOM 6648 N N . PRO B 1 367 ? 9.781 -17.953 -22.891 1 94.5 367 PRO B N 1
ATOM 6649 C CA . PRO B 1 367 ? 10.719 -18.844 -22.219 1 94.5 367 PRO B CA 1
ATOM 6650 C C . PRO B 1 367 ? 10.273 -19.234 -20.812 1 94.5 367 PRO B C 1
ATOM 6652 O O . PRO B 1 367 ? 10.523 -20.359 -20.359 1 94.5 367 PRO B O 1
ATOM 6655 N N . PHE B 1 368 ? 9.594 -18.375 -20.094 1 96.06 368 PHE B N 1
ATOM 6656 C CA . PHE B 1 368 ? 9.445 -18.641 -18.672 1 96.06 368 PHE B CA 1
ATOM 6657 C C . PHE B 1 368 ? 8.055 -19.188 -18.359 1 96.06 368 PHE B C 1
ATOM 6659 O O . PHE B 1 368 ? 7.898 -20.047 -17.484 1 96.06 368 PHE B O 1
ATOM 6666 N N . TYR B 1 369 ? 7.059 -18.75 -19.047 1 97.56 369 TYR B N 1
ATOM 6667 C CA . TYR B 1 369 ? 5.715 -19.281 -18.828 1 97.56 369 TYR B CA 1
ATOM 6668 C C . TYR B 1 369 ? 5.426 -20.453 -19.766 1 97.56 369 TYR B C 1
ATOM 6670 O O . TYR B 1 369 ? 4.785 -21.422 -19.375 1 97.56 369 TYR B O 1
ATOM 6678 N N . PHE B 1 370 ? 5.945 -20.375 -21.016 1 95.56 370 PHE B N 1
ATOM 6679 C CA . PHE B 1 370 ? 5.664 -21.406 -21.984 1 95.56 370 PHE B CA 1
ATOM 6680 C C . PHE B 1 370 ? 6.812 -22.406 -22.062 1 95.56 370 PHE B C 1
ATOM 6682 O O . PHE B 1 370 ? 6.711 -23.438 -22.75 1 95.56 370 PHE B O 1
ATOM 6689 N N . ASN B 1 371 ? 7.867 -22.062 -21.391 1 95.31 371 ASN B N 1
ATOM 6690 C CA . ASN B 1 371 ? 9.008 -22.969 -21.375 1 95.31 371 ASN B CA 1
ATOM 6691 C C . ASN B 1 371 ? 9.406 -23.391 -22.781 1 95.31 371 ASN B C 1
ATOM 6693 O O . ASN B 1 371 ? 9.555 -24.594 -23.062 1 95.31 371 ASN B O 1
ATOM 6697 N N . ASP B 1 372 ? 9.625 -22.453 -23.656 1 89.25 372 ASP B N 1
ATOM 6698 C CA . ASP B 1 372 ? 9.844 -22.781 -25.062 1 89.25 372 ASP B CA 1
ATOM 6699 C C . ASP B 1 372 ? 11.328 -22.922 -25.375 1 89.25 372 ASP B C 1
ATOM 6701 O O . ASP B 1 372 ? 11.727 -22.969 -26.531 1 89.25 372 ASP B O 1
ATOM 6705 N N . ASN B 1 373 ? 12.156 -22.828 -24.375 1 87.12 373 ASN B N 1
ATOM 6706 C CA . ASN B 1 373 ? 13.594 -23.047 -24.438 1 87.12 373 ASN B CA 1
ATOM 6707 C C . ASN B 1 373 ? 14.305 -21.922 -25.172 1 87.12 373 ASN B C 1
ATOM 6709 O O . ASN B 1 373 ? 15.445 -22.094 -25.625 1 87.12 373 ASN B O 1
ATOM 6713 N N . SER B 1 374 ? 13.609 -20.797 -25.359 1 87.5 374 SER B N 1
ATOM 6714 C CA . SER B 1 374 ? 14.266 -19.656 -26 1 87.5 374 SER B CA 1
ATOM 6715 C C . SER B 1 374 ? 15.242 -18.969 -25.047 1 87.5 374 SER B C 1
ATOM 6717 O O . SER B 1 374 ? 16.109 -18.203 -25.484 1 87.5 374 SER B O 1
ATOM 6719 N N . SER B 1 375 ? 15.047 -19.156 -23.781 1 87.75 375 SER B N 1
ATOM 6720 C CA . SER B 1 375 ? 15.969 -18.75 -22.734 1 87.75 375 SER B CA 1
ATOM 6721 C C . SER B 1 375 ? 15.992 -19.75 -21.594 1 87.75 375 SER B C 1
ATOM 6723 O O . SER B 1 375 ? 15.008 -20.453 -21.359 1 87.75 375 SER B O 1
ATOM 6725 N N . PRO B 1 376 ? 17.172 -19.828 -20.922 1 86.56 376 PRO B N 1
ATOM 6726 C CA . PRO B 1 376 ? 17.188 -20.703 -19.75 1 86.56 376 PRO B CA 1
ATOM 6727 C C . PRO B 1 376 ? 16.141 -20.297 -18.703 1 86.56 376 PRO B C 1
ATOM 6729 O O . PRO B 1 376 ? 16 -19.125 -18.391 1 86.56 376 PRO B O 1
ATOM 6732 N N . ASN B 1 377 ? 15.406 -21.281 -18.266 1 93.94 377 ASN B N 1
ATOM 6733 C CA . ASN B 1 377 ? 14.359 -21.062 -17.281 1 93.94 377 ASN B CA 1
ATOM 6734 C C . ASN B 1 377 ? 14.766 -21.578 -15.898 1 93.94 377 ASN B C 1
ATOM 6736 O O . ASN B 1 377 ? 14.914 -22.781 -15.703 1 93.94 377 ASN B O 1
ATOM 6740 N N . SER B 1 378 ? 14.867 -20.75 -14.898 1 93 378 SER B N 1
ATOM 6741 C CA . SER B 1 378 ? 15.312 -21.094 -13.547 1 93 378 SER B CA 1
ATOM 6742 C C . SER B 1 378 ? 14.141 -21.547 -12.68 1 93 378 SER B C 1
ATOM 6744 O O . SER B 1 378 ? 14.336 -21.953 -11.531 1 93 378 SER B O 1
ATOM 6746 N N . TRP B 1 379 ? 12.859 -21.484 -12.969 1 93.56 379 TRP B N 1
ATOM 6747 C CA . TRP B 1 379 ? 11.688 -21.766 -12.148 1 93.56 379 TRP B CA 1
ATOM 6748 C C . TRP B 1 379 ? 11.578 -23.25 -11.852 1 93.56 379 TRP B C 1
ATOM 6750 O O . TRP B 1 379 ? 11.297 -23.656 -10.719 1 93.56 379 TRP B O 1
ATOM 6760 N N . CYS B 1 380 ? 11.734 -24.141 -12.641 1 88.38 380 CYS B N 1
ATOM 6761 C CA . CYS B 1 380 ? 11.602 -25.578 -12.453 1 88.38 380 CYS B CA 1
ATOM 6762 C C . CYS B 1 380 ? 12.594 -26.344 -13.328 1 88.38 380 CYS B C 1
ATOM 6764 O O . CYS B 1 380 ? 12.203 -27.25 -14.07 1 88.38 380 CYS B O 1
ATOM 6766 N N . PRO B 1 381 ? 13.758 -26 -13.023 1 90.69 381 PRO B N 1
ATOM 6767 C CA . PRO B 1 381 ? 14.719 -26.641 -13.93 1 90.69 381 PRO B CA 1
ATOM 6768 C C . PRO B 1 381 ? 14.805 -28.156 -13.742 1 90.69 381 PRO B C 1
ATOM 6770 O O . PRO B 1 381 ? 14.648 -28.641 -12.625 1 90.69 381 PRO B O 1
ATOM 6773 N N . PRO B 1 382 ? 15.008 -28.844 -14.875 1 93.62 382 PRO B N 1
ATOM 6774 C CA . PRO B 1 382 ? 15.266 -30.281 -14.773 1 93.62 382 PRO B CA 1
ATOM 6775 C C . PRO B 1 382 ? 16.672 -30.594 -14.273 1 93.62 382 PRO B C 1
ATOM 6777 O O . PRO B 1 382 ? 17.562 -29.75 -14.328 1 93.62 382 PRO B O 1
ATOM 6780 N N . GLN B 1 383 ? 16.828 -31.688 -13.672 1 93.69 383 GLN B N 1
ATOM 6781 C CA . GLN B 1 383 ? 18.141 -32.25 -13.367 1 93.69 383 GLN B CA 1
ATOM 6782 C C . GLN B 1 383 ? 18.562 -33.281 -14.422 1 93.69 383 GLN B C 1
ATOM 6784 O O . GLN B 1 383 ? 17.938 -34.312 -14.547 1 93.69 383 GLN B O 1
ATOM 6789 N N . SER B 1 384 ? 19.547 -32.938 -15.125 1 94 384 SER B N 1
ATOM 6790 C CA . SER B 1 384 ? 20.031 -33.812 -16.172 1 94 384 SER B CA 1
ATOM 6791 C C . SER B 1 384 ? 20.625 -35.094 -15.57 1 94 384 SER B C 1
ATOM 6793 O O . SER B 1 384 ? 20.844 -35.188 -14.359 1 94 384 SER B O 1
ATOM 6795 N N . VAL B 1 385 ? 20.844 -36.062 -16.453 1 95.44 385 VAL B N 1
ATOM 6796 C CA . VAL B 1 385 ? 21.375 -37.344 -16.062 1 95.44 385 VAL B CA 1
ATOM 6797 C C . VAL B 1 385 ? 22.719 -37.188 -15.352 1 95.44 385 VAL B C 1
ATOM 6799 O O . VAL B 1 385 ? 23.625 -36.531 -15.891 1 95.44 385 VAL B O 1
ATOM 6802 N N . GLN B 1 386 ? 22.766 -37.719 -14.227 1 94.38 386 GLN B N 1
ATOM 6803 C CA . GLN B 1 386 ? 23.984 -37.625 -13.422 1 94.38 386 GLN B CA 1
ATOM 6804 C C . GLN B 1 386 ? 24.328 -39 -12.836 1 94.38 386 GLN B C 1
ATOM 6806 O O . GLN B 1 386 ? 23.453 -39.844 -12.648 1 94.38 386 GLN B O 1
ATOM 6811 N N . ASN B 1 387 ? 25.578 -39.094 -12.5 1 90.69 387 ASN B N 1
ATOM 6812 C CA . ASN B 1 387 ? 26.047 -40.344 -11.875 1 90.69 387 ASN B CA 1
ATOM 6813 C C . ASN B 1 387 ? 25.641 -40.406 -10.406 1 90.69 387 ASN B C 1
ATOM 6815 O O . ASN B 1 387 ? 25.641 -39.375 -9.703 1 90.69 387 ASN B O 1
ATOM 6819 N N . LEU B 1 388 ? 25.234 -41.5 -10.062 1 88.19 388 LEU B N 1
ATOM 6820 C CA . LEU B 1 388 ? 25.031 -41.781 -8.648 1 88.19 388 LEU B CA 1
ATOM 6821 C C . LEU B 1 388 ? 26.188 -42.656 -8.109 1 88.19 388 LEU B C 1
ATOM 6823 O O . LEU B 1 388 ? 27.297 -42.594 -8.617 1 88.19 388 LEU B O 1
ATOM 6827 N N . THR B 1 389 ? 25.984 -43.469 -7.113 1 81.19 389 THR B N 1
ATOM 6828 C CA . THR B 1 389 ? 27 -44.375 -6.621 1 81.19 389 THR B CA 1
ATOM 6829 C C . THR B 1 389 ? 27.156 -45.562 -7.566 1 81.19 389 THR B C 1
ATOM 6831 O O . THR B 1 389 ? 26.156 -46.156 -8.023 1 81.19 389 THR B O 1
ATOM 6834 N N . GLY B 1 390 ? 28.438 -45.938 -7.891 1 82.88 390 GLY B N 1
ATOM 6835 C CA . GLY B 1 390 ? 28.688 -47.062 -8.797 1 82.88 390 GLY B CA 1
ATOM 6836 C C . GLY B 1 390 ? 28.391 -46.719 -10.242 1 82.88 390 GLY B C 1
ATOM 6837 O O . GLY B 1 390 ? 28.828 -45.688 -10.75 1 82.88 390 GLY B O 1
ATOM 6838 N N . ASN B 1 391 ? 27.625 -47.656 -10.859 1 86.62 391 ASN B N 1
ATOM 6839 C CA . ASN B 1 391 ? 27.328 -47.5 -12.281 1 86.62 391 ASN B CA 1
ATOM 6840 C C . ASN B 1 391 ? 25.906 -46.969 -12.492 1 86.62 391 ASN B C 1
ATOM 6842 O O . ASN B 1 391 ? 25.453 -46.812 -13.625 1 86.62 391 ASN B O 1
ATOM 6846 N N . THR B 1 392 ? 25.266 -46.688 -11.445 1 93.06 392 THR B N 1
ATOM 6847 C CA . THR B 1 392 ? 23.891 -46.219 -11.539 1 93.06 392 THR B CA 1
ATOM 6848 C C . THR B 1 392 ? 23.844 -44.719 -11.812 1 93.06 392 THR B C 1
ATOM 6850 O O . THR B 1 392 ? 24.688 -43.969 -11.328 1 93.06 392 THR B O 1
ATOM 6853 N N . VAL B 1 393 ? 22.875 -44.281 -12.672 1 96.06 393 VAL B N 1
ATOM 6854 C CA . VAL B 1 393 ? 22.656 -42.844 -12.953 1 96.06 393 VAL B CA 1
ATOM 6855 C C . VAL B 1 393 ? 21.219 -42.469 -12.609 1 96.06 393 VAL B C 1
ATOM 6857 O O . VAL B 1 393 ? 20.359 -43.344 -12.453 1 96.06 393 VAL B O 1
ATOM 6860 N N . PHE B 1 394 ? 20.953 -41.188 -12.438 1 97.12 394 PHE B N 1
ATOM 6861 C CA . PHE B 1 394 ? 19.609 -40.75 -12.156 1 97.12 394 PHE B CA 1
ATOM 6862 C C . PHE B 1 394 ? 19.328 -39.406 -12.836 1 97.12 394 PHE B C 1
ATOM 6864 O O . PHE B 1 394 ? 20.266 -38.688 -13.242 1 97.12 394 PHE B O 1
ATOM 6871 N N . PHE B 1 395 ? 18.156 -39.094 -13.078 1 97.25 395 PHE B N 1
ATOM 6872 C CA . PHE B 1 395 ? 17.656 -37.781 -13.406 1 97.25 395 PHE B CA 1
ATOM 6873 C C . PHE B 1 395 ? 16.312 -37.531 -12.727 1 97.25 395 PHE B C 1
ATOM 6875 O O . PHE B 1 395 ? 15.672 -38.469 -12.234 1 97.25 395 PHE B O 1
ATOM 6882 N N . GLN B 1 396 ? 15.953 -36.312 -12.555 1 96.5 396 GLN B N 1
ATOM 6883 C CA . GLN B 1 396 ? 14.711 -35.938 -11.883 1 96.5 396 GLN B CA 1
ATOM 6884 C C . GLN B 1 396 ? 14.172 -34.594 -12.375 1 96.5 396 GLN B C 1
ATOM 6886 O O . GLN B 1 396 ? 14.914 -33.812 -12.961 1 96.5 396 GLN B O 1
ATOM 6891 N N . GLU B 1 397 ? 12.977 -34.438 -12.188 1 96.06 397 GLU B N 1
ATOM 6892 C CA . GLU B 1 397 ? 12.297 -33.156 -12.453 1 96.06 397 GLU B CA 1
ATOM 6893 C C . GLU B 1 397 ? 11.164 -32.938 -11.469 1 96.06 397 GLU B C 1
ATOM 6895 O O . GLU B 1 397 ? 10.258 -33.75 -11.336 1 96.06 397 GLU B O 1
ATOM 6900 N N . PRO B 1 398 ? 11.102 -31.797 -10.695 1 93.81 398 PRO B N 1
ATOM 6901 C CA . PRO B 1 398 ? 12.062 -30.688 -10.758 1 93.81 398 PRO B CA 1
ATOM 6902 C C . PRO B 1 398 ? 13.391 -31.016 -10.078 1 93.81 398 PRO B C 1
ATOM 6904 O O . PRO B 1 398 ? 13.531 -32.094 -9.477 1 93.81 398 PRO B O 1
ATOM 6907 N N . VAL B 1 399 ? 14.344 -30.062 -10.219 1 92.62 399 VAL B N 1
ATOM 6908 C CA . VAL B 1 399 ? 15.68 -30.281 -9.672 1 92.62 399 VAL B CA 1
ATOM 6909 C C . VAL B 1 399 ? 15.602 -30.438 -8.156 1 92.62 399 VAL B C 1
ATOM 6911 O O . VAL B 1 399 ? 16.406 -31.156 -7.559 1 92.62 399 VAL B O 1
ATOM 6914 N N . ASN B 1 400 ? 14.625 -29.828 -7.57 1 89.12 400 ASN B N 1
ATOM 6915 C CA . ASN B 1 400 ? 14.461 -29.906 -6.121 1 89.12 400 ASN B CA 1
ATOM 6916 C C . ASN B 1 400 ? 13.422 -30.953 -5.73 1 89.12 400 ASN B C 1
ATOM 6918 O O . ASN B 1 400 ? 12.734 -30.812 -4.715 1 89.12 400 ASN B O 1
ATOM 6922 N N . TYR B 1 401 ? 13.258 -31.906 -6.574 1 90.62 401 TYR B N 1
ATOM 6923 C CA . TYR B 1 401 ? 12.391 -33.031 -6.27 1 90.62 401 TYR B CA 1
ATOM 6924 C C . TYR B 1 401 ? 12.578 -33.5 -4.832 1 90.62 401 TYR B C 1
ATOM 6926 O O . TYR B 1 401 ? 13.711 -33.656 -4.367 1 90.62 401 TYR B O 1
ATOM 6934 N N . SER B 1 402 ? 11.438 -33.719 -4.164 1 84.88 402 SER B N 1
ATOM 6935 C CA . SER B 1 402 ? 11.508 -34.062 -2.748 1 84.88 402 SER B CA 1
ATOM 6936 C C . SER B 1 402 ? 10.758 -35.344 -2.455 1 84.88 402 SER B C 1
ATOM 6938 O O . SER B 1 402 ? 10.328 -35.594 -1.323 1 84.88 402 SER B O 1
ATOM 6940 N N . GLY B 1 403 ? 10.516 -36.094 -3.422 1 86.5 403 GLY B N 1
ATOM 6941 C CA . GLY B 1 403 ? 9.828 -37.375 -3.24 1 86.5 403 GLY B CA 1
ATOM 6942 C C . GLY B 1 403 ? 10.773 -38.531 -2.951 1 86.5 403 GLY B C 1
ATOM 6943 O O . GLY B 1 403 ? 11.938 -38.312 -2.617 1 86.5 403 GLY B O 1
ATOM 6944 N N . PRO B 1 404 ? 10.227 -39.688 -3.008 1 88.31 404 PRO B N 1
ATOM 6945 C CA . PRO B 1 404 ? 11.031 -40.875 -2.738 1 88.31 404 PRO B CA 1
ATOM 6946 C C . PRO B 1 404 ? 12.07 -41.156 -3.818 1 88.31 404 PRO B C 1
ATOM 6948 O O . PRO B 1 404 ? 11.812 -40.938 -5.004 1 88.31 404 PRO B O 1
ATOM 6951 N N . LYS B 1 405 ? 13.188 -41.719 -3.377 1 90.25 405 LYS B N 1
ATOM 6952 C CA . LYS B 1 405 ? 14.266 -42.094 -4.289 1 90.25 405 LYS B CA 1
ATOM 6953 C C . LYS B 1 405 ? 14.586 -43.594 -4.18 1 90.25 405 LYS B C 1
ATOM 6955 O O . LYS B 1 405 ? 15.484 -44.094 -4.859 1 90.25 405 LYS B O 1
ATOM 6960 N N . SER B 1 406 ? 13.898 -44.156 -3.246 1 87.75 406 SER B N 1
ATOM 6961 C CA . SER B 1 406 ? 13.953 -45.594 -3.072 1 87.75 406 SER B CA 1
ATOM 6962 C C . SER B 1 406 ? 12.617 -46.125 -2.578 1 87.75 406 SER B C 1
ATOM 6964 O O . SER B 1 406 ? 11.758 -45.375 -2.117 1 87.75 406 SER B O 1
ATOM 6966 N N . SER B 1 407 ? 12.461 -47.469 -2.746 1 81.38 407 SER B N 1
ATOM 6967 C CA . SER B 1 407 ? 11.195 -48.094 -2.408 1 81.38 407 SER B CA 1
ATOM 6968 C C . SER B 1 407 ? 10.906 -48 -0.913 1 81.38 407 SER B C 1
ATOM 6970 O O . SER B 1 407 ? 9.766 -48.188 -0.48 1 81.38 407 SER B O 1
ATOM 6972 N N . ASP B 1 408 ? 11.922 -47.656 -0.186 1 81.69 408 ASP B N 1
ATOM 6973 C CA . ASP B 1 408 ? 11.773 -47.562 1.264 1 81.69 408 ASP B CA 1
ATOM 6974 C C . ASP B 1 408 ? 11.406 -46.156 1.699 1 81.69 408 ASP B C 1
ATOM 6976 O O . ASP B 1 408 ? 11.148 -45.906 2.881 1 81.69 408 ASP B O 1
ATOM 6980 N N . GLU B 1 409 ? 11.43 -45.312 0.763 1 81.44 409 GLU B N 1
ATOM 6981 C CA . GLU B 1 409 ? 11.141 -43.906 1.078 1 81.44 409 GLU B CA 1
ATOM 6982 C C . GLU B 1 409 ? 9.695 -43.562 0.715 1 81.44 409 GLU B C 1
ATOM 6984 O O . GLU B 1 409 ? 9.062 -44.25 -0.084 1 81.44 409 GLU B O 1
ATOM 6989 N N . ILE B 1 410 ? 9.148 -42.625 1.636 1 70.5 410 ILE B N 1
ATOM 6990 C CA . ILE B 1 410 ? 7.805 -42.125 1.365 1 70.5 410 ILE B CA 1
ATOM 6991 C C . ILE B 1 410 ? 7.852 -40.625 1.074 1 70.5 410 ILE B C 1
ATOM 6993 O O . ILE B 1 410 ? 8.836 -39.969 1.39 1 70.5 410 ILE B O 1
ATOM 6997 N N . TRP B 1 411 ? 6.816 -40.156 0.424 1 67.88 411 TRP B N 1
ATOM 6998 C CA . TRP B 1 411 ? 6.691 -38.719 0.257 1 67.88 411 TRP B CA 1
ATOM 6999 C C . TRP B 1 411 ? 6.496 -38.031 1.603 1 67.88 411 TRP B C 1
ATOM 7001 O O . TRP B 1 411 ? 5.684 -38.469 2.422 1 67.88 411 TRP B O 1
ATOM 7011 N N . VAL B 1 412 ? 7.465 -37.188 2.006 1 59.38 412 VAL B N 1
ATOM 7012 C CA . VAL B 1 412 ? 7.41 -36.531 3.312 1 59.38 412 VAL B CA 1
ATOM 7013 C C . VAL B 1 412 ? 6.66 -35.219 3.203 1 59.38 412 VAL B C 1
ATOM 7015 O O . VAL B 1 412 ? 6.09 -34.719 4.184 1 59.38 412 VAL B O 1
ATOM 7018 N N . ASP B 1 413 ? 6.898 -34.469 2.197 1 58.25 413 ASP B N 1
ATOM 7019 C CA . ASP B 1 413 ? 6.363 -33.094 2.191 1 58.25 413 ASP B CA 1
ATOM 7020 C C . ASP B 1 413 ? 4.844 -33.125 2.033 1 58.25 413 ASP B C 1
ATOM 7022 O O . ASP B 1 413 ? 4.297 -33.969 1.309 1 58.25 413 ASP B O 1
ATOM 7026 N N . PRO B 1 414 ? 4.246 -32.406 3.027 1 55.47 414 PRO B N 1
ATOM 7027 C CA . PRO B 1 414 ? 2.791 -32.312 2.871 1 55.47 414 PRO B CA 1
ATOM 7028 C C . PRO B 1 414 ? 2.369 -31.984 1.443 1 55.47 414 PRO B C 1
ATOM 7030 O O . PRO B 1 414 ? 3.061 -31.219 0.757 1 55.47 414 PRO B O 1
ATOM 7033 N N . PHE B 1 415 ? 1.423 -32.844 0.942 1 49.09 415 PHE B N 1
ATOM 7034 C CA . PHE B 1 415 ? 0.825 -32.688 -0.379 1 49.09 415 PHE B CA 1
ATOM 7035 C C . PHE B 1 415 ? 0.5 -31.219 -0.66 1 49.09 415 PHE B C 1
ATOM 7037 O O . PHE B 1 415 ? 0.615 -30.766 -1.799 1 49.09 415 PHE B O 1
ATOM 7044 N N . ASP B 1 416 ? 0.207 -30.547 0.397 1 53.31 416 ASP B N 1
ATOM 7045 C CA . ASP B 1 416 ? -0.305 -29.188 0.268 1 53.31 416 ASP B CA 1
ATOM 7046 C C . ASP B 1 416 ? 0.835 -28.172 0.215 1 53.31 416 ASP B C 1
ATOM 7048 O O . ASP B 1 416 ? 0.602 -26.969 0.281 1 53.31 416 ASP B O 1
ATOM 7052 N N . GLY B 1 417 ? 2.141 -28.719 0.235 1 57.94 417 GLY B N 1
ATOM 7053 C CA . GLY B 1 417 ? 3.258 -27.812 0.451 1 57.94 417 GLY B CA 1
ATOM 7054 C C . GLY B 1 417 ? 3.691 -27.078 -0.811 1 57.94 417 GLY B C 1
ATOM 7055 O O . GLY B 1 417 ? 4.508 -26.156 -0.754 1 57.94 417 GLY B O 1
ATOM 7056 N N . GLN B 1 418 ? 2.939 -26.719 -1.734 1 70.75 418 GLN B N 1
ATOM 7057 C CA . GLN B 1 418 ? 2.984 -25.938 -2.973 1 70.75 418 GLN B CA 1
ATOM 7058 C C . GLN B 1 418 ? 4.422 -25.766 -3.455 1 70.75 418 GLN B C 1
ATOM 7060 O O . GLN B 1 418 ? 4.668 -25.062 -4.438 1 70.75 418 GLN B O 1
ATOM 7065 N N . SER B 1 419 ? 5.418 -26.578 -2.816 1 79.31 419 SER B N 1
ATOM 7066 C CA . SER B 1 419 ? 6.801 -26.453 -3.258 1 79.31 419 SER B CA 1
ATOM 7067 C C . SER B 1 419 ? 7.238 -27.672 -4.066 1 79.31 419 SER B C 1
ATOM 7069 O O . SER B 1 419 ? 6.52 -28.672 -4.129 1 79.31 419 SER B O 1
ATOM 7071 N N . THR B 1 420 ? 8.352 -27.594 -4.828 1 86.38 420 THR B N 1
ATOM 7072 C CA . THR B 1 420 ? 9.023 -28.672 -5.539 1 86.38 420 THR B CA 1
ATOM 7073 C C . THR B 1 420 ? 8.117 -29.25 -6.625 1 86.38 420 THR B C 1
ATOM 7075 O O . THR B 1 420 ? 7.914 -30.469 -6.695 1 86.38 420 THR B O 1
ATOM 7078 N N . ARG B 1 421 ? 7.551 -28.484 -7.359 1 91.75 421 ARG B N 1
ATOM 7079 C CA . ARG B 1 421 ? 6.68 -28.922 -8.445 1 91.75 421 ARG B CA 1
ATOM 7080 C C . ARG B 1 421 ? 7.309 -28.609 -9.805 1 91.75 421 ARG B C 1
ATOM 7082 O O . ARG B 1 421 ? 8.086 -27.656 -9.938 1 91.75 421 ARG B O 1
ATOM 7089 N N . TYR B 1 422 ? 6.98 -29.5 -10.75 1 94.88 422 TYR B N 1
ATOM 7090 C CA . TYR B 1 422 ? 7.43 -29.203 -12.109 1 94.88 422 TYR B CA 1
ATOM 7091 C C . TYR B 1 422 ? 6.594 -28.094 -12.734 1 94.88 422 TYR B C 1
ATOM 7093 O O . TYR B 1 422 ? 5.621 -27.625 -12.133 1 94.88 422 TYR B O 1
ATOM 7101 N N . CYS B 1 423 ? 7 -27.609 -13.922 1 96.25 423 CYS B N 1
ATOM 7102 C CA . CYS B 1 423 ? 6.328 -26.469 -14.531 1 96.25 423 CYS B CA 1
ATOM 7103 C C . CYS B 1 423 ? 5.422 -26.906 -15.672 1 96.25 423 CYS B C 1
ATOM 7105 O O . CYS B 1 423 ? 5.586 -28.016 -16.203 1 96.25 423 CYS B O 1
ATOM 7107 N N . ASN B 1 424 ? 4.512 -26.047 -15.969 1 96.19 424 ASN B N 1
ATOM 7108 C CA . ASN B 1 424 ? 3.686 -26.219 -17.156 1 96.19 424 ASN B CA 1
ATOM 7109 C C . ASN B 1 424 ? 4.516 -26.125 -18.438 1 96.19 424 ASN B C 1
ATOM 7111 O O . ASN B 1 424 ? 5.605 -25.547 -18.438 1 96.19 424 ASN B O 1
ATOM 7115 N N . PHE B 1 425 ? 3.965 -26.734 -19.5 1 96 425 PHE B N 1
ATOM 7116 C CA . PHE B 1 425 ? 4.535 -26.656 -20.828 1 96 425 PHE B CA 1
ATOM 7117 C C . PHE B 1 425 ? 5.949 -27.219 -20.859 1 96 425 PHE B C 1
ATOM 7119 O O . PHE B 1 425 ? 6.801 -26.75 -21.609 1 96 425 PHE B O 1
ATOM 7126 N N . ALA B 1 426 ? 6.207 -28.094 -19.938 1 96.38 426 ALA B N 1
ATOM 7127 C CA . ALA B 1 426 ? 7.508 -28.766 -19.953 1 96.38 426 ALA B CA 1
ATOM 7128 C C . ALA B 1 426 ? 7.637 -29.688 -21.156 1 96.38 426 ALA B C 1
ATOM 7130 O O . ALA B 1 426 ? 6.66 -30.312 -21.578 1 96.38 426 ALA B O 1
ATOM 7131 N N . ASP B 1 427 ? 8.727 -29.766 -21.797 1 95.44 427 ASP B N 1
ATOM 7132 C CA . ASP B 1 427 ? 9.125 -30.688 -22.859 1 95.44 427 ASP B CA 1
ATOM 7133 C C . ASP B 1 427 ? 10.633 -30.969 -22.797 1 95.44 427 ASP B C 1
ATOM 7135 O O . ASP B 1 427 ? 11.398 -30.422 -23.594 1 95.44 427 ASP B O 1
ATOM 7139 N N . ASN B 1 428 ? 10.953 -31.812 -21.828 1 96.06 428 ASN B N 1
ATOM 7140 C CA . ASN B 1 428 ? 12.359 -32.094 -21.562 1 96.06 428 ASN B CA 1
ATOM 7141 C C . ASN B 1 428 ? 12.711 -33.531 -21.906 1 96.06 428 ASN B C 1
ATOM 7143 O O . ASN B 1 428 ? 11.859 -34.438 -21.812 1 96.06 428 ASN B O 1
ATOM 7147 N N . GLN B 1 429 ? 13.914 -33.75 -22.234 1 95.62 429 GLN B N 1
ATOM 7148 C CA . GLN B 1 429 ? 14.391 -35.094 -22.625 1 95.62 429 GLN B CA 1
ATOM 7149 C C . GLN B 1 429 ? 15.656 -35.469 -21.844 1 95.62 429 GLN B C 1
ATOM 7151 O O . GLN B 1 429 ? 16.5 -34.594 -21.578 1 95.62 429 GLN B O 1
ATOM 7156 N N . TYR B 1 430 ? 15.773 -36.656 -21.547 1 96.75 430 TYR B N 1
ATOM 7157 C CA . TYR B 1 430 ? 16.906 -37.281 -20.859 1 96.75 430 TYR B CA 1
ATOM 7158 C C . TYR B 1 430 ? 17.391 -38.531 -21.594 1 96.75 430 TYR B C 1
ATOM 7160 O O . TYR B 1 430 ? 16.609 -39.438 -21.828 1 96.75 430 TYR B O 1
ATOM 7168 N N . THR B 1 431 ? 18.609 -38.531 -21.953 1 96.75 431 THR B N 1
ATOM 7169 C CA . THR B 1 431 ? 19.125 -39.688 -22.672 1 96.75 431 THR B CA 1
ATOM 7170 C C . THR B 1 431 ? 20.312 -40.312 -21.938 1 96.75 431 THR B C 1
ATOM 7172 O O . THR B 1 431 ? 21.172 -39.594 -21.422 1 96.75 431 THR B O 1
ATOM 7175 N N . TYR B 1 432 ? 20.281 -41.562 -21.797 1 96.88 432 TYR B N 1
ATOM 7176 C CA . TYR B 1 432 ? 21.391 -42.312 -21.219 1 96.88 432 TYR B CA 1
ATOM 7177 C C . TYR B 1 432 ? 21.734 -43.531 -22.078 1 96.88 432 TYR B C 1
ATOM 7179 O O . TYR B 1 432 ? 20.844 -44.219 -22.594 1 96.88 432 TYR B O 1
ATOM 7187 N N . THR B 1 433 ? 23.031 -43.781 -22.297 1 95.94 433 THR B N 1
ATOM 7188 C CA . THR B 1 433 ? 23.562 -44.938 -23.031 1 95.94 433 THR B CA 1
ATOM 7189 C C . THR B 1 433 ? 24.516 -45.719 -22.172 1 95.94 433 THR B C 1
ATOM 7191 O O . THR B 1 433 ? 25.484 -45.188 -21.641 1 95.94 433 THR B O 1
ATOM 7194 N N . ASN B 1 434 ? 24.203 -47 -22.047 1 95.38 434 ASN B N 1
ATOM 7195 C CA . ASN B 1 434 ? 25.125 -47.938 -21.375 1 95.38 434 ASN B CA 1
ATOM 7196 C C . ASN B 1 434 ? 26.406 -48.125 -22.156 1 95.38 434 ASN B C 1
ATOM 7198 O O . ASN B 1 434 ? 26.391 -48.656 -23.266 1 95.38 434 ASN B O 1
ATOM 7202 N N . PRO B 1 435 ? 27.469 -47.812 -21.594 1 91.56 435 PRO B N 1
ATOM 7203 C CA . PRO B 1 435 ? 28.719 -47.875 -22.344 1 91.56 435 PRO B CA 1
ATOM 7204 C C . PRO B 1 435 ? 29.094 -49.312 -22.703 1 91.56 435 PRO B C 1
ATOM 7206 O O . PRO B 1 435 ? 29.828 -49.562 -23.672 1 91.56 435 PRO B O 1
ATOM 7209 N N . ASN B 1 436 ? 28.594 -50.375 -22.031 1 91.94 436 ASN B N 1
ATOM 7210 C CA . ASN B 1 436 ? 28.953 -51.75 -22.297 1 91.94 436 ASN B CA 1
ATOM 7211 C C . ASN B 1 436 ? 28.016 -52.375 -23.328 1 91.94 436 ASN B C 1
ATOM 7213 O O . ASN B 1 436 ? 28.141 -53.562 -23.641 1 91.94 436 ASN B O 1
ATOM 7217 N N . GLY B 1 437 ? 27.016 -51.656 -23.734 1 90.69 437 GLY B N 1
ATOM 7218 C CA . GLY B 1 437 ? 26.156 -52.062 -24.812 1 90.69 437 GLY B CA 1
ATOM 7219 C C . GLY B 1 437 ? 25.047 -53 -24.375 1 90.69 437 GLY B C 1
ATOM 7220 O O . GLY B 1 437 ? 24.281 -53.531 -25.188 1 90.69 437 GLY B O 1
ATOM 7221 N N . LYS B 1 438 ? 24.969 -53.312 -23.062 1 92.75 438 LYS B N 1
ATOM 7222 C CA . LYS B 1 438 ? 23.953 -54.219 -22.531 1 92.75 438 LYS B CA 1
ATOM 7223 C C . LYS B 1 438 ? 22.688 -53.469 -22.141 1 92.75 438 LYS B C 1
ATOM 7225 O O . LYS B 1 438 ? 22.594 -52.25 -22.328 1 92.75 438 LYS B O 1
ATOM 7230 N N . GLY B 1 439 ? 21.703 -54.25 -21.688 1 93.25 439 GLY B N 1
ATOM 7231 C CA . GLY B 1 439 ? 20.406 -53.688 -21.328 1 93.25 439 GLY B CA 1
ATOM 7232 C C . GLY B 1 439 ? 20.438 -52.844 -20.078 1 93.25 439 GLY B C 1
ATOM 7233 O O . GLY B 1 439 ? 21.5 -52.594 -19.5 1 93.25 439 GLY B O 1
ATOM 7234 N N . LEU B 1 440 ? 19.281 -52.219 -19.797 1 94.56 440 LEU B N 1
ATOM 7235 C CA . LEU B 1 440 ? 19.141 -51.312 -18.672 1 94.56 440 LEU B CA 1
ATOM 7236 C C . LEU B 1 440 ? 17.969 -51.719 -17.781 1 94.56 440 LEU B C 1
ATOM 7238 O O . LEU B 1 440 ? 16.953 -52.25 -18.281 1 94.56 440 LEU B O 1
ATOM 7242 N N . GLN B 1 441 ? 18.141 -51.531 -16.516 1 92.56 441 GLN B N 1
ATOM 7243 C CA . GLN B 1 441 ? 17.031 -51.531 -15.57 1 92.56 441 GLN B CA 1
ATOM 7244 C C . GLN B 1 441 ? 16.672 -50.125 -15.109 1 92.56 441 GLN B C 1
ATOM 7246 O O . GLN B 1 441 ? 17.562 -49.344 -14.719 1 92.56 441 GLN B O 1
ATOM 7251 N N . VAL B 1 442 ? 15.344 -49.75 -15.219 1 93.06 442 VAL B N 1
ATOM 7252 C CA . VAL B 1 442 ? 14.898 -48.406 -14.914 1 93.06 442 VAL B CA 1
ATOM 7253 C C . VAL B 1 442 ? 13.875 -48.438 -13.789 1 93.06 442 VAL B C 1
ATOM 7255 O O . VAL B 1 442 ? 12.914 -49.219 -13.828 1 93.06 442 VAL B O 1
ATOM 7258 N N . GLN B 1 443 ? 14.102 -47.625 -12.797 1 91.31 443 GLN B N 1
ATOM 7259 C CA . GLN B 1 443 ? 13.148 -47.438 -11.711 1 91.31 443 GLN B CA 1
ATOM 7260 C C . GLN B 1 443 ? 12.641 -46 -11.688 1 91.31 443 GLN B C 1
ATOM 7262 O O . GLN B 1 443 ? 13.422 -45.062 -11.797 1 91.31 443 GLN B O 1
ATOM 7267 N N . VAL B 1 444 ? 11.312 -45.875 -11.547 1 92.5 444 VAL B N 1
ATOM 7268 C CA . VAL B 1 444 ? 10.711 -44.562 -11.664 1 92.5 444 VAL B CA 1
ATOM 7269 C C . VAL B 1 444 ? 9.805 -44.312 -10.469 1 92.5 444 VAL B C 1
ATOM 7271 O O . VAL B 1 444 ? 8.938 -45.125 -10.148 1 92.5 444 VAL B O 1
ATOM 7274 N N . PHE B 1 445 ? 10.023 -43.188 -9.773 1 90.62 445 PHE B N 1
ATOM 7275 C CA . PHE B 1 445 ? 9.109 -42.594 -8.797 1 90.62 445 PHE B CA 1
ATOM 7276 C C . PHE B 1 445 ? 8.484 -41.312 -9.344 1 90.62 445 PHE B C 1
ATOM 7278 O O . PHE B 1 445 ? 9.172 -40.5 -9.93 1 90.62 445 PHE B O 1
ATOM 7285 N N . TYR B 1 446 ? 7.074 -41.219 -9.266 1 90.56 446 TYR B N 1
ATOM 7286 C CA . TYR B 1 446 ? 6.527 -40.031 -9.93 1 90.56 446 TYR B CA 1
ATOM 7287 C C . TYR B 1 446 ? 5.184 -39.656 -9.328 1 90.56 446 TYR B C 1
ATOM 7289 O O . TYR B 1 446 ? 4.492 -40.469 -8.734 1 90.56 446 TYR B O 1
ATOM 7297 N N . GLU B 1 447 ? 4.887 -38.406 -9.32 1 88.81 447 GLU B N 1
ATOM 7298 C CA . GLU B 1 447 ? 3.572 -37.781 -9.172 1 88.81 447 GLU B CA 1
ATOM 7299 C C . GLU B 1 447 ? 3.324 -36.75 -10.266 1 88.81 447 GLU B C 1
ATOM 7301 O O . GLU B 1 447 ? 3.912 -35.656 -10.242 1 88.81 447 GLU B O 1
ATOM 7306 N N . LEU B 1 448 ? 2.576 -37.125 -11.258 1 91.88 448 LEU B N 1
ATOM 7307 C CA . LEU B 1 448 ? 2.258 -36.281 -12.414 1 91.88 448 LEU B CA 1
ATOM 7308 C C . LEU B 1 448 ? 0.752 -36.094 -12.547 1 91.88 448 LEU B C 1
ATOM 7310 O O . LEU B 1 448 ? -0.03 -36.844 -11.961 1 91.88 448 LEU B O 1
ATOM 7314 N N . GLU B 1 449 ? 0.392 -35.062 -13.258 1 89.75 449 GLU B N 1
ATOM 7315 C CA . GLU B 1 449 ? -1.031 -34.938 -13.555 1 89.75 449 GLU B CA 1
ATOM 7316 C C . GLU B 1 449 ? -1.535 -36.094 -14.383 1 89.75 449 GLU B C 1
ATOM 7318 O O . GLU B 1 449 ? -1.11 -36.281 -15.523 1 89.75 449 GLU B O 1
ATOM 7323 N N . ALA B 1 450 ? -2.473 -36.75 -13.852 1 83.5 450 ALA B N 1
ATOM 7324 C CA . ALA B 1 450 ? -2.928 -38 -14.461 1 83.5 450 ALA B CA 1
ATOM 7325 C C . ALA B 1 450 ? -3.586 -37.75 -15.812 1 83.5 450 ALA B C 1
ATOM 7327 O O . ALA B 1 450 ? -4.516 -36.938 -15.914 1 83.5 450 ALA B O 1
ATOM 7328 N N . GLY B 1 451 ? -3.078 -38.375 -16.766 1 81.75 451 GLY B N 1
ATOM 7329 C CA . GLY B 1 451 ? -3.703 -38.375 -18.078 1 81.75 451 GLY B CA 1
ATOM 7330 C C . GLY B 1 451 ? -3.391 -37.156 -18.891 1 81.75 451 GLY B C 1
ATOM 7331 O O . GLY B 1 451 ? -3.848 -37 -20.016 1 81.75 451 GLY B O 1
ATOM 7332 N N . LYS B 1 452 ? -2.592 -36.312 -18.281 1 87 452 LYS B N 1
ATOM 7333 C CA . LYS B 1 452 ? -2.301 -35.062 -18.984 1 87 452 LYS B CA 1
ATOM 7334 C C . LYS B 1 452 ? -0.796 -34.844 -19.125 1 87 452 LYS B C 1
ATOM 7336 O O . LYS B 1 452 ? -0.322 -34.406 -20.188 1 87 452 LYS B O 1
ATOM 7341 N N . ASP B 1 453 ? -0.078 -35.094 -18.047 1 93.81 453 ASP B N 1
ATOM 7342 C CA . ASP B 1 453 ? 1.38 -35.031 -18.062 1 93.81 453 ASP B CA 1
ATOM 7343 C C . ASP B 1 453 ? 2.004 -36.406 -18.125 1 93.81 453 ASP B C 1
ATOM 7345 O O . ASP B 1 453 ? 1.523 -37.344 -17.469 1 93.81 453 ASP B O 1
ATOM 7349 N N . PHE B 1 454 ? 3.082 -36.5 -18.984 1 92.81 454 PHE B N 1
ATOM 7350 C CA . PHE B 1 454 ? 3.59 -37.844 -19.234 1 92.81 454 PHE B CA 1
ATOM 7351 C C . PHE B 1 454 ? 5.113 -37.875 -19.188 1 92.81 454 PHE B C 1
ATOM 7353 O O . PHE B 1 454 ? 5.77 -36.938 -19.703 1 92.81 454 PHE B O 1
ATOM 7360 N N . LEU B 1 455 ? 5.605 -38.875 -18.578 1 95.5 455 LEU B N 1
ATOM 7361 C CA . LEU B 1 455 ? 6.988 -39.312 -18.719 1 95.5 455 LEU B CA 1
ATOM 7362 C C . LEU B 1 455 ? 7.074 -40.594 -19.547 1 95.5 455 LEU B C 1
ATOM 7364 O O . LEU B 1 455 ? 6.641 -41.656 -19.109 1 95.5 455 LEU B O 1
ATOM 7368 N N . LYS B 1 456 ? 7.664 -40.5 -20.734 1 92.62 456 LYS B N 1
ATO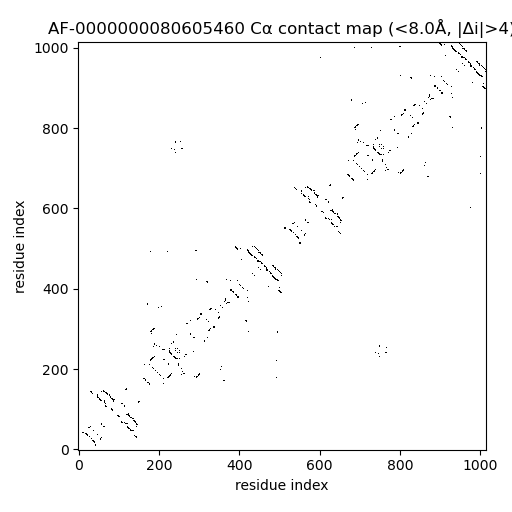M 7369 C CA . LYS B 1 456 ? 7.73 -41.594 -21.688 1 92.62 456 LYS B CA 1
ATOM 7370 C C . LYS B 1 456 ? 9.172 -42 -21.938 1 92.62 456 LYS B C 1
ATOM 7372 O O . LYS B 1 456 ? 10.07 -41.156 -22 1 92.62 456 LYS B O 1
ATOM 7377 N N . PHE B 1 457 ? 9.359 -43.281 -22.094 1 92.12 457 PHE B N 1
ATOM 7378 C CA . PHE B 1 457 ? 10.688 -43.812 -22.359 1 92.12 457 PHE B CA 1
ATOM 7379 C C . PHE B 1 457 ? 10.727 -44.469 -23.734 1 92.12 457 PHE B C 1
ATOM 7381 O O . PHE B 1 457 ? 9.844 -45.281 -24.078 1 92.12 457 PHE B O 1
ATOM 7388 N N . TYR B 1 458 ? 11.742 -44.156 -24.469 1 91.75 458 TYR B N 1
ATOM 7389 C CA . TYR B 1 458 ? 11.938 -44.688 -25.828 1 91.75 458 TYR B CA 1
ATOM 7390 C C . TYR B 1 458 ? 13.273 -45.406 -25.938 1 91.75 458 TYR B C 1
ATOM 7392 O O . TYR B 1 458 ? 14.242 -45.062 -25.266 1 91.75 458 TYR B O 1
ATOM 7400 N N . ASP B 1 459 ? 13.305 -46.406 -26.797 1 90.88 459 ASP B N 1
ATOM 7401 C CA . ASP B 1 459 ? 14.562 -47.094 -27.062 1 90.88 459 ASP B CA 1
ATOM 7402 C C . ASP B 1 459 ? 15.359 -46.375 -28.156 1 90.88 459 ASP B C 1
ATOM 7404 O O . ASP B 1 459 ? 15.008 -45.281 -28.562 1 90.88 459 ASP B O 1
ATOM 7408 N N . SER B 1 460 ? 16.422 -47 -28.5 1 90.19 460 SER B N 1
ATOM 7409 C CA . SER B 1 460 ? 17.344 -46.406 -29.469 1 90.19 460 SER B CA 1
ATOM 7410 C C . SER B 1 460 ? 16.672 -46.219 -30.828 1 90.19 460 SER B C 1
ATOM 7412 O O . SER B 1 460 ? 17.094 -45.375 -31.625 1 90.19 460 SER B O 1
ATOM 7414 N N . SER B 1 461 ? 15.641 -47.031 -31.156 1 87.88 461 SER B N 1
ATOM 7415 C CA . SER B 1 461 ? 14.922 -46.938 -32.438 1 87.88 461 SER B CA 1
ATOM 7416 C C . SER B 1 461 ? 13.695 -46.031 -32.312 1 87.88 461 SER B C 1
ATOM 7418 O O . SER B 1 461 ? 12.828 -46.062 -33.188 1 87.88 461 SER B O 1
ATOM 7420 N N . ASN B 1 462 ? 13.531 -45.406 -31.125 1 87.62 462 ASN B N 1
ATOM 7421 C CA . ASN B 1 462 ? 12.438 -44.469 -30.828 1 87.62 462 ASN B CA 1
ATOM 7422 C C . ASN B 1 462 ? 11.117 -45.219 -30.641 1 87.62 462 ASN B C 1
ATOM 7424 O O . ASN B 1 462 ? 10.047 -44.656 -30.922 1 87.62 462 ASN B O 1
ATOM 7428 N N . ASN B 1 463 ? 11.242 -46.5 -30.375 1 86.06 463 ASN B N 1
ATOM 7429 C CA . ASN B 1 463 ? 10.047 -47.219 -29.953 1 86.06 463 ASN B CA 1
ATOM 7430 C C . ASN B 1 463 ? 9.703 -46.938 -28.5 1 86.06 463 ASN B C 1
ATOM 7432 O O . ASN B 1 463 ? 10.586 -46.906 -27.641 1 86.06 463 ASN B O 1
ATOM 7436 N N . LEU B 1 464 ? 8.445 -46.719 -28.25 1 86.88 464 LEU B N 1
ATOM 7437 C CA . LEU B 1 464 ? 7.988 -46.469 -26.875 1 86.88 464 LEU B CA 1
ATOM 7438 C C . LEU B 1 464 ? 8.148 -47.719 -26.031 1 86.88 464 LEU B C 1
ATOM 7440 O O . LEU B 1 464 ? 7.648 -48.812 -26.375 1 86.88 464 LEU B O 1
ATOM 7444 N N . ILE B 1 465 ? 8.891 -47.562 -24.906 1 84.25 465 ILE B N 1
ATOM 7445 C CA . ILE B 1 465 ? 9.156 -48.688 -23.984 1 84.25 465 ILE B CA 1
ATOM 7446 C C . ILE B 1 465 ? 8.172 -48.625 -22.812 1 84.25 465 ILE B C 1
ATOM 7448 O O . ILE B 1 465 ? 7.648 -49.656 -22.391 1 84.25 465 ILE B O 1
ATOM 7452 N N . ALA B 1 466 ? 8.055 -47.469 -22.266 1 86.12 466 ALA B N 1
ATOM 7453 C CA . ALA B 1 466 ? 7.223 -47.25 -21.078 1 86.12 466 ALA B CA 1
ATOM 7454 C C . ALA B 1 466 ? 6.676 -45.844 -21.047 1 86.12 466 ALA B C 1
ATOM 7456 O O . ALA B 1 466 ? 7.285 -44.906 -21.594 1 86.12 466 ALA B O 1
ATOM 7457 N N . SER B 1 467 ? 5.477 -45.656 -20.516 1 86.25 467 SER B N 1
ATOM 7458 C CA . SER B 1 467 ? 4.824 -44.375 -20.344 1 86.25 467 SER B CA 1
ATOM 7459 C C . SER B 1 467 ? 4.223 -44.219 -18.938 1 86.25 467 SER B C 1
ATOM 7461 O O . SER B 1 467 ? 3.486 -45.125 -18.5 1 86.25 467 SER B O 1
ATOM 7463 N N . PHE B 1 468 ? 4.609 -43.156 -18.25 1 87.75 468 PHE B N 1
ATOM 7464 C CA . PHE B 1 468 ? 4.16 -42.969 -16.875 1 87.75 468 PHE B CA 1
ATOM 7465 C C . PHE B 1 468 ? 3.35 -41.688 -16.75 1 87.75 468 PHE B C 1
ATOM 7467 O O . PHE B 1 468 ? 3.721 -40.656 -17.297 1 87.75 468 PHE B O 1
ATOM 7474 N N . THR B 1 469 ? 2.262 -41.625 -16.094 1 89.25 469 THR B N 1
ATOM 7475 C CA . THR B 1 469 ? 1.403 -40.531 -15.664 1 89.25 469 THR B CA 1
ATOM 7476 C C . THR B 1 469 ? 0.676 -40.875 -14.367 1 89.25 469 THR B C 1
ATOM 7478 O O . THR B 1 469 ? 0.612 -42.062 -13.984 1 89.25 469 THR B O 1
ATOM 7481 N N . GLY B 1 470 ? 0.302 -39.812 -13.625 1 85.25 470 GLY B N 1
ATOM 7482 C CA . GLY B 1 470 ? -0.357 -40.062 -12.352 1 85.25 470 GLY B CA 1
ATOM 7483 C C . GLY B 1 470 ? 0.604 -40.125 -11.18 1 85.25 470 GLY B C 1
ATOM 7484 O O . GLY B 1 470 ? 1.451 -39.25 -11.031 1 85.25 470 GLY B O 1
ATOM 7485 N N . PHE B 1 471 ? 0.349 -41.125 -10.242 1 80.62 471 PHE B N 1
ATOM 7486 C CA . PHE B 1 471 ? 1.056 -41.125 -8.969 1 80.62 471 PHE B CA 1
ATOM 7487 C C . PHE B 1 471 ? 1.62 -42.5 -8.656 1 80.62 471 PHE B C 1
ATOM 7489 O O . PHE B 1 471 ? 0.959 -43.5 -8.883 1 80.62 471 PHE B O 1
ATOM 7496 N N . GLU B 1 472 ? 2.971 -42.562 -8.367 1 71.25 472 GLU B N 1
ATOM 7497 C CA . GLU B 1 472 ? 3.629 -43.812 -7.961 1 71.25 472 GLU B CA 1
ATOM 7498 C C . GLU B 1 472 ? 4.613 -43.562 -6.824 1 71.25 472 GLU B C 1
ATOM 7500 O O . GLU B 1 472 ? 5.59 -42.812 -6.988 1 71.25 472 GLU B O 1
ATOM 7505 N N . VAL B 1 473 ? 4.426 -44.281 -5.594 1 66.06 473 VAL B N 1
ATOM 7506 C CA . VAL B 1 473 ? 5.277 -44.062 -4.426 1 66.06 473 VAL B CA 1
ATOM 7507 C C . VAL B 1 473 ? 6.23 -45.25 -4.262 1 66.06 473 VAL B C 1
ATOM 7509 O O . VAL B 1 473 ? 7.309 -45.125 -3.676 1 66.06 473 VAL B O 1
ATOM 7512 N N . SER B 1 474 ? 5.898 -46.375 -4.766 1 68.5 474 SER B N 1
ATOM 7513 C CA . SER B 1 474 ? 6.699 -47.562 -4.508 1 68.5 474 SER B CA 1
ATOM 7514 C C . SER B 1 474 ? 7.762 -47.75 -5.586 1 68.5 474 SER B C 1
ATOM 7516 O O . SER B 1 474 ? 8.656 -48.594 -5.438 1 68.5 474 SER B O 1
ATOM 7518 N N . GLY B 1 475 ? 7.68 -46.969 -6.559 1 73.44 475 GLY B N 1
ATOM 7519 C CA . GLY B 1 475 ? 8.648 -47.062 -7.633 1 73.44 475 GLY B CA 1
ATOM 7520 C C . GLY B 1 475 ? 8.266 -48.094 -8.688 1 73.44 475 GLY B C 1
ATOM 7521 O O . GLY B 1 475 ? 8.094 -49.281 -8.375 1 73.44 475 GLY B O 1
ATOM 7522 N N . SER B 1 476 ? 8.055 -47.75 -9.852 1 76.25 476 SER B N 1
ATOM 7523 C CA . SER B 1 476 ? 7.828 -48.656 -10.992 1 76.25 476 SER B CA 1
ATOM 7524 C C . SER B 1 476 ? 9.141 -49 -11.672 1 76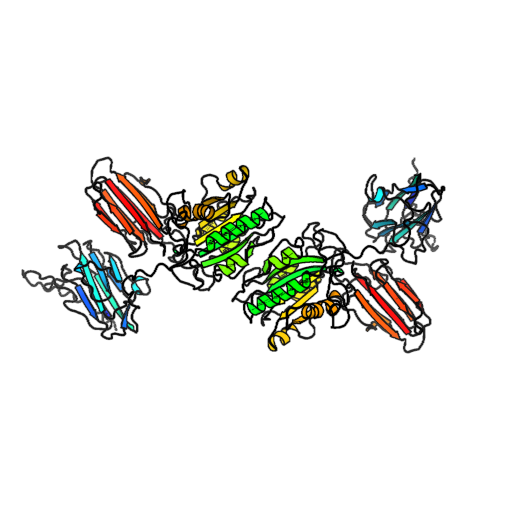.25 476 SER B C 1
ATOM 7526 O O . SER B 1 476 ? 10.023 -48.156 -11.828 1 76.25 476 SER B O 1
ATOM 7528 N N . THR B 1 477 ? 9.281 -50.281 -11.914 1 83.56 477 THR B N 1
ATOM 7529 C CA . THR B 1 477 ? 10.531 -50.719 -12.531 1 83.56 477 THR B CA 1
ATOM 7530 C C . THR B 1 477 ? 10.258 -51.406 -13.852 1 83.56 477 THR B C 1
ATOM 7532 O O . THR B 1 477 ? 9.266 -52.125 -13.992 1 83.56 477 THR B O 1
ATOM 7535 N N . PHE B 1 478 ? 11.117 -51.219 -14.852 1 81.5 478 PHE B N 1
ATOM 7536 C CA . PHE B 1 478 ? 11.102 -51.969 -16.094 1 81.5 478 PHE B CA 1
ATOM 7537 C C . PHE B 1 478 ? 12.516 -52.188 -16.625 1 81.5 478 PHE B C 1
ATOM 7539 O O . PHE B 1 478 ? 13.445 -51.5 -16.188 1 81.5 478 PHE B O 1
ATOM 7546 N N . SER B 1 479 ? 12.664 -53.188 -17.406 1 88.69 479 SER B N 1
ATOM 7547 C CA . SER B 1 479 ? 13.938 -53.469 -18.047 1 88.69 479 SER B CA 1
ATOM 7548 C C . SER B 1 479 ? 13.828 -53.375 -19.578 1 88.69 479 SER B C 1
ATOM 7550 O O . SER B 1 479 ? 12.734 -53.5 -20.125 1 88.69 479 SER B O 1
ATOM 7552 N N . THR B 1 480 ? 14.906 -53.125 -20.156 1 88.88 480 THR B N 1
ATOM 7553 C CA . THR B 1 480 ? 14.984 -53.094 -21.609 1 88.88 480 THR B CA 1
ATOM 7554 C C . THR B 1 480 ? 16.312 -53.688 -22.094 1 88.88 480 THR B C 1
ATOM 7556 O O . THR B 1 480 ? 17.312 -53.656 -21.375 1 88.88 480 THR B O 1
ATOM 7559 N N . THR B 1 481 ? 16.234 -54.281 -23.25 1 91.5 481 THR B N 1
ATOM 7560 C CA . THR B 1 481 ? 17.453 -54.844 -23.844 1 91.5 481 THR B CA 1
ATOM 7561 C C . THR B 1 481 ? 18.219 -53.75 -24.609 1 91.5 481 THR B C 1
ATOM 7563 O O . THR B 1 481 ? 19.375 -53.969 -24.984 1 91.5 481 THR B O 1
ATOM 7566 N N . SER B 1 482 ? 17.578 -52.625 -24.797 1 91.56 482 SER B N 1
ATOM 7567 C CA . SER B 1 482 ? 18.25 -51.531 -25.453 1 91.56 482 SER B CA 1
ATOM 7568 C C . SER B 1 482 ? 19.328 -50.906 -24.562 1 91.56 482 SER B C 1
ATOM 7570 O O . SER B 1 482 ? 19.141 -50.781 -23.359 1 91.56 482 SER B O 1
ATOM 7572 N N . SER B 1 483 ? 20.422 -50.594 -25.172 1 94.88 483 SER B N 1
ATOM 7573 C CA . SER B 1 483 ? 21.516 -50 -24.422 1 94.88 483 SER B CA 1
ATOM 7574 C C . SER B 1 483 ? 21.312 -48.469 -24.266 1 94.88 483 SER B C 1
ATOM 7576 O O . SER B 1 483 ? 22 -47.844 -23.453 1 94.88 483 SER B O 1
ATOM 7578 N N . THR B 1 484 ? 20.453 -47.969 -25.062 1 96.38 484 THR B N 1
ATOM 7579 C CA . THR B 1 484 ? 20.156 -46.531 -25 1 96.38 484 THR B CA 1
ATOM 7580 C C . THR B 1 484 ? 18.672 -46.281 -24.734 1 96.38 484 THR B C 1
ATOM 7582 O O . THR B 1 484 ? 17.828 -46.938 -25.359 1 96.38 484 THR B O 1
ATOM 7585 N N . ILE B 1 485 ? 18.422 -45.406 -23.766 1 95.44 485 ILE B N 1
ATOM 7586 C CA . ILE B 1 485 ? 17.047 -45.031 -23.484 1 95.44 485 ILE B CA 1
ATOM 7587 C C . ILE B 1 485 ? 16.938 -43.5 -23.5 1 95.44 485 ILE B C 1
ATOM 7589 O O . ILE B 1 485 ? 17.859 -42.781 -23.109 1 95.44 485 ILE B O 1
ATOM 7593 N N . THR B 1 486 ? 15.844 -43 -24.047 1 96 486 THR B N 1
ATOM 7594 C CA . THR B 1 486 ? 15.492 -41.594 -23.984 1 96 486 THR B CA 1
ATOM 7595 C C . THR B 1 486 ? 14.164 -41.406 -23.266 1 96 486 THR B C 1
ATOM 7597 O O . THR B 1 486 ? 13.141 -41.969 -23.656 1 96 486 THR B O 1
ATOM 7600 N N . ALA B 1 487 ? 14.227 -40.719 -22.219 1 97.19 487 ALA B N 1
ATOM 7601 C CA . ALA B 1 487 ? 13.008 -40.312 -21.5 1 97.19 487 ALA B CA 1
ATOM 7602 C C . ALA B 1 487 ? 12.547 -38.938 -21.922 1 97.19 487 ALA B C 1
ATOM 7604 O O . ALA B 1 487 ? 13.367 -38.031 -22.078 1 97.19 487 ALA B O 1
ATOM 7605 N N . ARG B 1 488 ? 11.289 -38.75 -22.203 1 95.44 488 ARG B N 1
ATOM 7606 C CA . ARG B 1 488 ? 10.703 -37.469 -22.531 1 95.44 488 ARG B CA 1
ATOM 7607 C C . ARG B 1 488 ? 9.578 -37.094 -21.562 1 95.44 488 ARG B C 1
ATOM 7609 O O . ARG B 1 488 ? 8.617 -37.875 -21.422 1 95.44 488 ARG B O 1
ATOM 7616 N N . PHE B 1 489 ? 9.727 -36 -20.891 1 97.31 489 PHE B N 1
ATOM 7617 C CA . PHE B 1 489 ? 8.68 -35.5 -20.031 1 97.31 489 PHE B CA 1
ATOM 7618 C C . PHE B 1 489 ? 7.922 -34.344 -20.703 1 97.31 489 PHE B C 1
ATOM 7620 O O . PHE B 1 489 ? 8.531 -33.375 -21.188 1 97.31 489 PHE B O 1
ATOM 7627 N N . THR B 1 490 ? 6.602 -34.5 -20.75 1 95.19 490 THR B N 1
ATOM 7628 C CA . THR B 1 490 ? 5.746 -33.406 -21.266 1 95.19 490 THR B CA 1
ATOM 7629 C C . THR B 1 490 ? 4.633 -33.094 -20.281 1 95.19 490 THR B C 1
ATOM 7631 O O . THR B 1 490 ? 4.051 -34 -19.672 1 95.19 490 THR B O 1
ATOM 7634 N N . SER B 1 491 ? 4.422 -31.891 -20.031 1 95.81 491 SER B N 1
ATOM 7635 C CA . SER B 1 491 ? 3.293 -31.422 -19.234 1 95.81 491 SER B CA 1
ATOM 7636 C C . SER B 1 491 ? 2.402 -30.484 -20.031 1 95.81 491 SER B C 1
ATOM 7638 O O . SER B 1 491 ? 2.867 -29.828 -20.969 1 95.81 491 SER B O 1
ATOM 7640 N N . ASP B 1 492 ? 1.139 -30.453 -19.703 1 93.56 492 ASP B N 1
ATOM 7641 C CA . ASP B 1 492 ? 0.235 -29.531 -20.391 1 93.56 492 ASP B CA 1
ATOM 7642 C C . ASP B 1 492 ? 0.225 -28.156 -19.703 1 93.56 492 ASP B C 1
ATOM 7644 O O . ASP B 1 492 ? 1.242 -27.734 -19.156 1 93.56 492 ASP B O 1
ATOM 7648 N N . TYR B 1 493 ? -0.883 -27.328 -19.844 1 92.81 493 TYR B N 1
ATOM 7649 C CA . TYR B 1 493 ? -0.873 -25.906 -19.469 1 92.81 493 TYR B CA 1
ATOM 7650 C C . TYR B 1 493 ? -1.372 -25.719 -18.047 1 92.81 493 TYR B C 1
ATOM 7652 O O . TYR B 1 493 ? -1.403 -24.594 -17.531 1 92.81 493 TYR B O 1
ATOM 7660 N N . GLU B 1 494 ? -1.792 -26.797 -17.359 1 91.81 494 GLU B N 1
ATOM 7661 C CA . GLU B 1 494 ? -2.396 -26.609 -16.047 1 91.81 494 GLU B CA 1
ATOM 7662 C C . GLU B 1 494 ? -2.045 -27.766 -15.102 1 91.81 494 GLU B C 1
ATOM 7664 O O . GLU B 1 494 ? -1.558 -28.812 -15.547 1 91.81 494 GLU B O 1
ATOM 7669 N N . SER B 1 495 ? -2.17 -27.609 -13.836 1 89.56 495 SER B N 1
ATOM 7670 C CA . SER B 1 495 ? -2.086 -28.609 -12.781 1 89.56 495 SER B CA 1
ATOM 7671 C C . SER B 1 495 ? -0.685 -29.219 -12.703 1 89.56 495 SER B C 1
ATOM 7673 O O . SER B 1 495 ? -0.412 -30.25 -13.312 1 89.56 495 SER B O 1
ATOM 7675 N N . VAL B 1 496 ? 0.095 -28.656 -11.93 1 93.44 496 VAL B N 1
ATOM 7676 C CA . VAL B 1 496 ? 1.457 -29.156 -11.75 1 93.44 496 VAL B CA 1
ATOM 7677 C C . VAL B 1 496 ? 1.56 -29.922 -10.438 1 93.44 496 VAL B C 1
ATOM 7679 O O . VAL B 1 496 ? 0.927 -29.547 -9.445 1 93.44 496 VAL B O 1
ATOM 7682 N N . TYR B 1 497 ? 2.422 -30.953 -10.484 1 90.12 497 TYR B N 1
ATOM 7683 C CA . TYR B 1 497 ? 2.621 -31.844 -9.336 1 90.12 497 TYR B CA 1
ATOM 7684 C C . TYR B 1 497 ? 4.102 -31.969 -9 1 90.12 497 TYR B C 1
ATOM 7686 O O . TYR B 1 497 ? 4.922 -31.172 -9.453 1 90.12 497 TYR B O 1
ATOM 7694 N N . ARG B 1 498 ? 4.477 -33 -8.188 1 91.69 498 ARG B N 1
ATOM 7695 C CA . ARG B 1 498 ? 5.785 -33 -7.543 1 91.69 498 ARG B CA 1
ATOM 7696 C C . ARG B 1 498 ? 6.828 -33.688 -8.422 1 91.69 498 ARG B C 1
ATOM 7698 O O . ARG B 1 498 ? 8 -33.781 -8.047 1 91.69 498 ARG B O 1
ATOM 7705 N N . GLY B 1 499 ? 6.414 -34.188 -9.484 1 93.94 499 GLY B N 1
ATOM 7706 C CA . GLY B 1 499 ? 7.379 -34.562 -10.5 1 93.94 499 GLY B CA 1
ATOM 7707 C C . GLY B 1 499 ? 7.832 -36 -10.383 1 93.94 499 GLY B C 1
ATOM 7708 O O . GLY B 1 499 ? 7.023 -36.906 -10.109 1 93.94 499 GLY B O 1
ATOM 7709 N N . PHE B 1 500 ? 9.156 -36.219 -10.789 1 94.81 500 PHE B N 1
ATOM 7710 C CA . PHE B 1 500 ? 9.609 -37.594 -10.859 1 94.81 500 PHE B CA 1
ATOM 7711 C C . PHE B 1 500 ? 11.094 -37.688 -10.562 1 94.81 500 PHE B C 1
ATOM 7713 O O . PHE B 1 500 ? 11.82 -36.719 -10.664 1 94.81 500 PHE B O 1
ATOM 7720 N N . TYR B 1 501 ? 11.438 -38.844 -10.156 1 95.31 501 TYR B N 1
ATOM 7721 C CA . TYR B 1 501 ? 12.812 -39.312 -9.953 1 95.31 501 TYR B CA 1
ATOM 7722 C C . TYR B 1 501 ? 13.047 -40.656 -10.656 1 95.31 501 TYR B C 1
ATOM 7724 O O . TYR B 1 501 ? 12.297 -41.594 -10.461 1 95.31 501 TYR B O 1
ATOM 7732 N N . VAL B 1 502 ? 14.094 -40.75 -11.523 1 96.56 502 VAL B N 1
ATOM 7733 C CA . VAL B 1 502 ? 14.391 -41.938 -12.312 1 96.56 502 VAL B CA 1
ATOM 7734 C C . VAL B 1 502 ? 15.805 -42.438 -12.016 1 96.56 502 VAL B C 1
ATOM 7736 O O . VAL B 1 502 ? 16.75 -41.656 -12.055 1 96.56 502 VAL B O 1
ATOM 7739 N N . GLN B 1 503 ? 15.875 -43.625 -11.758 1 95.25 503 GLN B N 1
ATOM 7740 C CA . GLN B 1 503 ? 17.172 -44.281 -11.602 1 95.25 503 GLN B CA 1
ATOM 7741 C C . GLN B 1 503 ? 17.391 -45.312 -12.688 1 95.25 503 GLN B C 1
ATOM 7743 O O . GLN B 1 503 ? 16.484 -46.125 -12.984 1 95.25 503 GLN B O 1
ATOM 7748 N N . ILE B 1 504 ? 18.562 -45.344 -13.25 1 95.88 504 ILE B N 1
ATOM 7749 C CA . ILE B 1 504 ? 18.922 -46.281 -14.305 1 95.88 504 ILE B CA 1
ATOM 7750 C C . ILE B 1 504 ? 20.141 -47.125 -13.875 1 95.88 504 ILE B C 1
ATOM 7752 O O . ILE B 1 504 ? 21.172 -46.562 -13.531 1 95.88 504 ILE B O 1
ATOM 7756 N N . THR B 1 505 ? 20.016 -48.344 -13.922 1 94.44 505 THR B N 1
ATOM 7757 C CA . THR B 1 505 ? 21.109 -49.281 -13.617 1 94.44 505 THR B CA 1
ATOM 7758 C C . THR B 1 505 ? 21.5 -50.062 -14.852 1 94.44 505 THR B C 1
ATOM 7760 O O . THR B 1 505 ? 20.719 -50.906 -15.336 1 94.44 505 THR B O 1
ATOM 7763 N N . PRO B 1 506 ? 22.75 -49.875 -15.266 1 93.75 506 PRO B N 1
ATOM 7764 C CA . PRO B 1 506 ? 23.219 -50.719 -16.375 1 93.75 506 PRO B CA 1
ATOM 7765 C C . PRO B 1 506 ? 23.312 -52.188 -15.992 1 93.75 506 PRO B C 1
ATOM 7767 O O . PRO B 1 506 ? 23.688 -52.531 -14.875 1 93.75 506 PRO B O 1
ATOM 7770 N N . GLN B 1 507 ? 22.844 -53.031 -16.953 1 88 507 GLN B N 1
ATOM 7771 C CA . GLN B 1 507 ? 22.906 -54.469 -16.703 1 88 507 GLN B CA 1
ATOM 7772 C C . GLN B 1 507 ? 24.234 -55.062 -17.141 1 88 507 GLN B C 1
ATOM 7774 O O . GLN B 1 507 ? 24.891 -54.531 -18.047 1 88 507 GLN B O 1
#

Nearest PDB structures (foldseek):
  1spp-assembly1_B  TM=7.613E-01  e=4.316E-04  Sus scrofa
  8ivx-assembly1_A  TM=7.090E-01  e=1.577E-03  Homo sapiens
  2qqk-assembly1_A  TM=3.677E-01  e=2.889E-05  Homo sapiens
  3afg-assembly1_A  TM=2.200E-01  e=1.577E-03  Thermococcus kodakarensis
  3afg-assembly2_B  TM=1.710E-01  e=1.181E-04  Thermococcus kodakarensis

Foldseek 3Di:
DPPPPPPPQQQQPDDDPPQDWAAPDNEAAEAFKAKDKATAGPRRRHGADDQPHKYKYAPNDFQWWKAQKWKAWDPPWQQQFKKKFKAADDDDCVVVDDGQDMDTGGDTDHGPDPRRGRIHQGSMMMIGMDGNHRGTGTTMIIMMGIDGHGDNPPPPVPVPPLVDDDDDDVVQAVDQLQLAWEAEEEEEELAAPVFQVLLVQLLLQLLQQQVRYAADLDAQDFTTYFYWYKYADQDVLRIGGQDDQSRDHSVSRSVRRDRGGDHDDHQPLSNLLVCLVQQDDFDPPDSSHDYFLTAYEYEYEHQEADPNHQCDVVSVVSCQQRLYAYEYEYEPYDPVRCCRVVPPPDLHHYYYADGRHNNSNSVCCCCERQVVVPDDYNSKPWAAWDDDPDQKIKTWTRPPQQADPALPTGRDDPQRRSHQWHHANDKDKYKDFAPVQFKKKKKKFFAAAAPAKWKWKAAPVRHTDDIDHHGDRRIDMDMDRGRMMMIIIGGHSTRIGNTMMMMMDGD/DDPDPQLAPLPPPPPPDDQDWAAPCNEAAEAFKAKDWAIGRPRGNHGFHDQPHKYKYAPNDFQWKKAQKWKDWDPPWQPFWKKKFKAADDDDVVLVDDGQDIDTRHGTGDGPDPRRGRIHQGSMMMIGMDTLHRGTGTTMIIMMGIGGHGDNPPDDPPPPPQPPQDDDDVVQAVDQQQLAWEAEEEEEELAAPVFQVLLVQLLLQLLQQQVRYAADLDAQDFTTYFYWYKYADQDVLRIGGQDDQSRDHSVSRSVRRDRGGDNDDHQPLSNLLVCLVQQDDFDPPDSSHDYALTAYEYEYEHQEADPNDQCDVVSVVSCQQRLYAYEYEYEPYDPVRCCRVVPPPDLHHYYYADGRHNNSNSVCCCCERQVVVPDDYNSKPWAAWDDDPDQKIKTWTRPPQQADPALNTGRDDPQRRSHQWHHANDKDKYKDFAPVQFKKKKKKFFAAAAPAKWKWKAAPVRHTDDIDHHGDRRIDMDMDRGRMMMIIIGGHSTRIGNTMMMMMDGD

Sequence (1014 aa):
MGWKFAVLLLAVLVKDAHAVCSCYQAGNYTGATAPISNAYNNSDFSACFSSACSYVAYSGDDTKGWTGFTFNWVLPLANAGGSLQIFDGTPDLSSNPAPLIQINEGENVIANTAKNLIKSTSPRITIQYTQTSTTTANVYYGSIKATPGLQPIAEPTSTTAIPSTKTYDTQYFKYNPCLITHDIMVVVNQRTNGGIKALTALNGIVSNFVTPLCVTTVPNTIDSTRLALASLTPYQPYFAIRGEIWGMDTTDVTTNLPQSGVSIDGDIDAALTGLVNLTFLVNQSKSTDSRTNVQRSVVLLTAEWPSAATLNDTVKSVFDAKGVNLLVVGYNLTIEEWGRLASNGRWYNVLNAANSDDSAVANFVNPFYFNDNSSPNSWCPPQSVQNLTGNTVFFQEPVNYSGPKSSDEIWVDPFDGQSTRYCNFADNQYTYTNPNGKGLQVQVFYELEAGKDFLKFYDSSNNLIASFTGFEVSGSTFSTTSSTITARFTSDYESVYRGFYVQITPQMGWKFAVLLLAVLVKDAHAVCSCYQAGNYTGATAPISNAYNNSDFSACFSSACSYVAYSGDDTKGWTGFTFNWVLPLANAGGSLQIFDGTPDLSSNPAPLIQINEGENVIANTAKNLIKSTSPRITIQYTQTSTTTANVYYGSIKATPGLQPIAEPTSTTAIPSTKTYDTQYFKYNPCLITHDIMVVVNQRTNGGIKALTALNGIVSNFVTPLCVTTVPNTIDSTRLALASLTPYQPYFAIRGEIWGMDTTDVTTNLPQSGVSIDGDIDAALTGLVNLTFLVNQSKSTDSRTNVQRSVVLLTAEWPSAATLNDTVKSVFDAKGVNLLVVGYNLTIEEWGRLASNGRWYNVLNAANSDDSAVANFVNPFYFNDNSSPNSWCPPQSVQNLTGNTVFFQEPVNYSGPKSSDEIWVDPFDGQSTRYCNFADNQYTYTNPNGKGLQVQVFYELEAGKDFLKFYDSSNNLIASFTGFEVSGSTFSTTSSTITARFTSDYESVYRGFYVQITPQ

Organism: Caenorhabditis remanei (NCBI:txid31234)

pLDDT: mean 84.38, std 16.58, range [18.53, 98.88]

Radius of gyration: 42.4 Å; Cα contacts (8 Å, |Δi|>4): 2534; chains: 2; bounding box: 77×141×82 Å